Protein AF-0000000078981600 (afdb_homodimer)

Solvent-accessible surface area (backbone atoms only — not comparable to full-atom values): 56409 Å² total; per-residue (Å²): 130,82,88,75,75,75,80,79,74,79,78,73,70,77,76,76,76,72,74,74,72,72,73,72,74,64,73,69,68,42,72,64,60,67,51,36,31,58,75,69,72,46,65,90,82,56,55,57,37,60,53,43,51,53,49,44,53,47,61,67,27,55,93,67,54,26,80,62,43,88,40,45,89,59,52,78,84,55,82,70,42,22,78,57,39,33,94,78,54,51,72,50,59,97,46,90,44,78,42,42,52,68,49,53,55,65,52,31,49,72,77,44,36,68,54,46,50,31,26,55,74,15,62,51,49,38,45,62,63,48,65,66,48,47,86,85,41,63,59,30,68,51,42,57,52,52,51,52,25,40,51,27,27,33,60,61,66,61,32,57,83,88,52,75,79,75,69,54,54,70,38,30,58,28,62,31,72,72,52,57,59,47,38,48,30,81,44,38,52,73,64,34,36,61,60,55,19,57,48,40,42,65,58,41,49,17,28,50,26,24,50,50,54,31,62,50,92,82,63,80,41,62,74,14,40,92,36,55,54,46,24,38,35,58,46,41,54,31,42,47,60,29,30,49,82,60,53,78,64,46,44,59,62,46,70,60,21,28,48,39,47,27,63,46,71,44,31,44,78,50,36,50,43,64,42,57,39,59,36,57,70,36,52,36,82,55,33,34,63,62,66,28,36,47,43,62,20,28,52,35,8,71,44,27,25,48,39,73,63,47,48,88,75,35,45,53,62,37,56,74,88,38,26,50,87,73,15,59,44,86,52,66,47,59,49,64,54,43,20,42,58,89,87,23,43,50,55,36,60,41,70,54,61,69,58,74,84,60,80,45,70,76,49,65,78,40,51,81,40,65,74,38,42,53,22,52,52,44,49,40,56,61,43,24,46,55,38,56,63,67,59,38,50,32,46,54,48,34,34,53,52,32,40,49,55,51,47,52,56,46,52,55,45,47,55,52,46,49,49,36,54,76,68,55,55,44,68,44,49,87,78,36,44,59,78,52,54,56,78,41,70,78,55,82,29,36,77,50,44,82,78,46,77,45,81,33,29,48,36,76,63,26,44,44,48,27,41,34,69,59,23,23,47,28,28,22,41,39,10,46,73,36,52,10,38,54,35,20,34,52,57,42,3,43,19,47,40,32,46,40,43,20,38,49,43,35,48,54,53,52,48,52,50,50,52,50,50,51,52,51,52,50,51,54,59,68,74,96,134,86,75,82,74,78,77,75,79,76,78,77,70,81,79,77,76,73,75,74,72,74,71,73,73,63,73,70,67,42,72,64,59,65,53,36,30,60,74,70,72,44,67,90,82,57,55,58,38,59,53,44,51,54,50,46,53,48,61,67,28,56,92,67,55,28,80,61,45,91,40,46,89,59,51,77,85,55,77,52,41,22,77,56,39,34,96,79,53,51,72,52,58,96,45,91,44,80,41,41,53,69,48,52,57,66,52,30,49,71,65,27,36,44,41,46,52,29,24,55,74,13,61,53,50,37,45,62,64,47,67,66,48,49,85,86,41,63,59,31,68,51,41,58,51,51,52,50,26,40,51,28,27,33,59,61,68,62,33,59,83,89,53,75,79,76,71,54,56,72,38,30,56,28,62,31,71,72,50,58,61,48,38,48,30,81,44,39,50,74,63,33,35,63,60,55,19,57,49,39,43,67,55,42,48,16,28,51,28,26,51,50,56,31,61,50,93,81,62,79,42,61,73,13,41,92,34,55,54,47,23,38,35,58,47,40,55,32,43,46,60,27,29,49,84,60,53,50,42,46,42,22,61,46,69,61,24,28,47,40,48,26,63,45,72,44,32,43,79,51,37,50,43,64,42,46,40,61,36,57,50,40,50,32,57,55,33,33,58,49,69,27,38,48,44,63,20,28,50,65,10,72,42,26,43,46,39,75,73,48,45,86,77,36,46,53,60,38,56,74,92,39,26,50,85,72,15,59,42,89,49,66,46,60,49,65,54,42,21,41,59,88,88,23,45,50,57,36,62,41,71,56,64,69,59,72,86,59,80,44,70,76,49,64,78,41,52,80,39,65,74,39,42,53,23,50,52,45,48,38,58,63,44,42,75,81,39,56,62,68,59,37,50,52,49,53,47,49,35,52,53,53,38,48,55,50,46,52,56,46,52,55,45,48,55,52,47,51,49,36,54,74,68,55,54,44,67,43,48,86,77,37,44,58,75,53,52,58,78,41,71,78,53,80,30,36,79,50,36,41,76,42,70,44,69,26,28,30,28,47,64,25,44,45,48,26,42,35,69,58,24,24,50,32,29,21,39,40,10,47,73,35,51,11,68,61,35,20,49,55,77,42,3,47,46,48,41,51,50,40,45,52,54,48,54,50,49,52,53,52,46,52,51,49,51,52,52,52,52,52,51,51,51,54,58,68,75,97

InterPro domains:
  IPR012138 Hydroxylamine oxidase [PIRSF000242] (30-526)
  IPR036280 Multiheme cytochrome superfamily [SSF48695] (65-511)

Structure (mmCIF, N/CA/C/O backbone):
data_AF-0000000078981600-model_v1
#
loop_
_entity.id
_entity.type
_entity.pdbx_description
1 polymer 'Hydroxylamine oxidoreductase'
#
loop_
_atom_site.group_PDB
_atom_site.id
_atom_site.type_symbol
_atom_site.label_atom_id
_atom_site.label_alt_id
_atom_site.label_comp_id
_atom_site.label_asym_id
_atom_site.label_entity_id
_atom_site.label_seq_id
_atom_site.pdbx_PDB_ins_code
_atom_site.Cartn_x
_atom_site.Cartn_y
_atom_site.Cartn_z
_atom_site.occupancy
_atom_site.B_iso_or_equiv
_atom_site.auth_seq_id
_atom_site.auth_comp_id
_atom_site.auth_asym_id
_atom_site.auth_atom_id
_atom_site.pdbx_PDB_model_num
ATOM 1 N N . MET A 1 1 ? 87.688 -8.914 36.344 1 20.06 1 MET A N 1
ATOM 2 C CA . MET A 1 1 ? 87.688 -9 34.906 1 20.06 1 MET A CA 1
ATOM 3 C C . MET A 1 1 ? 86.625 -9.938 34.375 1 20.06 1 MET A C 1
ATOM 5 O O . MET A 1 1 ? 86.375 -9.953 33.156 1 20.06 1 MET A O 1
ATOM 9 N N . MET A 1 2 ? 86.312 -10.961 35.188 1 18.89 2 MET A N 1
ATOM 10 C CA . MET A 1 2 ? 85.812 -12.039 34.344 1 18.89 2 MET A CA 1
ATOM 11 C C . MET A 1 2 ? 84.562 -11.602 33.625 1 18.89 2 MET A C 1
ATOM 13 O O . MET A 1 2 ? 83.875 -10.633 34.031 1 18.89 2 MET A O 1
ATOM 17 N N . ALA A 1 3 ? 83.938 -12.648 32.875 1 19.55 3 ALA A N 1
ATOM 18 C CA . ALA A 1 3 ? 83.375 -13.047 31.594 1 19.55 3 ALA A CA 1
ATOM 19 C C . ALA A 1 3 ? 81.875 -12.797 31.562 1 19.55 3 ALA A C 1
ATOM 21 O O . ALA A 1 3 ? 81.062 -13.523 32.219 1 19.55 3 ALA A O 1
ATOM 22 N N . ALA A 1 4 ? 81.375 -11.523 31.75 1 19.48 4 ALA A N 1
ATOM 23 C CA . ALA A 1 4 ? 80.062 -10.953 31.734 1 19.48 4 ALA A CA 1
ATOM 24 C C . ALA A 1 4 ? 79.312 -11.352 30.484 1 19.48 4 ALA A C 1
ATOM 26 O O . ALA A 1 4 ? 78.25 -10.797 30.172 1 19.48 4 ALA A O 1
ATOM 27 N N . LYS A 1 5 ? 80.062 -12.203 29.641 1 20.03 5 LYS A N 1
ATOM 28 C CA . LYS A 1 5 ? 79.625 -12.016 28.266 1 20.03 5 LYS A CA 1
ATOM 29 C C . LYS A 1 5 ? 78.25 -12.633 28.047 1 20.03 5 LYS A C 1
ATOM 31 O O . LYS A 1 5 ? 78.125 -13.828 27.766 1 20.03 5 LYS A O 1
ATOM 36 N N . LEU A 1 6 ? 77.312 -12.562 29.094 1 22.59 6 LEU A N 1
ATOM 37 C CA . LEU A 1 6 ? 76.125 -13.43 28.922 1 22.59 6 LEU A CA 1
ATOM 38 C C . LEU A 1 6 ? 75.438 -13.172 27.578 1 22.59 6 LEU A C 1
ATOM 40 O O . LEU A 1 6 ? 75.375 -12.023 27.141 1 22.59 6 LEU A O 1
ATOM 44 N N . ASN A 1 7 ? 75.312 -14.273 26.797 1 19.5 7 ASN A N 1
ATOM 45 C CA . ASN A 1 7 ? 74.812 -14.758 25.516 1 19.5 7 ASN A CA 1
ATOM 46 C C . ASN A 1 7 ? 73.312 -14.32 25.297 1 19.5 7 ASN A C 1
ATOM 48 O O . ASN A 1 7 ? 72.438 -14.672 26.078 1 19.5 7 ASN A O 1
ATOM 52 N N . PHE A 1 8 ? 73.062 -13.047 24.844 1 22.33 8 PHE A N 1
ATOM 53 C CA . PHE A 1 8 ? 71.812 -12.414 24.469 1 22.33 8 PHE A CA 1
ATOM 54 C C . PHE A 1 8 ? 71.125 -13.227 23.391 1 22.33 8 PHE A C 1
ATOM 56 O O . PHE A 1 8 ? 71.438 -13.141 22.203 1 22.33 8 PHE A O 1
ATOM 63 N N . LEU A 1 9 ? 71.062 -14.672 23.547 1 24.88 9 LEU A N 1
ATOM 64 C CA . LEU A 1 9 ? 70.438 -15.414 22.469 1 24.88 9 LEU A CA 1
ATOM 65 C C . LEU A 1 9 ? 69.125 -14.805 22.125 1 24.88 9 LEU A C 1
ATOM 67 O O . LEU A 1 9 ? 68.375 -14.328 23 1 24.88 9 LEU A O 1
ATOM 71 N N . ASN A 1 10 ? 69 -14.453 20.797 1 21.14 10 ASN A N 1
ATOM 72 C CA . ASN A 1 10 ? 68.062 -13.828 19.859 1 21.14 10 ASN A CA 1
ATOM 73 C C . ASN A 1 10 ? 66.688 -14.555 19.828 1 21.14 10 ASN A C 1
ATOM 75 O O . ASN A 1 10 ? 66.625 -15.734 19.469 1 21.14 10 ASN A O 1
ATOM 79 N N . LYS A 1 11 ? 65.938 -14.516 20.953 1 24.42 11 LYS A N 1
ATOM 80 C CA . LYS A 1 11 ? 64.625 -15.141 21.047 1 24.42 11 LYS A CA 1
ATOM 81 C C . LYS A 1 11 ? 63.75 -14.828 19.812 1 24.42 11 LYS A C 1
ATOM 83 O O . LYS A 1 11 ? 63.281 -13.703 19.656 1 24.42 11 LYS A O 1
ATOM 88 N N . ILE A 1 12 ? 64.125 -15.414 18.609 1 26.03 12 ILE A N 1
ATOM 89 C CA . ILE A 1 12 ? 63.344 -15.281 17.391 1 26.03 12 ILE A CA 1
ATOM 90 C C . ILE A 1 12 ? 61.906 -15.781 17.656 1 26.03 12 ILE A C 1
ATOM 92 O O . ILE A 1 12 ? 61.719 -16.953 17.984 1 26.03 12 ILE A O 1
ATOM 96 N N . ARG A 1 13 ? 61.125 -15.039 18.312 1 26.61 13 ARG A N 1
ATOM 97 C CA . ARG A 1 13 ? 59.719 -15.414 18.484 1 26.61 13 ARG A CA 1
ATOM 98 C C . ARG A 1 13 ? 59.094 -15.797 17.156 1 26.61 13 ARG A C 1
ATOM 100 O O . ARG A 1 13 ? 59.156 -15.031 16.188 1 26.61 13 ARG A O 1
ATOM 107 N N . PRO A 1 14 ? 59 -17.125 16.859 1 25.8 14 PRO A N 1
ATOM 108 C CA . PRO A 1 14 ? 58.375 -17.484 15.602 1 25.8 14 PRO A CA 1
ATOM 109 C C . PRO A 1 14 ? 57.031 -16.766 15.398 1 25.8 14 PRO A C 1
ATOM 111 O O . PRO A 1 14 ? 56.312 -16.5 16.359 1 25.8 14 PRO A O 1
ATOM 114 N N . ALA A 1 15 ? 57.031 -15.852 14.422 1 27.58 15 ALA A N 1
ATOM 115 C CA . ALA A 1 15 ? 55.812 -15.195 13.906 1 27.58 15 ALA A CA 1
ATOM 116 C C . ALA A 1 15 ? 54.719 -16.203 13.602 1 27.58 15 ALA A C 1
ATOM 118 O O . ALA A 1 15 ? 54.906 -17.109 12.773 1 27.58 15 ALA A O 1
ATOM 119 N N . LEU A 1 16 ? 54 -16.578 14.664 1 29 16 LEU A N 1
ATOM 120 C CA . LEU A 1 16 ? 52.812 -17.406 14.414 1 29 16 LEU A CA 1
ATOM 121 C C . LEU A 1 16 ? 52 -16.859 13.25 1 29 16 LEU A C 1
ATOM 123 O O . LEU A 1 16 ? 51.531 -15.734 13.297 1 29 16 LEU A O 1
ATOM 127 N N . CYS A 1 17 ? 52.312 -17.344 12 1 29.56 17 CYS A N 1
ATOM 128 C CA . CYS A 1 17 ? 51.469 -17.141 10.828 1 29.56 17 CYS A CA 1
ATOM 129 C C . CYS A 1 17 ? 50 -17.5 11.133 1 29.56 17 CYS A C 1
ATOM 131 O O . CYS A 1 17 ? 49.688 -18.672 11.352 1 29.56 17 CYS A O 1
ATOM 133 N N . VAL A 1 18 ? 49.375 -16.594 11.867 1 32.34 18 VAL A N 1
ATOM 134 C CA . VAL A 1 18 ? 47.906 -16.781 11.914 1 32.34 18 VAL A CA 1
ATOM 135 C C . VAL A 1 18 ? 47.375 -16.922 10.5 1 32.34 18 VAL A C 1
ATOM 137 O O . VAL A 1 18 ? 47.438 -16 9.695 1 32.34 18 VAL A O 1
ATOM 140 N N . LEU A 1 19 ? 47.469 -18.125 9.969 1 30.77 19 LEU A N 1
ATOM 141 C CA . LEU A 1 19 ? 46.719 -18.453 8.766 1 30.77 19 LEU A CA 1
ATOM 142 C C . LEU A 1 19 ? 45.281 -17.953 8.867 1 30.77 19 LEU A C 1
ATOM 144 O O . LEU A 1 19 ? 44.531 -18.391 9.734 1 30.77 19 LEU A O 1
ATOM 148 N N . PHE A 1 20 ? 45.094 -16.688 8.445 1 32.38 20 PHE A N 1
ATOM 149 C CA . PHE A 1 20 ? 43.75 -16.219 8.164 1 32.38 20 PHE A CA 1
ATOM 150 C C . PHE A 1 20 ? 43 -17.172 7.223 1 32.38 20 PHE A C 1
ATOM 152 O O . PHE A 1 20 ? 43.312 -17.25 6.031 1 32.38 20 PHE A O 1
ATOM 159 N N . SER A 1 21 ? 42.625 -18.297 7.734 1 27.69 21 SER A N 1
ATOM 160 C CA . SER A 1 21 ? 41.656 -19.016 6.895 1 27.69 21 SER A CA 1
ATOM 161 C C . SER A 1 21 ? 40.562 -18.078 6.426 1 27.69 21 SER A C 1
ATOM 163 O O . SER A 1 21 ? 39.812 -17.516 7.242 1 27.69 21 SER A O 1
ATOM 165 N N . ALA A 1 22 ? 40.719 -17.547 5.316 1 32.84 22 ALA A N 1
ATOM 166 C CA . ALA A 1 22 ? 39.594 -16.938 4.609 1 32.84 22 ALA A CA 1
ATOM 167 C C . ALA A 1 22 ? 38.375 -17.812 4.688 1 32.84 22 ALA A C 1
ATOM 169 O O . ALA A 1 22 ? 38.281 -18.859 4.035 1 32.84 22 ALA A O 1
ATOM 170 N N . LEU A 1 23 ? 37.656 -17.75 5.785 1 32.12 23 LEU A N 1
ATOM 171 C CA . LEU A 1 23 ? 36.344 -18.344 5.73 1 32.12 23 LEU A CA 1
ATOM 172 C C . LEU A 1 23 ? 35.625 -17.953 4.438 1 32.12 23 LEU A C 1
ATOM 174 O O . LEU A 1 23 ? 35.281 -16.797 4.234 1 32.12 23 LEU A O 1
ATOM 178 N N . LEU A 1 24 ? 35.938 -18.625 3.428 1 33.44 24 LEU A N 1
ATOM 179 C CA . LEU A 1 24 ? 35.031 -18.531 2.273 1 33.44 24 LEU A CA 1
ATOM 180 C C . LEU A 1 24 ? 33.594 -18.578 2.709 1 33.44 24 LEU A C 1
ATOM 182 O O . LEU A 1 24 ? 33.094 -19.594 3.221 1 33.44 24 LEU A O 1
ATOM 186 N N . ILE A 1 25 ? 33.094 -17.438 3.215 1 34.84 25 ILE A N 1
ATOM 187 C CA . ILE A 1 25 ? 31.656 -17.312 3.395 1 34.84 25 ILE A CA 1
ATOM 188 C C . ILE A 1 25 ? 30.938 -17.844 2.158 1 34.84 25 ILE A C 1
ATOM 190 O O . ILE A 1 25 ? 30.953 -17.219 1.1 1 34.84 25 ILE A O 1
ATOM 194 N N . THR A 1 26 ? 30.938 -19.141 1.988 1 36.09 26 THR A N 1
ATOM 195 C CA . THR A 1 26 ? 30.016 -19.672 0.987 1 36.09 26 THR A CA 1
ATOM 196 C C . THR A 1 26 ? 28.656 -19 1.103 1 36.09 26 THR A C 1
ATOM 198 O O . THR A 1 26 ? 28.109 -18.891 2.201 1 36.09 26 THR A O 1
ATOM 201 N N . PRO A 1 27 ? 28.359 -18.234 0.174 1 44 27 PRO A N 1
ATOM 202 C CA . PRO A 1 27 ? 27.016 -17.656 0.266 1 44 27 PRO A CA 1
ATOM 203 C C . PRO A 1 27 ? 25.953 -18.672 0.698 1 44 27 PRO A C 1
ATOM 205 O O . PRO A 1 27 ? 26.047 -19.859 0.345 1 44 27 PRO A O 1
ATOM 208 N N . ALA A 1 28 ? 25.25 -18.328 1.666 1 40.97 28 ALA A N 1
ATOM 209 C CA . ALA A 1 28 ? 24.172 -19.125 2.217 1 40.97 28 ALA A CA 1
ATOM 210 C C . ALA A 1 28 ? 23.219 -19.609 1.114 1 40.97 28 ALA A C 1
ATOM 212 O O . ALA A 1 28 ? 22.547 -18.812 0.479 1 40.97 28 ALA A O 1
ATOM 213 N N . ARG A 1 29 ? 23.562 -20.625 0.311 1 50.16 29 ARG A N 1
ATOM 214 C CA . ARG A 1 29 ? 22.656 -21.281 -0.622 1 50.16 29 ARG A CA 1
ATOM 215 C C . ARG A 1 29 ? 21.484 -21.922 0.114 1 50.16 29 ARG A C 1
ATOM 217 O O . ARG A 1 29 ? 21.672 -22.594 1.126 1 50.16 29 ARG A O 1
ATOM 224 N N . ALA A 1 30 ? 20.297 -21.391 -0.206 1 59.97 30 ALA A N 1
ATOM 225 C CA . ALA A 1 30 ? 19.109 -21.938 0.434 1 59.97 30 ALA A CA 1
ATOM 226 C C . ALA A 1 30 ? 19.047 -23.453 0.275 1 59.97 30 ALA A C 1
ATOM 228 O O . ALA A 1 30 ? 19.438 -23.984 -0.762 1 59.97 30 ALA A O 1
ATOM 229 N N . GLU A 1 31 ? 18.859 -24.141 1.432 1 78.75 31 GLU A N 1
ATOM 230 C CA . GLU A 1 31 ? 18.672 -25.594 1.455 1 78.75 31 GLU A CA 1
ATOM 231 C C . GLU A 1 31 ? 17.234 -25.969 1.079 1 78.75 31 GLU A C 1
ATOM 233 O O . GLU A 1 31 ? 16.297 -25.234 1.387 1 78.75 31 GLU A O 1
ATOM 238 N N . ILE A 1 32 ? 17.094 -26.828 0.092 1 94.94 32 ILE A N 1
ATOM 239 C CA . ILE A 1 32 ? 15.812 -27.484 -0.141 1 94.94 32 ILE A CA 1
ATOM 240 C C . ILE A 1 32 ? 15.234 -27.969 1.187 1 94.94 32 ILE A C 1
ATOM 242 O O . ILE A 1 32 ? 15.906 -28.656 1.954 1 94.94 32 ILE A O 1
ATOM 246 N N . PRO A 1 33 ? 14.039 -27.5 1.503 1 96.81 33 PRO A N 1
ATOM 247 C CA . PRO A 1 33 ? 13.453 -27.891 2.787 1 96.81 33 PRO A CA 1
ATOM 248 C C . PRO A 1 33 ? 13.422 -29.406 2.99 1 96.81 33 PRO A C 1
ATOM 250 O O . PRO A 1 33 ? 13.141 -30.156 2.051 1 96.81 33 PRO A O 1
ATOM 253 N N . ASP A 1 34 ? 13.617 -29.859 4.238 1 95.88 34 ASP A N 1
ATOM 254 C CA . ASP A 1 34 ? 13.648 -31.281 4.59 1 95.88 34 ASP A CA 1
ATOM 255 C C . ASP A 1 34 ? 12.297 -31.938 4.32 1 95.88 34 ASP A C 1
ATOM 257 O O . ASP A 1 34 ? 12.234 -33.125 3.977 1 95.88 34 ASP A O 1
ATOM 261 N N . ALA A 1 35 ? 11.305 -31.188 4.484 1 96.88 35 ALA A N 1
ATOM 262 C CA . ALA A 1 35 ? 9.945 -31.703 4.316 1 96.88 35 ALA A CA 1
ATOM 263 C C . ALA A 1 35 ? 9.758 -32.312 2.93 1 96.88 35 ALA A C 1
ATOM 265 O O . ALA A 1 35 ? 9.023 -33.281 2.768 1 96.88 35 ALA A O 1
ATOM 266 N N . LEU A 1 36 ? 10.359 -31.734 1.916 1 98.12 36 LEU A N 1
ATOM 267 C CA . LEU A 1 36 ? 10.258 -32.281 0.564 1 98.12 36 LEU A CA 1
ATOM 268 C C . LEU A 1 36 ? 10.883 -33.656 0.481 1 98.12 36 LEU A C 1
ATOM 270 O O . LEU A 1 36 ? 10.289 -34.594 -0.089 1 98.12 36 LEU A O 1
ATOM 274 N N . TYR A 1 37 ? 12.094 -33.844 1.014 1 97.94 37 TYR A N 1
ATOM 275 C CA . TYR A 1 37 ? 12.781 -35.125 0.989 1 97.94 37 TYR A CA 1
ATOM 276 C C . TYR A 1 37 ? 11.977 -36.188 1.719 1 97.94 37 TYR A C 1
ATOM 278 O O . TYR A 1 37 ? 11.852 -37.312 1.242 1 97.94 37 TYR A O 1
ATOM 286 N N . THR A 1 38 ? 11.438 -35.812 2.822 1 97.88 38 THR A N 1
ATOM 287 C CA . THR A 1 38 ? 10.586 -36.719 3.57 1 97.88 38 THR A CA 1
ATOM 288 C C . THR A 1 38 ? 9.383 -37.156 2.734 1 97.88 38 THR A C 1
ATOM 290 O O . THR A 1 38 ? 9.062 -38.344 2.662 1 97.88 38 THR A O 1
ATOM 293 N N . ALA A 1 39 ? 8.75 -36.188 2.115 1 97.75 39 ALA A N 1
ATOM 294 C CA . ALA A 1 39 ? 7.559 -36.469 1.316 1 97.75 39 ALA A CA 1
ATOM 295 C C . ALA A 1 39 ? 7.887 -37.375 0.137 1 97.75 39 ALA A C 1
ATOM 297 O O . ALA A 1 39 ? 7.07 -38.219 -0.262 1 97.75 39 ALA A O 1
ATOM 298 N N . LEU A 1 40 ? 9.094 -37.25 -0.4 1 98.12 40 LEU A N 1
ATOM 299 C CA . LEU A 1 40 ? 9.492 -38.031 -1.572 1 98.12 40 LEU A CA 1
ATOM 300 C C . LEU A 1 40 ? 10.125 -39.375 -1.16 1 98.12 40 LEU A C 1
ATOM 302 O O . LEU A 1 40 ? 10.414 -40.219 -2.012 1 98.12 40 LEU A O 1
ATOM 306 N N . GLY A 1 41 ? 10.352 -39.531 0.119 1 97.94 41 GLY A N 1
ATOM 307 C CA . GLY A 1 41 ? 11.023 -40.75 0.605 1 97.94 41 GLY A CA 1
ATOM 308 C C . GLY A 1 41 ? 12.484 -40.812 0.21 1 97.94 41 GLY A C 1
ATOM 309 O O . GLY A 1 41 ? 12.992 -41.875 -0.127 1 97.94 41 GLY A O 1
ATOM 310 N N . LEU A 1 42 ? 13.094 -39.656 0.139 1 98.12 42 LEU A N 1
ATOM 311 C CA . LEU A 1 42 ? 14.484 -39.594 -0.289 1 98.12 42 LEU A CA 1
ATOM 312 C C . LEU A 1 42 ? 15.375 -39.062 0.831 1 98.12 42 LEU A C 1
ATOM 314 O O . LEU A 1 42 ? 14.906 -38.312 1.691 1 98.12 42 LEU A O 1
ATOM 318 N N . ASP A 1 43 ? 16.625 -39.469 0.758 1 96.19 43 ASP A N 1
ATOM 319 C CA . ASP A 1 43 ? 17.625 -38.844 1.609 1 96.19 43 ASP A CA 1
ATOM 320 C C . ASP A 1 43 ? 18.125 -37.531 1.01 1 96.19 43 ASP A C 1
ATOM 322 O O . ASP A 1 43 ? 18.078 -37.344 -0.208 1 96.19 43 ASP A O 1
ATOM 326 N N . LYS A 1 44 ? 18.625 -36.656 1.821 1 93.5 44 LYS A N 1
ATOM 327 C CA . LYS A 1 44 ? 19.047 -35.344 1.39 1 93.5 44 LYS A CA 1
ATOM 328 C C . LYS A 1 44 ? 20.281 -35.438 0.496 1 93.5 44 LYS A C 1
ATOM 330 O O . LYS A 1 44 ? 20.547 -34.531 -0.301 1 93.5 44 LYS A O 1
ATOM 335 N N . ASP A 1 45 ? 21.047 -36.5 0.557 1 93.25 45 ASP A N 1
ATOM 336 C CA . ASP A 1 45 ? 22.312 -36.562 -0.177 1 93.25 45 ASP A CA 1
ATOM 337 C C . ASP A 1 45 ? 22.156 -37.406 -1.455 1 93.25 45 ASP A C 1
ATOM 339 O O . ASP A 1 45 ? 23.141 -37.844 -2.039 1 93.25 45 ASP A O 1
ATOM 343 N N . VAL A 1 46 ? 21.031 -37.531 -1.851 1 95.69 46 VAL A N 1
ATOM 344 C CA . VAL A 1 46 ? 20.797 -38.312 -3.076 1 95.69 46 VAL A CA 1
ATOM 345 C C . VAL A 1 46 ? 21.391 -37.562 -4.27 1 95.69 46 VAL A C 1
ATOM 347 O O . VAL A 1 46 ? 21.562 -36.344 -4.219 1 95.69 46 VAL A O 1
ATOM 350 N N . ALA A 1 47 ? 21.672 -38.375 -5.285 1 96.56 47 ALA A N 1
ATOM 351 C CA . ALA A 1 47 ? 22.203 -37.781 -6.512 1 96.56 47 ALA A CA 1
ATOM 352 C C . ALA A 1 47 ? 21.141 -36.906 -7.199 1 96.56 47 ALA A C 1
ATOM 354 O O . ALA A 1 47 ? 19.938 -37.156 -7.074 1 96.56 47 ALA A O 1
ATOM 355 N N . PRO A 1 48 ? 21.594 -35.906 -7.98 1 96.94 48 PRO A N 1
ATOM 356 C CA . PRO A 1 48 ? 20.672 -34.969 -8.609 1 96.94 48 PRO A CA 1
ATOM 357 C C . PRO A 1 48 ? 19.672 -35.656 -9.531 1 96.94 48 PRO A C 1
ATOM 359 O O . PRO A 1 48 ? 18.516 -35.25 -9.609 1 96.94 48 PRO A O 1
ATOM 362 N N . ASN A 1 49 ? 20.109 -36.719 -10.258 1 97.88 49 ASN A N 1
ATOM 363 C CA . ASN A 1 49 ? 19.188 -37.375 -11.172 1 97.88 49 ASN A CA 1
ATOM 364 C C . ASN A 1 49 ? 18.047 -38.062 -10.422 1 97.88 49 ASN A C 1
ATOM 366 O O . ASN A 1 49 ? 16.906 -38.094 -10.898 1 97.88 49 ASN A O 1
ATOM 370 N N . VAL A 1 50 ? 18.344 -38.594 -9.297 1 98.44 50 VAL A N 1
ATOM 371 C CA . VAL A 1 50 ? 17.328 -39.281 -8.492 1 98.44 50 VAL A CA 1
ATOM 372 C C . VAL A 1 50 ? 16.312 -38.25 -7.98 1 98.44 50 VAL A C 1
ATOM 374 O O . VAL A 1 50 ? 15.102 -38.5 -8.062 1 98.44 50 VAL A O 1
ATOM 377 N N . LEU A 1 51 ? 16.781 -37.156 -7.449 1 98.19 51 LEU A N 1
ATOM 378 C CA . LEU A 1 51 ? 15.898 -36.094 -6.977 1 98.19 51 LEU A CA 1
ATOM 379 C C . LEU A 1 51 ? 15.039 -35.562 -8.117 1 98.19 51 LEU A C 1
ATOM 381 O O . LEU A 1 51 ? 13.82 -35.438 -7.973 1 98.19 51 LEU A O 1
ATOM 385 N N . TYR A 1 52 ? 15.68 -35.281 -9.234 1 98.5 52 TYR A N 1
ATOM 386 C CA . TYR A 1 52 ? 14.961 -34.75 -10.391 1 98.5 52 TYR A CA 1
ATOM 387 C C . TYR A 1 52 ? 13.852 -35.719 -10.828 1 98.5 52 TYR A C 1
ATOM 389 O O . TYR A 1 52 ? 12.719 -35.281 -11.055 1 98.5 52 TYR A O 1
ATOM 397 N N . ASP A 1 53 ? 14.172 -37 -10.93 1 98.56 53 ASP A N 1
ATOM 398 C CA . ASP A 1 53 ? 13.195 -37.969 -11.375 1 98.56 53 ASP A CA 1
ATOM 399 C C . ASP A 1 53 ? 12.008 -38.062 -10.422 1 98.56 53 ASP A C 1
ATOM 401 O O . ASP A 1 53 ? 10.859 -38.156 -10.867 1 98.56 53 ASP A O 1
ATOM 405 N N . ALA A 1 54 ? 12.312 -38 -9.188 1 98.69 54 ALA A N 1
ATOM 406 C CA . ALA A 1 54 ? 11.242 -38.062 -8.188 1 98.69 54 ALA A CA 1
ATOM 407 C C . ALA A 1 54 ? 10.352 -36.812 -8.281 1 98.69 54 ALA A C 1
ATOM 409 O O . ALA A 1 54 ? 9.125 -36.938 -8.18 1 98.69 54 ALA A O 1
ATOM 410 N N . LEU A 1 55 ? 10.953 -35.656 -8.445 1 98.56 55 LEU A N 1
ATOM 411 C CA . LEU A 1 55 ? 10.211 -34.406 -8.586 1 98.56 55 LEU A CA 1
ATOM 412 C C . LEU A 1 55 ? 9.297 -34.438 -9.812 1 98.56 55 LEU A C 1
ATOM 414 O O . LEU A 1 55 ? 8.125 -34.062 -9.734 1 98.56 55 LEU A O 1
ATOM 418 N N . VAL A 1 56 ? 9.828 -34.875 -10.906 1 98.38 56 VAL A N 1
ATOM 419 C CA . VAL A 1 56 ? 9.078 -34.906 -12.164 1 98.38 56 VAL A CA 1
ATOM 420 C C . VAL A 1 56 ? 7.91 -35.906 -12.047 1 98.38 56 VAL A C 1
ATOM 422 O O . VAL A 1 56 ? 6.805 -35.594 -12.508 1 98.38 56 VAL A O 1
ATOM 425 N N . LYS A 1 57 ? 8.203 -37.031 -11.461 1 98.38 57 LYS A N 1
ATOM 426 C CA . LYS A 1 57 ? 7.133 -38.031 -11.258 1 98.38 57 LYS A CA 1
ATOM 427 C C . LYS A 1 57 ? 5.965 -37.406 -10.492 1 98.38 57 LYS A C 1
ATOM 429 O O . LYS A 1 57 ? 4.809 -37.562 -10.891 1 98.38 57 LYS A O 1
ATOM 434 N N . ARG A 1 58 ? 6.211 -36.719 -9.461 1 98.25 58 ARG A N 1
ATOM 435 C CA . ARG A 1 58 ? 5.168 -36.062 -8.672 1 98.25 58 ARG A CA 1
ATOM 436 C C . ARG A 1 58 ? 4.512 -34.938 -9.461 1 98.25 58 ARG A C 1
ATOM 438 O O . ARG A 1 58 ? 3.287 -34.781 -9.438 1 98.25 58 ARG A O 1
ATOM 445 N N . TYR A 1 59 ? 5.352 -34.125 -10.125 1 97.88 59 TYR A N 1
ATOM 446 C CA . TYR A 1 59 ? 4.918 -32.969 -10.898 1 97.88 59 TYR A CA 1
ATOM 447 C C . TYR A 1 59 ? 3.941 -33.406 -12 1 97.88 59 TYR A C 1
ATOM 449 O O . TYR A 1 59 ? 2.994 -32.656 -12.305 1 97.88 59 TYR A O 1
ATOM 457 N N . ARG A 1 60 ? 4.074 -34.625 -12.539 1 97.38 60 ARG A N 1
ATOM 458 C CA . ARG A 1 60 ? 3.268 -35.094 -13.664 1 97.38 60 ARG A CA 1
ATOM 459 C C . ARG A 1 60 ? 2.121 -35.969 -13.18 1 97.38 60 ARG A C 1
ATOM 461 O O . ARG A 1 60 ? 1.35 -36.5 -13.984 1 97.38 60 ARG A O 1
ATOM 468 N N . ASP A 1 61 ? 1.972 -36.156 -11.906 1 97.25 61 ASP A N 1
ATOM 469 C CA . ASP A 1 61 ? 0.977 -37.062 -11.328 1 97.25 61 ASP A CA 1
ATOM 470 C C . ASP A 1 61 ? -0.367 -36.375 -11.156 1 97.25 61 ASP A C 1
ATOM 472 O O . ASP A 1 61 ? -0.502 -35.469 -10.312 1 97.25 61 ASP A O 1
ATOM 476 N N . PRO A 1 62 ? -1.367 -36.781 -11.836 1 95.06 62 PRO A N 1
ATOM 477 C CA . PRO A 1 62 ? -2.684 -36.156 -11.68 1 95.06 62 PRO A CA 1
ATOM 478 C C . PRO A 1 62 ? -3.217 -36.25 -10.25 1 95.06 62 PRO A C 1
ATOM 480 O O . PRO A 1 62 ? -3.951 -35.375 -9.797 1 95.06 62 PRO A O 1
ATOM 483 N N . GLU A 1 63 ? -2.848 -37.25 -9.523 1 95.5 63 GLU A N 1
ATOM 484 C CA . GLU A 1 63 ? -3.291 -37.406 -8.141 1 95.5 63 GLU A CA 1
ATOM 485 C C . GLU A 1 63 ? -2.607 -36.406 -7.227 1 95.5 63 GLU A C 1
ATOM 487 O O . GLU A 1 63 ? -3.025 -36.219 -6.082 1 95.5 63 GLU A O 1
ATOM 492 N N . GLN A 1 64 ? -1.586 -35.812 -7.781 1 95.5 64 GLN A N 1
ATOM 493 C CA . GLN A 1 64 ? -0.831 -34.844 -6.984 1 95.5 64 GLN A CA 1
ATOM 494 C C . GLN A 1 64 ? -0.978 -33.438 -7.543 1 95.5 64 GLN A C 1
ATOM 496 O O . GLN A 1 64 ? -0.159 -32.562 -7.254 1 95.5 64 GLN A O 1
ATOM 501 N N . GLY A 1 65 ? -1.944 -33.25 -8.398 1 94.88 65 GLY A N 1
ATOM 502 C CA . GLY A 1 65 ? -2.285 -31.875 -8.766 1 94.88 65 GLY A CA 1
ATOM 503 C C . GLY A 1 65 ? -2.086 -31.578 -10.242 1 94.88 65 GLY A C 1
ATOM 504 O O . GLY A 1 65 ? -2.43 -30.5 -10.719 1 94.88 65 GLY A O 1
ATOM 505 N N . ALA A 1 66 ? -1.518 -32.5 -11.023 1 96 66 ALA A N 1
ATOM 506 C CA . ALA A 1 66 ? -1.351 -32.312 -12.461 1 96 66 ALA A CA 1
ATOM 507 C C . ALA A 1 66 ? -2.664 -32.531 -13.203 1 96 66 ALA A C 1
ATOM 509 O O . ALA A 1 66 ? -3.566 -33.188 -12.695 1 96 66 ALA A O 1
ATOM 510 N N . GLY A 1 67 ? -2.814 -31.906 -14.336 1 94.88 67 GLY A N 1
ATOM 511 C CA . GLY A 1 67 ? -3.938 -32.219 -15.203 1 94.88 67 GLY A CA 1
ATOM 512 C C . GLY A 1 67 ? -5.023 -31.156 -15.172 1 94.88 67 GLY A C 1
ATOM 513 O O . GLY A 1 67 ? -4.738 -29.969 -14.945 1 94.88 67 GLY A O 1
ATOM 514 N N . GLU A 1 68 ? -6.262 -31.562 -15.508 1 95.62 68 GLU A N 1
ATOM 515 C CA . GLU A 1 68 ? -7.34 -30.625 -15.789 1 95.62 68 GLU A CA 1
ATOM 516 C C . GLU A 1 68 ? -8.25 -30.453 -14.578 1 95.62 68 GLU A C 1
ATOM 518 O O . GLU A 1 68 ? -9.188 -29.641 -14.609 1 95.62 68 GLU A O 1
ATOM 523 N N . GLY A 1 69 ? -7.965 -31.141 -13.5 1 94.56 69 GLY A N 1
ATOM 524 C CA . GLY A 1 69 ? -8.68 -30.922 -12.258 1 94.56 69 GLY A CA 1
ATOM 525 C C . GLY A 1 69 ? -9.961 -31.734 -12.164 1 94.56 69 GLY A C 1
ATOM 526 O O . GLY A 1 69 ? -10.32 -32.469 -13.094 1 94.56 69 GLY A O 1
ATOM 527 N N . ALA A 1 70 ? -10.664 -31.531 -11.062 1 95.69 70 ALA A N 1
ATOM 528 C CA . ALA A 1 70 ? -11.82 -32.344 -10.695 1 95.69 70 ALA A CA 1
ATOM 529 C C . ALA A 1 70 ? -13.031 -32 -11.562 1 95.69 70 ALA A C 1
ATOM 531 O O . ALA A 1 70 ? -13.961 -32.812 -11.68 1 95.69 70 ALA A O 1
ATOM 532 N N . PHE A 1 71 ? -13.008 -30.844 -12.211 1 97.31 71 PHE A N 1
ATOM 533 C CA . PHE A 1 71 ? -14.18 -30.406 -12.961 1 97.31 71 PHE A CA 1
ATOM 534 C C . PHE A 1 71 ? -13.914 -30.453 -14.461 1 97.31 71 PHE A C 1
ATOM 536 O O . PHE A 1 71 ? -14.492 -29.688 -15.227 1 97.31 71 PHE A O 1
ATOM 543 N N . ALA A 1 72 ? -13.055 -31.344 -14.883 1 96 72 ALA A N 1
ATOM 544 C CA . ALA A 1 72 ? -12.586 -31.406 -16.266 1 96 72 ALA A CA 1
ATOM 545 C C . ALA A 1 72 ? -13.742 -31.641 -17.234 1 96 72 ALA A C 1
ATOM 547 O O . ALA A 1 72 ? -13.695 -31.219 -18.391 1 96 72 ALA A O 1
ATOM 548 N N . ASP A 1 73 ? -14.805 -32.219 -16.781 1 96.38 73 ASP A N 1
ATOM 549 C CA . ASP A 1 73 ? -15.93 -32.594 -17.656 1 96.38 73 ASP A CA 1
ATOM 550 C C . ASP A 1 73 ? -16.844 -31.391 -17.891 1 96.38 73 ASP A C 1
ATOM 552 O O . ASP A 1 73 ? -17.734 -31.438 -18.734 1 96.38 73 ASP A O 1
ATOM 556 N N . LEU A 1 74 ? -16.609 -30.312 -17.219 1 96.75 74 LEU A N 1
ATOM 557 C CA . LEU A 1 74 ? -17.547 -29.203 -17.25 1 96.75 74 LEU A CA 1
ATOM 558 C C . LEU A 1 74 ? -17.031 -28.078 -18.141 1 96.75 74 LEU A C 1
ATOM 560 O O . LEU A 1 74 ? -17.719 -27.078 -18.344 1 96.75 74 LEU A O 1
ATOM 564 N N . TRP A 1 75 ? -15.859 -28.188 -18.656 1 96.19 75 TRP A N 1
ATOM 565 C CA . TRP A 1 75 ? -15.312 -27.125 -19.484 1 96.19 75 TRP A CA 1
ATOM 566 C C . TRP A 1 75 ? -14.445 -27.688 -20.609 1 96.19 75 TRP A C 1
ATOM 568 O O . TRP A 1 75 ? -14.047 -28.859 -20.547 1 96.19 75 TRP A O 1
ATOM 578 N N . GLU A 1 76 ? -14.211 -26.875 -21.656 1 95.88 76 GLU A N 1
ATOM 579 C CA . GLU A 1 76 ? -13.32 -27.188 -22.766 1 95.88 76 GLU A CA 1
ATOM 580 C C . GLU A 1 76 ? -12.25 -26.125 -22.953 1 95.88 76 GLU A C 1
ATOM 582 O O . GLU A 1 76 ? -12.523 -24.922 -22.781 1 95.88 76 GLU A O 1
ATOM 587 N N . PRO A 1 77 ? -11.047 -26.562 -23.266 1 95.88 77 PRO A N 1
ATOM 588 C CA . PRO A 1 77 ? -10 -25.562 -23.5 1 95.88 77 PRO A CA 1
ATOM 589 C C . PRO A 1 77 ? -10.234 -24.734 -24.766 1 95.88 77 PRO A C 1
ATOM 591 O O . PRO A 1 77 ? -10.844 -25.219 -25.719 1 95.88 77 PRO A O 1
ATOM 594 N N . ILE A 1 78 ? -9.844 -23.484 -24.734 1 96.19 78 ILE A N 1
ATOM 595 C CA . ILE A 1 78 ? -9.758 -22.672 -25.938 1 96.19 78 ILE A CA 1
ATOM 596 C C . ILE A 1 78 ? -8.352 -22.75 -26.516 1 96.19 78 ILE A C 1
ATOM 598 O O . ILE A 1 78 ? -7.43 -23.234 -25.859 1 96.19 78 ILE A O 1
ATOM 602 N N . PRO A 1 79 ? -8.133 -22.328 -27.719 1 95.38 79 PRO A N 1
ATOM 603 C CA . PRO A 1 79 ? -6.812 -22.469 -28.328 1 95.38 79 PRO A CA 1
ATOM 604 C C . PRO A 1 79 ? -5.703 -21.844 -27.484 1 95.38 79 PRO A C 1
ATOM 606 O O . PRO A 1 79 ? -4.609 -22.406 -27.391 1 95.38 79 PRO A O 1
ATOM 609 N N . PHE A 1 80 ? -5.953 -20.797 -26.828 1 96.69 80 PHE A N 1
ATOM 610 C CA . PHE A 1 80 ? -4.941 -20.094 -26.047 1 96.69 80 PHE A CA 1
ATOM 611 C C . PHE A 1 80 ? -4.551 -20.906 -24.828 1 96.69 80 PHE A C 1
ATOM 613 O O . PHE A 1 80 ? -3.48 -20.703 -24.25 1 96.69 80 PHE A O 1
ATOM 620 N N . SER A 1 81 ? -5.391 -21.859 -24.391 1 96 81 SER A N 1
ATOM 621 C CA . SER A 1 81 ? -5.094 -22.734 -23.25 1 96 81 SER A CA 1
ATOM 622 C C . SER A 1 81 ? -3.801 -23.516 -23.484 1 96 81 SER A C 1
ATOM 624 O O . SER A 1 81 ? -3.117 -23.875 -22.516 1 96 81 SER A O 1
ATOM 626 N N . ALA A 1 82 ? -3.434 -23.672 -24.734 1 94.69 82 ALA A N 1
ATOM 627 C CA . ALA A 1 82 ? -2.227 -24.406 -25.094 1 94.69 82 ALA A CA 1
ATOM 628 C C . ALA A 1 82 ? -0.978 -23.734 -24.531 1 94.69 82 ALA A C 1
ATOM 630 O O . ALA A 1 82 ? 0.04 -24.391 -24.312 1 94.69 82 ALA A O 1
ATOM 631 N N . TYR A 1 83 ? -1.075 -22.484 -24.25 1 94 83 TYR A N 1
ATOM 632 C CA . TYR A 1 83 ? 0.097 -21.719 -23.812 1 94 83 TYR A CA 1
ATOM 633 C C . TYR A 1 83 ? 0.087 -21.5 -22.312 1 94 83 TYR A C 1
ATOM 635 O O . TYR A 1 83 ? 1.097 -21.109 -21.734 1 94 83 TYR A O 1
ATOM 643 N N . MET A 1 84 ? -1.034 -21.812 -21.656 1 95 84 MET A N 1
ATOM 644 C CA . MET A 1 84 ? -1.14 -21.672 -20.219 1 95 84 MET A CA 1
ATOM 645 C C . MET A 1 84 ? -0.924 -23 -19.516 1 95 84 MET A C 1
ATOM 647 O O . MET A 1 84 ? -0.475 -23.047 -18.375 1 95 84 MET A O 1
ATOM 651 N N . ALA A 1 85 ? -1.249 -24.047 -20.219 1 95.06 85 ALA A N 1
ATOM 652 C CA . ALA A 1 85 ? -1.033 -25.422 -19.797 1 95.06 85 ALA A CA 1
ATOM 653 C C . ALA A 1 85 ? -0.545 -26.281 -20.953 1 95.06 85 ALA A C 1
ATOM 655 O O . ALA A 1 85 ? -1.242 -27.203 -21.375 1 95.06 85 ALA A O 1
ATOM 656 N N . PRO A 1 86 ? 0.635 -26.078 -21.297 1 93.31 86 PRO A N 1
ATOM 657 C CA . PRO A 1 86 ? 1.108 -26.75 -22.516 1 93.31 86 PRO A CA 1
ATOM 658 C C . PRO A 1 86 ? 1.172 -28.266 -22.359 1 93.31 86 PRO A C 1
ATOM 660 O O . PRO A 1 86 ? 0.972 -28.984 -23.344 1 93.31 86 PRO A O 1
ATOM 663 N N . GLN A 1 87 ? 1.416 -28.734 -21.234 1 90.5 87 GLN A N 1
ATOM 664 C CA . GLN A 1 87 ? 1.498 -30.188 -21.031 1 90.5 87 GLN A CA 1
ATOM 665 C C . GLN A 1 87 ? 0.174 -30.859 -21.375 1 90.5 87 GLN A C 1
ATOM 667 O O . GLN A 1 87 ? 0.147 -32.031 -21.703 1 90.5 87 GLN A O 1
ATOM 672 N N . ASN A 1 88 ? -0.867 -30.078 -21.297 1 92.75 88 ASN A N 1
ATOM 673 C CA . ASN A 1 88 ? -2.197 -30.625 -21.516 1 92.75 88 ASN A CA 1
ATOM 674 C C . ASN A 1 88 ? -2.689 -30.375 -22.938 1 92.75 88 ASN A C 1
ATOM 676 O O . ASN A 1 88 ? -3.42 -31.203 -23.5 1 92.75 88 ASN A O 1
ATOM 680 N N . PHE A 1 89 ? -2.25 -29.219 -23.469 1 94.06 89 PHE A N 1
ATOM 681 C CA . PHE A 1 89 ? -3.076 -28.797 -24.594 1 94.06 89 PHE A CA 1
ATOM 682 C C . PHE A 1 89 ? -2.209 -28.375 -25.766 1 94.06 89 PHE A C 1
ATOM 684 O O . PHE A 1 89 ? -2.721 -28.109 -26.859 1 94.06 89 PHE A O 1
ATOM 691 N N . TYR A 1 90 ? -0.925 -28.312 -25.625 1 93 90 TYR A N 1
ATOM 692 C CA . TYR A 1 90 ? -0.093 -27.734 -26.672 1 93 90 TYR A CA 1
ATOM 693 C C . TYR A 1 90 ? 0.102 -28.734 -27.812 1 93 90 TYR A C 1
ATOM 695 O O . TYR A 1 90 ? 0.319 -29.922 -27.578 1 93 90 TYR A O 1
ATOM 703 N N . GLN A 1 91 ? -0.076 -28.125 -29.016 1 87.69 91 GLN A N 1
ATOM 704 C CA . GLN A 1 91 ? 0.285 -28.812 -30.234 1 87.69 91 GLN A CA 1
ATOM 705 C C . GLN A 1 91 ? 1.239 -27.984 -31.078 1 87.69 91 GLN A C 1
ATOM 707 O O . GLN A 1 91 ? 0.97 -26.812 -31.359 1 87.69 91 GLN A O 1
ATOM 712 N N . GLY A 1 92 ? 2.314 -28.562 -31.469 1 84.94 92 GLY A N 1
ATOM 713 C CA . GLY A 1 92 ? 3.289 -27.859 -32.281 1 84.94 92 GLY A CA 1
ATOM 714 C C . GLY A 1 92 ? 2.746 -27.438 -33.625 1 84.94 92 GLY A C 1
ATOM 715 O O . GLY A 1 92 ? 1.717 -27.953 -34.062 1 84.94 92 GLY A O 1
ATOM 716 N N . PRO A 1 93 ? 3.396 -26.469 -34.25 1 88.06 93 PRO A N 1
ATOM 717 C CA . PRO A 1 93 ? 2.965 -26.047 -35.562 1 88.06 93 PRO A CA 1
ATOM 718 C C . PRO A 1 93 ? 3.043 -27.172 -36.594 1 88.06 93 PRO A C 1
ATOM 720 O O . PRO A 1 93 ? 3.859 -28.078 -36.469 1 88.06 93 PRO A O 1
ATOM 723 N N . ASP A 1 94 ? 2.201 -27.047 -37.656 1 91.62 94 ASP A N 1
ATOM 724 C CA . ASP A 1 94 ? 2.164 -28.047 -38.719 1 91.62 94 ASP A CA 1
ATOM 725 C C . ASP A 1 94 ? 3.234 -27.766 -39.75 1 91.62 94 ASP A C 1
ATOM 727 O O . ASP A 1 94 ? 2.914 -27.484 -40.906 1 91.62 94 ASP A O 1
ATOM 731 N N . LEU A 1 95 ? 4.449 -27.859 -39.406 1 92.94 95 LEU A N 1
ATOM 732 C CA . LEU A 1 95 ? 5.609 -27.703 -40.281 1 92.94 95 LEU A CA 1
ATOM 733 C C . LEU A 1 95 ? 6.516 -28.922 -40.188 1 92.94 95 LEU A C 1
ATOM 735 O O . LEU A 1 95 ? 7.375 -29 -39.312 1 92.94 95 LEU A O 1
ATOM 739 N N . ASP A 1 96 ? 6.461 -29.812 -41.156 1 94.88 96 ASP A N 1
ATOM 740 C CA . ASP A 1 96 ? 7.152 -31.094 -41.156 1 94.88 96 ASP A CA 1
ATOM 741 C C . ASP A 1 96 ? 8.539 -30.969 -41.781 1 94.88 96 ASP A C 1
ATOM 743 O O . ASP A 1 96 ? 8.734 -31.312 -42.938 1 94.88 96 ASP A O 1
ATOM 747 N N . ILE A 1 97 ? 9.492 -30.516 -41.031 1 96.06 97 ILE A N 1
ATOM 748 C CA . ILE A 1 97 ? 10.867 -30.359 -41.5 1 96.06 97 ILE A CA 1
ATOM 749 C C . ILE A 1 97 ? 11.836 -30.828 -40.406 1 96.06 97 ILE A C 1
ATOM 751 O O . ILE A 1 97 ? 11.578 -30.656 -39.219 1 96.06 97 ILE A O 1
ATOM 755 N N . GLU A 1 98 ? 12.922 -31.422 -40.844 1 96.75 98 GLU A N 1
ATOM 756 C CA . GLU A 1 98 ? 14.016 -31.766 -39.938 1 96.75 98 GLU A CA 1
ATOM 757 C C . GLU A 1 98 ? 14.945 -30.578 -39.719 1 96.75 98 GLU A C 1
ATOM 759 O O . GLU A 1 98 ? 15.312 -29.875 -40.688 1 96.75 98 GLU A O 1
ATOM 764 N N . VAL A 1 99 ? 15.211 -30.359 -38.469 1 95.69 99 VAL A N 1
ATOM 765 C CA . VAL A 1 99 ? 16.062 -29.203 -38.156 1 95.69 99 VAL A CA 1
ATOM 766 C C . VAL A 1 99 ? 17.188 -29.625 -37.219 1 95.69 99 VAL A C 1
ATOM 768 O O . VAL A 1 99 ? 17 -30.531 -36.375 1 95.69 99 VAL A O 1
ATOM 771 N N . SER A 1 100 ? 18.312 -28.969 -37.406 1 95.5 100 SER A N 1
ATOM 772 C CA . SER A 1 100 ? 19.438 -29.156 -36.5 1 95.5 100 SER A CA 1
ATOM 773 C C . SER A 1 100 ? 19.531 -28.031 -35.469 1 95.5 100 SER A C 1
ATOM 775 O O . SER A 1 100 ? 18.859 -27 -35.625 1 95.5 100 SER A O 1
ATOM 777 N N . ARG A 1 101 ? 20.359 -28.25 -34.5 1 93.5 101 ARG A N 1
ATOM 778 C CA . ARG A 1 101 ? 20.594 -27.312 -33.406 1 93.5 101 ARG A CA 1
ATOM 779 C C . ARG A 1 101 ? 20.938 -25.922 -33.969 1 93.5 101 ARG A C 1
ATOM 781 O O . ARG A 1 101 ? 20.375 -24.922 -33.5 1 93.5 101 ARG A O 1
ATOM 788 N N . THR A 1 102 ? 21.766 -25.781 -34.969 1 93.19 102 THR A N 1
ATOM 789 C CA . THR A 1 102 ? 22.219 -24.5 -35.5 1 93.19 102 THR A CA 1
ATOM 790 C C . THR A 1 102 ? 21.156 -23.859 -36.375 1 93.19 102 THR A C 1
ATOM 792 O O . THR A 1 102 ? 21.047 -22.641 -36.438 1 93.19 102 THR A O 1
ATOM 795 N N . GLU A 1 103 ? 20.328 -24.703 -36.938 1 95.38 103 GLU A N 1
ATOM 796 C CA . GLU A 1 103 ? 19.344 -24.203 -37.906 1 95.38 103 GLU A CA 1
ATOM 797 C C . GLU A 1 103 ? 18.203 -23.484 -37.188 1 95.38 103 GLU A C 1
ATOM 799 O O . GLU A 1 103 ? 17.5 -22.672 -37.781 1 95.38 103 GLU A O 1
ATOM 804 N N . CYS A 1 104 ? 17.969 -23.797 -35.938 1 94.88 104 CYS A N 1
ATOM 805 C CA . CYS A 1 104 ? 16.953 -23.062 -35.156 1 94.88 104 CYS A CA 1
ATOM 806 C C . CYS A 1 104 ? 17.25 -21.562 -35.188 1 94.88 104 CYS A C 1
ATOM 808 O O . CYS A 1 104 ? 16.391 -20.766 -35.594 1 94.88 104 CYS A O 1
ATOM 810 N N . VAL A 1 105 ? 18.422 -21.141 -34.875 1 94.44 105 VAL A N 1
ATOM 811 C CA . VAL A 1 105 ? 18.828 -19.734 -34.812 1 94.44 105 VAL A CA 1
ATOM 812 C C . VAL A 1 105 ? 18.875 -19.141 -36.219 1 94.44 105 VAL A C 1
ATOM 814 O O . VAL A 1 105 ? 18.422 -18.016 -36.406 1 94.44 105 VAL A O 1
ATOM 817 N N . GLU A 1 106 ? 19.391 -19.906 -37.094 1 94.81 106 GLU A N 1
ATOM 818 C CA . GLU A 1 106 ? 19.547 -19.406 -38.469 1 94.81 106 GLU A CA 1
ATOM 819 C C . GLU A 1 106 ? 18.203 -18.953 -39.031 1 94.81 106 GLU A C 1
ATOM 821 O O . GLU A 1 106 ? 18.094 -17.875 -39.625 1 94.81 106 GLU A O 1
ATOM 826 N N . CYS A 1 107 ? 17.25 -19.734 -38.875 1 95.06 107 CYS A N 1
ATOM 827 C CA . CYS A 1 107 ? 15.945 -19.422 -39.438 1 95.06 107 CYS A CA 1
ATOM 828 C C . CYS A 1 107 ? 15.203 -18.406 -38.594 1 95.06 107 CYS A C 1
ATOM 830 O O . CYS A 1 107 ? 14.672 -17.422 -39.094 1 95.06 107 CYS A O 1
ATOM 832 N N . HIS A 1 108 ? 15.188 -18.578 -37.281 1 95.44 108 HIS A N 1
ATOM 833 C CA . HIS A 1 108 ? 14.359 -17.75 -36.406 1 95.44 108 HIS A CA 1
ATOM 834 C C . HIS A 1 108 ? 14.961 -16.359 -36.25 1 95.44 108 HIS A C 1
ATOM 836 O O . HIS A 1 108 ? 14.266 -15.422 -35.844 1 95.44 108 HIS A O 1
ATOM 842 N N . GLU A 1 109 ? 16.141 -16.188 -36.5 1 95.25 109 GLU A N 1
ATOM 843 C CA . GLU A 1 109 ? 16.703 -14.836 -36.531 1 95.25 109 GLU A CA 1
ATOM 844 C C . GLU A 1 109 ? 15.93 -13.938 -37.5 1 95.25 109 GLU A C 1
ATOM 846 O O . GLU A 1 109 ? 15.852 -12.727 -37.281 1 95.25 109 GLU A O 1
ATOM 851 N N . SER A 1 110 ? 15.367 -14.562 -38.531 1 94.12 110 SER A N 1
ATOM 852 C CA . SER A 1 110 ? 14.586 -13.812 -39.5 1 94.12 110 SER A CA 1
ATOM 853 C C . SER A 1 110 ? 13.094 -13.906 -39.188 1 94.12 110 SER A C 1
ATOM 855 O O . SER A 1 110 ? 12.367 -12.914 -39.312 1 94.12 110 SER A O 1
ATOM 857 N N . VAL A 1 111 ? 12.633 -15.031 -38.781 1 93.31 111 VAL A N 1
ATOM 858 C CA . VAL A 1 111 ? 11.203 -15.281 -38.625 1 93.31 111 VAL A CA 1
ATOM 859 C C . VAL A 1 111 ? 10.719 -14.68 -37.312 1 93.31 111 VAL A C 1
ATOM 861 O O . VAL A 1 111 ? 9.602 -14.156 -37.219 1 93.31 111 VAL A O 1
ATOM 864 N N . THR A 1 112 ? 11.469 -14.82 -36.219 1 93.5 112 THR A N 1
ATOM 865 C CA . THR A 1 112 ? 11.125 -14.289 -34.906 1 93.5 112 THR A CA 1
ATOM 866 C C . THR A 1 112 ? 12.352 -13.656 -34.25 1 93.5 112 THR A C 1
ATOM 868 O O . THR A 1 112 ? 12.82 -14.133 -33.188 1 93.5 112 THR A O 1
ATOM 871 N N . PRO A 1 113 ? 12.812 -12.562 -34.781 1 95.38 113 PRO A N 1
ATOM 872 C CA . PRO A 1 113 ? 14.086 -11.969 -34.375 1 95.38 113 PRO A CA 1
ATOM 873 C C . PRO A 1 113 ? 14.078 -11.516 -32.906 1 95.38 113 PRO A C 1
ATOM 875 O O . PRO A 1 113 ? 15.117 -11.547 -32.25 1 95.38 113 PRO A O 1
ATOM 878 N N . GLY A 1 114 ? 12.922 -11.141 -32.375 1 94.12 114 GLY A N 1
ATOM 879 C CA . GLY A 1 114 ? 12.836 -10.656 -31.016 1 94.12 114 GLY A CA 1
ATOM 880 C C . GLY A 1 114 ? 13.289 -11.68 -29.984 1 94.12 114 GLY A C 1
ATOM 881 O O . GLY A 1 114 ? 14.078 -11.367 -29.094 1 94.12 114 GLY A O 1
ATOM 882 N N . TRP A 1 115 ? 12.75 -12.906 -30.047 1 91.56 115 TRP A N 1
ATOM 883 C CA . TRP A 1 115 ? 13.117 -13.875 -29.016 1 91.56 115 TRP A CA 1
ATOM 884 C C . TRP A 1 115 ? 14.555 -14.352 -29.203 1 91.56 115 TRP A C 1
ATOM 886 O O . TRP A 1 115 ? 15.25 -14.656 -28.234 1 91.56 115 TRP A O 1
ATOM 896 N N . VAL A 1 116 ? 15.047 -14.383 -30.547 1 94.5 116 VAL A N 1
ATOM 897 C CA . VAL A 1 116 ? 16.438 -14.766 -30.781 1 94.5 116 VAL A CA 1
ATOM 898 C C . VAL A 1 116 ? 17.359 -13.75 -30.125 1 94.5 116 VAL A C 1
ATOM 900 O O . VAL A 1 116 ? 18.328 -14.117 -29.453 1 94.5 116 VAL A O 1
ATOM 903 N N . HIS A 1 117 ? 17.031 -12.523 -30.328 1 94.69 117 HIS A N 1
ATOM 904 C CA . HIS A 1 117 ? 17.844 -11.461 -29.734 1 94.69 117 HIS A CA 1
ATOM 905 C C . HIS A 1 117 ? 17.859 -11.562 -28.219 1 94.69 117 HIS A C 1
ATOM 907 O O . HIS A 1 117 ? 18.906 -11.422 -27.594 1 94.69 117 HIS A O 1
ATOM 913 N N . SER A 1 118 ? 16.734 -11.766 -27.594 1 95.62 118 SER A N 1
ATOM 914 C CA . SER A 1 118 ? 16.641 -11.914 -26.141 1 95.62 118 SER A CA 1
ATOM 915 C C . SER A 1 118 ? 17.469 -13.086 -25.641 1 95.62 118 SER A C 1
ATOM 917 O O . SER A 1 118 ? 18.188 -12.969 -24.656 1 95.62 118 SER A O 1
ATOM 919 N N . TRP A 1 119 ? 17.391 -14.18 -26.344 1 96.19 119 TRP A N 1
ATOM 920 C CA . TRP A 1 119 ? 18.156 -15.359 -25.984 1 96.19 119 TRP A CA 1
ATOM 921 C C . TRP A 1 119 ? 19.656 -15.094 -26.125 1 96.19 119 TRP A C 1
ATOM 923 O O . TRP A 1 119 ? 20.438 -15.445 -25.25 1 96.19 119 TRP A O 1
ATOM 933 N N . GLU A 1 120 ? 20.031 -14.406 -27.188 1 94.31 120 GLU A N 1
ATOM 934 C CA . GLU A 1 120 ? 21.438 -14.117 -27.453 1 94.31 120 GLU A CA 1
ATOM 935 C C . GLU A 1 120 ? 22.031 -13.25 -26.344 1 94.31 120 GLU A C 1
ATOM 937 O O . GLU A 1 120 ? 23.219 -13.359 -26.016 1 94.31 120 GLU A O 1
ATOM 942 N N . ASN A 1 121 ? 21.203 -12.461 -25.781 1 92.81 121 ASN A N 1
ATOM 943 C CA . ASN A 1 121 ? 21.656 -11.539 -24.734 1 92.81 121 ASN A CA 1
ATOM 944 C C . ASN A 1 121 ? 21.562 -12.164 -23.359 1 92.81 121 ASN A C 1
ATOM 946 O O . ASN A 1 121 ? 21.938 -11.539 -22.359 1 92.81 121 ASN A O 1
ATOM 950 N N . SER A 1 122 ? 21.172 -13.406 -23.281 1 95.69 122 SER A N 1
ATOM 951 C CA . SER A 1 122 ? 20.984 -14.102 -22.016 1 95.69 122 SER A CA 1
ATOM 952 C C . SER A 1 122 ? 22.219 -14.898 -21.641 1 95.69 122 SER A C 1
ATOM 954 O O . SER A 1 122 ? 23.125 -15.07 -22.453 1 95.69 122 SER A O 1
ATOM 956 N N . VAL A 1 123 ? 22.281 -15.32 -20.391 1 94.81 123 VAL A N 1
ATOM 957 C CA . VAL A 1 123 ? 23.328 -16.219 -19.938 1 94.81 123 VAL A CA 1
ATOM 958 C C . VAL A 1 123 ? 23.297 -17.5 -20.75 1 94.81 123 VAL A C 1
ATOM 960 O O . VAL A 1 123 ? 24.344 -18.047 -21.094 1 94.81 123 VAL A O 1
ATOM 963 N N . HIS A 1 124 ? 22.156 -18.016 -21.078 1 95.5 124 HIS A N 1
ATOM 964 C CA . HIS A 1 124 ? 22 -19.234 -21.844 1 95.5 124 HIS A CA 1
ATOM 965 C C . HIS A 1 124 ? 22.641 -19.094 -23.219 1 95.5 124 HIS A C 1
ATOM 967 O O . HIS A 1 124 ? 23.219 -20.062 -23.734 1 95.5 124 HIS A O 1
ATOM 973 N N . GLY A 1 125 ? 22.578 -17.891 -23.734 1 94.06 125 GLY A N 1
ATOM 974 C CA . GLY A 1 125 ? 23.094 -17.656 -25.078 1 94.06 125 GLY A CA 1
ATOM 975 C C . GLY A 1 125 ? 24.594 -17.516 -25.125 1 94.06 125 GLY A C 1
ATOM 976 O O . GLY A 1 125 ? 25.203 -17.594 -26.203 1 94.06 125 GLY A O 1
ATOM 977 N N . ASN A 1 126 ? 25.188 -17.25 -24 1 94.25 126 ASN A N 1
ATOM 978 C CA . ASN A 1 126 ? 26.641 -17.031 -23.969 1 94.25 126 ASN A CA 1
ATOM 979 C C . ASN A 1 126 ? 27.234 -17.438 -22.625 1 94.25 126 ASN A C 1
ATOM 981 O O . ASN A 1 126 ? 27.625 -16.578 -21.828 1 94.25 126 ASN A O 1
ATOM 985 N N . LEU A 1 127 ? 27.5 -18.688 -22.453 1 96.88 127 LEU A N 1
ATOM 986 C CA . LEU A 1 127 ? 28.047 -19.203 -21.203 1 96.88 127 LEU A CA 1
ATOM 987 C C . LEU A 1 127 ? 29.5 -18.781 -21.031 1 96.88 127 LEU A C 1
ATOM 989 O O . LEU A 1 127 ? 29.984 -18.609 -19.906 1 96.88 127 LEU A O 1
ATOM 993 N N . ASP A 1 128 ? 30.188 -18.547 -22.078 1 95.62 128 ASP A N 1
ATOM 994 C CA . ASP A 1 128 ? 31.609 -18.219 -22.047 1 95.62 128 ASP A CA 1
ATOM 995 C C . ASP A 1 128 ? 31.828 -16.828 -21.469 1 95.62 128 ASP A C 1
ATOM 997 O O . ASP A 1 128 ? 32.844 -16.578 -20.781 1 95.62 128 ASP A O 1
ATOM 1001 N N . GLU A 1 129 ? 30.953 -16 -21.812 1 95.44 129 GLU A N 1
ATOM 1002 C CA . GLU A 1 129 ? 31.062 -14.68 -21.188 1 95.44 129 GLU A CA 1
ATOM 1003 C C . GLU A 1 129 ? 31.062 -14.781 -19.672 1 95.44 129 GLU A C 1
ATOM 1005 O O . GLU A 1 129 ? 31.859 -14.125 -19 1 95.44 129 GLU A O 1
ATOM 1010 N N . ILE A 1 130 ? 30.25 -15.594 -19.125 1 96.56 130 ILE A N 1
ATOM 1011 C CA . ILE A 1 130 ? 30.141 -15.773 -17.672 1 96.56 130 ILE A CA 1
ATOM 1012 C C . ILE A 1 130 ? 31.391 -16.453 -17.141 1 96.56 130 ILE A C 1
ATOM 1014 O O . ILE A 1 130 ? 31.938 -16.047 -16.109 1 96.56 130 ILE A O 1
ATOM 1018 N N . ARG A 1 131 ? 31.812 -17.453 -17.828 1 96.75 131 ARG A N 1
ATOM 1019 C CA . ARG A 1 131 ? 33 -18.203 -17.406 1 96.75 131 ARG A CA 1
ATOM 1020 C C . ARG A 1 131 ? 34.219 -17.297 -17.344 1 96.75 131 ARG A C 1
ATOM 1022 O O . ARG A 1 131 ? 35.156 -17.578 -16.609 1 96.75 131 ARG A O 1
ATOM 1029 N N . GLY A 1 132 ? 34.188 -16.234 -18.062 1 96.88 132 GLY A N 1
ATOM 1030 C CA . GLY A 1 132 ? 35.344 -15.359 -18.156 1 96.88 132 GLY A CA 1
ATOM 1031 C C . GLY A 1 132 ? 35.281 -14.172 -17.219 1 96.88 132 GLY A C 1
ATOM 1032 O O . GLY A 1 132 ? 36.188 -13.328 -17.203 1 96.88 132 GLY A O 1
ATOM 1033 N N . LEU A 1 133 ? 34.281 -14.141 -16.438 1 96.94 133 LEU A N 1
ATOM 1034 C CA . LEU A 1 133 ? 34.094 -13 -15.547 1 96.94 133 LEU A CA 1
ATOM 1035 C C . LEU A 1 133 ? 35.125 -13.039 -14.414 1 96.94 133 LEU A C 1
ATOM 1037 O O . LEU A 1 133 ? 35.438 -14.109 -13.898 1 96.94 133 LEU A O 1
ATOM 1041 N N . ASP A 1 134 ? 35.5 -11.852 -14.008 1 96.12 134 ASP A N 1
ATOM 1042 C CA . ASP A 1 134 ? 36.344 -11.711 -12.836 1 96.12 134 ASP A CA 1
ATOM 1043 C C . ASP A 1 134 ? 35.531 -11.625 -11.555 1 96.12 134 ASP A C 1
ATOM 1045 O O . ASP A 1 134 ? 34.312 -11.344 -11.602 1 96.12 134 ASP A O 1
ATOM 1049 N N . ALA A 1 135 ? 36.219 -11.836 -10.516 1 93.75 135 ALA A N 1
ATOM 1050 C CA . ALA A 1 135 ? 35.531 -11.883 -9.219 1 93.75 135 ALA A CA 1
ATOM 1051 C C . ALA A 1 135 ? 34.906 -10.531 -8.875 1 93.75 135 ALA A C 1
ATOM 1053 O O . ALA A 1 135 ? 34.031 -10.445 -8.016 1 93.75 135 ALA A O 1
ATOM 1054 N N . SER A 1 136 ? 35.375 -9.5 -9.531 1 94.62 136 SER A N 1
ATOM 1055 C CA . SER A 1 136 ? 34.844 -8.164 -9.227 1 94.62 136 SER A CA 1
ATOM 1056 C C . SER A 1 136 ? 33.5 -7.934 -9.898 1 94.62 136 SER A C 1
ATOM 1058 O O . SER A 1 136 ? 32.781 -6.996 -9.547 1 94.62 136 SER A O 1
ATOM 1060 N N . ASP A 1 137 ? 33.156 -8.789 -10.891 1 96.81 137 ASP A N 1
ATOM 1061 C CA . ASP A 1 137 ? 31.859 -8.711 -11.523 1 96.81 137 ASP A CA 1
ATOM 1062 C C . ASP A 1 137 ? 30.781 -9.367 -10.656 1 96.81 137 ASP A C 1
ATOM 1064 O O . ASP A 1 137 ? 30.922 -10.516 -10.25 1 96.81 137 ASP A O 1
ATOM 1068 N N . SER A 1 138 ? 29.734 -8.562 -10.383 1 96.75 138 SER A N 1
ATOM 1069 C CA . SER A 1 138 ? 28.688 -9.031 -9.484 1 96.75 138 SER A CA 1
ATOM 1070 C C . SER A 1 138 ? 28.016 -10.297 -10.016 1 96.75 138 SER A C 1
ATOM 1072 O O . SER A 1 138 ? 27.359 -11.016 -9.266 1 96.75 138 SER A O 1
ATOM 1074 N N . ARG A 1 139 ? 28.234 -10.68 -11.289 1 96.19 139 ARG A N 1
ATOM 1075 C CA . ARG A 1 139 ? 27.672 -11.875 -11.914 1 96.19 139 ARG A CA 1
ATOM 1076 C C . ARG A 1 139 ? 28.594 -13.07 -11.742 1 96.19 139 ARG A C 1
ATOM 1078 O O . ARG A 1 139 ? 28.25 -14.188 -12.133 1 96.19 139 ARG A O 1
ATOM 1085 N N . HIS A 1 140 ? 29.641 -12.969 -11.094 1 97.19 140 HIS A N 1
ATOM 1086 C CA . HIS A 1 140 ? 30.672 -13.992 -11.039 1 97.19 140 HIS A CA 1
ATOM 1087 C C . HIS A 1 140 ? 30.141 -15.273 -10.414 1 97.19 140 HIS A C 1
ATOM 1089 O O . HIS A 1 140 ? 30.547 -16.375 -10.805 1 97.19 140 HIS A O 1
ATOM 1095 N N . TYR A 1 141 ? 29.234 -15.195 -9.445 1 96.31 141 TYR A N 1
ATOM 1096 C CA . TYR A 1 141 ? 28.672 -16.359 -8.766 1 96.31 141 TYR A CA 1
ATOM 1097 C C . TYR A 1 141 ? 28.016 -17.312 -9.766 1 96.31 141 TYR A C 1
ATOM 1099 O O . TYR A 1 141 ? 27.844 -18.5 -9.484 1 96.31 141 TYR A O 1
ATOM 1107 N N . LYS A 1 142 ? 27.703 -16.875 -10.898 1 97.38 142 LYS A N 1
ATOM 1108 C CA . LYS A 1 142 ? 27 -17.672 -11.906 1 97.38 142 LYS A CA 1
ATOM 1109 C C . LYS A 1 142 ? 27.922 -18.734 -12.492 1 97.38 142 LYS A C 1
ATOM 1111 O O . LYS A 1 142 ? 27.469 -19.688 -13.109 1 97.38 142 LYS A O 1
ATOM 1116 N N . GLN A 1 143 ? 29.234 -18.547 -12.336 1 97.19 143 GLN A N 1
ATOM 1117 C CA . GLN A 1 143 ? 30.156 -19.594 -12.734 1 97.19 143 GLN A CA 1
ATOM 1118 C C . GLN A 1 143 ? 29.906 -20.875 -11.953 1 97.19 143 GLN A C 1
ATOM 1120 O O . GLN A 1 143 ? 29.891 -21.969 -12.523 1 97.19 143 GLN A O 1
ATOM 1125 N N . GLU A 1 144 ? 29.703 -20.594 -10.688 1 96.12 144 GLU A N 1
ATOM 1126 C CA . GLU A 1 144 ? 29.391 -21.75 -9.852 1 96.12 144 GLU A CA 1
ATOM 1127 C C . GLU A 1 144 ? 28.062 -22.391 -10.25 1 96.12 144 GLU A C 1
ATOM 1129 O O . GLU A 1 144 ? 27.922 -23.609 -10.203 1 96.12 144 GLU A O 1
ATOM 1134 N N . LEU A 1 145 ? 27.125 -21.625 -10.641 1 96.31 145 LEU A N 1
ATOM 1135 C CA . LEU A 1 145 ? 25.828 -22.125 -11.086 1 96.31 145 LEU A CA 1
ATOM 1136 C C . LEU A 1 145 ? 25.969 -22.969 -12.344 1 96.31 145 LEU A C 1
ATOM 1138 O O . LEU A 1 145 ? 25.297 -24 -12.492 1 96.31 145 LEU A O 1
ATOM 1142 N N . ILE A 1 146 ? 26.828 -22.562 -13.234 1 97.12 146 ILE A N 1
ATOM 1143 C CA . ILE A 1 146 ? 27.109 -23.359 -14.43 1 97.12 146 ILE A CA 1
ATOM 1144 C C . ILE A 1 146 ? 27.672 -24.719 -14.016 1 97.12 146 ILE A C 1
ATOM 1146 O O . ILE A 1 146 ? 27.266 -25.75 -14.555 1 97.12 146 ILE A O 1
ATOM 1150 N N . GLY A 1 147 ? 28.562 -24.688 -13.086 1 96.62 147 GLY A N 1
ATOM 1151 C CA . GLY A 1 147 ? 29.094 -25.938 -12.57 1 96.62 147 GLY A CA 1
ATOM 1152 C C . GLY A 1 147 ? 28.031 -26.844 -11.992 1 96.62 147 GLY A C 1
ATOM 1153 O O . GLY A 1 147 ? 28.062 -28.062 -12.211 1 96.62 147 GLY A O 1
ATOM 1154 N N . GLN A 1 148 ? 27.141 -26.297 -11.266 1 96.25 148 GLN A N 1
ATOM 1155 C CA . GLN A 1 148 ? 26.047 -27.078 -10.695 1 96.25 148 GLN A CA 1
ATOM 1156 C C . GLN A 1 148 ? 25.172 -27.688 -11.797 1 96.25 148 GLN A C 1
ATOM 1158 O O . GLN A 1 148 ? 24.766 -28.844 -11.695 1 96.25 148 GLN A O 1
ATOM 1163 N N . VAL A 1 149 ? 24.891 -26.953 -12.797 1 97.75 149 VAL A N 1
ATOM 1164 C CA . VAL A 1 149 ? 24.109 -27.438 -13.922 1 97.75 149 VAL A CA 1
ATOM 1165 C C . VAL A 1 149 ? 24.828 -28.594 -14.602 1 97.75 149 VAL A C 1
ATOM 1167 O O . VAL A 1 149 ? 24.219 -29.625 -14.914 1 97.75 149 VAL A O 1
ATOM 1170 N N . GLU A 1 150 ? 26.125 -28.438 -14.836 1 97.75 150 GLU A N 1
ATOM 1171 C CA . GLU A 1 150 ? 26.922 -29.516 -15.445 1 97.75 150 GLU A CA 1
ATOM 1172 C C . GLU A 1 150 ? 26.891 -30.781 -14.586 1 97.75 150 GLU A C 1
ATOM 1174 O O . GLU A 1 150 ? 26.719 -31.875 -15.109 1 97.75 150 GLU A O 1
ATOM 1179 N N . THR A 1 151 ? 26.984 -30.609 -13.297 1 97.12 151 THR A N 1
ATOM 1180 C CA . THR A 1 151 ? 26.906 -31.734 -12.383 1 97.12 151 THR A CA 1
ATOM 1181 C C . THR A 1 151 ? 25.562 -32.438 -12.516 1 97.12 151 THR A C 1
ATOM 1183 O O . THR A 1 151 ? 25.5 -33.688 -12.555 1 97.12 151 THR A O 1
ATOM 1186 N N . ASN A 1 152 ? 24.5 -31.703 -12.57 1 97.69 152 ASN A N 1
ATOM 1187 C CA . ASN A 1 152 ? 23.172 -32.25 -12.75 1 97.69 152 ASN A CA 1
ATOM 1188 C C . ASN A 1 152 ? 23.078 -33.062 -14.047 1 97.69 152 ASN A C 1
ATOM 1190 O O . ASN A 1 152 ? 22.594 -34.188 -14.047 1 97.69 152 ASN A O 1
ATOM 1194 N N . LEU A 1 153 ? 23.578 -32.531 -15.109 1 97.81 153 LEU A N 1
ATOM 1195 C CA . LEU A 1 153 ? 23.484 -33.156 -16.422 1 97.81 153 LEU A CA 1
ATOM 1196 C C . LEU A 1 153 ? 24.375 -34.406 -16.5 1 97.81 153 LEU A C 1
ATOM 1198 O O . LEU A 1 153 ? 24.031 -35.375 -17.141 1 97.81 153 LEU A O 1
ATOM 1202 N N . HIS A 1 154 ? 25.547 -34.375 -15.844 1 97.62 154 HIS A N 1
ATOM 1203 C CA . HIS A 1 154 ? 26.375 -35.594 -15.734 1 97.62 154 HIS A CA 1
ATOM 1204 C C . HIS A 1 154 ? 25.625 -36.719 -15.031 1 97.62 154 HIS A C 1
ATOM 1206 O O . HIS A 1 154 ? 25.609 -37.844 -15.508 1 97.62 154 HIS A O 1
ATOM 1212 N N . SER A 1 155 ? 25.031 -36.281 -13.969 1 97.25 155 SER A N 1
ATOM 1213 C CA . SER A 1 155 ? 24.312 -37.281 -13.164 1 97.25 155 SER A CA 1
ATOM 1214 C C . SER A 1 155 ? 23.188 -37.906 -13.969 1 97.25 155 SER A C 1
ATOM 1216 O O . SER A 1 155 ? 22.844 -39.094 -13.758 1 97.25 155 SER A O 1
ATOM 1218 N N . MET A 1 156 ? 22.641 -37.25 -14.969 1 96.56 156 MET A N 1
ATOM 1219 C CA . MET A 1 156 ? 21.5 -37.688 -15.742 1 96.56 156 MET A CA 1
ATOM 1220 C C . MET A 1 156 ? 21.953 -38.375 -17.031 1 96.56 156 MET A C 1
ATOM 1222 O O . MET A 1 156 ? 21.141 -38.875 -17.797 1 96.56 156 MET A O 1
ATOM 1226 N N . GLY A 1 157 ? 23.219 -38.344 -17.25 1 95.69 157 GLY A N 1
ATOM 1227 C CA . GLY A 1 157 ? 23.797 -38.969 -18.453 1 95.69 157 GLY A CA 1
ATOM 1228 C C . GLY A 1 157 ? 23.562 -38.156 -19.703 1 95.69 157 GLY A C 1
ATOM 1229 O O . GLY A 1 157 ? 23.625 -38.688 -20.812 1 95.69 157 GLY A O 1
ATOM 1230 N N . LEU A 1 158 ? 23.266 -36.875 -19.547 1 95.56 158 LEU A N 1
ATOM 1231 C CA . LEU A 1 158 ? 22.969 -36.031 -20.688 1 95.56 158 LEU A CA 1
ATOM 1232 C C . LEU A 1 158 ? 24.219 -35.25 -21.141 1 95.56 158 LEU A C 1
ATOM 1234 O O . LEU A 1 158 ? 24.234 -34.688 -22.234 1 95.56 158 LEU A O 1
ATOM 1238 N N . LEU A 1 159 ? 25.141 -35.219 -20.281 1 94.81 159 LEU A N 1
ATOM 1239 C CA . LEU A 1 159 ? 26.469 -34.688 -20.531 1 94.81 159 LEU A CA 1
ATOM 1240 C C . LEU A 1 159 ? 27.547 -35.688 -20.109 1 94.81 159 LEU A C 1
ATOM 1242 O O . LEU A 1 159 ? 27.438 -36.312 -19.047 1 94.81 159 LEU A O 1
ATOM 1246 N N . GLU A 1 160 ? 28.5 -35.906 -20.953 1 93.75 160 GLU A N 1
ATOM 1247 C CA . GLU A 1 160 ? 29.547 -36.875 -20.594 1 93.75 160 GLU A CA 1
ATOM 1248 C C . GLU A 1 160 ? 30.312 -36.406 -19.344 1 93.75 160 GLU A C 1
ATOM 1250 O O . GLU A 1 160 ? 30.453 -35.219 -19.109 1 93.75 160 GLU A O 1
ATOM 1255 N N . GLU A 1 161 ? 30.719 -37.406 -18.656 1 92.31 161 GLU A N 1
ATOM 1256 C CA . GLU A 1 161 ? 31.484 -37.094 -17.453 1 92.31 161 GLU A CA 1
ATOM 1257 C C . GLU A 1 161 ? 32.688 -36.188 -17.781 1 92.31 161 GLU A C 1
ATOM 1259 O O . GLU A 1 161 ? 33.438 -36.469 -18.734 1 92.31 161 GLU A O 1
ATOM 1264 N N . GLY A 1 162 ? 32.781 -35.156 -17.094 1 90.56 162 GLY A N 1
ATOM 1265 C CA . GLY A 1 162 ? 33.906 -34.25 -17.281 1 90.56 162 GLY A CA 1
ATOM 1266 C C . GLY A 1 162 ? 33.719 -33.25 -18.406 1 90.56 162 GLY A C 1
ATOM 1267 O O . GLY A 1 162 ? 34.438 -32.281 -18.516 1 90.56 162 GLY A O 1
ATOM 1268 N N . GLN A 1 163 ? 32.75 -33.5 -19.172 1 94.12 163 GLN A N 1
ATOM 1269 C CA . GLN A 1 163 ? 32.469 -32.594 -20.281 1 94.12 163 GLN A CA 1
ATOM 1270 C C . GLN A 1 163 ? 31.812 -31.297 -19.781 1 94.12 163 GLN A C 1
ATOM 1272 O O . GLN A 1 163 ? 30.938 -31.344 -18.906 1 94.12 163 GLN A O 1
ATOM 1277 N N . ARG A 1 164 ? 32.25 -30.172 -20.359 1 94.56 164 ARG A N 1
ATOM 1278 C CA . ARG A 1 164 ? 31.641 -28.891 -20.047 1 94.56 164 ARG A CA 1
ATOM 1279 C C . ARG A 1 164 ? 30.422 -28.625 -20.938 1 94.56 164 ARG A C 1
ATOM 1281 O O . ARG A 1 164 ? 30.422 -29.031 -22.109 1 94.56 164 ARG A O 1
ATOM 1288 N N . LEU A 1 165 ? 29.453 -27.984 -20.375 1 95.12 165 LEU A N 1
ATOM 1289 C CA . LEU A 1 165 ? 28.312 -27.531 -21.156 1 95.12 165 LEU A CA 1
ATOM 1290 C C . LEU A 1 165 ? 28.703 -26.406 -22.094 1 95.12 165 LEU A C 1
ATOM 1292 O O . LEU A 1 165 ? 29.141 -25.344 -21.656 1 95.12 165 LEU A O 1
ATOM 1296 N N . ASN A 1 166 ? 28.594 -26.609 -23.328 1 88.69 166 ASN A N 1
ATOM 1297 C CA . ASN A 1 166 ? 29.047 -25.625 -24.312 1 88.69 166 ASN A CA 1
ATOM 1298 C C . ASN A 1 166 ? 28.047 -24.484 -24.469 1 88.69 166 ASN A C 1
ATOM 1300 O O . ASN A 1 166 ? 28.438 -23.312 -24.5 1 88.69 166 ASN A O 1
ATOM 1304 N N . ASP A 1 167 ? 26.812 -24.844 -24.672 1 88.06 167 ASP A N 1
ATOM 1305 C CA . ASP A 1 167 ? 25.766 -23.844 -24.859 1 88.06 167 ASP A CA 1
ATOM 1306 C C . ASP A 1 167 ? 24.406 -24.391 -24.469 1 88.06 167 ASP A C 1
ATOM 1308 O O . ASP A 1 167 ? 24.25 -25.609 -24.297 1 88.06 167 ASP A O 1
ATOM 1312 N N . VAL A 1 168 ? 23.531 -23.531 -24.188 1 95.88 168 VAL A N 1
ATOM 1313 C CA . VAL A 1 168 ? 22.109 -23.859 -24.047 1 95.88 168 VAL A CA 1
ATOM 1314 C C . VAL A 1 168 ? 21.328 -23.266 -25.219 1 95.88 168 VAL A C 1
ATOM 1316 O O . VAL A 1 168 ? 21.109 -22.047 -25.266 1 95.88 168 VAL A O 1
ATOM 1319 N N . GLY A 1 169 ? 20.984 -24.062 -26.125 1 95 169 GLY A N 1
ATOM 1320 C CA . GLY A 1 169 ? 20.328 -23.578 -27.328 1 95 169 GLY A CA 1
ATOM 1321 C C . GLY A 1 169 ? 18.812 -23.766 -27.297 1 95 169 GLY A C 1
ATOM 1322 O O . GLY A 1 169 ? 18.281 -24.281 -26.328 1 95 169 GLY A O 1
ATOM 1323 N N . CYS A 1 170 ? 18.203 -23.328 -28.453 1 96.12 170 CYS A N 1
ATOM 1324 C CA . CYS A 1 170 ? 16.766 -23.422 -28.594 1 96.12 170 CYS A CA 1
ATOM 1325 C C . CYS A 1 170 ? 16.281 -24.859 -28.453 1 96.12 170 CYS A C 1
ATOM 1327 O O . CYS A 1 170 ? 15.305 -25.141 -27.766 1 96.12 170 CYS A O 1
ATOM 1329 N N . ILE A 1 171 ? 17 -25.766 -29.031 1 95.88 171 ILE A N 1
ATOM 1330 C CA . ILE A 1 171 ? 16.641 -27.172 -29.156 1 95.88 171 ILE A CA 1
ATOM 1331 C C . ILE A 1 171 ? 16.672 -27.828 -27.766 1 95.88 171 ILE A C 1
ATOM 1333 O O . ILE A 1 171 ? 15.914 -28.766 -27.5 1 95.88 171 ILE A O 1
ATOM 1337 N N . ASP A 1 172 ? 17.5 -27.359 -26.891 1 96.81 172 ASP A N 1
ATOM 1338 C CA . ASP A 1 172 ? 17.625 -27.922 -25.547 1 96.81 172 ASP A CA 1
ATOM 1339 C C . ASP A 1 172 ? 16.328 -27.766 -24.766 1 96.81 172 ASP A C 1
ATOM 1341 O O . ASP A 1 172 ? 15.953 -28.656 -24 1 96.81 172 ASP A O 1
ATOM 1345 N N . CYS A 1 173 ? 15.617 -26.656 -24.906 1 96.06 173 CYS A N 1
ATOM 1346 C CA . CYS A 1 173 ? 14.383 -26.391 -24.188 1 96.06 173 CYS A CA 1
ATOM 1347 C C . CYS A 1 173 ? 13.172 -26.922 -24.953 1 96.06 173 CYS A C 1
ATOM 1349 O O . CYS A 1 173 ? 12.234 -27.453 -24.359 1 96.06 173 CYS A O 1
ATOM 1351 N N . HIS A 1 174 ? 13.273 -26.859 -26.281 1 95.75 174 HIS A N 1
ATOM 1352 C CA . HIS A 1 174 ? 12.047 -27.062 -27.047 1 95.75 174 HIS A CA 1
ATOM 1353 C C . HIS A 1 174 ? 11.977 -28.469 -27.625 1 95.75 174 HIS A C 1
ATOM 1355 O O . HIS A 1 174 ? 10.953 -28.844 -28.203 1 95.75 174 HIS A O 1
ATOM 1361 N N . MET A 1 175 ? 13.094 -29.25 -27.547 1 95.62 175 MET A N 1
ATOM 1362 C CA . MET A 1 175 ? 13.07 -30.641 -28.031 1 95.62 175 MET A CA 1
ATOM 1363 C C . MET A 1 175 ? 13.727 -31.578 -27.016 1 95.62 175 MET A C 1
ATOM 1365 O O . MET A 1 175 ? 13.57 -32.781 -27.094 1 95.62 175 MET A O 1
ATOM 1369 N N . GLY A 1 176 ? 14.547 -31.031 -26.172 1 94.75 176 GLY A N 1
ATOM 1370 C CA . GLY A 1 176 ? 15.195 -31.828 -25.141 1 94.75 176 GLY A CA 1
ATOM 1371 C C . GLY A 1 176 ? 16.656 -31.469 -24.953 1 94.75 176 GLY A C 1
ATOM 1372 O O . GLY A 1 176 ? 17.359 -31.188 -25.922 1 94.75 176 GLY A O 1
ATOM 1373 N N . VAL A 1 177 ? 17.094 -31.578 -23.766 1 94.56 177 VAL A N 1
ATOM 1374 C CA . VAL A 1 177 ? 18.469 -31.219 -23.438 1 94.56 177 VAL A CA 1
ATOM 1375 C C . VAL A 1 177 ? 19.438 -32.156 -24.141 1 94.56 177 VAL A C 1
ATOM 1377 O O . VAL A 1 177 ? 19.312 -33.375 -24.031 1 94.56 177 VAL A O 1
ATOM 1380 N N . GLY A 1 178 ? 20.359 -31.594 -24.891 1 91.62 178 GLY A N 1
ATOM 1381 C CA . GLY A 1 178 ? 21.422 -32.375 -25.516 1 91.62 178 GLY A CA 1
ATOM 1382 C C . GLY A 1 178 ? 21.062 -32.875 -26.906 1 91.62 178 GLY A C 1
ATOM 1383 O O . GLY A 1 178 ? 21.906 -33.438 -27.609 1 91.62 178 GLY A O 1
ATOM 1384 N N . VAL A 1 179 ? 19.875 -32.688 -27.266 1 93.44 179 VAL A N 1
ATOM 1385 C CA . VAL A 1 179 ? 19.422 -33.125 -28.578 1 93.44 179 VAL A CA 1
ATOM 1386 C C . VAL A 1 179 ? 20.094 -32.281 -29.672 1 93.44 179 VAL A C 1
ATOM 1388 O O . VAL A 1 179 ? 20.281 -31.078 -29.516 1 93.44 179 VAL A O 1
ATOM 1391 N N . GLU A 1 180 ? 20.469 -33 -30.766 1 93.88 180 GLU A N 1
ATOM 1392 C CA . GLU A 1 180 ? 21.219 -32.312 -31.797 1 93.88 180 GLU A CA 1
ATOM 1393 C C . GLU A 1 180 ? 20.344 -31.969 -33 1 93.88 180 GLU A C 1
ATOM 1395 O O . GLU A 1 180 ? 20.672 -31.094 -33.812 1 93.88 180 GLU A O 1
ATOM 1400 N N . SER A 1 181 ? 19.375 -32.781 -33.156 1 96.25 181 SER A N 1
ATOM 1401 C CA . SER A 1 181 ? 18.438 -32.562 -34.25 1 96.25 181 SER A CA 1
ATOM 1402 C C . SER A 1 181 ? 17.078 -33.188 -33.969 1 96.25 181 SER A C 1
ATOM 1404 O O . SER A 1 181 ? 16.953 -34 -33.062 1 96.25 181 SER A O 1
ATOM 1406 N N . GLY A 1 182 ? 16.016 -32.719 -34.656 1 95.94 182 GLY A N 1
ATOM 1407 C CA . GLY A 1 182 ? 14.664 -33.25 -34.5 1 95.94 182 GLY A CA 1
ATOM 1408 C C . GLY A 1 182 ? 13.695 -32.688 -35.531 1 95.94 182 GLY A C 1
ATOM 1409 O O . GLY A 1 182 ? 14.055 -31.828 -36.344 1 95.94 182 GLY A O 1
ATOM 1410 N N . ASN A 1 183 ? 12.539 -33.281 -35.5 1 95.94 183 ASN A N 1
ATOM 1411 C CA . ASN A 1 183 ? 11.5 -32.844 -36.406 1 95.94 183 ASN A CA 1
ATOM 1412 C C . ASN A 1 183 ? 10.688 -31.703 -35.812 1 95.94 183 ASN A C 1
ATOM 1414 O O . ASN A 1 183 ? 10.203 -31.797 -34.688 1 95.94 183 ASN A O 1
ATOM 1418 N N . HIS A 1 184 ? 10.531 -30.625 -36.594 1 94.12 184 HIS A N 1
ATOM 1419 C CA . HIS A 1 184 ? 9.891 -29.391 -36.156 1 94.12 184 HIS A CA 1
ATOM 1420 C C . HIS A 1 184 ? 8.422 -29.641 -35.812 1 94.12 184 HIS A C 1
ATOM 1422 O O . HIS A 1 184 ? 7.883 -28.984 -34.906 1 94.12 184 HIS A O 1
ATOM 1428 N N . LYS A 1 185 ? 7.797 -30.516 -36.406 1 93.19 185 LYS A N 1
ATOM 1429 C CA . LYS A 1 185 ? 6.379 -30.797 -36.188 1 93.19 185 LYS A CA 1
ATOM 1430 C C . LYS A 1 185 ? 6.172 -31.766 -35.031 1 93.19 185 LYS A C 1
ATOM 1432 O O . LYS A 1 185 ? 5.324 -31.531 -34.156 1 93.19 185 LYS A O 1
ATOM 1437 N N . THR A 1 186 ? 6.969 -32.781 -34.906 1 93.56 186 THR A N 1
ATOM 1438 C CA . THR A 1 186 ? 6.668 -33.906 -34 1 93.56 186 THR A CA 1
ATOM 1439 C C . THR A 1 186 ? 7.449 -33.75 -32.719 1 93.56 186 THR A C 1
ATOM 1441 O O . THR A 1 186 ? 7.016 -34.25 -31.656 1 93.56 186 THR A O 1
ATOM 1444 N N . ASP A 1 187 ? 8.555 -33.062 -32.781 1 94.75 187 ASP A N 1
ATOM 1445 C CA . ASP A 1 187 ? 9.438 -33.094 -31.625 1 94.75 187 ASP A CA 1
ATOM 1446 C C . ASP A 1 187 ? 9.367 -31.781 -30.859 1 94.75 187 ASP A C 1
ATOM 1448 O O . ASP A 1 187 ? 9.859 -31.703 -29.719 1 94.75 187 ASP A O 1
ATOM 1452 N N . LEU A 1 188 ? 8.75 -30.75 -31.422 1 93.19 188 LEU A N 1
ATOM 1453 C CA . LEU A 1 188 ? 8.656 -29.453 -30.766 1 93.19 188 LEU A CA 1
ATOM 1454 C C . LEU A 1 188 ? 7.629 -29.484 -29.641 1 93.19 188 LEU A C 1
ATOM 1456 O O . LEU A 1 188 ? 6.535 -30.031 -29.812 1 93.19 188 LEU A O 1
ATOM 1460 N N . TYR A 1 189 ? 7.992 -29 -28.484 1 92.62 189 TYR A N 1
ATOM 1461 C CA . TYR A 1 189 ? 7.051 -28.781 -27.391 1 92.62 189 TYR A CA 1
ATOM 1462 C C . TYR A 1 189 ? 7.371 -27.484 -26.656 1 92.62 189 TYR A C 1
ATOM 1464 O O . TYR A 1 189 ? 8.43 -26.891 -26.859 1 92.62 189 TYR A O 1
ATOM 1472 N N . MET A 1 190 ? 6.398 -27.016 -25.891 1 93.88 190 MET A N 1
ATOM 1473 C CA . MET A 1 190 ? 6.605 -25.859 -25.016 1 93.88 190 MET A CA 1
ATOM 1474 C C . MET A 1 190 ? 7.219 -26.281 -23.688 1 93.88 190 MET A C 1
ATOM 1476 O O . MET A 1 190 ? 6.66 -27.125 -22.984 1 93.88 190 MET A O 1
ATOM 1480 N N . PRO A 1 191 ? 8.367 -25.703 -23.406 1 94.81 191 PRO A N 1
ATOM 1481 C CA . PRO A 1 191 ? 9.008 -26.125 -22.141 1 94.81 191 PRO A CA 1
ATOM 1482 C C . PRO A 1 191 ? 8.164 -25.781 -20.922 1 94.81 191 PRO A C 1
ATOM 1484 O O . PRO A 1 191 ? 7.504 -24.75 -20.875 1 94.81 191 PRO A O 1
ATOM 1487 N N . ASP A 1 192 ? 8.164 -26.656 -19.953 1 95.38 192 ASP A N 1
ATOM 1488 C CA . ASP A 1 192 ? 7.473 -26.453 -18.688 1 95.38 192 ASP A CA 1
ATOM 1489 C C . ASP A 1 192 ? 8.461 -26.453 -17.516 1 95.38 192 ASP A C 1
ATOM 1491 O O . ASP A 1 192 ? 9.672 -26.391 -17.719 1 95.38 192 ASP A O 1
ATOM 1495 N N . ALA A 1 193 ? 8 -26.484 -16.281 1 96.75 193 ALA A N 1
ATOM 1496 C CA . ALA A 1 193 ? 8.852 -26.391 -15.102 1 96.75 193 ALA A CA 1
ATOM 1497 C C . ALA A 1 193 ? 9.828 -27.547 -15.031 1 96.75 193 ALA A C 1
ATOM 1499 O O . ALA A 1 193 ? 10.977 -27.391 -14.609 1 96.75 193 ALA A O 1
ATOM 1500 N N . ALA A 1 194 ? 9.375 -28.719 -15.414 1 96.81 194 ALA A N 1
ATOM 1501 C CA . ALA A 1 194 ? 10.25 -29.875 -15.406 1 96.81 194 ALA A CA 1
ATOM 1502 C C . ALA A 1 194 ? 11.383 -29.719 -16.422 1 96.81 194 ALA A C 1
ATOM 1504 O O . ALA A 1 194 ? 12.508 -30.156 -16.172 1 96.81 194 ALA A O 1
ATOM 1505 N N . SER A 1 195 ? 11.062 -29.125 -17.562 1 96.19 195 SER A N 1
ATOM 1506 C CA . SER A 1 195 ? 12.094 -28.859 -18.547 1 96.19 195 SER A CA 1
ATOM 1507 C C . SER A 1 195 ? 13.18 -27.953 -17.984 1 96.19 195 SER A C 1
ATOM 1509 O O . SER A 1 195 ? 14.375 -28.234 -18.141 1 96.19 195 SER A O 1
ATOM 1511 N N . CYS A 1 196 ? 12.797 -26.906 -17.328 1 96.69 196 CYS A N 1
ATOM 1512 C CA . CYS A 1 196 ? 13.75 -26.016 -16.688 1 96.69 196 CYS A CA 1
ATOM 1513 C C . CYS A 1 196 ? 14.508 -26.734 -15.57 1 96.69 196 CYS A C 1
ATOM 1515 O O . CYS A 1 196 ? 15.719 -26.562 -15.43 1 96.69 196 CYS A O 1
ATOM 1517 N N . GLY A 1 197 ? 13.797 -27.562 -14.828 1 97.5 197 GLY A N 1
ATOM 1518 C CA . GLY A 1 197 ? 14.32 -28.219 -13.648 1 97.5 197 GLY A CA 1
ATOM 1519 C C . GLY A 1 197 ? 15.383 -29.266 -13.969 1 97.5 197 GLY A C 1
ATOM 1520 O O . GLY A 1 197 ? 16.109 -29.703 -13.078 1 97.5 197 GLY A O 1
ATOM 1521 N N . GLN A 1 198 ? 15.445 -29.672 -15.195 1 96.88 198 GLN A N 1
ATOM 1522 C CA . GLN A 1 198 ? 16.469 -30.641 -15.555 1 96.88 198 GLN A CA 1
ATOM 1523 C C . GLN A 1 198 ? 17.859 -30.094 -15.32 1 96.88 198 GLN A C 1
ATOM 1525 O O . GLN A 1 198 ? 18.75 -30.812 -14.859 1 96.88 198 GLN A O 1
ATOM 1530 N N . CYS A 1 199 ? 18.094 -28.891 -15.648 1 97.69 199 CYS A N 1
ATOM 1531 C CA . CYS A 1 199 ? 19.359 -28.219 -15.398 1 97.69 199 CYS A CA 1
ATOM 1532 C C . CYS A 1 199 ? 19.344 -27.5 -14.055 1 97.69 199 CYS A C 1
ATOM 1534 O O . CYS A 1 199 ? 20.359 -27.453 -13.367 1 97.69 199 CYS A O 1
ATOM 1536 N N . HIS A 1 200 ? 18.203 -26.938 -13.656 1 97.44 200 HIS A N 1
ATOM 1537 C CA . HIS A 1 200 ? 18.062 -26.172 -12.422 1 97.44 200 HIS A CA 1
ATOM 1538 C C . HIS A 1 200 ? 17.328 -26.984 -11.359 1 97.44 200 HIS A C 1
ATOM 1540 O O . HIS A 1 200 ? 16.281 -26.547 -10.867 1 97.44 200 HIS A O 1
ATOM 1546 N N . VAL A 1 201 ? 17.922 -28.062 -10.953 1 98.12 201 VAL A N 1
ATOM 1547 C CA . VAL A 1 201 ? 17.281 -29.031 -10.078 1 98.12 201 VAL A CA 1
ATOM 1548 C C . VAL A 1 201 ? 17 -28.406 -8.711 1 98.12 201 VAL A C 1
ATOM 1550 O O . VAL A 1 201 ? 15.93 -28.609 -8.141 1 98.12 201 VAL A O 1
ATOM 1553 N N . GLN A 1 202 ? 17.891 -27.625 -8.18 1 97 202 GLN A N 1
ATOM 1554 C CA . GLN A 1 202 ? 17.719 -27.016 -6.867 1 97 202 GLN A CA 1
ATOM 1555 C C . GLN A 1 202 ? 16.516 -26.078 -6.84 1 97 202 GLN A C 1
ATOM 1557 O O . GLN A 1 202 ? 15.672 -26.172 -5.941 1 97 202 GLN A O 1
ATOM 1562 N N . GLU A 1 203 ? 16.453 -25.141 -7.797 1 97.44 203 GLU A N 1
ATOM 1563 C CA . GLU A 1 203 ? 15.359 -24.188 -7.855 1 97.44 203 GLU A CA 1
ATOM 1564 C C . GLU A 1 203 ? 14.016 -24.891 -8.031 1 97.44 203 GLU A C 1
ATOM 1566 O O . GLU A 1 203 ? 13.023 -24.5 -7.418 1 97.44 203 GLU A O 1
ATOM 1571 N N . PHE A 1 204 ? 14.016 -25.938 -8.898 1 98.38 204 PHE A N 1
ATOM 1572 C CA . PHE A 1 204 ? 12.812 -26.734 -9.109 1 98.38 204 PHE A CA 1
ATOM 1573 C C . PHE A 1 204 ? 12.367 -27.391 -7.816 1 98.38 204 PHE A C 1
ATOM 1575 O O . PHE A 1 204 ? 11.188 -27.328 -7.453 1 98.38 204 PHE A O 1
ATOM 1582 N N . ALA A 1 205 ? 13.305 -27.953 -7.145 1 98.56 205 ALA A N 1
ATOM 1583 C CA . ALA A 1 205 ? 13.016 -28.625 -5.887 1 98.56 205 ALA A CA 1
ATOM 1584 C C . ALA A 1 205 ? 12.5 -27.656 -4.836 1 98.56 205 ALA A C 1
ATOM 1586 O O . ALA A 1 205 ? 11.539 -27.953 -4.121 1 98.56 205 ALA A O 1
ATOM 1587 N N . GLU A 1 206 ? 13.125 -26.516 -4.723 1 98.12 206 GLU A N 1
ATOM 1588 C CA . GLU A 1 206 ? 12.703 -25.5 -3.77 1 98.12 206 GLU A CA 1
ATOM 1589 C C . GLU A 1 206 ? 11.266 -25.047 -4.039 1 98.12 206 GLU A C 1
ATOM 1591 O O . GLU A 1 206 ? 10.453 -24.984 -3.119 1 98.12 206 GLU A O 1
ATOM 1596 N N . ARG A 1 207 ? 10.969 -24.75 -5.262 1 98.12 207 ARG A N 1
ATOM 1597 C CA . ARG A 1 207 ? 9.617 -24.328 -5.613 1 98.12 207 ARG A CA 1
ATOM 1598 C C . ARG A 1 207 ? 8.609 -25.438 -5.34 1 98.12 207 ARG A C 1
ATOM 1600 O O . ARG A 1 207 ? 7.547 -25.203 -4.77 1 98.12 207 ARG A O 1
ATOM 1607 N N . GLU A 1 208 ? 8.945 -26.703 -5.684 1 98.38 208 GLU A N 1
ATOM 1608 C CA . GLU A 1 208 ? 8.055 -27.844 -5.48 1 98.38 208 GLU A CA 1
ATOM 1609 C C . GLU A 1 208 ? 7.852 -28.125 -3.996 1 98.38 208 GLU A C 1
ATOM 1611 O O . GLU A 1 208 ? 6.812 -28.656 -3.598 1 98.38 208 GLU A O 1
ATOM 1616 N N . SER A 1 209 ? 8.766 -27.781 -3.197 1 98.44 209 SER A N 1
ATOM 1617 C CA . SER A 1 209 ? 8.672 -28.031 -1.764 1 98.44 209 SER A CA 1
ATOM 1618 C C . SER A 1 209 ? 7.535 -27.234 -1.135 1 98.44 209 SER A C 1
ATOM 1620 O O . SER A 1 209 ? 7.137 -27.484 0.002 1 98.44 209 SER A O 1
ATOM 1622 N N . GLU A 1 210 ? 7.008 -26.219 -1.823 1 98.19 210 GLU A N 1
ATOM 1623 C CA . GLU A 1 210 ? 5.84 -25.5 -1.32 1 98.19 210 GLU A CA 1
ATOM 1624 C C . GLU A 1 210 ? 4.699 -26.469 -0.999 1 98.19 210 GLU A C 1
ATOM 1626 O O . GLU A 1 210 ? 3.926 -26.234 -0.07 1 98.19 210 GLU A O 1
ATOM 1631 N N . ARG A 1 211 ? 4.625 -27.594 -1.724 1 97.69 211 ARG A N 1
ATOM 1632 C CA . ARG A 1 211 ? 3.629 -28.641 -1.518 1 97.69 211 ARG A CA 1
ATOM 1633 C C . ARG A 1 211 ? 3.736 -29.234 -0.115 1 97.69 211 ARG A C 1
ATOM 1635 O O . ARG A 1 211 ? 2.75 -29.734 0.433 1 97.69 211 ARG A O 1
ATOM 1642 N N . ASP A 1 212 ? 4.902 -29.109 0.457 1 97.94 212 ASP A N 1
ATOM 1643 C CA . ASP A 1 212 ? 5.227 -29.875 1.649 1 97.94 212 ASP A CA 1
ATOM 1644 C C . ASP A 1 212 ? 5.391 -28.969 2.867 1 97.94 212 ASP A C 1
ATOM 1646 O O . ASP A 1 212 ? 5.414 -29.453 4.004 1 97.94 212 ASP A O 1
ATOM 1650 N N . THR A 1 213 ? 5.496 -27.719 2.619 1 97.62 213 THR A N 1
ATOM 1651 C CA . THR A 1 213 ? 5.812 -26.828 3.73 1 97.62 213 THR A CA 1
ATOM 1652 C C . THR A 1 213 ? 4.594 -26 4.125 1 97.62 213 THR A C 1
ATOM 1654 O O . THR A 1 213 ? 4.637 -25.25 5.102 1 97.62 213 THR A O 1
ATOM 1657 N N . LEU A 1 214 ? 3.535 -26.109 3.414 1 96.88 214 LEU A N 1
ATOM 1658 C CA . LEU A 1 214 ? 2.316 -25.391 3.736 1 96.88 214 LEU A CA 1
ATOM 1659 C C . LEU A 1 214 ? 1.168 -26.344 4.031 1 96.88 214 LEU A C 1
ATOM 1661 O O . LEU A 1 214 ? 0.162 -26.359 3.32 1 96.88 214 LEU A O 1
ATOM 1665 N N . ASP A 1 215 ? 1.315 -27.188 4.984 1 95 215 ASP A N 1
ATOM 1666 C CA . ASP A 1 215 ? 0.272 -28.078 5.496 1 95 215 ASP A CA 1
ATOM 1667 C C . ASP A 1 215 ? -0.382 -27.484 6.742 1 95 215 ASP A C 1
ATOM 1669 O O . ASP A 1 215 ? 0.237 -27.422 7.809 1 95 215 ASP A O 1
ATOM 1673 N N . TRP A 1 216 ? -1.592 -27.094 6.641 1 95.81 216 TRP A N 1
ATOM 1674 C CA . TRP A 1 216 ? -2.314 -26.391 7.699 1 95.81 216 TRP A CA 1
ATOM 1675 C C . TRP A 1 216 ? -2.727 -27.359 8.805 1 95.81 216 TRP A C 1
ATOM 1677 O O . TRP A 1 216 ? -3.312 -28.406 8.539 1 95.81 216 TRP A O 1
ATOM 1687 N N . PRO A 1 217 ? -2.529 -27.078 10.016 1 95.81 217 PRO A N 1
ATOM 1688 C CA . PRO A 1 217 ? -2.734 -28.031 11.117 1 95.81 217 PRO A CA 1
ATOM 1689 C C . PRO A 1 217 ? -4.211 -28.312 11.391 1 95.81 217 PRO A C 1
ATOM 1691 O O . PRO A 1 217 ? -4.555 -29.359 11.93 1 95.81 217 PRO A O 1
ATOM 1694 N N . GLN A 1 218 ? -5.164 -27.375 11.094 1 96 218 GLN A N 1
ATOM 1695 C CA . GLN A 1 218 ? -6.59 -27.578 11.336 1 96 218 GLN A CA 1
ATOM 1696 C C . GLN A 1 218 ? -7.367 -27.656 10.023 1 96 218 GLN A C 1
ATOM 1698 O O . GLN A 1 218 ? -8.555 -27.312 9.984 1 96 218 GLN A O 1
ATOM 1703 N N . ASP A 1 219 ? -6.691 -27.953 8.969 1 95.25 219 ASP A N 1
ATOM 1704 C CA . ASP A 1 219 ? -7.285 -28.156 7.648 1 95.25 219 ASP A CA 1
ATOM 1705 C C . ASP A 1 219 ? -8 -26.891 7.176 1 95.25 219 ASP A C 1
ATOM 1707 O O . ASP A 1 219 ? -9.133 -26.953 6.68 1 95.25 219 ASP A O 1
ATOM 1711 N N . GLN A 1 220 ? -7.391 -25.75 7.434 1 94.25 220 GLN A N 1
ATOM 1712 C CA . GLN A 1 220 ? -7.953 -24.484 6.988 1 94.25 220 GLN A CA 1
ATOM 1713 C C . GLN A 1 220 ? -7.941 -24.375 5.469 1 94.25 220 GLN A C 1
ATOM 1715 O O . GLN A 1 220 ? -8.797 -23.703 4.883 1 94.25 220 GLN A O 1
ATOM 1720 N N . TRP A 1 221 ? -6.898 -24.922 4.801 1 94.12 221 TRP A N 1
ATOM 1721 C CA . TRP A 1 221 ? -6.73 -25.047 3.357 1 94.12 221 TRP A CA 1
ATOM 1722 C C . TRP A 1 221 ? -6.297 -26.469 2.986 1 94.12 221 TRP A C 1
ATOM 1724 O O . TRP A 1 221 ? -5.793 -27.203 3.832 1 94.12 221 TRP A O 1
ATOM 1734 N N . PRO A 1 222 ? -6.555 -26.812 1.725 1 93.12 222 PRO A N 1
ATOM 1735 C CA . PRO A 1 222 ? -5.961 -28.078 1.292 1 93.12 222 PRO A CA 1
ATOM 1736 C C . PRO A 1 222 ? -4.441 -28.109 1.438 1 93.12 222 PRO A C 1
ATOM 1738 O O . PRO A 1 222 ? -3.793 -27.062 1.326 1 93.12 222 PRO A O 1
ATOM 1741 N N . ASP A 1 223 ? -3.91 -29.266 1.661 1 93.75 223 ASP A N 1
ATOM 1742 C CA . ASP A 1 223 ? -2.471 -29.422 1.85 1 93.75 223 ASP A CA 1
ATOM 1743 C C . ASP A 1 223 ? -1.695 -28.797 0.688 1 93.75 223 ASP A C 1
ATOM 1745 O O . ASP A 1 223 ? -2.051 -29 -0.476 1 93.75 223 ASP A O 1
ATOM 1749 N N . GLY A 1 224 ? -0.662 -28.062 1.049 1 95.94 224 GLY A N 1
ATOM 1750 C CA . GLY A 1 224 ? 0.222 -27.453 0.066 1 95.94 224 GLY A CA 1
ATOM 1751 C C . GLY A 1 224 ? -0.377 -26.234 -0.604 1 95.94 224 GLY A C 1
ATOM 1752 O O . GLY A 1 224 ? 0.239 -25.641 -1.492 1 95.94 224 GLY A O 1
ATOM 1753 N N . ARG A 1 225 ? -1.624 -25.812 -0.215 1 94.81 225 ARG A N 1
ATOM 1754 C CA . ARG A 1 225 ? -2.287 -24.688 -0.855 1 94.81 225 ARG A CA 1
ATOM 1755 C C . ARG A 1 225 ? -2.68 -23.625 0.172 1 94.81 225 ARG A C 1
ATOM 1757 O O . ARG A 1 225 ? -2.939 -23.953 1.333 1 94.81 225 ARG A O 1
ATOM 1764 N N . PRO A 1 226 ? -2.754 -22.406 -0.248 1 95.25 226 PRO A N 1
ATOM 1765 C CA . PRO A 1 226 ? -2.391 -21.844 -1.553 1 95.25 226 PRO A CA 1
ATOM 1766 C C . PRO A 1 226 ? -0.88 -21.75 -1.756 1 95.25 226 PRO A C 1
ATOM 1768 O O . PRO A 1 226 ? -0.15 -21.391 -0.829 1 95.25 226 PRO A O 1
ATOM 1771 N N . SER A 1 227 ? -0.383 -22.109 -2.986 1 96.94 227 SER A N 1
ATOM 1772 C CA . SER A 1 227 ? 1.034 -22.047 -3.328 1 96.94 227 SER A CA 1
ATOM 1773 C C . SER A 1 227 ? 1.234 -21.875 -4.832 1 96.94 227 SER A C 1
ATOM 1775 O O . SER A 1 227 ? 0.288 -22.016 -5.609 1 96.94 227 SER A O 1
ATOM 1777 N N . HIS A 1 228 ? 2.428 -21.5 -5.238 1 97.38 228 HIS A N 1
ATOM 1778 C CA . HIS A 1 228 ? 2.768 -21.406 -6.652 1 97.38 228 HIS A CA 1
ATOM 1779 C C . HIS A 1 228 ? 2.895 -22.797 -7.281 1 97.38 228 HIS A C 1
ATOM 1781 O O . HIS A 1 228 ? 2.553 -22.984 -8.453 1 97.38 228 HIS A O 1
ATOM 1787 N N . ALA A 1 229 ? 3.277 -23.75 -6.5 1 97.94 229 ALA A N 1
ATOM 1788 C CA . ALA A 1 229 ? 3.508 -25.109 -6.992 1 97.94 229 ALA A CA 1
ATOM 1789 C C . ALA A 1 229 ? 2.191 -25.797 -7.344 1 97.94 229 ALA A C 1
ATOM 1791 O O . ALA A 1 229 ? 2.176 -26.781 -8.094 1 97.94 229 ALA A O 1
ATOM 1792 N N . LEU A 1 230 ? 1.092 -25.312 -6.797 1 97.75 230 LEU A N 1
ATOM 1793 C CA . LEU A 1 230 ? -0.22 -25.891 -7.047 1 97.75 230 LEU A CA 1
ATOM 1794 C C . LEU A 1 230 ? -1.222 -24.828 -7.473 1 97.75 230 LEU A C 1
ATOM 1796 O O . LEU A 1 230 ? -2.396 -24.891 -7.105 1 97.75 230 LEU A O 1
ATOM 1800 N N . SER A 1 231 ? -0.725 -23.812 -8.164 1 97.25 231 SER A N 1
ATOM 1801 C CA . SER A 1 231 ? -1.558 -22.672 -8.516 1 97.25 231 SER A CA 1
ATOM 1802 C C . SER A 1 231 ? -2.553 -23.031 -9.609 1 97.25 231 SER A C 1
ATOM 1804 O O . SER A 1 231 ? -3.693 -22.562 -9.602 1 97.25 231 SER A O 1
ATOM 1806 N N . TYR A 1 232 ? -2.166 -23.812 -10.625 1 97.62 232 TYR A N 1
ATOM 1807 C CA . TYR A 1 232 ? -3.035 -24.141 -11.75 1 97.62 232 TYR A CA 1
ATOM 1808 C C . TYR A 1 232 ? -4.215 -24.984 -11.297 1 97.62 232 TYR A C 1
ATOM 1810 O O . TYR A 1 232 ? -5.355 -24.734 -11.68 1 97.62 232 TYR A O 1
ATOM 1818 N N . ILE A 1 233 ? -3.936 -25.969 -10.453 1 96.69 233 ILE A N 1
ATOM 1819 C CA . ILE A 1 233 ? -5.004 -26.844 -9.977 1 96.69 233 ILE A CA 1
ATOM 1820 C C . ILE A 1 233 ? -5.996 -26.047 -9.141 1 96.69 233 ILE A C 1
ATOM 1822 O O . ILE A 1 233 ? -7.195 -26.328 -9.156 1 96.69 233 ILE A O 1
ATOM 1826 N N . ALA A 1 234 ? -5.5 -25.078 -8.367 1 95.62 234 ALA A N 1
ATOM 1827 C CA . ALA A 1 234 ? -6.379 -24.203 -7.59 1 95.62 234 ALA A CA 1
ATOM 1828 C C . ALA A 1 234 ? -7.344 -23.453 -8.492 1 95.62 234 ALA A C 1
ATOM 1830 O O . ALA A 1 234 ? -8.477 -23.172 -8.109 1 95.62 234 ALA A O 1
ATOM 1831 N N . ASN A 1 235 ? -6.867 -23.094 -9.672 1 96.38 235 ASN A N 1
ATOM 1832 C CA . ASN A 1 235 ? -7.699 -22.391 -10.648 1 96.38 235 ASN A CA 1
ATOM 1833 C C . ASN A 1 235 ? -8.758 -23.312 -11.25 1 96.38 235 ASN A C 1
ATOM 1835 O O . ASN A 1 235 ? -9.953 -23.016 -11.18 1 96.38 235 ASN A O 1
ATOM 1839 N N . VAL A 1 236 ? -8.352 -24.484 -11.75 1 96.56 236 VAL A N 1
ATOM 1840 C CA . VAL A 1 236 ? -9.258 -25.312 -12.555 1 96.56 236 VAL A CA 1
ATOM 1841 C C . VAL A 1 236 ? -10.234 -26.047 -11.641 1 96.56 236 VAL A C 1
ATOM 1843 O O . VAL A 1 236 ? -11.234 -26.594 -12.102 1 96.56 236 VAL A O 1
ATOM 1846 N N . GLU A 1 237 ? -10 -25.969 -10.344 1 96.12 237 GLU A N 1
ATOM 1847 C CA . GLU A 1 237 ? -10.922 -26.594 -9.398 1 96.12 237 GLU A CA 1
ATOM 1848 C C . GLU A 1 237 ? -11.836 -25.547 -8.75 1 96.12 237 GLU A C 1
ATOM 1850 O O . GLU A 1 237 ? -12.547 -25.859 -7.793 1 96.12 237 GLU A O 1
ATOM 1855 N N . THR A 1 238 ? -11.797 -24.344 -9.141 1 96.44 238 THR A N 1
ATOM 1856 C CA . THR A 1 238 ? -12.789 -23.359 -8.734 1 96.44 238 THR A CA 1
ATOM 1857 C C . THR A 1 238 ? -14.109 -23.578 -9.469 1 96.44 238 THR A C 1
ATOM 1859 O O . THR A 1 238 ? -14.156 -23.562 -10.695 1 96.44 238 THR A O 1
ATOM 1862 N N . ALA A 1 239 ? -15.148 -23.703 -8.734 1 97 239 ALA A N 1
ATOM 1863 C CA . ALA A 1 239 ? -16.438 -24.109 -9.281 1 97 239 ALA A CA 1
ATOM 1864 C C . ALA A 1 239 ? -16.906 -23.156 -10.375 1 97 239 ALA A C 1
ATOM 1866 O O . ALA A 1 239 ? -17.172 -23.578 -11.508 1 97 239 ALA A O 1
ATOM 1867 N N . ILE A 1 240 ? -16.875 -21.891 -10.094 1 96.81 240 ILE A N 1
ATOM 1868 C CA . ILE A 1 240 ? -17.453 -20.938 -11.047 1 96.81 240 ILE A CA 1
ATOM 1869 C C . ILE A 1 240 ? -16.531 -20.812 -12.258 1 96.81 240 ILE A C 1
ATOM 1871 O O . ILE A 1 240 ? -16.984 -20.562 -13.375 1 96.81 240 ILE A O 1
ATOM 1875 N N . TRP A 1 241 ? -15.234 -20.984 -12.055 1 97.31 241 TRP A N 1
ATOM 1876 C CA . TRP A 1 241 ? -14.336 -21 -13.211 1 97.31 241 TRP A CA 1
ATOM 1877 C C . TRP A 1 241 ? -14.719 -22.109 -14.188 1 97.31 241 TRP A C 1
ATOM 1879 O O . TRP A 1 241 ? -14.789 -21.875 -15.398 1 97.31 241 TRP A O 1
ATOM 1889 N N . ALA A 1 242 ? -14.984 -23.266 -13.68 1 96.88 242 ALA A N 1
ATOM 1890 C CA . ALA A 1 242 ? -15.352 -24.422 -14.508 1 96.88 242 ALA A CA 1
ATOM 1891 C C . ALA A 1 242 ? -16.75 -24.234 -15.109 1 96.88 242 ALA A C 1
ATOM 1893 O O . ALA A 1 242 ? -17 -24.672 -16.234 1 96.88 242 ALA A O 1
ATOM 1894 N N . GLY A 1 243 ? -17.609 -23.562 -14.375 1 95.69 243 GLY A N 1
ATOM 1895 C CA . GLY A 1 243 ? -19 -23.5 -14.766 1 95.69 243 GLY A CA 1
ATOM 1896 C C . GLY A 1 243 ? -19.312 -22.375 -15.727 1 95.69 243 GLY A C 1
ATOM 1897 O O . GLY A 1 243 ? -20.359 -22.375 -16.375 1 95.69 243 GLY A O 1
ATOM 1898 N N . MET A 1 244 ? -18.531 -21.406 -15.766 1 94.12 244 MET A N 1
ATOM 1899 C CA . MET A 1 244 ? -18.844 -20.25 -16.594 1 94.12 244 MET A CA 1
ATOM 1900 C C . MET A 1 244 ? -18.641 -20.562 -18.078 1 94.12 244 MET A C 1
ATOM 1902 O O . MET A 1 244 ? -17.672 -21.234 -18.453 1 94.12 244 MET A O 1
ATOM 1906 N N . GLU A 1 245 ? -19.5 -20.031 -19 1 93.44 245 GLU A N 1
ATOM 1907 C CA . GLU A 1 245 ? -19.453 -20.297 -20.438 1 93.44 245 GLU A CA 1
ATOM 1908 C C . GLU A 1 245 ? -18.5 -19.344 -21.156 1 93.44 245 GLU A C 1
ATOM 1910 O O . GLU A 1 245 ? -17.984 -19.656 -22.219 1 93.44 245 GLU A O 1
ATOM 1915 N N . GLN A 1 246 ? -18.359 -18.188 -20.547 1 96.38 246 GLN A N 1
ATOM 1916 C CA . GLN A 1 246 ? -17.5 -17.172 -21.125 1 96.38 246 GLN A CA 1
ATOM 1917 C C . GLN A 1 246 ? -16.031 -17.531 -20.922 1 96.38 246 GLN A C 1
ATOM 1919 O O . GLN A 1 246 ? -15.32 -16.859 -20.156 1 96.38 246 GLN A O 1
ATOM 1924 N N . ARG A 1 247 ? -15.531 -18.438 -21.672 1 96.44 247 ARG A N 1
ATOM 1925 C CA . ARG A 1 247 ? -14.227 -19.047 -21.469 1 96.44 247 ARG A CA 1
ATOM 1926 C C . ARG A 1 247 ? -13.102 -18.031 -21.641 1 96.44 247 ARG A C 1
ATOM 1928 O O . ARG A 1 247 ? -12.078 -18.109 -20.953 1 96.44 247 ARG A O 1
ATOM 1935 N N . GLU A 1 248 ? -13.273 -17.047 -22.531 1 97.06 248 GLU A N 1
ATOM 1936 C CA . GLU A 1 248 ? -12.25 -16.031 -22.75 1 97.06 248 GLU A CA 1
ATOM 1937 C C . GLU A 1 248 ? -12.102 -15.125 -21.547 1 97.06 248 GLU A C 1
ATOM 1939 O O . GLU A 1 248 ? -11 -14.648 -21.25 1 97.06 248 GLU A O 1
ATOM 1944 N N . VAL A 1 249 ? -13.164 -14.914 -20.812 1 96.44 249 VAL A N 1
ATOM 1945 C CA . VAL A 1 249 ? -13.109 -14.141 -19.578 1 96.44 249 VAL A CA 1
ATOM 1946 C C . VAL A 1 249 ? -12.484 -14.984 -18.469 1 96.44 249 VAL A C 1
ATOM 1948 O O . VAL A 1 249 ? -11.602 -14.508 -17.75 1 96.44 249 VAL A O 1
ATOM 1951 N N . ALA A 1 250 ? -12.875 -16.266 -18.406 1 96.06 250 ALA A N 1
ATOM 1952 C CA . ALA A 1 250 ? -12.336 -17.172 -17.406 1 96.06 250 ALA A CA 1
ATOM 1953 C C . ALA A 1 250 ? -10.836 -17.359 -17.578 1 96.06 250 ALA A C 1
ATOM 1955 O O . ALA A 1 250 ? -10.117 -17.594 -16.609 1 96.06 250 ALA A O 1
ATOM 1956 N N . ALA A 1 251 ? -10.375 -17.203 -18.812 1 96 251 ALA A N 1
ATOM 1957 C CA . ALA A 1 251 ? -8.953 -17.344 -19.109 1 96 251 ALA A CA 1
ATOM 1958 C C . ALA A 1 251 ? -8.133 -16.328 -18.312 1 96 251 ALA A C 1
ATOM 1960 O O . ALA A 1 251 ? -6.961 -16.578 -18 1 96 251 ALA A O 1
ATOM 1961 N N . GLY A 1 252 ? -8.75 -15.18 -17.953 1 95.94 252 GLY A N 1
ATOM 1962 C CA . GLY A 1 252 ? -8.07 -14.203 -17.109 1 95.94 252 GLY A CA 1
ATOM 1963 C C . GLY A 1 252 ? -7.629 -14.781 -15.781 1 95.94 252 GLY A C 1
ATOM 1964 O O . GLY A 1 252 ? -6.539 -14.469 -15.297 1 95.94 252 GLY A O 1
ATOM 1965 N N . CYS A 1 253 ? -8.461 -15.648 -15.195 1 96.12 253 CYS A N 1
ATOM 1966 C CA . CYS A 1 253 ? -8.078 -16.344 -13.969 1 96.12 253 CYS A CA 1
ATOM 1967 C C . CYS A 1 253 ? -6.852 -17.203 -14.195 1 96.12 253 CYS A C 1
ATOM 1969 O O . CYS A 1 253 ? -5.906 -17.172 -13.406 1 96.12 253 CYS A O 1
ATOM 1971 N N . THR A 1 254 ? -6.844 -17.906 -15.227 1 96.88 254 THR A N 1
ATOM 1972 C CA . THR A 1 254 ? -5.805 -18.891 -15.523 1 96.88 254 THR A CA 1
ATOM 1973 C C . THR A 1 254 ? -4.477 -18.203 -15.82 1 96.88 254 THR A C 1
ATOM 1975 O O . THR A 1 254 ? -3.412 -18.703 -15.453 1 96.88 254 THR A O 1
ATOM 1978 N N . MET A 1 255 ? -4.508 -17.094 -16.469 1 96.06 255 MET A N 1
ATOM 1979 C CA . MET A 1 255 ? -3.295 -16.375 -16.859 1 96.06 255 MET A CA 1
ATOM 1980 C C . MET A 1 255 ? -2.449 -16.031 -15.633 1 96.06 255 MET A C 1
ATOM 1982 O O . MET A 1 255 ? -1.222 -15.977 -15.719 1 96.06 255 MET A O 1
ATOM 1986 N N . CYS A 1 256 ? -3.092 -15.867 -14.453 1 96 256 CYS A N 1
ATOM 1987 C CA . CYS A 1 256 ? -2.354 -15.586 -13.227 1 96 256 CYS A CA 1
ATOM 1988 C C . CYS A 1 256 ? -1.95 -16.875 -12.523 1 96 256 CYS A C 1
ATOM 1990 O O . CYS A 1 256 ? -1.093 -16.859 -11.641 1 96 256 CYS A O 1
ATOM 1992 N N . HIS A 1 257 ? -2.521 -18.031 -12.898 1 96.5 257 HIS A N 1
ATOM 1993 C CA . HIS A 1 257 ? -2.316 -19.281 -12.188 1 96.5 257 HIS A CA 1
ATOM 1994 C C . HIS A 1 257 ? -1.444 -20.234 -12.992 1 96.5 257 HIS A C 1
ATOM 1996 O O . HIS A 1 257 ? -1.659 -21.453 -12.969 1 96.5 257 HIS A O 1
ATOM 2002 N N . THR A 1 258 ? -0.459 -19.703 -13.727 1 95.88 258 THR A N 1
ATOM 2003 C CA . THR A 1 258 ? 0.385 -20.516 -14.594 1 95.88 258 THR A CA 1
ATOM 2004 C C . THR A 1 258 ? 1.673 -20.922 -13.875 1 95.88 258 THR A C 1
ATOM 2006 O O . THR A 1 258 ? 2.471 -21.688 -14.414 1 95.88 258 THR A O 1
ATOM 2009 N N . THR A 1 259 ? 1.959 -20.453 -12.68 1 96.38 259 THR A N 1
ATOM 2010 C CA . THR A 1 259 ? 3.246 -20.641 -12.016 1 96.38 259 THR A CA 1
ATOM 2011 C C . THR A 1 259 ? 3.504 -22.109 -11.727 1 96.38 259 THR A C 1
ATOM 2013 O O . THR A 1 259 ? 4.656 -22.547 -11.609 1 96.38 259 THR A O 1
ATOM 2016 N N . GLN A 1 260 ? 2.453 -22.859 -11.609 1 97.5 260 GLN A N 1
ATOM 2017 C CA . GLN A 1 260 ? 2.609 -24.297 -11.43 1 97.5 260 GLN A CA 1
ATOM 2018 C C . GLN A 1 260 ? 3.252 -24.938 -12.664 1 97.5 260 GLN A C 1
ATOM 2020 O O . GLN A 1 260 ? 4.035 -25.875 -12.539 1 97.5 260 GLN A O 1
ATOM 2025 N N . ASN A 1 261 ? 3.004 -24.391 -13.82 1 96.94 261 ASN A N 1
ATOM 2026 C CA . ASN A 1 261 ? 3.342 -25.047 -15.078 1 96.94 261 ASN A CA 1
ATOM 2027 C C . ASN A 1 261 ? 4.668 -24.547 -15.633 1 96.94 261 ASN A C 1
ATOM 2029 O O . ASN A 1 261 ? 5.266 -25.188 -16.5 1 96.94 261 ASN A O 1
ATOM 2033 N N . THR A 1 262 ? 5.047 -23.469 -15.156 1 95.5 262 THR A N 1
ATOM 2034 C CA . THR A 1 262 ? 6.242 -22.875 -15.766 1 95.5 262 THR A CA 1
ATOM 2035 C C . THR A 1 262 ? 6.984 -22 -14.758 1 95.5 262 THR A C 1
ATOM 2037 O O . THR A 1 262 ? 6.391 -21.516 -13.789 1 95.5 262 THR A O 1
ATOM 2040 N N . CYS A 1 263 ? 8.266 -21.797 -14.992 1 96.56 263 CYS A N 1
ATOM 2041 C CA . CYS A 1 263 ? 9.086 -20.906 -14.172 1 96.56 263 CYS A CA 1
ATOM 2042 C C . CYS A 1 263 ? 9.156 -19.516 -14.773 1 96.56 263 CYS A C 1
ATOM 2044 O O . CYS A 1 263 ? 9.594 -18.562 -14.117 1 96.56 263 CYS A O 1
ATOM 2046 N N . ASN A 1 264 ? 8.641 -19.312 -16.016 1 94.19 264 ASN A N 1
ATOM 2047 C CA . ASN A 1 264 ? 8.898 -18.078 -16.734 1 94.19 264 ASN A CA 1
ATOM 2048 C C . ASN A 1 264 ? 7.863 -17.016 -16.406 1 94.19 264 ASN A C 1
ATOM 2050 O O . ASN A 1 264 ? 7.895 -15.906 -16.953 1 94.19 264 ASN A O 1
ATOM 2054 N N . SER A 1 265 ? 6.938 -17.359 -15.453 1 93.69 265 SER A N 1
ATOM 2055 C CA . SER A 1 265 ? 6.062 -16.297 -14.945 1 93.69 265 SER A CA 1
ATOM 2056 C C . SER A 1 265 ? 6.855 -15.227 -14.203 1 93.69 265 SER A C 1
ATOM 2058 O O . SER A 1 265 ? 6.527 -14.039 -14.281 1 93.69 265 SER A O 1
ATOM 2060 N N . CYS A 1 266 ? 7.898 -15.641 -13.531 1 95.12 266 CYS A N 1
ATOM 2061 C CA . CYS A 1 266 ? 8.781 -14.734 -12.812 1 95.12 266 CYS A CA 1
ATOM 2062 C C . CYS A 1 266 ? 10.047 -14.461 -13.617 1 95.12 266 CYS A C 1
ATOM 2064 O O . CYS A 1 266 ? 10.523 -13.32 -13.672 1 95.12 266 CYS A O 1
ATOM 2066 N N . HIS A 1 267 ? 10.57 -15.547 -14.242 1 95.81 267 HIS A N 1
ATOM 2067 C CA . HIS A 1 267 ? 11.727 -15.414 -15.125 1 95.81 267 HIS A CA 1
ATOM 2068 C C . HIS A 1 267 ? 11.281 -15.266 -16.578 1 95.81 267 HIS A C 1
ATOM 2070 O O . HIS A 1 267 ? 11.211 -16.25 -17.312 1 95.81 267 HIS A O 1
ATOM 2076 N N . THR A 1 268 ? 11.211 -14.102 -17.062 1 93.38 268 THR A N 1
ATOM 2077 C CA . THR A 1 268 ? 10.586 -13.844 -18.359 1 93.38 268 THR A CA 1
ATOM 2078 C C . THR A 1 268 ? 11.477 -14.305 -19.5 1 93.38 268 THR A C 1
ATOM 2080 O O . THR A 1 268 ? 12.672 -14 -19.516 1 93.38 268 THR A O 1
ATOM 2083 N N . ARG A 1 269 ? 10.906 -15.031 -20.422 1 92.06 269 ARG A N 1
ATOM 2084 C CA . ARG A 1 269 ? 11.594 -15.508 -21.625 1 92.06 269 ARG A CA 1
ATOM 2085 C C . ARG A 1 269 ? 11.828 -14.367 -22.609 1 92.06 269 ARG A C 1
ATOM 2087 O O . ARG A 1 269 ? 11.078 -13.391 -22.625 1 92.06 269 ARG A O 1
ATOM 2094 N N . HIS A 1 270 ? 12.906 -14.438 -23.344 1 94.56 270 HIS A N 1
ATOM 2095 C CA . HIS A 1 270 ? 13.914 -15.484 -23.375 1 94.56 270 HIS A CA 1
ATOM 2096 C C . HIS A 1 270 ? 15.234 -15.008 -22.781 1 94.56 270 HIS A C 1
ATOM 2098 O O . HIS A 1 270 ? 16.297 -15.594 -23.031 1 94.56 270 HIS A O 1
ATOM 2104 N N . GLU A 1 271 ? 15.109 -13.938 -22.016 1 94 271 GLU A N 1
ATOM 2105 C CA . GLU A 1 271 ? 16.312 -13.438 -21.359 1 94 271 GLU A CA 1
ATOM 2106 C C . GLU A 1 271 ? 16.531 -14.148 -20.016 1 94 271 GLU A C 1
ATOM 2108 O O . GLU A 1 271 ? 17.672 -14.398 -19.625 1 94 271 GLU A O 1
ATOM 2113 N N . PHE A 1 272 ? 15.438 -14.523 -19.328 1 96.31 272 PHE A N 1
ATOM 2114 C CA . PHE A 1 272 ? 15.477 -15.227 -18.047 1 96.31 272 PHE A CA 1
ATOM 2115 C C . PHE A 1 272 ? 16.391 -14.516 -17.062 1 96.31 272 PHE A C 1
ATOM 2117 O O . PHE A 1 272 ? 17.203 -15.156 -16.391 1 96.31 272 PHE A O 1
ATOM 2124 N N . SER A 1 273 ? 16.281 -13.188 -17.062 1 96.19 273 SER A N 1
ATOM 2125 C CA . SER A 1 273 ? 17.141 -12.359 -16.234 1 96.19 273 SER A CA 1
ATOM 2126 C C . SER A 1 273 ? 16.797 -12.523 -14.75 1 96.19 273 SER A C 1
ATOM 2128 O O . SER A 1 273 ? 15.703 -12.172 -14.32 1 96.19 273 SER A O 1
ATOM 2130 N N . ALA A 1 274 ? 17.766 -13.016 -13.992 1 96.56 274 ALA A N 1
ATOM 2131 C CA . ALA A 1 274 ? 17.562 -13.094 -12.547 1 96.56 274 ALA A CA 1
ATOM 2132 C C . ALA A 1 274 ? 17.422 -11.695 -11.945 1 96.56 274 ALA A C 1
ATOM 2134 O O . ALA A 1 274 ? 16.656 -11.508 -11 1 96.56 274 ALA A O 1
ATOM 2135 N N . ALA A 1 275 ? 18.156 -10.703 -12.477 1 97.31 275 ALA A N 1
ATOM 2136 C CA . ALA A 1 275 ? 18.047 -9.328 -12.008 1 97.31 275 ALA A CA 1
ATOM 2137 C C . ALA A 1 275 ? 16.625 -8.797 -12.148 1 97.31 275 ALA A C 1
ATOM 2139 O O . ALA A 1 275 ? 16.109 -8.148 -11.242 1 97.31 275 ALA A O 1
ATOM 2140 N N . GLU A 1 276 ? 16.016 -9.133 -13.266 1 96.81 276 GLU A N 1
ATOM 2141 C CA . GLU A 1 276 ? 14.625 -8.734 -13.484 1 96.81 276 GLU A CA 1
ATOM 2142 C C . GLU A 1 276 ? 13.695 -9.414 -12.484 1 96.81 276 GLU A C 1
ATOM 2144 O O . GLU A 1 276 ? 12.836 -8.766 -11.891 1 96.81 276 GLU A O 1
ATOM 2149 N N . ALA A 1 277 ? 13.906 -10.688 -12.242 1 97.56 277 ALA A N 1
ATOM 2150 C CA . ALA A 1 277 ? 13.055 -11.484 -11.367 1 97.56 277 ALA A CA 1
ATOM 2151 C C . ALA A 1 277 ? 13.195 -11.055 -9.914 1 97.56 277 ALA A C 1
ATOM 2153 O O . ALA A 1 277 ? 12.328 -11.344 -9.086 1 97.56 277 ALA A O 1
ATOM 2154 N N . ARG A 1 278 ? 14.273 -10.383 -9.578 1 97.88 278 ARG A N 1
ATOM 2155 C CA . ARG A 1 278 ? 14.547 -9.977 -8.211 1 97.88 278 ARG A CA 1
ATOM 2156 C C . ARG A 1 278 ? 13.852 -8.656 -7.883 1 97.88 278 ARG A C 1
ATOM 2158 O O . ARG A 1 278 ? 13.867 -8.203 -6.738 1 97.88 278 ARG A O 1
ATOM 2165 N N . LYS A 1 279 ? 13.234 -8.062 -8.875 1 97.88 279 LYS A N 1
ATOM 2166 C CA . LYS A 1 279 ? 12.531 -6.797 -8.672 1 97.88 279 LYS A CA 1
ATOM 2167 C C . LYS A 1 279 ? 11.047 -7.027 -8.383 1 97.88 279 LYS A C 1
ATOM 2169 O O . LYS A 1 279 ? 10.453 -7.977 -8.906 1 97.88 279 LYS A O 1
ATOM 2174 N N . PRO A 1 280 ? 10.383 -6.129 -7.594 1 97.94 280 PRO A N 1
ATOM 2175 C CA . PRO A 1 280 ? 8.977 -6.285 -7.203 1 97.94 280 PRO A CA 1
ATOM 2176 C C . PRO A 1 280 ? 8.047 -6.434 -8.406 1 97.94 280 PRO A C 1
ATOM 2178 O O . PRO A 1 280 ? 7.02 -7.109 -8.312 1 97.94 280 PRO A O 1
ATOM 2181 N N . GLU A 1 281 ? 8.422 -5.887 -9.547 1 97.38 281 GLU A N 1
ATOM 2182 C CA . GLU A 1 281 ? 7.57 -5.895 -10.727 1 97.38 281 GLU A CA 1
ATOM 2183 C C . GLU A 1 281 ? 7.34 -7.316 -11.234 1 97.38 281 GLU A C 1
ATOM 2185 O O . GLU A 1 281 ? 6.305 -7.609 -11.836 1 97.38 281 GLU A O 1
ATOM 2190 N N . ALA A 1 282 ? 8.25 -8.195 -10.93 1 97.38 282 ALA A N 1
ATOM 2191 C CA . ALA A 1 282 ? 8.109 -9.578 -11.359 1 97.38 282 ALA A CA 1
ATOM 2192 C C . ALA A 1 282 ? 6.875 -10.227 -10.734 1 97.38 282 ALA A C 1
ATOM 2194 O O . ALA A 1 282 ? 6.258 -11.109 -11.336 1 97.38 282 ALA A O 1
ATOM 2195 N N . CYS A 1 283 ? 6.473 -9.773 -9.602 1 97.38 283 CYS A N 1
ATOM 2196 C CA . CYS A 1 283 ? 5.348 -10.344 -8.875 1 97.38 283 CYS A CA 1
ATOM 2197 C C . CYS A 1 283 ? 4.055 -9.594 -9.195 1 97.38 283 CYS A C 1
ATOM 2199 O O . CYS A 1 283 ? 2.961 -10.109 -8.945 1 97.38 283 CYS A O 1
ATOM 2201 N N . SER A 1 284 ? 4.141 -8.414 -9.773 1 97.06 284 SER A N 1
ATOM 2202 C CA . SER A 1 284 ? 3.053 -7.441 -9.805 1 97.06 284 SER A CA 1
ATOM 2203 C C . SER A 1 284 ? 1.984 -7.836 -10.82 1 97.06 284 SER A C 1
ATOM 2205 O O . SER A 1 284 ? 0.834 -7.402 -10.719 1 97.06 284 SER A O 1
ATOM 2207 N N . THR A 1 285 ? 2.312 -8.68 -11.758 1 94.81 285 THR A N 1
ATOM 2208 C CA . THR A 1 285 ? 1.318 -9.055 -12.758 1 94.81 285 THR A CA 1
ATOM 2209 C C . THR A 1 285 ? 0.154 -9.797 -12.102 1 94.81 285 THR A C 1
ATOM 2211 O O . THR A 1 285 ? -1.004 -9.594 -12.469 1 94.81 285 THR A O 1
ATOM 2214 N N . CYS A 1 286 ? 0.446 -10.57 -11.148 1 96.25 286 CYS A N 1
ATOM 2215 C CA . CYS A 1 286 ? -0.567 -11.391 -10.492 1 96.25 286 CYS A CA 1
ATOM 2216 C C . CYS A 1 286 ? -0.939 -10.812 -9.133 1 96.25 286 CYS A C 1
ATOM 2218 O O . CYS A 1 286 ? -2.113 -10.805 -8.758 1 96.25 286 CYS A O 1
ATOM 2220 N N . HIS A 1 287 ? -0.016 -10.336 -8.391 1 97.06 287 HIS A N 1
ATOM 2221 C CA . HIS A 1 287 ? -0.233 -9.781 -7.055 1 97.06 287 HIS A CA 1
ATOM 2222 C C . HIS A 1 287 ? -0.6 -8.305 -7.125 1 97.06 287 HIS A C 1
ATOM 2224 O O . HIS A 1 287 ? 0.168 -7.449 -6.676 1 97.06 287 HIS A O 1
ATOM 2230 N N . ASN A 1 288 ? -1.832 -8.047 -7.605 1 96.38 288 ASN A N 1
ATOM 2231 C CA . ASN A 1 288 ? -2.404 -6.715 -7.777 1 96.38 288 ASN A CA 1
ATOM 2232 C C . ASN A 1 288 ? -3.93 -6.754 -7.746 1 96.38 288 ASN A C 1
ATOM 2234 O O . ASN A 1 288 ? -4.527 -7.828 -7.719 1 96.38 288 ASN A O 1
ATOM 2238 N N . GLY A 1 289 ? -4.535 -5.594 -7.598 1 93.56 289 GLY A N 1
ATOM 2239 C CA . GLY A 1 289 ? -5.969 -5.48 -7.812 1 93.56 289 GLY A CA 1
ATOM 2240 C C . GLY A 1 289 ? -6.781 -5.781 -6.566 1 93.56 289 GLY A C 1
ATOM 2241 O O . GLY A 1 289 ? -6.305 -5.586 -5.449 1 93.56 289 GLY A O 1
ATOM 2242 N N . VAL A 1 290 ? -7.977 -6.266 -6.711 1 90.19 290 VAL A N 1
ATOM 2243 C CA . VAL A 1 290 ? -8.969 -6.25 -5.641 1 90.19 290 VAL A CA 1
ATOM 2244 C C . VAL A 1 290 ? -8.711 -7.41 -4.68 1 90.19 290 VAL A C 1
ATOM 2246 O O . VAL A 1 290 ? -8.883 -7.27 -3.465 1 90.19 290 VAL A O 1
ATOM 2249 N N . ASP A 1 291 ? -8.234 -8.469 -5.191 1 87.06 291 ASP A N 1
ATOM 2250 C CA . ASP A 1 291 ? -8.086 -9.586 -4.262 1 87.06 291 ASP A CA 1
ATOM 2251 C C . ASP A 1 291 ? -6.617 -9.867 -3.975 1 87.06 291 ASP A C 1
ATOM 2253 O O . ASP A 1 291 ? -6.293 -10.68 -3.105 1 87.06 291 ASP A O 1
ATOM 2257 N N . HIS A 1 292 ? -5.723 -9.195 -4.688 1 93.25 292 HIS A N 1
ATOM 2258 C CA . HIS A 1 292 ? -4.293 -9.391 -4.48 1 93.25 292 HIS A CA 1
ATOM 2259 C C . HIS A 1 292 ? -3.541 -8.062 -4.555 1 93.25 292 HIS A C 1
ATOM 2261 O O . HIS A 1 292 ? -2.535 -7.957 -5.258 1 93.25 292 HIS A O 1
ATOM 2267 N N . ASN A 1 293 ? -3.941 -7.09 -3.766 1 96 293 ASN A N 1
ATOM 2268 C CA . ASN A 1 293 ? -3.373 -5.758 -3.963 1 96 293 ASN A CA 1
ATOM 2269 C C . ASN A 1 293 ? -2.066 -5.586 -3.191 1 96 293 ASN A C 1
ATOM 2271 O O . ASN A 1 293 ? -1.823 -4.531 -2.602 1 96 293 ASN A O 1
ATOM 2275 N N . GLU A 1 294 ? -1.243 -6.641 -3.148 1 97.44 294 GLU A N 1
ATOM 2276 C CA . GLU A 1 294 ? 0.039 -6.594 -2.453 1 97.44 294 GLU A CA 1
ATOM 2277 C C . GLU A 1 294 ? 0.974 -5.566 -3.088 1 97.44 294 GLU A C 1
ATOM 2279 O O . GLU A 1 294 ? 1.662 -4.824 -2.383 1 97.44 294 GLU A O 1
ATOM 2284 N N . PHE A 1 295 ? 0.984 -5.469 -4.441 1 98 295 PHE A N 1
ATOM 2285 C CA . PHE A 1 295 ? 1.892 -4.57 -5.148 1 98 295 PHE A CA 1
ATOM 2286 C C . PHE A 1 295 ? 1.552 -3.115 -4.855 1 98 295 PHE A C 1
ATOM 2288 O O . PHE A 1 295 ? 2.438 -2.316 -4.543 1 98 295 PHE A O 1
ATOM 2295 N N . GLU A 1 296 ? 0.293 -2.793 -4.938 1 96.69 296 GLU A N 1
ATOM 2296 C CA . GLU A 1 296 ? -0.149 -1.429 -4.664 1 96.69 296 GLU A CA 1
ATOM 2297 C C . GLU A 1 296 ? 0.189 -1.013 -3.236 1 96.69 296 GLU A C 1
ATOM 2299 O O . GLU A 1 296 ? 0.699 0.086 -3.008 1 96.69 296 GLU A O 1
ATOM 2304 N N . ASN A 1 297 ? -0.098 -1.925 -2.291 1 97.56 297 ASN A N 1
ATOM 2305 C CA . ASN A 1 297 ? 0.189 -1.629 -0.891 1 97.56 297 ASN A CA 1
ATOM 2306 C C . ASN A 1 297 ? 1.688 -1.47 -0.647 1 97.56 297 ASN A C 1
ATOM 2308 O O . ASN A 1 297 ? 2.113 -0.534 0.031 1 97.56 297 ASN A O 1
ATOM 2312 N N . PHE A 1 298 ? 2.508 -2.332 -1.244 1 98.12 298 PHE A N 1
ATOM 2313 C CA . PHE A 1 298 ? 3.955 -2.252 -1.102 1 98.12 298 PHE A CA 1
ATOM 2314 C C . PHE A 1 298 ? 4.484 -0.936 -1.659 1 98.12 298 PHE A C 1
ATOM 2316 O O . PHE A 1 298 ? 5.281 -0.257 -1.011 1 98.12 298 PHE A O 1
ATOM 2323 N N . MET A 1 299 ? 4.055 -0.551 -2.811 1 97.12 299 MET A N 1
ATOM 2324 C CA . MET A 1 299 ? 4.586 0.615 -3.512 1 97.12 299 MET A CA 1
ATOM 2325 C C . MET A 1 299 ? 4.273 1.897 -2.746 1 97.12 299 MET A C 1
ATOM 2327 O O . MET A 1 299 ? 4.973 2.9 -2.9 1 97.12 299 MET A O 1
ATOM 2331 N N . LEU A 1 300 ? 3.232 1.842 -1.853 1 95.62 300 LEU A N 1
ATOM 2332 C CA . LEU A 1 300 ? 2.855 3.027 -1.09 1 95.62 300 LEU A CA 1
ATOM 2333 C C . LEU A 1 300 ? 3.312 2.908 0.36 1 95.62 300 LEU A C 1
ATOM 2335 O O . LEU A 1 300 ? 3.076 3.811 1.166 1 95.62 300 LEU A O 1
ATOM 2339 N N . SER A 1 301 ? 3.949 1.771 0.721 1 96.81 301 SER A N 1
ATOM 2340 C CA . SER A 1 301 ? 4.625 1.644 2.006 1 96.81 301 SER A CA 1
ATOM 2341 C C . SER A 1 301 ? 5.969 2.369 1.999 1 96.81 301 SER A C 1
ATOM 2343 O O . SER A 1 301 ? 6.473 2.74 0.937 1 96.81 301 SER A O 1
ATOM 2345 N N . LYS A 1 302 ? 6.52 2.611 3.178 1 95.88 302 LYS A N 1
ATOM 2346 C CA . LYS A 1 302 ? 7.848 3.215 3.242 1 95.88 302 LYS A CA 1
ATOM 2347 C C . LYS A 1 302 ? 8.875 2.354 2.518 1 95.88 302 LYS A C 1
ATOM 2349 O O . LYS A 1 302 ? 9.797 2.877 1.881 1 95.88 302 LYS A O 1
ATOM 2354 N N . HIS A 1 303 ? 8.773 1.009 2.617 1 96.62 303 HIS A N 1
ATOM 2355 C CA . HIS A 1 303 ? 9.688 0.108 1.921 1 96.62 303 HIS A CA 1
ATOM 2356 C C . HIS A 1 303 ? 9.617 0.314 0.411 1 96.62 303 HIS A C 1
ATOM 2358 O O . HIS A 1 303 ? 10.648 0.471 -0.246 1 96.62 303 HIS A O 1
ATOM 2364 N N . GLY A 1 304 ? 8.406 0.374 -0.104 1 97 304 GLY A N 1
ATOM 2365 C CA . GLY A 1 304 ? 8.219 0.577 -1.532 1 97 304 GLY A CA 1
ATOM 2366 C C . GLY A 1 304 ? 8.672 1.947 -2.002 1 97 304 GLY A C 1
ATOM 2367 O O . GLY A 1 304 ? 9.219 2.084 -3.098 1 97 304 GLY A O 1
ATOM 2368 N N . VAL A 1 305 ? 8.5 2.922 -1.204 1 95.44 305 VAL A N 1
ATOM 2369 C CA . VAL A 1 305 ? 8.875 4.293 -1.532 1 95.44 305 VAL A CA 1
ATOM 2370 C C . VAL A 1 305 ? 10.391 4.395 -1.661 1 95.44 305 VAL A C 1
ATOM 2372 O O . VAL A 1 305 ? 10.898 5.02 -2.594 1 95.44 305 VAL A O 1
ATOM 2375 N N . ILE A 1 306 ? 11.125 3.799 -0.715 1 95.44 306 ILE A N 1
ATOM 2376 C CA . ILE A 1 306 ? 12.578 3.791 -0.797 1 95.44 306 ILE A CA 1
ATOM 2377 C C . ILE A 1 306 ? 13.023 3.076 -2.072 1 95.44 306 ILE A C 1
ATOM 2379 O O . ILE A 1 306 ? 13.906 3.555 -2.787 1 95.44 306 ILE A O 1
ATOM 2383 N N . TYR A 1 307 ? 12.375 1.939 -2.42 1 96.88 307 TYR A N 1
ATOM 2384 C CA . TYR A 1 307 ? 12.664 1.212 -3.648 1 96.88 307 TYR A CA 1
ATOM 2385 C C . TYR A 1 307 ? 12.469 2.102 -4.871 1 96.88 307 TYR A C 1
ATOM 2387 O O . TYR A 1 307 ? 13.328 2.156 -5.754 1 96.88 307 TYR A O 1
ATOM 2395 N N . ASN A 1 308 ? 11.352 2.758 -4.895 1 94.5 308 ASN A N 1
ATOM 2396 C CA . ASN A 1 308 ? 11.047 3.609 -6.035 1 94.5 308 ASN A CA 1
ATOM 2397 C C . ASN A 1 308 ? 12.031 4.77 -6.152 1 94.5 308 ASN A C 1
ATOM 2399 O O . ASN A 1 308 ? 12.391 5.172 -7.258 1 94.5 308 ASN A O 1
ATOM 2403 N N . ALA A 1 309 ? 12.445 5.258 -5.059 1 92.31 309 ALA A N 1
ATOM 2404 C CA . ALA A 1 309 ? 13.273 6.461 -5.047 1 92.31 309 ALA A CA 1
ATOM 2405 C C . ALA A 1 309 ? 14.734 6.121 -5.316 1 92.31 309 ALA A C 1
ATOM 2407 O O . ALA A 1 309 ? 15.461 6.918 -5.918 1 92.31 309 ALA A O 1
ATOM 2408 N N . SER A 1 310 ? 15.18 4.91 -4.879 1 91.94 310 SER A N 1
ATOM 2409 C CA . SER A 1 310 ? 16.625 4.684 -4.852 1 91.94 310 SER A CA 1
ATOM 2410 C C . SER A 1 310 ? 16.984 3.338 -5.473 1 91.94 310 SER A C 1
ATOM 2412 O O . SER A 1 310 ? 18.156 3.016 -5.625 1 91.94 310 SER A O 1
ATOM 2414 N N . GLY A 1 311 ? 16.031 2.502 -5.828 1 93 311 GLY A N 1
ATOM 2415 C CA . GLY A 1 311 ? 16.281 1.141 -6.273 1 93 311 GLY A CA 1
ATOM 2416 C C . GLY A 1 311 ? 17.141 1.068 -7.523 1 93 311 GLY A C 1
ATOM 2417 O O . GLY A 1 311 ? 17.812 0.061 -7.773 1 93 311 GLY A O 1
ATOM 2418 N N . ASP A 1 312 ? 17.141 2.146 -8.312 1 92.06 312 ASP A N 1
ATOM 2419 C CA . ASP A 1 312 ? 17.922 2.156 -9.547 1 92.06 312 ASP A CA 1
ATOM 2420 C C . ASP A 1 312 ? 19.422 2.172 -9.25 1 92.0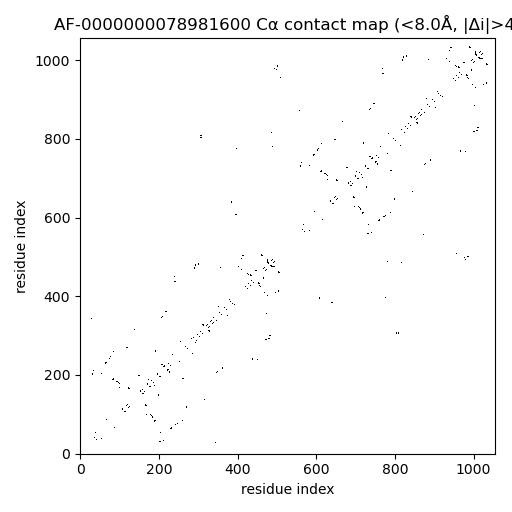6 312 ASP A C 1
ATOM 2422 O O . ASP A 1 312 ? 20.234 1.873 -10.133 1 92.06 312 ASP A O 1
ATOM 2426 N N . GLU A 1 313 ? 19.797 2.512 -8.07 1 91.56 313 GLU A N 1
ATOM 2427 C CA . GLU A 1 313 ? 21.203 2.598 -7.688 1 91.56 313 GLU A CA 1
ATOM 2428 C C . GLU A 1 313 ? 21.703 1.275 -7.109 1 91.56 313 GLU A C 1
ATOM 2430 O O . GLU A 1 313 ? 22.891 1.102 -6.883 1 91.56 313 GLU A O 1
ATOM 2435 N N . TRP A 1 314 ? 20.812 0.312 -6.828 1 95.12 314 TRP A N 1
ATOM 2436 C CA . TRP A 1 314 ? 21.188 -0.953 -6.199 1 95.12 314 TRP A CA 1
ATOM 2437 C C . TRP A 1 314 ? 21.734 -1.936 -7.227 1 95.12 314 TRP A C 1
ATOM 2439 O O . TRP A 1 314 ? 21.469 -1.799 -8.43 1 95.12 314 TRP A O 1
ATOM 2449 N N . ASP A 1 315 ? 22.609 -2.854 -6.816 1 97.62 315 ASP A N 1
ATOM 2450 C CA . ASP A 1 315 ? 23.125 -3.9 -7.691 1 97.62 315 ASP A CA 1
ATOM 2451 C C . ASP A 1 315 ? 22.188 -5.102 -7.727 1 97.62 315 ASP A C 1
ATOM 2453 O O . ASP A 1 315 ? 22.188 -5.934 -6.812 1 97.62 315 ASP A O 1
ATOM 2457 N N . TRP A 1 316 ? 21.5 -5.273 -8.766 1 97.62 316 TRP A N 1
ATOM 2458 C CA . TRP A 1 316 ? 20.469 -6.297 -8.891 1 97.62 316 TRP A CA 1
ATOM 2459 C C . TRP A 1 316 ? 21.047 -7.602 -9.422 1 97.62 316 TRP A C 1
ATOM 2461 O O . TRP A 1 316 ? 20.359 -8.625 -9.469 1 97.62 316 TRP A O 1
ATOM 2471 N N . GLU A 1 317 ? 22.328 -7.547 -9.805 1 97.69 317 GLU A N 1
ATOM 2472 C CA . GLU A 1 317 ? 22.953 -8.773 -10.305 1 97.69 317 GLU A CA 1
ATOM 2473 C C . GLU A 1 317 ? 23.391 -9.68 -9.164 1 97.69 317 GLU A C 1
ATOM 2475 O O . GLU A 1 317 ? 23.562 -10.883 -9.352 1 97.69 317 GLU A O 1
ATOM 2480 N N . LEU A 1 318 ? 23.531 -9.094 -7.98 1 97.12 318 LEU A N 1
ATOM 2481 C CA . LEU A 1 318 ? 23.969 -9.891 -6.84 1 97.12 318 LEU A CA 1
ATOM 2482 C C . LEU A 1 318 ? 22.828 -10.781 -6.336 1 97.12 318 LEU A C 1
ATOM 2484 O O . LEU A 1 318 ? 21.656 -10.414 -6.41 1 97.12 318 LEU A O 1
ATOM 2488 N N . PRO A 1 319 ? 23.203 -11.961 -5.758 1 96.19 319 PRO A N 1
ATOM 2489 C CA . PRO A 1 319 ? 22.172 -12.805 -5.133 1 96.19 319 PRO A CA 1
ATOM 2490 C C . PRO A 1 319 ? 21.453 -12.102 -3.984 1 96.19 319 PRO A C 1
ATOM 2492 O O . PRO A 1 319 ? 22.016 -11.18 -3.377 1 96.19 319 PRO A O 1
ATOM 2495 N N . LEU A 1 320 ? 20.266 -12.555 -3.65 1 96.12 320 LEU A N 1
ATOM 2496 C CA . LEU A 1 320 ? 19.438 -11.945 -2.613 1 96.12 320 LEU A CA 1
ATOM 2497 C C . LEU A 1 320 ? 20.156 -11.961 -1.269 1 96.12 320 LEU A C 1
ATOM 2499 O O . LEU A 1 320 ? 20.016 -11.031 -0.469 1 96.12 320 LEU A O 1
ATOM 2503 N N . ALA A 1 321 ? 20.953 -12.977 -1.045 1 93.62 321 ALA A N 1
ATOM 2504 C CA . ALA A 1 321 ? 21.672 -13.109 0.225 1 93.62 321 ALA A CA 1
ATOM 2505 C C . ALA A 1 321 ? 22.656 -11.961 0.422 1 93.62 321 ALA A C 1
ATOM 2507 O O . ALA A 1 321 ? 23.062 -11.672 1.549 1 93.62 321 ALA A O 1
ATOM 2508 N N . GLN A 1 322 ? 23.062 -11.305 -0.658 1 93.81 322 GLN A N 1
ATOM 2509 C CA . GLN A 1 322 ? 24.062 -10.234 -0.601 1 93.81 322 GLN A CA 1
ATOM 2510 C C . GLN A 1 322 ? 23.422 -8.883 -0.917 1 93.81 322 GLN A C 1
ATOM 2512 O O . GLN A 1 322 ? 24.125 -7.887 -1.092 1 93.81 322 GLN A O 1
ATOM 2517 N N . ALA A 1 323 ? 22.078 -8.867 -1.029 1 93.25 323 ALA A N 1
ATOM 2518 C CA . ALA A 1 323 ? 21.375 -7.695 -1.522 1 93.25 323 ALA A CA 1
ATOM 2519 C C . ALA A 1 323 ? 21.609 -6.484 -0.623 1 93.25 323 ALA A C 1
ATOM 2521 O O . ALA A 1 323 ? 21.797 -5.367 -1.109 1 93.25 323 ALA A O 1
ATOM 2522 N N . PHE A 1 324 ? 21.656 -6.68 0.688 1 90.19 324 PHE A N 1
ATOM 2523 C CA . PHE A 1 324 ? 21.734 -5.566 1.624 1 90.19 324 PHE A CA 1
ATOM 2524 C C . PHE A 1 324 ? 23.188 -5.141 1.834 1 90.19 324 PHE A C 1
ATOM 2526 O O . PHE A 1 324 ? 23.547 -4.008 1.527 1 90.19 324 PHE A O 1
ATOM 2533 N N . GLU A 1 325 ? 24.094 -6.023 2.154 1 86.12 325 GLU A N 1
ATOM 2534 C CA . GLU A 1 325 ? 25.453 -5.703 2.543 1 86.12 325 GLU A CA 1
ATOM 2535 C C . GLU A 1 325 ? 26.297 -5.297 1.332 1 86.12 325 GLU A C 1
ATOM 2537 O O . GLU A 1 325 ? 27.078 -4.348 1.402 1 86.12 325 GLU A O 1
ATOM 2542 N N . GLN A 1 326 ? 26.078 -5.996 0.271 1 90.38 326 GLN A N 1
ATOM 2543 C CA . GLN A 1 326 ? 26.938 -5.758 -0.891 1 90.38 326 GLN A CA 1
ATOM 2544 C C . GLN A 1 326 ? 26.156 -5.07 -2.01 1 90.38 326 GLN A C 1
ATOM 2546 O O . GLN A 1 326 ? 26.719 -4.27 -2.762 1 90.38 326 GLN A O 1
ATOM 2551 N N . GLY A 1 327 ? 24.922 -5.379 -2.062 1 93.38 327 GLY A N 1
ATOM 2552 C CA . GLY A 1 327 ? 24.125 -4.875 -3.172 1 93.38 327 GLY A CA 1
ATOM 2553 C C . GLY A 1 327 ? 23.625 -3.459 -2.959 1 93.38 327 GLY A C 1
ATOM 2554 O O . GLY A 1 327 ? 23.094 -2.834 -3.881 1 93.38 327 GLY A O 1
ATOM 2555 N N . GLY A 1 328 ? 23.719 -2.977 -1.726 1 91.94 328 GLY A N 1
ATOM 2556 C CA . GLY A 1 328 ? 23.406 -1.583 -1.456 1 91.94 328 GLY A CA 1
ATOM 2557 C C . GLY A 1 328 ? 21.938 -1.353 -1.164 1 91.94 328 GLY A C 1
ATOM 2558 O O . GLY A 1 328 ? 21.5 -0.209 -1.018 1 91.94 328 GLY A O 1
ATOM 2559 N N . GLN A 1 329 ? 21.141 -2.398 -1.099 1 92.81 329 GLN A N 1
ATOM 2560 C CA . GLN A 1 329 ? 19.719 -2.223 -0.795 1 92.81 329 GLN A CA 1
ATOM 2561 C C . GLN A 1 329 ? 19.531 -1.668 0.613 1 92.81 329 GLN A C 1
ATOM 2563 O O . GLN A 1 329 ? 20.094 -2.188 1.574 1 92.81 329 GLN A O 1
ATOM 2568 N N . THR A 1 330 ? 18.688 -0.612 0.716 1 91.94 330 THR A N 1
ATOM 2569 C CA . THR A 1 330 ? 18.406 0.005 2.01 1 91.94 330 THR A CA 1
ATOM 2570 C C . THR A 1 330 ? 16.969 -0.22 2.424 1 91.94 330 THR A C 1
ATOM 2572 O O . THR A 1 330 ? 16.5 0.344 3.418 1 91.94 330 THR A O 1
ATOM 2575 N N . ALA A 1 331 ? 16.234 -0.933 1.686 1 94.12 331 ALA A N 1
ATOM 2576 C CA . ALA A 1 331 ? 14.883 -1.4 1.954 1 94.12 331 ALA A CA 1
ATOM 2577 C C . ALA A 1 331 ? 14.641 -2.773 1.332 1 94.12 331 ALA A C 1
ATOM 2579 O O . ALA A 1 331 ? 15.305 -3.146 0.362 1 94.12 331 ALA A O 1
ATOM 2580 N N . PRO A 1 332 ? 13.719 -3.496 1.908 1 96 332 PRO A N 1
ATOM 2581 C CA . PRO A 1 332 ? 13.43 -4.805 1.315 1 96 332 PRO A CA 1
ATOM 2582 C C . PRO A 1 332 ? 12.57 -4.707 0.059 1 96 332 PRO A C 1
ATOM 2584 O O . PRO A 1 332 ? 12.031 -3.639 -0.245 1 96 332 PRO A O 1
ATOM 2587 N N . THR A 1 333 ? 12.539 -5.777 -0.7 1 97.38 333 THR A N 1
ATOM 2588 C CA . THR A 1 333 ? 11.586 -6.023 -1.778 1 97.38 333 THR A CA 1
ATOM 2589 C C . THR A 1 333 ? 10.734 -7.254 -1.479 1 97.38 333 THR A C 1
ATOM 2591 O O . THR A 1 333 ? 10.875 -7.871 -0.42 1 97.38 333 THR A O 1
ATOM 2594 N N . CYS A 1 334 ? 9.781 -7.543 -2.414 1 98.25 334 CYS A N 1
ATOM 2595 C CA . CYS A 1 334 ? 8.984 -8.75 -2.25 1 98.25 334 CYS A CA 1
ATOM 2596 C C . CYS A 1 334 ? 9.875 -9.969 -2.043 1 98.25 334 CYS A C 1
ATOM 2598 O O . CYS A 1 334 ? 9.648 -10.758 -1.123 1 98.25 334 CYS A O 1
ATOM 2600 N N . GLN A 1 335 ? 10.945 -10.062 -2.797 1 97.94 335 GLN A N 1
ATOM 2601 C CA . GLN A 1 335 ? 11.828 -11.227 -2.846 1 97.94 335 GLN A CA 1
ATOM 2602 C C . GLN A 1 335 ? 12.648 -11.344 -1.565 1 97.94 335 GLN A C 1
ATOM 2604 O O . GLN A 1 335 ? 12.797 -12.438 -1.02 1 97.94 335 GLN A O 1
ATOM 2609 N N . THR A 1 336 ? 13.117 -10.234 -1.087 1 96.5 336 THR A N 1
ATOM 2610 C CA . THR A 1 336 ? 13.984 -10.305 0.079 1 96.5 336 THR A CA 1
ATOM 2611 C C . THR A 1 336 ? 13.195 -10.688 1.326 1 96.5 336 THR A C 1
ATOM 2613 O O . THR A 1 336 ? 13.766 -11.188 2.299 1 96.5 336 THR A O 1
ATOM 2616 N N . CYS A 1 337 ? 11.875 -10.477 1.273 1 97.31 337 CYS A N 1
ATOM 2617 C CA . CYS A 1 337 ? 11.055 -10.883 2.408 1 97.31 337 CYS A CA 1
ATOM 2618 C C . CYS A 1 337 ? 10.453 -12.266 2.184 1 97.31 337 CYS A C 1
ATOM 2620 O O . CYS A 1 337 ? 10.602 -13.156 3.021 1 97.31 337 CYS A O 1
ATOM 2622 N N . HIS A 1 338 ? 9.922 -12.531 1.034 1 97.31 338 HIS A N 1
ATOM 2623 C CA . HIS A 1 338 ? 9.094 -13.719 0.84 1 97.31 338 HIS A CA 1
ATOM 2624 C C . HIS A 1 338 ? 9.938 -14.914 0.416 1 97.31 338 HIS A C 1
ATOM 2626 O O . HIS A 1 338 ? 9.523 -16.062 0.577 1 97.31 338 HIS A O 1
ATOM 2632 N N . MET A 1 339 ? 11.109 -14.68 -0.119 1 97.5 339 MET A N 1
ATOM 2633 C CA . MET A 1 339 ? 11.961 -15.789 -0.518 1 97.5 339 MET A CA 1
ATOM 2634 C C . MET A 1 339 ? 12.977 -16.109 0.573 1 97.5 339 MET A C 1
ATOM 2636 O O . MET A 1 339 ? 13.82 -17 0.4 1 97.5 339 MET A O 1
ATOM 2640 N N . GLU A 1 340 ? 12.922 -15.383 1.63 1 97 340 GLU A N 1
ATOM 2641 C CA . GLU A 1 340 ? 13.812 -15.578 2.771 1 97 340 GLU A CA 1
ATOM 2642 C C . GLU A 1 340 ? 13.172 -16.484 3.82 1 97 340 GLU A C 1
ATOM 2644 O O . GLU A 1 340 ? 11.977 -16.375 4.098 1 97 340 GLU A O 1
ATOM 2649 N N . TYR A 1 341 ? 13.93 -17.391 4.375 1 96.81 341 TYR A N 1
ATOM 2650 C CA . TYR A 1 341 ? 13.539 -18.219 5.52 1 96.81 341 TYR A CA 1
ATOM 2651 C C . TYR A 1 341 ? 14.734 -18.516 6.41 1 96.81 341 TYR A C 1
ATOM 2653 O O . TYR A 1 341 ? 15.641 -19.25 6.008 1 96.81 341 TYR A O 1
ATOM 2661 N N . GLU A 1 342 ? 14.773 -17.938 7.633 1 93.38 342 GLU A N 1
ATOM 2662 C CA . GLU A 1 342 ? 15.797 -18.172 8.656 1 93.38 342 GLU A CA 1
ATOM 2663 C C . GLU A 1 342 ? 17.188 -17.891 8.109 1 93.38 342 GLU A C 1
ATOM 2665 O O . GLU A 1 342 ? 18.109 -18.703 8.273 1 93.38 342 GLU A O 1
ATOM 2670 N N . GLY A 1 343 ? 17.297 -16.891 7.344 1 89.38 343 GLY A N 1
ATOM 2671 C CA . GLY A 1 343 ? 18.594 -16.406 6.891 1 89.38 343 GLY A CA 1
ATOM 2672 C C . GLY A 1 343 ? 18.984 -16.953 5.531 1 89.38 343 GLY A C 1
ATOM 2673 O O . GLY A 1 343 ? 20.016 -16.562 4.973 1 89.38 343 GLY A O 1
ATOM 2674 N N . GLU A 1 344 ? 18.188 -17.797 5.051 1 93.75 344 GLU A N 1
ATOM 2675 C CA . GLU A 1 344 ? 18.469 -18.391 3.742 1 93.75 344 GLU A CA 1
ATOM 2676 C C . GLU A 1 344 ? 17.438 -17.938 2.707 1 93.75 344 GLU A C 1
ATOM 2678 O O . GLU A 1 344 ? 16.359 -17.438 3.064 1 93.75 344 GLU A O 1
ATOM 2683 N N . TYR A 1 345 ? 17.844 -18.016 1.448 1 96.06 345 TYR A N 1
ATOM 2684 C CA . TYR A 1 345 ? 16.984 -17.594 0.352 1 96.06 345 TYR A CA 1
ATOM 2685 C C . TYR A 1 345 ? 16.734 -18.75 -0.609 1 96.06 345 TYR A C 1
ATOM 2687 O O . TYR A 1 345 ? 17.641 -19.531 -0.911 1 96.06 345 TYR A O 1
ATOM 2695 N N . GLY A 1 346 ? 15.5 -18.938 -1.031 1 96.44 346 GLY A N 1
ATOM 2696 C CA . GLY A 1 346 ? 15.133 -19.984 -1.977 1 96.44 346 GLY A CA 1
ATOM 2697 C C . GLY A 1 346 ? 13.805 -19.719 -2.666 1 96.44 346 GLY A C 1
ATOM 2698 O O . GLY A 1 346 ? 13.188 -18.672 -2.463 1 96.44 346 GLY A O 1
ATOM 2699 N N . HIS A 1 347 ? 13.352 -20.688 -3.451 1 97.62 347 HIS A N 1
ATOM 2700 C CA . HIS A 1 347 ? 12.172 -20.5 -4.293 1 97.62 347 HIS A CA 1
ATOM 2701 C C . HIS A 1 347 ? 10.914 -21 -3.596 1 97.62 347 HIS A C 1
ATOM 2703 O O . HIS A 1 347 ? 9.867 -21.156 -4.227 1 97.62 347 HIS A O 1
ATOM 2709 N N . ASN A 1 348 ? 11.055 -21.391 -2.33 1 97.94 348 ASN A N 1
ATOM 2710 C CA . ASN A 1 348 ? 9.875 -21.672 -1.52 1 97.94 348 ASN A CA 1
ATOM 2711 C C . ASN A 1 348 ? 9.352 -20.406 -0.841 1 97.94 348 ASN A C 1
ATOM 2713 O O . ASN A 1 348 ? 9.984 -19.875 0.073 1 97.94 348 ASN A O 1
ATOM 2717 N N . LEU A 1 349 ? 8.195 -19.938 -1.212 1 96.69 349 LEU A N 1
ATOM 2718 C CA . LEU A 1 349 ? 7.695 -18.641 -0.752 1 96.69 349 LEU A CA 1
ATOM 2719 C C . LEU A 1 349 ? 6.656 -18.828 0.35 1 96.69 349 LEU A C 1
ATOM 2721 O O . LEU A 1 349 ? 6.078 -17.844 0.831 1 96.69 349 LEU A O 1
ATOM 2725 N N . VAL A 1 350 ? 6.367 -20.047 0.797 1 97.44 350 VAL A N 1
ATOM 2726 C CA . VAL A 1 350 ? 5.191 -20.219 1.646 1 97.44 350 VAL A CA 1
ATOM 2727 C C . VAL A 1 350 ? 5.617 -20.719 3.023 1 97.44 350 VAL A C 1
ATOM 2729 O O . VAL A 1 350 ? 4.77 -21.031 3.867 1 97.44 350 VAL A O 1
ATOM 2732 N N . GLN A 1 351 ? 6.918 -20.781 3.293 1 96.81 351 GLN A N 1
ATOM 2733 C CA . GLN A 1 351 ? 7.414 -21.328 4.551 1 96.81 351 GLN A CA 1
ATOM 2734 C C . GLN A 1 351 ? 7.004 -20.453 5.73 1 96.81 351 GLN A C 1
ATOM 2736 O O . GLN A 1 351 ? 6.914 -20.938 6.863 1 96.81 351 GLN A O 1
ATOM 2741 N N . LYS A 1 352 ? 6.703 -19.172 5.496 1 97.5 352 LYS A N 1
ATOM 2742 C CA . LYS A 1 352 ? 6.375 -18.266 6.594 1 97.5 352 LYS A CA 1
ATOM 2743 C C . LYS A 1 352 ? 4.906 -17.859 6.547 1 97.5 352 LYS A C 1
ATOM 2745 O O . LYS A 1 352 ? 4.457 -17.047 7.359 1 97.5 352 LYS A O 1
ATOM 2750 N N . VAL A 1 353 ? 4.125 -18.359 5.598 1 97.06 353 VAL A N 1
ATOM 2751 C CA . VAL A 1 353 ? 2.717 -18 5.453 1 97.06 353 VAL A CA 1
ATOM 2752 C C . VAL A 1 353 ? 1.942 -18.438 6.691 1 97.06 353 VAL A C 1
ATOM 2754 O O . VAL A 1 353 ? 2.029 -19.609 7.105 1 97.06 353 VAL A O 1
ATOM 2757 N N . ARG A 1 354 ? 1.183 -17.562 7.262 1 95.56 354 ARG A N 1
ATOM 2758 C CA . ARG A 1 354 ? 0.433 -17.875 8.477 1 95.56 354 ARG A CA 1
ATOM 2759 C C . ARG A 1 354 ? -1.032 -17.484 8.328 1 95.56 354 ARG A C 1
ATOM 2761 O O . ARG A 1 354 ? -1.895 -18 9.039 1 95.56 354 ARG A O 1
ATOM 2768 N N . TRP A 1 355 ? -1.395 -16.516 7.426 1 95.69 355 TRP A N 1
ATOM 2769 C CA . TRP A 1 355 ? -2.768 -16.062 7.227 1 95.69 355 TRP A CA 1
ATOM 2770 C C . TRP A 1 355 ? -3.307 -16.531 5.879 1 95.69 355 TRP A C 1
ATOM 2772 O O . TRP A 1 355 ? -4.512 -16.469 5.629 1 95.69 355 TRP A O 1
ATOM 2782 N N . GLY A 1 356 ? -2.406 -17.047 5.02 1 88.62 356 GLY A N 1
ATOM 2783 C CA . GLY A 1 356 ? -2.824 -17.484 3.697 1 88.62 356 GLY A CA 1
ATOM 2784 C C . GLY A 1 356 ? -3.301 -16.344 2.814 1 88.62 356 GLY A C 1
ATOM 2785 O O . GLY A 1 356 ? -2.803 -15.227 2.916 1 88.62 356 GLY A O 1
ATOM 2786 N N . PHE A 1 357 ? -4.141 -16.703 1.853 1 84.62 357 PHE A N 1
ATOM 2787 C CA . PHE A 1 357 ? -4.668 -15.758 0.868 1 84.62 357 PHE A CA 1
ATOM 2788 C C . PHE A 1 357 ? -5.812 -14.938 1.454 1 84.62 357 PHE A C 1
ATOM 2790 O O . PHE A 1 357 ? -5.805 -13.711 1.388 1 84.62 357 PHE A O 1
ATOM 2797 N N . ASN A 1 358 ? -6.688 -15.531 2.074 1 88.94 358 ASN A N 1
ATOM 2798 C CA . ASN A 1 358 ? -7.883 -14.961 2.686 1 88.94 358 ASN A CA 1
ATOM 2799 C C . ASN A 1 358 ? -7.895 -15.172 4.195 1 88.94 358 ASN A C 1
ATOM 2801 O O . ASN A 1 358 ? -7.848 -16.312 4.668 1 88.94 358 ASN A O 1
ATOM 2805 N N . PRO A 1 359 ? -7.969 -14.023 4.965 1 93.56 359 PRO A N 1
ATOM 2806 C CA . PRO A 1 359 ? -8.078 -14.227 6.414 1 93.56 359 PRO A CA 1
ATOM 2807 C C . PRO A 1 359 ? -9.43 -14.789 6.828 1 93.56 359 PRO A C 1
ATOM 2809 O O . PRO A 1 359 ? -10.477 -14.219 6.504 1 93.56 359 PRO A O 1
ATOM 2812 N N . MET A 1 360 ? -9.406 -15.938 7.453 1 94.56 360 MET A N 1
ATOM 2813 C CA . MET A 1 360 ? -10.617 -16.656 7.852 1 94.56 360 MET A CA 1
ATOM 2814 C C . MET A 1 360 ? -10.68 -16.812 9.367 1 94.56 360 MET A C 1
ATOM 2816 O O . MET A 1 360 ? -9.648 -16.828 10.039 1 94.56 360 MET A O 1
ATOM 2820 N N . PRO A 1 361 ? -11.922 -16.922 9.914 1 96.44 361 PRO A N 1
ATOM 2821 C CA . PRO A 1 361 ? -12.07 -17.141 11.352 1 96.44 361 PRO A CA 1
ATOM 2822 C C . PRO A 1 361 ? -11.312 -18.359 11.844 1 96.44 361 PRO A C 1
ATOM 2824 O O . PRO A 1 361 ? -10.758 -18.359 12.953 1 96.44 361 PRO A O 1
ATOM 2827 N N . GLU A 1 362 ? -11.211 -19.406 11.023 1 96 362 GLU A N 1
ATOM 2828 C CA . GLU A 1 362 ? -10.555 -20.641 11.406 1 96 362 GLU A CA 1
ATOM 2829 C C . GLU A 1 362 ? -9.055 -20.438 11.617 1 96 362 GLU A C 1
ATOM 2831 O O . GLU A 1 362 ? -8.43 -21.156 12.398 1 96 362 GLU A O 1
ATOM 2836 N N . ILE A 1 363 ? -8.516 -19.469 10.938 1 97.19 363 ILE A N 1
ATOM 2837 C CA . ILE A 1 363 ? -7.113 -19.141 11.141 1 97.19 363 ILE A CA 1
ATOM 2838 C C . ILE A 1 363 ? -6.965 -18.25 12.367 1 97.19 363 ILE A C 1
ATOM 2840 O O . ILE A 1 363 ? -6.141 -18.516 13.242 1 97.19 363 ILE A O 1
ATOM 2844 N N . ALA A 1 364 ? -7.805 -17.234 12.484 1 97.62 364 ALA A N 1
ATOM 2845 C CA . ALA A 1 364 ? -7.766 -16.281 13.602 1 97.62 364 ALA A CA 1
ATOM 2846 C C . ALA A 1 364 ? -7.859 -17 14.938 1 97.62 364 ALA A C 1
ATOM 2848 O O . ALA A 1 364 ? -7.176 -16.641 15.898 1 97.62 364 ALA A O 1
ATOM 2849 N N . ASP A 1 365 ? -8.648 -18.062 14.984 1 97.12 365 ASP A N 1
ATOM 2850 C CA . ASP A 1 365 ? -8.953 -18.766 16.234 1 97.12 365 ASP A CA 1
ATOM 2851 C C . ASP A 1 365 ? -7.801 -19.672 16.625 1 97.12 365 ASP A C 1
ATOM 2853 O O . ASP A 1 365 ? -7.801 -20.234 17.734 1 97.12 365 ASP A O 1
ATOM 2857 N N . ASN A 1 366 ? -6.781 -19.781 15.758 1 97.06 366 ASN A N 1
ATOM 2858 C CA . ASN A 1 366 ? -5.738 -20.766 16.031 1 97.06 366 ASN A CA 1
ATOM 2859 C C . ASN A 1 366 ? -4.348 -20.141 15.961 1 97.06 366 ASN A C 1
ATOM 2861 O O . ASN A 1 366 ? -3.346 -20.859 15.891 1 97.06 366 ASN A O 1
ATOM 2865 N N . LEU A 1 367 ? -4.238 -18.844 16.031 1 97.06 367 LEU A N 1
ATOM 2866 C CA . LEU A 1 367 ? -2.967 -18.141 15.859 1 97.06 367 LEU A CA 1
ATOM 2867 C C . LEU A 1 367 ? -1.993 -18.516 16.984 1 97.06 367 LEU A C 1
ATOM 2869 O O . LEU A 1 367 ? -0.783 -18.328 16.844 1 97.06 367 LEU A O 1
ATOM 2873 N N . ASP A 1 368 ? -2.516 -19.062 18.078 1 96.5 368 ASP A N 1
ATOM 2874 C CA . ASP A 1 368 ? -1.66 -19.406 19.219 1 96.5 368 ASP A CA 1
ATOM 2875 C C . ASP A 1 368 ? -1.099 -20.812 19.062 1 96.5 368 ASP A C 1
ATOM 2877 O O . ASP A 1 368 ? -0.241 -21.234 19.844 1 96.5 368 ASP A O 1
ATOM 2881 N N . HIS A 1 369 ? -1.611 -21.594 18.047 1 97.56 369 HIS A N 1
ATOM 2882 C CA . HIS A 1 369 ? -1.019 -22.891 17.766 1 97.56 369 HIS A CA 1
ATOM 2883 C C . HIS A 1 369 ? 0.462 -22.75 17.422 1 97.56 369 HIS A C 1
ATOM 2885 O O . HIS A 1 369 ? 0.861 -21.812 16.734 1 97.56 369 HIS A O 1
ATOM 2891 N N . PRO A 1 370 ? 1.291 -23.719 17.875 1 97.94 370 PRO A N 1
ATOM 2892 C CA . PRO A 1 370 ? 2.738 -23.641 17.656 1 97.94 370 PRO A CA 1
ATOM 2893 C C . PRO A 1 370 ? 3.105 -23.469 16.188 1 97.94 370 PRO A C 1
ATOM 2895 O O . PRO A 1 370 ? 4.059 -22.75 15.867 1 97.94 370 PRO A O 1
ATOM 2898 N N . TRP A 1 371 ? 2.361 -24.031 15.297 1 97.56 371 TRP A N 1
ATOM 2899 C CA . TRP A 1 371 ? 2.627 -23.922 13.867 1 97.56 371 TRP A CA 1
ATOM 2900 C C . TRP A 1 371 ? 2.564 -22.453 13.414 1 97.56 371 TRP A C 1
ATOM 2902 O O . TRP A 1 371 ? 3.447 -21.984 12.695 1 97.56 371 TRP A O 1
ATOM 2912 N N . PHE A 1 372 ? 1.567 -21.75 13.891 1 97.94 372 PHE A N 1
ATOM 2913 C CA . PHE A 1 372 ? 1.401 -20.344 13.555 1 97.94 372 PHE A CA 1
ATOM 2914 C C . PHE A 1 372 ? 2.439 -19.484 14.266 1 97.94 372 PHE A C 1
ATOM 2916 O O . PHE A 1 372 ? 2.982 -18.547 13.688 1 97.94 372 PHE A O 1
ATOM 2923 N N . GLU A 1 373 ? 2.727 -19.812 15.516 1 98.06 373 GLU A N 1
ATOM 2924 C CA . GLU A 1 373 ? 3.695 -19.062 16.297 1 98.06 373 GLU A CA 1
ATOM 2925 C C . GLU A 1 373 ? 5.102 -19.188 15.719 1 98.06 373 GLU A C 1
ATOM 2927 O O . GLU A 1 373 ? 5.852 -18.203 15.688 1 98.06 373 GLU A O 1
ATOM 2932 N N . GLU A 1 374 ? 5.441 -20.406 15.32 1 97.88 374 GLU A N 1
ATOM 2933 C CA . GLU A 1 374 ? 6.758 -20.625 14.727 1 97.88 374 GLU A CA 1
ATOM 2934 C C . GLU A 1 374 ? 6.941 -19.766 13.477 1 97.88 374 GLU A C 1
ATOM 2936 O O . GLU A 1 374 ? 8.016 -19.219 13.25 1 97.88 374 GLU A O 1
ATOM 2941 N N . ARG A 1 375 ? 5.957 -19.688 12.703 1 98 375 ARG A N 1
ATOM 2942 C CA . ARG A 1 375 ? 6.02 -18.875 11.492 1 98 375 ARG A CA 1
ATOM 2943 C C . ARG A 1 375 ? 6.094 -17.391 11.82 1 98 375 ARG A C 1
ATOM 2945 O O . ARG A 1 375 ? 6.766 -16.625 11.125 1 98 375 ARG A O 1
ATOM 2952 N N . LYS A 1 376 ? 5.383 -16.938 12.844 1 98.31 376 LYS A N 1
ATOM 2953 C CA . LYS A 1 376 ? 5.531 -15.57 13.32 1 98.31 376 LYS A CA 1
ATOM 2954 C C . LYS A 1 376 ? 6.973 -15.281 13.719 1 98.31 376 LYS A C 1
ATOM 2956 O O . LYS A 1 376 ? 7.516 -14.219 13.391 1 98.31 376 LYS A O 1
ATOM 2961 N N . GLU A 1 377 ? 7.621 -16.281 14.438 1 98.19 377 GLU A N 1
ATOM 2962 C CA . GLU A 1 377 ? 9.023 -16.125 14.82 1 98.19 377 GLU A CA 1
ATOM 2963 C C . GLU A 1 377 ? 9.922 -15.992 13.602 1 98.19 377 GLU A C 1
ATOM 2965 O O . GLU A 1 377 ? 10.891 -15.227 13.609 1 98.19 377 GLU A O 1
ATOM 2970 N N . SER A 1 378 ? 9.625 -16.703 12.555 1 98.06 378 SER A N 1
ATOM 2971 C CA . SER A 1 378 ? 10.406 -16.609 11.328 1 98.06 378 SER A CA 1
ATOM 2972 C C . SER A 1 378 ? 10.258 -15.227 10.688 1 98.06 378 SER A C 1
ATOM 2974 O O . SER A 1 378 ? 11.203 -14.695 10.109 1 98.06 378 SER A O 1
ATOM 2976 N N . TRP A 1 379 ? 9.047 -14.625 10.766 1 98.31 379 TRP A N 1
ATOM 2977 C CA . TRP A 1 379 ? 8.859 -13.258 10.273 1 98.31 379 TRP A CA 1
ATOM 2978 C C . TRP A 1 379 ? 9.641 -12.266 11.125 1 98.31 379 TRP A C 1
ATOM 2980 O O . TRP A 1 379 ? 10.227 -11.312 10.594 1 98.31 379 TRP A O 1
ATOM 2990 N N . VAL A 1 380 ? 9.609 -12.477 12.438 1 97.62 380 VAL A N 1
ATOM 2991 C CA . VAL A 1 380 ? 10.406 -11.617 13.312 1 97.62 380 VAL A CA 1
ATOM 2992 C C . VAL A 1 380 ? 11.875 -11.656 12.883 1 97.62 380 VAL A C 1
ATOM 2994 O O . VAL A 1 380 ? 12.531 -10.617 12.789 1 97.62 380 VAL A O 1
ATOM 2997 N N . ALA A 1 381 ? 12.375 -12.836 12.547 1 95.56 381 ALA A N 1
ATOM 2998 C CA . ALA A 1 381 ? 13.75 -12.992 12.086 1 95.56 381 ALA A CA 1
ATOM 2999 C C . ALA A 1 381 ? 13.992 -12.211 10.797 1 95.56 381 ALA A C 1
ATOM 3001 O O . ALA A 1 381 ? 15.031 -11.57 10.641 1 95.56 381 ALA A O 1
ATOM 3002 N N . THR A 1 382 ? 13.047 -12.211 9.898 1 95.81 382 THR A N 1
ATOM 3003 C CA . THR A 1 382 ? 13.148 -11.461 8.656 1 95.81 382 THR A CA 1
ATOM 3004 C C . THR A 1 382 ? 13.203 -9.961 8.922 1 95.81 382 THR A C 1
ATOM 3006 O O . THR A 1 382 ? 14.055 -9.258 8.375 1 95.81 382 THR A O 1
ATOM 3009 N N . CYS A 1 383 ? 12.367 -9.445 9.805 1 95.94 383 CYS A N 1
ATOM 3010 C CA . CYS A 1 383 ? 12.25 -8.023 10.102 1 95.94 383 CYS A CA 1
ATOM 3011 C C . CYS A 1 383 ? 13.5 -7.512 10.812 1 95.94 383 CYS A C 1
ATOM 3013 O O . CYS A 1 383 ? 13.922 -6.375 10.586 1 95.94 383 CYS A O 1
ATOM 3015 N N . THR A 1 384 ? 14.133 -8.352 11.625 1 93.06 384 THR A N 1
ATOM 3016 C CA . THR A 1 384 ? 15.211 -7.918 12.508 1 93.06 384 THR A CA 1
ATOM 3017 C C . THR A 1 384 ? 16.531 -7.801 11.734 1 93.06 384 THR A C 1
ATOM 3019 O O . THR A 1 384 ? 17.547 -7.43 12.305 1 93.06 384 THR A O 1
ATOM 3022 N N . GLN A 1 385 ? 16.453 -8.117 10.453 1 89.5 385 GLN A N 1
ATOM 3023 C CA . GLN A 1 385 ? 17.625 -7.793 9.641 1 89.5 385 GLN A CA 1
ATOM 3024 C C . GLN A 1 385 ? 17.859 -6.289 9.602 1 89.5 385 GLN A C 1
ATOM 3026 O O . GLN A 1 385 ? 18.984 -5.84 9.359 1 89.5 385 GLN A O 1
ATOM 3031 N N . CYS A 1 386 ? 16.781 -5.504 9.852 1 90.31 386 CYS A N 1
ATOM 3032 C CA . CYS A 1 386 ? 16.906 -4.051 9.781 1 90.31 386 CYS A CA 1
ATOM 3033 C C . CYS A 1 386 ? 16.203 -3.387 10.969 1 90.31 386 CYS A C 1
ATOM 3035 O O . CYS A 1 386 ? 16.531 -2.252 11.32 1 90.31 386 CYS A O 1
ATOM 3037 N N . HIS A 1 387 ? 15.266 -4.07 11.617 1 92.69 387 HIS A N 1
ATOM 3038 C CA . HIS A 1 387 ? 14.484 -3.475 12.695 1 92.69 387 HIS A CA 1
ATOM 3039 C C . HIS A 1 387 ? 14.805 -4.121 14.039 1 92.69 387 HIS A C 1
ATOM 3041 O O . HIS A 1 387 ? 15.25 -5.27 14.086 1 92.69 387 HIS A O 1
ATOM 3047 N N . SER A 1 388 ? 14.547 -3.322 15.125 1 90.75 388 SER A N 1
ATOM 3048 C CA . SER A 1 388 ? 14.625 -3.963 16.438 1 90.75 388 SER A CA 1
ATOM 3049 C C . SER A 1 388 ? 13.562 -5.047 16.578 1 90.75 388 SER A C 1
ATOM 3051 O O . SER A 1 388 ? 12.516 -4.988 15.938 1 90.75 388 SER A O 1
ATOM 3053 N N . GLU A 1 389 ? 13.844 -6.031 17.406 1 93.19 389 GLU A N 1
ATOM 3054 C CA . GLU A 1 389 ? 12.883 -7.102 17.656 1 93.19 389 GLU A CA 1
ATOM 3055 C C . GLU A 1 389 ? 11.578 -6.547 18.203 1 93.19 389 GLU A C 1
ATOM 3057 O O . GLU A 1 389 ? 10.492 -7 17.828 1 93.19 389 GLU A O 1
ATOM 3062 N N . SER A 1 390 ? 11.664 -5.574 19.156 1 93.62 390 SER A N 1
ATOM 3063 C CA . SER A 1 390 ? 10.469 -5.008 19.766 1 93.62 390 SER A CA 1
ATOM 3064 C C . SER A 1 390 ? 9.594 -4.316 18.719 1 93.62 390 SER A C 1
ATOM 3066 O O . SER A 1 390 ? 8.367 -4.43 18.75 1 93.62 390 SER A O 1
ATOM 3068 N N . PHE A 1 391 ? 10.188 -3.582 17.812 1 94.62 391 PHE A N 1
ATOM 3069 C CA . PHE A 1 391 ? 9.438 -2.963 16.719 1 94.62 391 PHE A CA 1
ATOM 3070 C C . PHE A 1 391 ? 8.75 -4.02 15.875 1 94.62 391 PHE A C 1
ATOM 3072 O O . PHE A 1 391 ? 7.547 -3.922 15.602 1 94.62 391 PHE A O 1
ATOM 3079 N N . ALA A 1 392 ? 9.508 -5.043 15.438 1 96.69 392 ALA A N 1
ATOM 3080 C CA . ALA A 1 392 ? 8.984 -6.098 14.578 1 96.69 392 ALA A CA 1
ATOM 3081 C C . ALA A 1 392 ? 7.797 -6.801 15.227 1 96.69 392 ALA A C 1
ATOM 3083 O O . ALA A 1 392 ? 6.742 -6.949 14.602 1 96.69 392 ALA A O 1
ATOM 3084 N N . ARG A 1 393 ? 7.918 -7.164 16.469 1 97.19 393 ARG A N 1
ATOM 3085 C CA . ARG A 1 393 ? 6.867 -7.887 17.188 1 97.19 393 ARG A CA 1
ATOM 3086 C C . ARG A 1 393 ? 5.633 -7.012 17.375 1 97.19 393 ARG A C 1
ATOM 3088 O O . ARG A 1 393 ? 4.504 -7.477 17.219 1 97.19 393 ARG A O 1
ATOM 3095 N N . SER A 1 394 ? 5.871 -5.793 17.766 1 97.19 394 SER A N 1
ATOM 3096 C CA . SER A 1 394 ? 4.734 -4.91 18 1 97.19 394 SER A CA 1
ATOM 3097 C C . SER A 1 394 ? 3.928 -4.703 16.719 1 97.19 394 SER A C 1
ATOM 3099 O O . SER A 1 394 ? 2.697 -4.668 16.75 1 97.19 394 SER A O 1
ATOM 3101 N N . TYR A 1 395 ? 4.578 -4.562 15.586 1 98.06 395 TYR A N 1
ATOM 3102 C CA . TYR A 1 395 ? 3.824 -4.367 14.359 1 98.06 395 TYR A CA 1
ATOM 3103 C C . TYR A 1 395 ? 3.113 -5.652 13.945 1 98.06 395 TYR A C 1
ATOM 3105 O O . TYR A 1 395 ? 1.995 -5.609 13.422 1 98.06 395 TYR A O 1
ATOM 3113 N N . LEU A 1 396 ? 3.779 -6.762 14.031 1 98.44 396 LEU A N 1
ATOM 3114 C CA . LEU A 1 396 ? 3.123 -8.023 13.703 1 98.44 396 LEU A CA 1
ATOM 3115 C C . LEU A 1 396 ? 1.883 -8.234 14.562 1 98.44 396 LEU A C 1
ATOM 3117 O O . LEU A 1 396 ? 0.896 -8.812 14.109 1 98.44 396 LEU A O 1
ATOM 3121 N N . ASP A 1 397 ? 1.922 -7.754 15.797 1 97.94 397 ASP A N 1
ATOM 3122 C CA . ASP A 1 397 ? 0.734 -7.781 16.641 1 97.94 397 ASP A CA 1
ATOM 3123 C C . ASP A 1 397 ? -0.358 -6.871 16.094 1 97.94 397 ASP A C 1
ATOM 3125 O O . ASP A 1 397 ? -1.54 -7.219 16.109 1 97.94 397 ASP A O 1
ATOM 3129 N N . VAL A 1 398 ? 0.035 -5.695 15.625 1 98.31 398 VAL A N 1
ATOM 3130 C CA . VAL A 1 398 ? -0.913 -4.793 14.977 1 98.31 398 VAL A CA 1
ATOM 3131 C C . VAL A 1 398 ? -1.568 -5.496 13.797 1 98.31 398 VAL A C 1
ATOM 3133 O O . VAL A 1 398 ? -2.791 -5.453 13.633 1 98.31 398 VAL A O 1
ATOM 3136 N N . MET A 1 399 ? -0.745 -6.133 12.977 1 98.12 399 MET A N 1
ATOM 3137 C CA . MET A 1 399 ? -1.241 -6.84 11.805 1 98.12 399 MET A CA 1
ATOM 3138 C C . MET A 1 399 ? -2.25 -7.914 12.195 1 98.12 399 MET A C 1
ATOM 3140 O O . MET A 1 399 ? -3.338 -7.992 11.617 1 98.12 399 MET A O 1
ATOM 3144 N N . ASP A 1 400 ? -1.931 -8.75 13.18 1 98.5 400 ASP A N 1
ATOM 3145 C CA . ASP A 1 400 ? -2.807 -9.836 13.602 1 98.5 400 ASP A CA 1
ATOM 3146 C C . ASP A 1 400 ? -4.117 -9.297 14.172 1 98.5 400 ASP A C 1
ATOM 3148 O O . ASP A 1 400 ? -5.199 -9.688 13.727 1 98.5 400 ASP A O 1
ATOM 3152 N N . GLN A 1 401 ? -3.979 -8.375 15.117 1 98.31 401 GLN A N 1
ATOM 3153 C CA . GLN A 1 401 ? -5.18 -7.883 15.781 1 98.31 401 GLN A CA 1
ATOM 3154 C C . GLN A 1 401 ? -6.047 -7.07 14.82 1 98.31 401 GLN A C 1
ATOM 3156 O O . GLN A 1 401 ? -7.273 -7.156 14.867 1 98.31 401 GLN A O 1
ATOM 3161 N N . GLY A 1 402 ? -5.418 -6.234 14.023 1 98.44 402 GLY A N 1
ATOM 3162 C CA . GLY A 1 402 ? -6.18 -5.52 13.016 1 98.44 402 GLY A CA 1
ATOM 3163 C C . GLY A 1 402 ? -6.938 -6.445 12.078 1 98.44 402 GLY A C 1
ATOM 3164 O O . GLY A 1 402 ? -8.086 -6.168 11.719 1 98.44 402 GLY A O 1
ATOM 3165 N N . THR A 1 403 ? -6.293 -7.508 11.641 1 98.5 403 THR A N 1
ATOM 3166 C CA . THR A 1 403 ? -6.93 -8.492 10.773 1 98.5 403 THR A CA 1
ATOM 3167 C C . THR A 1 403 ? -8.109 -9.148 11.477 1 98.5 403 THR A C 1
ATOM 3169 O O . THR A 1 403 ? -9.188 -9.289 10.898 1 98.5 403 THR A O 1
ATOM 3172 N N . ILE A 1 404 ? -7.957 -9.531 12.727 1 98.62 404 ILE A N 1
ATOM 3173 C CA . ILE A 1 404 ? -9.016 -10.156 13.523 1 98.62 404 ILE A CA 1
ATOM 3174 C C . ILE A 1 404 ? -10.203 -9.203 13.625 1 98.62 404 ILE A C 1
ATOM 3176 O O . ILE A 1 404 ? -11.352 -9.625 13.477 1 98.62 404 ILE A O 1
ATOM 3180 N N . ASP A 1 405 ? -9.93 -7.934 13.836 1 98.38 405 ASP A N 1
ATOM 3181 C CA . ASP A 1 405 ? -10.992 -6.938 13.906 1 98.38 405 ASP A CA 1
ATOM 3182 C C . ASP A 1 405 ? -11.805 -6.906 12.617 1 98.38 405 ASP A C 1
ATOM 3184 O O . ASP A 1 405 ? -13.031 -6.809 12.656 1 98.38 405 ASP A O 1
ATOM 3188 N N . GLY A 1 406 ? -11.117 -6.918 11.5 1 98.31 406 GLY A N 1
ATOM 3189 C CA . GLY A 1 406 ? -11.82 -6.945 10.227 1 98.31 406 GLY A CA 1
ATOM 3190 C C . GLY A 1 406 ? -12.688 -8.172 10.055 1 98.31 406 GLY A C 1
ATOM 3191 O O . GLY A 1 406 ? -13.812 -8.078 9.555 1 98.31 406 GLY A O 1
ATOM 3192 N N . ILE A 1 407 ? -12.164 -9.336 10.438 1 98.5 407 ILE A N 1
ATOM 3193 C CA . ILE A 1 407 ? -12.891 -10.594 10.336 1 98.5 407 ILE A CA 1
ATOM 3194 C C . ILE A 1 407 ? -14.195 -10.492 11.125 1 98.5 407 ILE A C 1
ATOM 3196 O O . ILE A 1 407 ? -15.234 -11 10.695 1 98.5 407 ILE A O 1
ATOM 3200 N N . GLU A 1 408 ? -14.203 -9.859 12.266 1 98.31 408 GLU A N 1
ATOM 3201 C CA . GLU A 1 408 ? -15.398 -9.734 13.102 1 98.31 408 GLU A CA 1
ATOM 3202 C C . GLU A 1 408 ? -16.5 -8.969 12.375 1 98.31 408 GLU A C 1
ATOM 3204 O O . GLU A 1 408 ? -17.688 -9.289 12.523 1 98.31 408 GLU A O 1
ATOM 3209 N N . LEU A 1 409 ? -16.141 -7.938 11.609 1 98.44 409 LEU A N 1
ATOM 3210 C CA . LEU A 1 409 ? -17.141 -7.215 10.836 1 98.44 409 LEU A CA 1
ATOM 3211 C C . LEU A 1 409 ? -17.781 -8.125 9.797 1 98.44 409 LEU A C 1
ATOM 3213 O O . LEU A 1 409 ? -19 -8.086 9.594 1 98.44 409 LEU A O 1
ATOM 3217 N N . VAL A 1 410 ? -16.969 -8.938 9.156 1 98.5 410 VAL A N 1
ATOM 3218 C CA . VAL A 1 410 ? -17.469 -9.836 8.117 1 98.5 410 VAL A CA 1
ATOM 3219 C C . VAL A 1 410 ? -18.375 -10.883 8.75 1 98.5 410 VAL A C 1
ATOM 3221 O O . VAL A 1 410 ? -19.406 -11.242 8.172 1 98.5 410 VAL A O 1
ATOM 3224 N N . LYS A 1 411 ? -18.016 -11.383 9.914 1 98.31 411 LYS A N 1
ATOM 3225 C CA . LYS A 1 411 ? -18.859 -12.344 10.625 1 98.31 411 LYS A CA 1
ATOM 3226 C C . LYS A 1 411 ? -20.234 -11.758 10.914 1 98.31 411 LYS A C 1
ATOM 3228 O O . LYS A 1 411 ? -21.25 -12.453 10.789 1 98.31 411 LYS A O 1
ATOM 3233 N N . GLU A 1 412 ? -20.219 -10.539 11.336 1 98.44 412 GLU A N 1
ATOM 3234 C CA . GLU A 1 412 ? -21.5 -9.883 11.594 1 98.44 412 GLU A CA 1
ATOM 3235 C C . GLU A 1 412 ? -22.359 -9.836 10.344 1 98.44 412 GLU A C 1
ATOM 3237 O O . GLU A 1 412 ? -23.562 -10.133 10.391 1 98.44 412 GLU A O 1
ATOM 3242 N N . ALA A 1 413 ? -21.766 -9.445 9.25 1 98.69 413 ALA A N 1
ATOM 3243 C CA . ALA A 1 413 ? -22.484 -9.391 7.98 1 98.69 413 ALA A CA 1
ATOM 3244 C C . ALA A 1 413 ? -23 -10.773 7.578 1 98.69 413 ALA A C 1
ATOM 3246 O O . ALA A 1 413 ? -24.094 -10.906 7.047 1 98.69 413 ALA A O 1
ATOM 3247 N N . LYS A 1 414 ? -22.188 -11.797 7.809 1 98.56 414 LYS A N 1
ATOM 3248 C CA . LYS A 1 414 ? -22.562 -13.164 7.465 1 98.56 414 LYS A CA 1
ATOM 3249 C C . LYS A 1 414 ? -23.844 -13.57 8.172 1 98.56 414 LYS A C 1
ATOM 3251 O O . LYS A 1 414 ? -24.719 -14.188 7.566 1 98.56 414 LYS A O 1
ATOM 3256 N N . VAL A 1 415 ? -23.984 -13.281 9.43 1 98.62 415 VAL A N 1
ATOM 3257 C CA . VAL A 1 415 ? -25.156 -13.633 10.219 1 98.62 415 VAL A CA 1
ATOM 3258 C C . VAL A 1 415 ? -26.391 -12.984 9.625 1 98.62 415 VAL A C 1
ATOM 3260 O O . VAL A 1 415 ? -27.438 -13.633 9.484 1 98.62 415 VAL A O 1
ATOM 3263 N N . ILE A 1 416 ? -26.234 -11.75 9.227 1 98.75 416 ILE A N 1
ATOM 3264 C CA . ILE A 1 416 ? -27.359 -11.008 8.672 1 98.75 416 ILE A CA 1
ATOM 3265 C C . ILE A 1 416 ? -27.766 -11.602 7.328 1 98.75 416 ILE A C 1
ATOM 3267 O O . ILE A 1 416 ? -28.938 -11.875 7.094 1 98.75 416 ILE A O 1
ATOM 3271 N N . MET A 1 417 ? -26.812 -11.82 6.453 1 98.81 417 MET A N 1
ATOM 3272 C CA . MET A 1 417 ? -27.094 -12.32 5.109 1 98.81 417 MET A CA 1
ATOM 3273 C C . MET A 1 417 ? -27.688 -13.727 5.152 1 98.81 417 MET A C 1
ATOM 3275 O O . MET A 1 417 ? -28.625 -14.031 4.418 1 98.81 417 MET A O 1
ATOM 3279 N N . GLN A 1 418 ? -27.141 -14.594 6.023 1 98.69 418 GLN A N 1
ATOM 3280 C CA . GLN A 1 418 ? -27.688 -15.93 6.188 1 98.69 418 GLN A CA 1
ATOM 3281 C C . GLN A 1 418 ? -29.125 -15.875 6.727 1 98.69 418 GLN A C 1
ATOM 3283 O O . GLN A 1 418 ? -29.969 -16.672 6.32 1 98.69 418 GLN A O 1
ATOM 3288 N N . GLY A 1 419 ? -29.359 -15.031 7.688 1 98.75 419 GLY A N 1
ATOM 3289 C CA . GLY A 1 419 ? -30.703 -14.859 8.211 1 98.75 419 GLY A CA 1
ATOM 3290 C C . GLY A 1 419 ? -31.719 -14.461 7.152 1 98.75 419 GLY A C 1
ATOM 3291 O O . GLY A 1 419 ? -32.812 -15.031 7.078 1 98.75 419 GLY A O 1
ATOM 3292 N N . LEU A 1 420 ? -31.359 -13.438 6.324 1 98.69 420 LEU A N 1
ATOM 3293 C CA . LEU A 1 420 ? -32.25 -13.016 5.23 1 98.69 420 LEU A CA 1
ATOM 3294 C C . LEU A 1 420 ? -32.5 -14.172 4.277 1 98.69 420 LEU A C 1
ATOM 3296 O O . LEU A 1 420 ? -33.656 -14.375 3.846 1 98.69 420 LEU A O 1
ATOM 3300 N N . TYR A 1 421 ? -31.484 -14.945 3.924 1 98.56 421 TYR A N 1
ATOM 3301 C CA . TYR A 1 421 ? -31.594 -16.078 3.016 1 98.56 421 TYR A CA 1
ATOM 3302 C C . TYR A 1 421 ? -32.5 -17.156 3.604 1 98.56 421 TYR A C 1
ATOM 3304 O O . TYR A 1 421 ? -33.406 -17.672 2.922 1 98.56 421 TYR A O 1
ATOM 3312 N N . ASP A 1 422 ? -32.312 -17.531 4.875 1 98.5 422 ASP A N 1
ATOM 3313 C CA . ASP A 1 422 ? -33.094 -18.562 5.539 1 98.5 422 ASP A CA 1
ATOM 3314 C C . ASP A 1 422 ? -34.562 -18.172 5.629 1 98.5 422 ASP A C 1
ATOM 3316 O O . ASP A 1 422 ? -35.469 -19.016 5.527 1 98.5 422 ASP A O 1
ATOM 3320 N N . ASP A 1 423 ? -34.781 -16.875 5.777 1 97.88 423 ASP A N 1
ATOM 3321 C CA . ASP A 1 423 ? -36.156 -16.375 5.941 1 97.88 423 ASP A CA 1
ATOM 3322 C C . ASP A 1 423 ? -36.844 -16.172 4.586 1 97.88 423 ASP A C 1
ATOM 3324 O O . ASP A 1 423 ? -38 -15.805 4.523 1 97.88 423 ASP A O 1
ATOM 3328 N N . GLY A 1 424 ? -36.062 -16.422 3.496 1 97.44 424 GLY A N 1
ATOM 3329 C CA . GLY A 1 424 ? -36.625 -16.219 2.164 1 97.44 424 GLY A CA 1
ATOM 3330 C C . GLY A 1 424 ? -36.875 -14.766 1.834 1 97.44 424 GLY A C 1
ATOM 3331 O O . GLY A 1 424 ? -37.844 -14.453 1.146 1 97.44 424 GLY A O 1
ATOM 3332 N N . MET A 1 425 ? -36.062 -13.836 2.34 1 97.19 425 MET A N 1
ATOM 3333 C CA . MET A 1 425 ? -36.406 -12.422 2.297 1 97.19 425 MET A CA 1
ATOM 3334 C C . MET A 1 425 ? -35.5 -11.672 1.302 1 97.19 425 MET A C 1
ATOM 3336 O O . MET A 1 425 ? -35.719 -10.484 1.059 1 97.19 425 MET A O 1
ATOM 3340 N N . LEU A 1 426 ? -34.562 -12.383 0.664 1 98 426 LEU A N 1
ATOM 3341 C CA . LEU A 1 426 ? -33.812 -11.711 -0.385 1 98 426 LEU A CA 1
ATOM 3342 C C . LEU A 1 426 ? -34.719 -11.352 -1.562 1 98 426 LEU A C 1
ATOM 3344 O O . LEU A 1 426 ? -35.688 -12.055 -1.84 1 98 426 LEU A O 1
ATOM 3348 N N . THR A 1 427 ? -34.375 -10.258 -2.223 1 97.19 427 THR A N 1
ATOM 3349 C CA . THR A 1 427 ? -35.188 -9.805 -3.35 1 97.19 427 THR A CA 1
ATOM 3350 C C . THR A 1 427 ? -35.344 -10.922 -4.379 1 97.19 427 THR A C 1
ATOM 3352 O O . THR A 1 427 ? -34.375 -11.422 -4.918 1 97.19 427 THR A O 1
ATOM 3355 N N . GLY A 1 428 ? -36.562 -11.359 -4.605 1 97.12 428 GLY A N 1
ATOM 3356 C CA . GLY A 1 428 ? -36.875 -12.344 -5.629 1 97.12 428 GLY A CA 1
ATOM 3357 C C . GLY A 1 428 ? -36.438 -13.758 -5.246 1 97.12 428 GLY A C 1
ATOM 3358 O O . GLY A 1 428 ? -36.406 -14.648 -6.094 1 97.12 428 GLY A O 1
ATOM 3359 N N . GLN A 1 429 ? -36.125 -14.039 -3.965 1 96.62 429 GLN A N 1
ATOM 3360 C CA . GLN A 1 429 ? -35.562 -15.328 -3.566 1 96.62 429 GLN A CA 1
ATOM 3361 C C . GLN A 1 429 ? -36.5 -16.469 -3.91 1 96.62 429 GLN A C 1
ATOM 3363 O O . GLN A 1 429 ? -36.062 -17.531 -4.379 1 96.62 429 GLN A O 1
ATOM 3368 N N . THR A 1 430 ? -37.812 -16.234 -3.68 1 95.69 430 THR A N 1
ATOM 3369 C CA . THR A 1 430 ? -38.781 -17.312 -3.842 1 95.69 430 THR A CA 1
ATOM 3370 C C . THR A 1 430 ? -39.438 -17.25 -5.219 1 95.69 430 THR A C 1
ATOM 3372 O O . THR A 1 430 ? -40.188 -18.156 -5.59 1 95.69 430 THR A O 1
ATOM 3375 N N . THR A 1 431 ? -39.125 -16.25 -6.016 1 97.31 431 THR A N 1
ATOM 3376 C CA . THR A 1 431 ? -39.875 -16.062 -7.25 1 97.31 431 THR A CA 1
ATOM 3377 C C . THR A 1 431 ? -38.938 -16.062 -8.461 1 97.31 431 THR A C 1
ATOM 3379 O O . THR A 1 431 ? -39.375 -16.359 -9.578 1 97.31 431 THR A O 1
ATOM 3382 N N . ASN A 1 432 ? -37.719 -15.688 -8.305 1 98 432 ASN A N 1
ATOM 3383 C CA . ASN A 1 432 ? -36.875 -15.453 -9.469 1 98 432 ASN A CA 1
ATOM 3384 C C . ASN A 1 432 ? -35.375 -15.594 -9.125 1 98 432 ASN A C 1
ATOM 3386 O O . ASN A 1 432 ? -34.594 -14.703 -9.406 1 98 432 ASN A O 1
ATOM 3390 N N . ARG A 1 433 ? -34.969 -16.656 -8.438 1 97.75 433 ARG A N 1
ATOM 3391 C CA . ARG A 1 433 ? -33.594 -16.906 -8.062 1 97.75 433 ARG A CA 1
ATOM 3392 C C . ARG A 1 433 ? -33.125 -18.266 -8.562 1 97.75 433 ARG A C 1
ATOM 3394 O O . ARG A 1 433 ? -33 -19.203 -7.781 1 97.75 433 ARG A O 1
ATOM 3401 N N . PRO A 1 434 ? -32.812 -18.344 -9.836 1 97.19 434 PRO A N 1
ATOM 3402 C CA . PRO A 1 434 ? -32.344 -19.609 -10.383 1 97.19 434 PRO A CA 1
ATOM 3403 C C . PRO A 1 434 ? -31.016 -20.047 -9.797 1 97.19 434 PRO A C 1
ATOM 3405 O O . PRO A 1 434 ? -30.281 -19.219 -9.242 1 97.19 434 PRO A O 1
ATOM 3408 N N . ALA A 1 435 ? -30.703 -21.297 -9.93 1 96.56 435 ALA A N 1
ATOM 3409 C CA . ALA A 1 435 ? -29.453 -21.859 -9.453 1 96.56 435 ALA A CA 1
ATOM 3410 C C . ALA A 1 435 ? -28.266 -21.281 -10.234 1 96.56 435 ALA A C 1
ATOM 3412 O O . ALA A 1 435 ? -28.391 -20.938 -11.414 1 96.56 435 ALA A O 1
ATOM 3413 N N . PRO A 1 436 ? -27.078 -21.125 -9.57 1 96.81 436 PRO A N 1
ATOM 3414 C CA . PRO A 1 436 ? -25.875 -20.75 -10.312 1 96.81 436 PRO A CA 1
ATOM 3415 C C . PRO A 1 436 ? -25.375 -21.875 -11.227 1 96.81 436 PRO A C 1
ATOM 3417 O O . PRO A 1 436 ? -25.828 -23.016 -11.133 1 96.81 436 PRO A O 1
ATOM 3420 N N . PRO A 1 437 ? -24.484 -21.5 -12.102 1 95.5 437 PRO A N 1
ATOM 3421 C CA . PRO A 1 437 ? -23.938 -22.547 -12.977 1 95.5 437 PRO A CA 1
ATOM 3422 C C . PRO A 1 437 ? -23.281 -23.688 -12.195 1 95.5 437 PRO A C 1
ATOM 3424 O O . PRO A 1 437 ? -22.547 -23.422 -11.242 1 95.5 437 PRO A O 1
ATOM 3427 N N . ALA A 1 438 ? -23.594 -24.859 -12.648 1 95.88 438 ALA A N 1
ATOM 3428 C CA . ALA A 1 438 ? -22.938 -26.016 -12.039 1 95.88 438 ALA A CA 1
ATOM 3429 C C . ALA A 1 438 ? -21.422 -25.922 -12.195 1 95.88 438 ALA A C 1
ATOM 3431 O O . ALA A 1 438 ? -20.922 -25.453 -13.227 1 95.88 438 ALA A O 1
ATOM 3432 N N . PRO A 1 439 ? -20.594 -26.328 -11.234 1 96.69 439 PRO A N 1
ATOM 3433 C CA . PRO A 1 439 ? -21.016 -27.141 -10.094 1 96.69 439 PRO A CA 1
ATOM 3434 C C . PRO A 1 439 ? -21.312 -26.312 -8.852 1 96.69 439 PRO A C 1
ATOM 3436 O O . PRO A 1 439 ? -21.406 -26.844 -7.75 1 96.69 439 PRO A O 1
ATOM 3439 N N . ASP A 1 440 ? -21.438 -24.938 -8.953 1 96.44 440 ASP A N 1
ATOM 3440 C CA . ASP A 1 440 ? -21.703 -24.094 -7.797 1 96.44 440 ASP A CA 1
ATOM 3441 C C . ASP A 1 440 ? -23.078 -24.406 -7.199 1 96.44 440 ASP A C 1
ATOM 3443 O O . ASP A 1 440 ? -24.016 -24.766 -7.922 1 96.44 440 ASP A O 1
ATOM 3447 N N . GLU A 1 441 ? -23.094 -24.25 -5.922 1 96.06 441 GLU A N 1
ATOM 3448 C CA . GLU A 1 441 ? -24.375 -24.281 -5.211 1 96.06 441 GLU A CA 1
ATOM 3449 C C . GLU A 1 441 ? -24.781 -22.891 -4.762 1 96.06 441 GLU A C 1
ATOM 3451 O O . GLU A 1 441 ? -23.938 -22.047 -4.453 1 96.06 441 GLU A O 1
ATOM 3456 N N . ASP A 1 442 ? -26.047 -22.719 -4.711 1 96.88 442 ASP A N 1
ATOM 3457 C CA . ASP A 1 442 ? -26.562 -21.422 -4.316 1 96.88 442 ASP A CA 1
ATOM 3458 C C . ASP A 1 442 ? -26.234 -21.109 -2.857 1 96.88 442 ASP A C 1
ATOM 3460 O O . ASP A 1 442 ? -26.266 -22 -2.01 1 96.88 442 ASP A O 1
ATOM 3464 N N . ALA A 1 443 ? -25.859 -19.906 -2.6 1 97.12 443 ALA A N 1
ATOM 3465 C CA . ALA A 1 443 ? -25.578 -19.375 -1.266 1 97.12 443 ALA A CA 1
ATOM 3466 C C . ALA A 1 443 ? -25.672 -17.859 -1.244 1 97.12 443 ALA A C 1
ATOM 3468 O O . ALA A 1 443 ? -25.391 -17.203 -2.254 1 97.12 443 ALA A O 1
ATOM 3469 N N . PRO A 1 444 ? -26.109 -17.266 -0.117 1 98.25 444 PRO A N 1
ATOM 3470 C CA . PRO A 1 444 ? -26.047 -15.797 -0.056 1 98.25 444 PRO A CA 1
ATOM 3471 C C . PRO A 1 444 ? -24.625 -15.258 -0.195 1 98.25 444 PRO A C 1
ATOM 3473 O O . PRO A 1 444 ? -23.734 -15.625 0.583 1 98.25 444 PRO A O 1
ATOM 3476 N N . GLY A 1 445 ? -24.484 -14.43 -1.167 1 98.12 445 GLY A N 1
ATOM 3477 C CA . GLY A 1 445 ? -23.188 -13.82 -1.385 1 98.12 445 GLY A CA 1
ATOM 3478 C C . GLY A 1 445 ? -22.156 -14.797 -1.907 1 98.12 445 GLY A C 1
ATOM 3479 O O . GLY A 1 445 ? -20.953 -14.641 -1.643 1 98.12 445 GLY A O 1
ATOM 3480 N N . GLY A 1 446 ? -22.547 -15.773 -2.635 1 97.56 446 GLY A N 1
ATOM 3481 C CA . GLY A 1 446 ? -21.609 -16.75 -3.158 1 97.56 446 GLY A CA 1
ATOM 3482 C C . GLY A 1 446 ? -20.594 -16.141 -4.117 1 97.56 446 GLY A C 1
ATOM 3483 O O . GLY A 1 446 ? -20.891 -15.172 -4.805 1 97.56 446 GLY A O 1
ATOM 3484 N N . PHE A 1 447 ? -19.422 -16.797 -4.223 1 96.62 447 PHE A N 1
ATOM 3485 C CA . PHE A 1 447 ? -18.328 -16.344 -5.078 1 96.62 447 PHE A CA 1
ATOM 3486 C C . PHE A 1 447 ? -18.766 -16.281 -6.535 1 96.62 447 PHE A C 1
ATOM 3488 O O . PHE A 1 447 ? -18.344 -15.391 -7.277 1 96.62 447 PHE A O 1
ATOM 3495 N N . PHE A 1 448 ? -19.672 -17.156 -7 1 97.31 448 PHE A N 1
ATOM 3496 C CA . PHE A 1 448 ? -20.172 -17.219 -8.367 1 97.31 448 PHE A CA 1
ATOM 3497 C C . PHE A 1 448 ? -20.859 -15.914 -8.758 1 97.31 448 PHE A C 1
ATOM 3499 O O . PHE A 1 448 ? -20.953 -15.594 -9.945 1 97.31 448 PHE A O 1
ATOM 3506 N N . GLY A 1 449 ? -21.234 -15.094 -7.75 1 96.62 449 GLY A N 1
ATOM 3507 C CA . GLY A 1 449 ? -21.984 -13.875 -7.992 1 96.62 449 GLY A CA 1
ATOM 3508 C C . GLY A 1 449 ? -21.141 -12.789 -8.648 1 96.62 449 GLY A C 1
ATOM 3509 O O . GLY A 1 449 ? -21.688 -11.805 -9.156 1 96.62 449 GLY A O 1
ATOM 3510 N N . PHE A 1 450 ? -19.828 -12.977 -8.703 1 95.81 450 PHE A N 1
ATOM 3511 C CA . PHE A 1 450 ? -18.969 -12.031 -9.406 1 95.81 450 PHE A CA 1
ATOM 3512 C C . PHE A 1 450 ? -18.984 -12.297 -10.906 1 95.81 450 PHE A C 1
ATOM 3514 O O . PHE A 1 450 ? -18.625 -11.43 -11.703 1 95.81 450 PHE A O 1
ATOM 3521 N N . PHE A 1 451 ? -19.5 -13.516 -11.312 1 96.56 451 PHE A N 1
ATOM 3522 C CA . PHE A 1 451 ? -19.172 -13.953 -12.664 1 96.56 451 PHE A CA 1
ATOM 3523 C C . PHE A 1 451 ? -20.406 -14.438 -13.398 1 96.56 451 PHE A C 1
ATOM 3525 O O . PHE A 1 451 ? -20.375 -14.664 -14.609 1 96.56 451 PHE A O 1
ATOM 3532 N N . ALA A 1 452 ? -21.5 -14.594 -12.648 1 96.44 452 ALA A N 1
ATOM 3533 C CA . ALA A 1 452 ? -22.75 -15.039 -13.258 1 96.44 452 ALA A CA 1
ATOM 3534 C C . ALA A 1 452 ? -23.938 -14.312 -12.641 1 96.44 452 ALA A C 1
ATOM 3536 O O . ALA A 1 452 ? -23.953 -14.023 -11.445 1 96.44 452 ALA A O 1
ATOM 3537 N N . SER A 1 453 ? -24.922 -14.008 -13.547 1 96.94 453 SER A N 1
ATOM 3538 C CA . SER A 1 453 ? -26.141 -13.359 -13.094 1 96.94 453 SER A CA 1
ATOM 3539 C C . SER A 1 453 ? -27.344 -13.836 -13.891 1 96.94 453 SER A C 1
ATOM 3541 O O . SER A 1 453 ? -27.359 -13.758 -15.125 1 96.94 453 SER A O 1
ATOM 3543 N N . GLN A 1 454 ? -28.266 -14.414 -13.266 1 96.62 454 GLN A N 1
ATOM 3544 C CA . GLN A 1 454 ? -29.562 -14.828 -13.82 1 96.62 454 GLN A CA 1
ATOM 3545 C C . GLN A 1 454 ? -30.703 -14.516 -12.859 1 96.62 454 GLN A C 1
ATOM 3547 O O . GLN A 1 454 ? -30.625 -14.859 -11.68 1 96.62 454 GLN A O 1
ATOM 3552 N N . GLY A 1 455 ? -31.734 -13.875 -13.375 1 97.69 455 GLY A N 1
ATOM 3553 C CA . GLY A 1 455 ? -32.75 -13.406 -12.453 1 97.69 455 GLY A CA 1
ATOM 3554 C C . GLY A 1 455 ? -32.188 -12.555 -11.328 1 97.69 455 GLY A C 1
ATOM 3555 O O . GLY A 1 455 ? -31.438 -11.609 -11.57 1 97.69 455 GLY A O 1
ATOM 3556 N N . ASN A 1 456 ? -32.656 -12.844 -10.039 1 98.19 456 ASN A N 1
ATOM 3557 C CA . ASN A 1 456 ? -32.156 -12.109 -8.875 1 98.19 456 ASN A CA 1
ATOM 3558 C C . ASN A 1 456 ? -31.047 -12.867 -8.156 1 98.19 456 ASN A C 1
ATOM 3560 O O . ASN A 1 456 ? -30.953 -12.836 -6.93 1 98.19 456 ASN A O 1
ATOM 3564 N N . ASN A 1 457 ? -30.281 -13.656 -8.898 1 97.56 457 ASN A N 1
ATOM 3565 C CA . ASN A 1 457 ? -29.125 -14.352 -8.375 1 97.56 457 ASN A CA 1
ATOM 3566 C C . ASN A 1 457 ? -27.844 -13.938 -9.102 1 97.56 457 ASN A C 1
ATOM 3568 O O . ASN A 1 457 ? -27.547 -14.438 -10.188 1 97.56 457 ASN A O 1
ATOM 3572 N N . PRO A 1 458 ? -27.109 -13.133 -8.508 1 97.88 458 PRO A N 1
ATOM 3573 C CA . PRO A 1 458 ? -27.172 -12.602 -7.148 1 97.88 458 PRO A CA 1
ATOM 3574 C C . PRO A 1 458 ? -28.062 -11.359 -7.047 1 97.88 458 PRO A C 1
ATOM 3576 O O . PRO A 1 458 ? -28.375 -10.734 -8.062 1 97.88 458 PRO A O 1
ATOM 3579 N N . THR A 1 459 ? -28.547 -11.062 -5.918 1 98.31 459 THR A N 1
ATOM 3580 C CA . THR A 1 459 ? -29.141 -9.758 -5.625 1 98.31 459 THR A CA 1
ATOM 3581 C C . THR A 1 459 ? -28.047 -8.711 -5.398 1 98.31 459 THR A C 1
ATOM 3583 O O . THR A 1 459 ? -26.859 -9.047 -5.32 1 98.31 459 THR A O 1
ATOM 3586 N N . ALA A 1 460 ? -28.484 -7.387 -5.277 1 97.56 460 ALA A N 1
ATOM 3587 C CA . ALA A 1 460 ? -27.547 -6.301 -5.016 1 97.56 460 ALA A CA 1
ATOM 3588 C C . ALA A 1 460 ? -26.797 -6.523 -3.705 1 97.56 460 ALA A C 1
ATOM 3590 O O . ALA A 1 460 ? -25.594 -6.297 -3.629 1 97.56 460 ALA A O 1
ATOM 3591 N N . ILE A 1 461 ? -27.484 -6.961 -2.684 1 98 461 ILE A N 1
ATOM 3592 C CA . ILE A 1 461 ? -26.828 -7.102 -1.385 1 98 461 ILE A CA 1
ATOM 3593 C C . ILE A 1 461 ? -26.031 -8.398 -1.348 1 98 461 ILE A C 1
ATOM 3595 O O . ILE A 1 461 ? -25.094 -8.531 -0.56 1 98 461 ILE A O 1
ATOM 3599 N N . ASP A 1 462 ? -26.438 -9.438 -2.227 1 98.56 462 ASP A N 1
ATOM 3600 C CA . ASP A 1 462 ? -25.547 -10.57 -2.422 1 98.56 462 ASP A CA 1
ATOM 3601 C C . ASP A 1 462 ? -24.172 -10.117 -2.889 1 98.56 462 ASP A C 1
ATOM 3603 O O . ASP A 1 462 ? -23.141 -10.539 -2.346 1 98.56 462 ASP A O 1
ATOM 3607 N N . VAL A 1 463 ? -24.156 -9.258 -3.871 1 98.38 463 VAL A N 1
ATOM 3608 C CA . VAL A 1 463 ? -22.906 -8.781 -4.457 1 98.38 463 VAL A CA 1
ATOM 3609 C C . VAL A 1 463 ? -22.125 -7.953 -3.432 1 98.38 463 VAL A C 1
ATOM 3611 O O . VAL A 1 463 ? -20.906 -8.094 -3.305 1 98.38 463 VAL A O 1
ATOM 3614 N N . GLU A 1 464 ? -22.828 -7.117 -2.695 1 98.44 464 GLU A N 1
ATOM 3615 C CA . GLU A 1 464 ? -22.188 -6.309 -1.658 1 98.44 464 GLU A CA 1
ATOM 3616 C C . GLU A 1 464 ? -21.484 -7.188 -0.628 1 98.44 464 GLU A C 1
ATOM 3618 O O . GLU A 1 464 ? -20.344 -6.91 -0.247 1 98.44 464 GLU A O 1
ATOM 3623 N N . TYR A 1 465 ? -22.188 -8.203 -0.19 1 98.69 465 TYR A N 1
ATOM 3624 C CA . TYR A 1 465 ? -21.609 -9.102 0.801 1 98.69 465 TYR A CA 1
ATOM 3625 C C . TYR A 1 465 ? -20.438 -9.875 0.218 1 98.69 465 TYR A C 1
ATOM 3627 O O . TYR A 1 465 ? -19.406 -10.055 0.885 1 98.69 465 TYR A O 1
ATOM 3635 N N . ALA A 1 466 ? -20.578 -10.297 -1.02 1 98.31 466 ALA A N 1
ATOM 3636 C CA . ALA A 1 466 ? -19.469 -10.984 -1.675 1 98.31 466 ALA A CA 1
ATOM 3637 C C . ALA A 1 466 ? -18.234 -10.078 -1.761 1 98.31 466 ALA A C 1
ATOM 3639 O O . ALA A 1 466 ? -17.109 -10.523 -1.524 1 98.31 466 ALA A O 1
ATOM 3640 N N . GLU A 1 467 ? -18.406 -8.82 -2.105 1 97.94 467 GLU A N 1
ATOM 3641 C CA . GLU A 1 467 ? -17.297 -7.867 -2.129 1 97.94 467 GLU A CA 1
ATOM 3642 C C . GLU A 1 467 ? -16.672 -7.711 -0.746 1 97.94 467 GLU A C 1
ATOM 3644 O O . GLU A 1 467 ? -15.445 -7.598 -0.619 1 97.94 467 GLU A O 1
ATOM 3649 N N . MET A 1 468 ? -17.5 -7.703 0.262 1 98.06 468 MET A N 1
ATOM 3650 C CA . MET A 1 468 ? -17.047 -7.52 1.634 1 98.06 468 MET A CA 1
ATOM 3651 C C . MET A 1 468 ? -16.125 -8.664 2.057 1 98.06 468 MET A C 1
ATOM 3653 O O . MET A 1 468 ? -14.992 -8.43 2.48 1 98.06 468 MET A O 1
ATOM 3657 N N . TRP A 1 469 ? -16.562 -9.961 1.853 1 97.19 469 TRP A N 1
ATOM 3658 C CA . TRP A 1 469 ? -15.836 -11.086 2.432 1 97.19 469 TRP A CA 1
ATOM 3659 C C . TRP A 1 469 ? -14.742 -11.57 1.485 1 97.19 469 TRP A C 1
ATOM 3661 O O . TRP A 1 469 ? -13.805 -12.258 1.908 1 97.19 469 TRP A O 1
ATOM 3671 N N . GLU A 1 470 ? -14.82 -11.203 0.17 1 96.31 470 GLU A N 1
ATOM 3672 C CA . GLU A 1 470 ? -13.836 -11.727 -0.771 1 96.31 470 GLU A CA 1
ATOM 3673 C C . GLU A 1 470 ? -12.859 -10.648 -1.212 1 96.31 470 GLU A C 1
ATOM 3675 O O . GLU A 1 470 ? -11.766 -10.945 -1.69 1 96.31 470 GLU A O 1
ATOM 3680 N N . GLN A 1 471 ? -13.227 -9.375 -1.123 1 96.69 471 GLN A N 1
ATOM 3681 C CA . GLN A 1 471 ? -12.367 -8.312 -1.646 1 96.69 471 GLN A CA 1
ATOM 3682 C C . GLN A 1 471 ? -11.945 -7.348 -0.542 1 96.69 471 GLN A C 1
ATOM 3684 O O . GLN A 1 471 ? -10.758 -7.195 -0.263 1 96.69 471 GLN A O 1
ATOM 3689 N N . HIS A 1 472 ? -12.883 -6.75 0.193 1 97.5 472 HIS A N 1
ATOM 3690 C CA . HIS A 1 472 ? -12.562 -5.703 1.156 1 97.5 472 HIS A CA 1
ATOM 3691 C C . HIS A 1 472 ? -11.758 -6.258 2.326 1 97.5 472 HIS A C 1
ATOM 3693 O O . HIS A 1 472 ? -10.805 -5.625 2.787 1 97.5 472 HIS A O 1
ATOM 3699 N N . ILE A 1 473 ? -12.148 -7.434 2.844 1 97.88 473 ILE A N 1
ATOM 3700 C CA . ILE A 1 473 ? -11.422 -8.008 3.969 1 97.88 473 ILE A CA 1
ATOM 3701 C C . ILE A 1 473 ? -10 -8.367 3.535 1 97.88 473 ILE A C 1
ATOM 3703 O O . ILE A 1 473 ? -9.055 -8.234 4.312 1 97.88 473 ILE A O 1
ATOM 3707 N N . MET A 1 474 ? -9.805 -8.789 2.312 1 97.31 474 MET A N 1
ATOM 3708 C CA . MET A 1 474 ? -8.484 -9.109 1.789 1 97.31 474 MET A CA 1
ATOM 3709 C C . MET A 1 474 ? -7.629 -7.848 1.652 1 97.31 474 MET A C 1
ATOM 3711 O O . MET A 1 474 ? -6.457 -7.844 2.025 1 97.31 474 MET A O 1
ATOM 3715 N N . LYS A 1 475 ? -8.242 -6.816 1.129 1 97.44 475 LYS A N 1
ATOM 3716 C CA . LYS A 1 475 ? -7.512 -5.562 0.979 1 97.44 475 LYS A CA 1
ATOM 3717 C C . LYS A 1 475 ? -7.109 -4.996 2.338 1 97.44 475 LYS A C 1
ATOM 3719 O O . LYS A 1 475 ? -6.016 -4.445 2.486 1 97.44 475 LYS A O 1
ATOM 3724 N N . HIS A 1 476 ? -8.031 -5.121 3.33 1 98 476 HIS A N 1
ATOM 3725 C CA . HIS A 1 476 ? -7.727 -4.703 4.695 1 98 476 HIS A CA 1
ATOM 3726 C C . HIS A 1 476 ? -6.523 -5.461 5.246 1 98 476 HIS A C 1
ATOM 3728 O O . HIS A 1 476 ? -5.566 -4.848 5.723 1 98 476 HIS A O 1
ATOM 3734 N N . PHE A 1 477 ? -6.504 -6.758 5.113 1 97.94 477 PHE A N 1
ATOM 3735 C CA . PHE A 1 477 ? -5.422 -7.609 5.59 1 97.94 477 PHE A CA 1
ATOM 3736 C C . PHE A 1 477 ? -4.125 -7.309 4.848 1 97.94 477 PHE A C 1
ATOM 3738 O O . PHE A 1 477 ? -3.074 -7.141 5.469 1 97.94 477 PHE A O 1
ATOM 3745 N N . LYS A 1 478 ? -4.188 -7.223 3.553 1 97.81 478 LYS A N 1
ATOM 3746 C CA . LYS A 1 478 ? -2.979 -7.02 2.758 1 97.81 478 LYS A CA 1
ATOM 3747 C C . LYS A 1 478 ? -2.391 -5.633 2.998 1 97.81 478 LYS A C 1
ATOM 3749 O O . LYS A 1 478 ? -1.172 -5.453 2.957 1 97.81 478 LYS A O 1
ATOM 3754 N N . GLY A 1 479 ? -3.301 -4.633 3.209 1 97.25 479 GLY A N 1
ATOM 3755 C CA . GLY A 1 479 ? -2.795 -3.328 3.609 1 97.25 479 GLY A CA 1
ATOM 3756 C C . GLY A 1 479 ? -2.012 -3.365 4.91 1 97.25 479 GLY A C 1
ATOM 3757 O O . GLY A 1 479 ? -0.972 -2.717 5.031 1 97.25 479 GLY A O 1
ATOM 3758 N N . LEU A 1 480 ? -2.525 -4.137 5.926 1 98.19 480 LEU A N 1
ATOM 3759 C CA . LEU A 1 480 ? -1.829 -4.324 7.191 1 98.19 480 LEU A CA 1
ATOM 3760 C C . LEU A 1 480 ? -0.508 -5.059 6.984 1 98.19 480 LEU A C 1
ATOM 3762 O O . LEU A 1 480 ? 0.53 -4.637 7.496 1 98.19 480 LEU A O 1
ATOM 3766 N N . ALA A 1 481 ? -0.527 -6.047 6.148 1 97.69 481 ALA A N 1
ATOM 3767 C CA . ALA A 1 481 ? 0.618 -6.938 5.984 1 97.69 481 ALA A CA 1
ATOM 3768 C C . ALA A 1 481 ? 1.743 -6.254 5.215 1 97.69 481 ALA A C 1
ATOM 3770 O O . ALA A 1 481 ? 2.918 -6.578 5.398 1 97.69 481 ALA A O 1
ATOM 3771 N N . HIS A 1 482 ? 1.387 -5.289 4.328 1 97.62 482 HIS A N 1
ATOM 3772 C CA . HIS A 1 482 ? 2.398 -4.613 3.521 1 97.62 482 HIS A CA 1
ATOM 3773 C C . HIS A 1 482 ? 2.512 -3.141 3.9 1 97.62 482 HIS A C 1
ATOM 3775 O O . HIS A 1 482 ? 2.975 -2.324 3.102 1 97.62 482 HIS A O 1
ATOM 3781 N N . VAL A 1 483 ? 1.998 -2.787 4.984 1 96.5 483 VAL A N 1
ATOM 3782 C CA . VAL A 1 483 ? 2.229 -1.554 5.727 1 96.5 483 VAL A CA 1
ATOM 3783 C C . VAL A 1 483 ? 1.834 -0.353 4.871 1 96.5 483 VAL A C 1
ATOM 3785 O O . VAL A 1 483 ? 2.637 0.562 4.664 1 96.5 483 VAL A O 1
ATOM 3788 N N . ASN A 1 484 ? 0.7 -0.296 4.344 1 96.62 484 ASN A N 1
ATOM 3789 C CA . ASN A 1 484 ? 0.063 0.864 3.73 1 96.62 484 ASN A CA 1
ATOM 3790 C C . ASN A 1 484 ? -1.058 1.418 4.605 1 96.62 484 ASN A C 1
ATOM 3792 O O . ASN A 1 484 ? -2.219 1.034 4.449 1 96.62 484 ASN A O 1
ATOM 3796 N N . PRO A 1 485 ? -0.729 2.309 5.496 1 94.88 485 PRO A N 1
ATOM 3797 C CA . PRO A 1 485 ? -1.691 2.701 6.527 1 94.88 485 PRO A CA 1
ATOM 3798 C C . PRO A 1 485 ? -2.965 3.311 5.941 1 94.88 485 PRO A C 1
ATOM 3800 O O . PRO A 1 485 ? -4.07 2.984 6.387 1 94.88 485 PRO A O 1
ATOM 3803 N N . GLY A 1 486 ? -2.84 4.18 4.969 1 93.06 486 GLY A N 1
ATOM 3804 C CA . GLY A 1 486 ? -4.031 4.715 4.332 1 93.06 486 GLY A CA 1
ATOM 3805 C C . GLY A 1 486 ? -4.871 3.652 3.648 1 93.06 486 GLY A C 1
ATOM 3806 O O . GLY A 1 486 ? -6.094 3.775 3.57 1 93.06 486 GLY A O 1
ATOM 3807 N N . GLY A 1 487 ? -4.199 2.613 3.16 1 94.31 487 GLY A N 1
ATOM 3808 C CA . GLY A 1 487 ? -4.871 1.525 2.471 1 94.31 487 GLY A CA 1
ATOM 3809 C C . GLY A 1 487 ? -5.766 0.706 3.379 1 94.31 487 GLY A C 1
ATOM 3810 O O . GLY A 1 487 ? -6.953 0.526 3.092 1 94.31 487 GLY A O 1
ATOM 3811 N N . PHE A 1 488 ? -5.258 0.32 4.547 1 96.94 488 PHE A N 1
ATOM 3812 C CA . PHE A 1 488 ? -6.027 -0.627 5.344 1 96.94 488 PHE A CA 1
ATOM 3813 C C . PHE A 1 488 ? -7.035 0.101 6.23 1 96.94 488 PHE A C 1
ATOM 3815 O O . PHE A 1 488 ? -8.023 -0.489 6.672 1 96.94 488 PHE A O 1
ATOM 3822 N N . THR A 1 489 ? -6.859 1.393 6.484 1 96 489 THR A N 1
ATOM 3823 C CA . THR A 1 489 ? -7.758 2.1 7.395 1 96 489 THR A CA 1
ATOM 3824 C C . THR A 1 489 ? -8.875 2.795 6.617 1 96 489 THR A C 1
ATOM 3826 O O . THR A 1 489 ? -10.039 2.732 7.008 1 96 489 THR A O 1
ATOM 3829 N N . TYR A 1 490 ? -8.438 3.42 5.492 1 92.44 490 TYR A N 1
ATOM 3830 C CA . TYR A 1 490 ? -9.359 4.398 4.926 1 92.44 490 TYR A CA 1
ATOM 3831 C C . TYR A 1 490 ? -9.703 4.055 3.48 1 92.44 490 TYR A C 1
ATOM 3833 O O . TYR A 1 490 ? -10.844 3.727 3.168 1 92.44 490 TYR A O 1
ATOM 3841 N N . SER A 1 491 ? -8.766 3.883 2.623 1 92.19 491 SER A N 1
ATOM 3842 C CA . SER A 1 491 ? -8.969 3.895 1.178 1 92.19 491 SER A CA 1
ATOM 3843 C C . SER A 1 491 ? -9.508 2.559 0.684 1 92.19 491 SER A C 1
ATOM 3845 O O . SER A 1 491 ? -10.289 2.512 -0.271 1 92.19 491 SER A O 1
ATOM 3847 N N . ASN A 1 492 ? -9.07 1.46 1.261 1 92 492 ASN A N 1
ATOM 3848 C CA . ASN A 1 492 ? -9.406 0.176 0.652 1 92 492 ASN A CA 1
ATOM 3849 C C . ASN A 1 492 ? -9.703 -0.885 1.708 1 92 492 ASN A C 1
ATOM 3851 O O . ASN A 1 492 ? -10.031 -2.023 1.373 1 92 492 ASN A O 1
ATOM 3855 N N . GLY A 1 493 ? -9.602 -0.57 2.914 1 94.38 493 GLY A N 1
ATOM 3856 C CA . GLY A 1 493 ? -9.719 -1.576 3.959 1 94.38 493 GLY A CA 1
ATOM 3857 C C . GLY A 1 493 ? -10.914 -1.363 4.867 1 94.38 493 GLY A C 1
ATOM 3858 O O . GLY A 1 493 ? -12.047 -1.651 4.484 1 94.38 493 GLY A O 1
ATOM 3859 N N . TRP A 1 494 ? -10.672 -0.873 6.035 1 97.94 494 TRP A N 1
ATOM 3860 C CA . TRP A 1 494 ? -11.617 -0.805 7.145 1 97.94 494 TRP A CA 1
ATOM 3861 C C . TRP A 1 494 ? -12.852 -0.004 6.754 1 97.94 494 TRP A C 1
ATOM 3863 O O . TRP A 1 494 ? -13.984 -0.468 6.934 1 97.94 494 TRP A O 1
ATOM 3873 N N . ALA A 1 495 ? -12.656 1.174 6.191 1 97.88 495 ALA A N 1
ATOM 3874 C CA . ALA A 1 495 ? -13.789 2.027 5.84 1 97.88 495 ALA A CA 1
ATOM 3875 C C . ALA A 1 495 ? -14.703 1.339 4.832 1 97.88 495 ALA A C 1
ATOM 3877 O O . ALA A 1 495 ? -15.922 1.516 4.867 1 97.88 495 ALA A O 1
ATOM 3878 N N . LYS A 1 496 ? -14.102 0.592 3.932 1 97.69 496 LYS A N 1
ATOM 3879 C CA . LYS A 1 496 ? -14.906 -0.134 2.955 1 97.69 496 LYS A CA 1
ATOM 3880 C C . LYS A 1 496 ? -15.688 -1.266 3.619 1 97.69 496 LYS A C 1
ATOM 3882 O O . LYS A 1 496 ? -16.812 -1.572 3.215 1 97.69 496 LYS A O 1
ATOM 3887 N N . LEU A 1 497 ? -15.109 -1.909 4.574 1 98.5 497 LEU A N 1
ATOM 3888 C CA . LEU A 1 497 ? -15.812 -2.93 5.344 1 98.5 497 LEU A CA 1
ATOM 3889 C C . LEU A 1 497 ? -17 -2.332 6.082 1 98.5 497 LEU A C 1
ATOM 3891 O O . LEU A 1 497 ? -18.094 -2.893 6.055 1 98.5 497 LEU A O 1
ATOM 3895 N N . ILE A 1 498 ? -16.797 -1.199 6.688 1 98.44 498 ILE A N 1
ATOM 3896 C CA . ILE A 1 498 ? -17.859 -0.52 7.422 1 98.44 498 ILE A CA 1
ATOM 3897 C C . ILE A 1 498 ? -18.969 -0.117 6.461 1 98.44 498 ILE A C 1
ATOM 3899 O O . ILE A 1 498 ? -20.156 -0.274 6.773 1 98.44 498 ILE A O 1
ATOM 3903 N N . ARG A 1 499 ? -18.594 0.392 5.309 1 97.88 499 ARG A N 1
ATOM 3904 C CA . ARG A 1 499 ? -19.562 0.784 4.301 1 97.88 499 ARG A CA 1
ATOM 3905 C C . ARG A 1 499 ? -20.438 -0.397 3.902 1 97.88 499 ARG A C 1
ATOM 3907 O O . ARG A 1 499 ? -21.672 -0.277 3.854 1 97.88 499 ARG A O 1
ATOM 3914 N N . SER A 1 500 ? -19.797 -1.521 3.555 1 98.62 500 SER A N 1
ATOM 3915 C CA . SER A 1 500 ? -20.547 -2.705 3.164 1 98.62 500 SER A CA 1
ATOM 3916 C C . SER A 1 500 ? -21.469 -3.174 4.293 1 98.62 500 SER A C 1
ATOM 3918 O O . SER A 1 500 ? -22.609 -3.551 4.055 1 98.62 500 SER A O 1
ATOM 3920 N N . LEU A 1 501 ? -20.953 -3.172 5.512 1 98.62 501 LEU A N 1
ATOM 3921 C CA . LEU A 1 501 ? -21.75 -3.586 6.656 1 98.62 501 LEU A CA 1
ATOM 3922 C C . LEU A 1 501 ? -22.969 -2.689 6.816 1 98.62 501 LEU A C 1
ATOM 3924 O O . LEU A 1 501 ? -24.078 -3.178 7.059 1 98.62 501 LEU A O 1
ATOM 3928 N N . ALA A 1 502 ? -22.781 -1.388 6.699 1 98.25 502 ALA A N 1
ATOM 3929 C CA . ALA A 1 502 ? -23.891 -0.434 6.797 1 98.25 502 ALA A CA 1
ATOM 3930 C C . ALA A 1 502 ? -24.953 -0.719 5.742 1 98.25 502 ALA A C 1
ATOM 3932 O O . ALA A 1 502 ? -26.141 -0.694 6.039 1 98.25 502 ALA A O 1
ATOM 3933 N N . ARG A 1 503 ? -24.547 -0.977 4.516 1 98.19 503 ARG A N 1
ATOM 3934 C CA . ARG A 1 503 ? -25.484 -1.252 3.424 1 98.19 503 ARG A CA 1
ATOM 3935 C C . ARG A 1 503 ? -26.25 -2.551 3.668 1 98.19 503 ARG A C 1
ATOM 3937 O O . ARG A 1 503 ? -27.438 -2.639 3.385 1 98.19 503 ARG A O 1
ATOM 3944 N N . ILE A 1 504 ? -25.547 -3.516 4.176 1 98.75 504 ILE A N 1
ATOM 3945 C CA . ILE A 1 504 ? -26.156 -4.809 4.465 1 98.75 504 ILE A CA 1
ATOM 3946 C C . ILE A 1 504 ? -27.188 -4.656 5.59 1 98.75 504 ILE A C 1
ATOM 3948 O O . ILE A 1 504 ? -28.297 -5.16 5.496 1 98.75 504 ILE A O 1
ATOM 3952 N N . LYS A 1 505 ? -26.875 -3.955 6.66 1 98.5 505 LYS A N 1
ATOM 3953 C CA . LYS A 1 505 ? -27.781 -3.713 7.773 1 98.5 505 LYS A CA 1
ATOM 3954 C C . LYS A 1 505 ? -29 -2.904 7.324 1 98.5 505 LYS A C 1
ATOM 3956 O O . LYS A 1 505 ? -30.125 -3.176 7.75 1 98.5 505 LYS A O 1
ATOM 3961 N N . ASP A 1 506 ? -28.734 -1.942 6.508 1 97.81 506 ASP A N 1
ATOM 3962 C CA . ASP A 1 506 ? -29.812 -1.138 5.953 1 97.81 506 ASP A CA 1
ATOM 3963 C C . ASP A 1 506 ? -30.781 -2.002 5.148 1 97.81 506 ASP A C 1
ATOM 3965 O O . ASP A 1 506 ? -32 -1.864 5.285 1 97.81 506 ASP A O 1
ATOM 3969 N N . ALA A 1 507 ? -30.25 -2.836 4.301 1 97.69 507 ALA A N 1
ATOM 3970 C CA . ALA A 1 507 ? -31.062 -3.742 3.502 1 97.69 507 ALA A CA 1
ATOM 3971 C C . ALA A 1 507 ? -31.859 -4.688 4.395 1 97.69 507 ALA A C 1
ATOM 3973 O O . ALA A 1 507 ? -33.031 -4.969 4.121 1 97.69 507 ALA A O 1
ATOM 3974 N N . ASP A 1 508 ? -31.203 -5.223 5.414 1 98.31 508 ASP A N 1
ATOM 3975 C CA . ASP A 1 508 ? -31.922 -6.086 6.355 1 98.31 508 ASP A CA 1
ATOM 3976 C C . ASP A 1 508 ? -33.156 -5.383 6.922 1 98.31 508 ASP A C 1
ATOM 3978 O O . ASP A 1 508 ? -34.25 -5.934 6.891 1 98.31 508 ASP A O 1
ATOM 3982 N N . THR A 1 509 ? -33.031 -4.168 7.391 1 97.62 509 THR A N 1
ATOM 3983 C CA . THR A 1 509 ? -34.094 -3.389 7.977 1 97.62 509 THR A CA 1
ATOM 3984 C C . THR A 1 509 ? -35.188 -3.133 6.949 1 97.62 509 THR A C 1
ATOM 3986 O O . THR A 1 509 ? -36.375 -3.346 7.227 1 97.62 509 THR A O 1
ATOM 3989 N N . THR A 1 510 ? -34.844 -2.756 5.754 1 96.38 510 THR A N 1
ATOM 3990 C CA . THR A 1 510 ? -35.812 -2.363 4.727 1 96.38 510 THR A CA 1
ATOM 3991 C C . THR A 1 510 ? -36.594 -3.572 4.23 1 96.38 510 THR A C 1
ATOM 3993 O O . THR A 1 510 ? -37.812 -3.482 3.992 1 96.38 510 THR A O 1
ATOM 3996 N N . LEU A 1 511 ? -35.938 -4.684 4.035 1 97.19 511 LEU A N 1
ATOM 3997 C CA . LEU A 1 511 ? -36.594 -5.895 3.566 1 97.19 511 LEU A CA 1
ATOM 3998 C C . LEU A 1 511 ? -37.562 -6.422 4.613 1 97.19 511 LEU A C 1
ATOM 4000 O O . LEU A 1 511 ? -38.688 -6.867 4.277 1 97.19 511 LEU A O 1
ATOM 4004 N N . ARG A 1 512 ? -37.25 -6.363 5.844 1 96.69 512 ARG A N 1
ATOM 4005 C CA . ARG A 1 512 ? -38.125 -6.836 6.906 1 96.69 512 ARG A CA 1
ATOM 4006 C C . ARG A 1 512 ? -39.312 -5.891 7.09 1 96.69 512 ARG A C 1
ATOM 4008 O O . ARG A 1 512 ? -40.438 -6.34 7.348 1 96.69 512 ARG A O 1
ATOM 4015 N N . GLU A 1 513 ? -39.062 -4.602 6.969 1 94.81 513 GLU A N 1
ATOM 4016 C CA . GLU A 1 513 ? -40.188 -3.637 7.008 1 94.81 513 GLU A CA 1
ATOM 4017 C C . GLU A 1 513 ? -41.156 -3.869 5.863 1 94.81 513 GLU A C 1
ATOM 4019 O O . GLU A 1 513 ? -42.375 -3.75 6.047 1 94.81 513 GLU A O 1
ATOM 4024 N N . LYS A 1 514 ? -40.562 -4.102 4.75 1 94.19 514 LYS A N 1
ATOM 4025 C CA . LYS A 1 514 ? -41.438 -4.391 3.605 1 94.19 514 LYS A CA 1
ATOM 4026 C C . LYS A 1 514 ? -42.281 -5.625 3.861 1 94.19 514 LYS A C 1
ATOM 4028 O O . LYS A 1 514 ? -43.5 -5.629 3.559 1 94.19 514 LYS A O 1
ATOM 4033 N N . ALA A 1 515 ? -41.719 -6.641 4.395 1 94.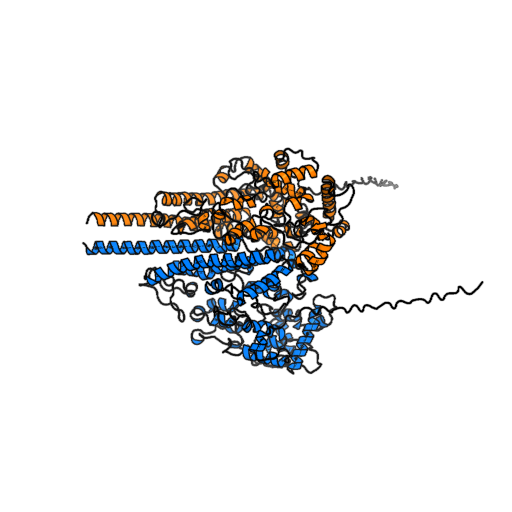88 515 ALA A N 1
ATOM 4034 C CA . ALA A 1 515 ? -42.469 -7.859 4.723 1 94.88 515 ALA A CA 1
ATOM 4035 C C . ALA A 1 515 ? -43.562 -7.57 5.727 1 94.88 515 ALA A C 1
ATOM 4037 O O . ALA A 1 515 ? -44.688 -8.094 5.602 1 94.88 515 ALA A O 1
ATOM 4038 N N . ASP A 1 516 ? -43.281 -6.816 6.68 1 94.38 516 ASP A N 1
ATOM 4039 C CA . ASP A 1 516 ? -44.281 -6.426 7.68 1 94.38 516 ASP A CA 1
ATOM 4040 C C . ASP A 1 516 ? -45.438 -5.648 7.039 1 94.38 516 ASP A C 1
ATOM 4042 O O . ASP A 1 516 ? -46.594 -5.867 7.375 1 94.38 516 ASP A O 1
ATOM 4046 N N . MET A 1 517 ? -45.062 -4.762 6.191 1 94 517 MET A N 1
ATOM 4047 C CA . MET A 1 517 ? -46.062 -3.971 5.488 1 94 517 MET A CA 1
ATOM 4048 C C . MET A 1 517 ? -46.969 -4.867 4.672 1 94 517 MET A C 1
ATOM 4050 O O . MET A 1 517 ? -48.188 -4.691 4.688 1 94 517 MET A O 1
ATOM 4054 N N . LEU A 1 518 ? -46.438 -5.758 4 1 93.94 518 LEU A N 1
ATOM 4055 C CA . LEU A 1 518 ? -47.219 -6.672 3.174 1 93.94 518 LEU A CA 1
ATOM 4056 C C . LEU A 1 518 ? -48.156 -7.535 4.035 1 93.94 518 LEU A C 1
ATOM 4058 O O . LEU A 1 518 ? -49.281 -7.82 3.646 1 93.94 518 LEU A O 1
ATOM 4062 N N . ALA A 1 519 ? -47.688 -7.914 5.145 1 94.5 519 ALA A N 1
ATOM 4063 C CA . ALA A 1 519 ? -48.531 -8.688 6.066 1 94.5 519 ALA A CA 1
ATOM 4064 C C . ALA A 1 519 ? -49.719 -7.867 6.551 1 94.5 519 ALA A C 1
ATOM 4066 O O . ALA A 1 519 ? -50.844 -8.391 6.688 1 94.5 519 ALA A O 1
ATOM 4067 N N . ARG A 1 520 ? -49.5 -6.676 6.84 1 93.75 520 ARG A N 1
ATOM 4068 C CA . ARG A 1 520 ? -50.562 -5.781 7.285 1 93.75 520 ARG A CA 1
ATOM 4069 C C . ARG A 1 520 ? -51.594 -5.562 6.184 1 93.75 520 ARG A C 1
ATOM 4071 O O . ARG A 1 520 ? -52.781 -5.551 6.441 1 93.75 520 ARG A O 1
ATOM 4078 N N . ILE A 1 521 ? -51.031 -5.363 5.023 1 94.44 521 ILE A N 1
ATOM 4079 C CA . ILE A 1 521 ? -51.938 -5.18 3.887 1 94.44 521 ILE A CA 1
ATOM 4080 C C . ILE A 1 521 ? -52.812 -6.43 3.695 1 94.44 521 ILE A C 1
ATOM 4082 O O . ILE A 1 521 ? -54 -6.332 3.469 1 94.44 521 ILE A O 1
ATOM 4086 N N . LYS A 1 522 ? -52.219 -7.555 3.787 1 94.69 522 LYS A N 1
ATOM 4087 C CA . LYS A 1 522 ? -52.938 -8.805 3.66 1 94.69 522 LYS A CA 1
ATOM 4088 C C . LYS A 1 522 ? -54.031 -8.906 4.711 1 94.69 522 LYS A C 1
ATOM 4090 O O . LYS A 1 522 ? -55.156 -9.352 4.414 1 94.69 522 LYS A O 1
ATOM 4095 N N . LYS A 1 523 ? -53.75 -8.578 5.871 1 94.12 523 LYS A N 1
ATOM 4096 C CA . LYS A 1 523 ? -54.75 -8.602 6.945 1 94.12 523 LYS A CA 1
ATOM 4097 C C . LYS A 1 523 ? -55.906 -7.668 6.633 1 94.12 523 LYS A C 1
ATOM 4099 O O . LYS A 1 523 ? -57.062 -7.996 6.918 1 94.12 523 LYS A O 1
ATOM 4104 N N . LEU A 1 524 ? -55.594 -6.535 6.156 1 93.19 524 LEU A N 1
ATOM 4105 C CA . LEU A 1 524 ? -56.625 -5.578 5.777 1 93.19 524 LEU A CA 1
ATOM 4106 C C . LEU A 1 524 ? -57.5 -6.125 4.652 1 93.19 524 LEU A C 1
ATOM 4108 O O . LEU A 1 524 ? -58.719 -5.906 4.633 1 93.19 524 LEU A O 1
ATOM 4112 N N . GLU A 1 525 ? -56.906 -6.777 3.762 1 92.75 525 GLU A N 1
ATOM 4113 C CA . GLU A 1 525 ? -57.656 -7.352 2.637 1 92.75 525 GLU A CA 1
ATOM 4114 C C . GLU A 1 525 ? -58.531 -8.5 3.092 1 92.75 525 GLU A C 1
ATOM 4116 O O . GLU A 1 525 ? -59.625 -8.711 2.531 1 92.75 525 GLU A O 1
ATOM 4121 N N . GLU A 1 526 ? -58.156 -9.289 4.078 1 91.31 526 GLU A N 1
ATOM 4122 C CA . GLU A 1 526 ? -58.938 -10.398 4.594 1 91.31 526 GLU A CA 1
ATOM 4123 C C . GLU A 1 526 ? -60.062 -9.906 5.496 1 91.31 526 GLU A C 1
ATOM 4125 O O . GLU A 1 526 ? -61.094 -10.586 5.656 1 91.31 526 GLU A O 1
ATOM 4130 N N . GLY A 1 527 ? -59.875 -8.938 6.273 1 80 527 GLY A N 1
ATOM 4131 C CA . GLY A 1 527 ? -60.938 -8.391 7.129 1 80 527 GLY A CA 1
ATOM 4132 C C . GLY A 1 527 ? -61.969 -7.609 6.363 1 80 527 GLY A C 1
ATOM 4133 O O . GLY A 1 527 ? -63.031 -7.293 6.902 1 80 527 GLY A O 1
ATOM 4134 N N . ASN A 1 528 ? -61.781 -7.152 5.168 1 58.5 528 ASN A N 1
ATOM 4135 C CA . ASN A 1 528 ? -62.812 -6.566 4.34 1 58.5 528 ASN A CA 1
ATOM 4136 C C . ASN A 1 528 ? -63.562 -7.629 3.547 1 58.5 528 ASN A C 1
ATOM 4138 O O . ASN A 1 528 ? -62.938 -8.531 2.973 1 58.5 528 ASN A O 1
ATOM 4142 N N . MET B 1 1 ? 51.375 59.156 -59.844 1 20.41 1 MET B N 1
ATOM 4143 C CA . MET B 1 1 ? 51.938 60 -58.781 1 20.41 1 MET B CA 1
ATOM 4144 C C . MET B 1 1 ? 51.844 59.312 -57.438 1 20.41 1 MET B C 1
ATOM 4146 O O . MET B 1 1 ? 51.094 58.375 -57.25 1 20.41 1 MET B O 1
ATOM 4150 N N . MET B 1 2 ? 51.906 60.125 -56.375 1 20.05 2 MET B N 1
ATOM 4151 C CA . MET B 1 2 ? 52.469 59.969 -55.031 1 20.05 2 MET B CA 1
ATOM 4152 C C . MET B 1 2 ? 51.656 58.969 -54.219 1 20.05 2 MET B C 1
ATOM 4154 O O . MET B 1 2 ? 50.469 58.688 -54.531 1 20.05 2 MET B O 1
ATOM 4158 N N . ALA B 1 3 ? 52.219 58.75 -53.062 1 22.67 3 ALA B N 1
ATOM 4159 C CA . ALA B 1 3 ? 52.562 58 -51.844 1 22.67 3 ALA B CA 1
ATOM 4160 C C . ALA B 1 3 ? 51.406 58.062 -50.812 1 22.67 3 ALA B C 1
ATOM 4162 O O . ALA B 1 3 ? 51.562 58.656 -49.75 1 22.67 3 ALA B O 1
ATOM 4163 N N . ALA B 1 4 ? 50.188 58.531 -51.344 1 27.03 4 ALA B N 1
ATOM 4164 C CA . ALA B 1 4 ? 49.312 58.844 -50.219 1 27.03 4 ALA B CA 1
ATOM 4165 C C . ALA B 1 4 ? 49.25 57.656 -49.25 1 27.03 4 ALA B C 1
ATOM 4167 O O . ALA B 1 4 ? 48.844 56.562 -49.625 1 27.03 4 ALA B O 1
ATOM 4168 N N . LYS B 1 5 ? 50.219 57.781 -48.281 1 23.45 5 LYS B N 1
ATOM 4169 C CA . LYS B 1 5 ? 50.562 57.062 -47.062 1 23.45 5 LYS B CA 1
ATOM 4170 C C . LYS B 1 5 ? 49.312 56.812 -46.188 1 23.45 5 LYS B C 1
ATOM 4172 O O . LYS B 1 5 ? 48.688 57.75 -45.719 1 23.45 5 LYS B O 1
ATOM 4177 N N . LEU B 1 6 ? 48.469 55.812 -46.531 1 23.14 6 LEU B N 1
ATOM 4178 C CA . LEU B 1 6 ? 47.25 55.344 -45.875 1 23.14 6 LEU B CA 1
ATOM 4179 C C . LEU B 1 6 ? 47.531 55 -44.406 1 23.14 6 LEU B C 1
ATOM 4181 O O . LEU B 1 6 ? 48.312 54.094 -44.125 1 23.14 6 LEU B O 1
ATOM 4185 N N . ASN B 1 7 ? 47.719 56.094 -43.562 1 21.17 7 ASN B N 1
ATOM 4186 C CA . ASN B 1 7 ? 47.969 56.062 -42.125 1 21.17 7 ASN B CA 1
ATOM 4187 C C . ASN B 1 7 ? 46.938 55.188 -41.406 1 21.17 7 ASN B C 1
ATOM 4189 O O . ASN B 1 7 ? 45.75 55.531 -41.344 1 21.17 7 ASN B O 1
ATOM 4193 N N . PHE B 1 8 ? 46.875 53.844 -41.562 1 23.39 8 PHE B N 1
ATOM 4194 C CA . PHE B 1 8 ? 45.938 52.938 -40.938 1 23.39 8 PHE B CA 1
ATOM 4195 C C . PHE B 1 8 ? 46.125 52.906 -39.406 1 23.39 8 PHE B C 1
ATOM 4197 O O . PHE B 1 8 ? 47.125 52.375 -38.906 1 23.39 8 PHE B O 1
ATOM 4204 N N . LEU B 1 9 ? 46.094 54.125 -38.75 1 24.59 9 LEU B N 1
ATOM 4205 C CA . LEU B 1 9 ? 46.281 54.125 -37.312 1 24.59 9 LEU B CA 1
ATOM 4206 C C . LEU B 1 9 ? 45.312 53.188 -36.594 1 24.59 9 LEU B C 1
ATOM 4208 O O . LEU B 1 9 ? 44.094 53.281 -36.781 1 24.59 9 LEU B O 1
ATOM 4212 N N . ASN B 1 10 ? 45.75 51.938 -36.344 1 22.73 10 ASN B N 1
ATOM 4213 C CA . ASN B 1 10 ? 45.094 50.812 -35.688 1 22.73 10 ASN B CA 1
ATOM 4214 C C . ASN B 1 10 ? 44.75 51.125 -34.25 1 22.73 10 ASN B C 1
ATOM 4216 O O . ASN B 1 10 ? 45.625 51.406 -33.438 1 22.73 10 ASN B O 1
ATOM 4220 N N . LYS B 1 11 ? 43.75 52 -34 1 27.5 11 LYS B N 1
ATOM 4221 C CA . LYS B 1 11 ? 43.281 52.344 -32.656 1 27.5 11 LYS B CA 1
ATOM 4222 C C . LYS B 1 11 ? 43.062 51.062 -31.812 1 27.5 11 LYS B C 1
ATOM 4224 O O . LYS B 1 11 ? 42.188 50.281 -32.156 1 27.5 11 LYS B O 1
ATOM 4229 N N . ILE B 1 12 ? 44.062 50.531 -31.141 1 27.62 12 ILE B N 1
ATOM 4230 C CA . ILE B 1 12 ? 43.969 49.406 -30.188 1 27.62 12 ILE B CA 1
ATOM 4231 C C . ILE B 1 12 ? 43.062 49.812 -29.031 1 27.62 12 ILE B C 1
ATOM 4233 O O . ILE B 1 12 ? 43.312 50.781 -28.312 1 27.62 12 ILE B O 1
ATOM 4237 N N . ARG B 1 13 ? 41.75 49.75 -29.156 1 30.3 13 ARG B N 1
ATOM 4238 C CA . ARG B 1 13 ? 40.844 50 -28.047 1 30.3 13 ARG B CA 1
ATOM 4239 C C . ARG B 1 13 ? 41.219 49.156 -26.828 1 30.3 13 ARG B C 1
ATOM 4241 O O . ARG B 1 13 ? 41.5 47.969 -26.969 1 30.3 13 ARG B O 1
ATOM 4248 N N . PRO B 1 14 ? 41.656 49.812 -25.734 1 31.11 14 PRO B N 1
ATOM 4249 C CA . PRO B 1 14 ? 41.969 49.031 -24.531 1 31.11 14 PRO B CA 1
ATOM 4250 C C . PRO B 1 14 ? 40.812 48.094 -24.109 1 31.11 14 PRO B C 1
ATOM 4252 O O . PRO B 1 14 ? 39.656 48.406 -24.375 1 31.11 14 PRO B O 1
ATOM 4255 N N . ALA B 1 15 ? 41.094 46.781 -24.078 1 29.81 15 ALA B N 1
ATOM 4256 C CA . ALA B 1 15 ? 40.219 45.688 -23.594 1 29.81 15 ALA B CA 1
ATOM 4257 C C . ALA B 1 15 ? 39.781 45.969 -22.156 1 29.81 15 ALA B C 1
ATOM 4259 O O . ALA B 1 15 ? 40.625 46.062 -21.25 1 29.81 15 ALA B O 1
ATOM 4260 N N . LEU B 1 16 ? 38.719 46.719 -21.969 1 31.3 16 LEU B N 1
ATOM 4261 C CA . LEU B 1 16 ? 38.125 46.812 -20.641 1 31.3 16 LEU B CA 1
ATOM 4262 C C . LEU B 1 16 ? 37.938 45.406 -20.047 1 31.3 16 LEU B C 1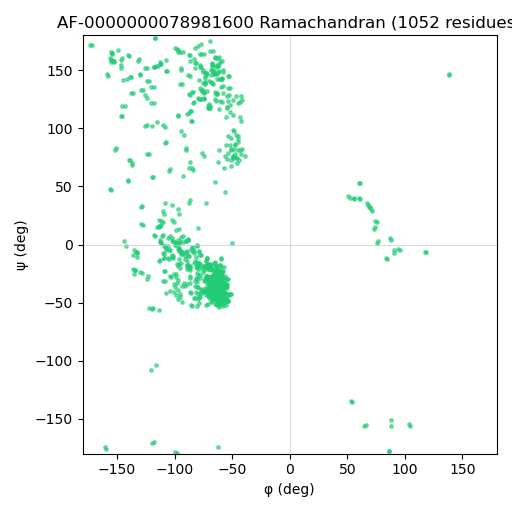
ATOM 4264 O O . LEU B 1 16 ? 37.25 44.562 -20.625 1 31.3 16 LEU B O 1
ATOM 4268 N N . CYS B 1 17 ? 38.875 44.969 -19.203 1 31.34 17 CYS B N 1
ATOM 4269 C CA . CYS B 1 17 ? 38.719 43.781 -18.359 1 31.34 17 CYS B CA 1
ATOM 4270 C C . CYS B 1 17 ? 37.438 43.875 -17.547 1 31.34 17 CYS B C 1
ATOM 4272 O O . CYS B 1 17 ? 37.312 44.688 -16.625 1 31.34 17 CYS B O 1
ATOM 4274 N N . VAL B 1 18 ? 36.312 43.594 -18.156 1 32.22 18 VAL B N 1
ATOM 4275 C CA . VAL B 1 18 ? 35.125 43.406 -17.344 1 32.22 18 VAL B CA 1
ATOM 4276 C C . VAL B 1 18 ? 35.406 42.406 -16.25 1 32.22 18 VAL B C 1
ATOM 4278 O O . VAL B 1 18 ? 35.719 41.219 -16.531 1 32.22 18 VAL B O 1
ATOM 4281 N N . LEU B 1 19 ? 35.938 42.875 -15.141 1 31.62 19 LEU B N 1
ATOM 4282 C CA . LEU B 1 19 ? 35.969 42.031 -13.945 1 31.62 19 LEU B CA 1
ATOM 4283 C C . LEU B 1 19 ? 34.594 41.375 -13.703 1 31.62 19 LEU B C 1
ATOM 4285 O O . LEU B 1 19 ? 33.625 42.094 -13.453 1 31.62 19 LEU B O 1
ATOM 4289 N N . PHE B 1 20 ? 34.375 40.281 -14.328 1 33.47 20 PHE B N 1
ATOM 4290 C CA . PHE B 1 20 ? 33.25 39.438 -13.93 1 33.47 20 PHE B CA 1
ATOM 4291 C C . PHE B 1 20 ? 33.25 39.219 -12.422 1 33.47 20 PHE B C 1
ATOM 4293 O O . PHE B 1 20 ? 34.094 38.469 -11.906 1 33.47 20 PHE B O 1
ATOM 4300 N N . SER B 1 21 ? 32.875 40.219 -11.664 1 31.16 21 SER B N 1
ATOM 4301 C CA . SER B 1 21 ? 32.562 39.875 -10.289 1 31.16 21 SER B CA 1
ATOM 4302 C C . SER B 1 21 ? 31.688 38.594 -10.234 1 31.16 21 SER B C 1
ATOM 4304 O O . SER B 1 21 ? 30.578 38.594 -10.789 1 31.16 21 SER B O 1
ATOM 4306 N N . ALA B 1 22 ? 32.281 37.5 -10.094 1 33.72 22 ALA B N 1
ATOM 4307 C CA . ALA B 1 22 ? 31.531 36.312 -9.711 1 33.72 22 ALA B CA 1
ATOM 4308 C C . ALA B 1 22 ? 30.578 36.625 -8.555 1 33.72 22 ALA B C 1
ATOM 4310 O O . ALA B 1 22 ? 31.016 36.75 -7.406 1 33.7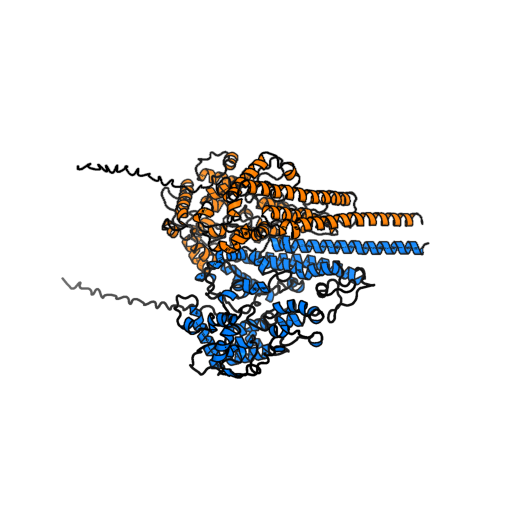2 22 ALA B O 1
ATOM 4311 N N . LEU B 1 23 ? 29.516 37.312 -8.875 1 32.84 23 LEU B N 1
ATOM 4312 C CA . LEU B 1 23 ? 28.484 37.25 -7.852 1 32.84 23 LEU B CA 1
ATOM 4313 C C . LEU B 1 23 ? 28.344 35.844 -7.297 1 32.84 23 LEU B C 1
ATOM 4315 O O . LEU B 1 23 ? 27.969 34.906 -8.023 1 32.84 23 LEU B O 1
ATOM 4319 N N . LEU B 1 24 ? 29.188 35.531 -6.387 1 33.66 24 LEU B N 1
ATOM 4320 C CA . LEU B 1 24 ? 28.859 34.344 -5.609 1 33.66 24 LEU B CA 1
ATOM 4321 C C . LEU B 1 24 ? 27.359 34.281 -5.312 1 33.66 24 LEU B C 1
ATOM 4323 O O . LEU B 1 24 ? 26.844 35.062 -4.535 1 33.66 24 LEU B O 1
ATOM 4327 N N . ILE B 1 25 ? 26.594 33.906 -6.332 1 33.81 25 ILE B N 1
ATOM 4328 C CA . ILE B 1 25 ? 25.203 33.594 -6.043 1 33.81 25 ILE B CA 1
ATOM 4329 C C . ILE B 1 25 ? 25.141 32.656 -4.828 1 33.81 25 ILE B C 1
ATOM 4331 O O . ILE B 1 25 ? 25.5 31.484 -4.91 1 33.81 25 ILE B O 1
ATOM 4335 N N . THR B 1 26 ? 25.359 33.188 -3.645 1 36 26 THR B N 1
ATOM 4336 C CA . THR B 1 26 ? 24.969 32.406 -2.477 1 36 26 THR B CA 1
ATOM 4337 C C . THR B 1 26 ? 23.609 31.75 -2.676 1 36 26 THR B C 1
ATOM 4339 O O . THR B 1 26 ? 22.656 32.406 -3.117 1 36 26 THR B O 1
ATOM 4342 N N . PRO B 1 27 ? 23.625 30.531 -2.871 1 42.31 27 PRO B N 1
ATOM 4343 C CA . PRO B 1 27 ? 22.281 29.938 -3.002 1 42.31 27 PRO B CA 1
ATOM 4344 C C . PRO B 1 27 ? 21.297 30.516 -1.998 1 42.31 27 PRO B C 1
ATOM 4346 O O . PRO B 1 27 ? 21.672 30.859 -0.875 1 42.31 27 PRO B O 1
ATOM 4349 N N . ALA B 1 28 ? 20.219 31.031 -2.477 1 40.03 28 ALA B N 1
ATOM 4350 C CA . ALA B 1 28 ? 19.109 31.578 -1.706 1 40.03 28 ALA B CA 1
ATOM 4351 C C . ALA B 1 28 ? 18.703 30.641 -0.577 1 40.03 28 ALA B C 1
ATOM 4353 O O . ALA B 1 28 ? 18.266 29.516 -0.828 1 40.03 28 ALA B O 1
ATOM 4354 N N . ARG B 1 29 ? 19.453 30.562 0.44 1 50.03 29 ARG B N 1
ATOM 4355 C CA . ARG B 1 29 ? 19 29.875 1.649 1 50.03 29 ARG B CA 1
ATOM 4356 C C . ARG B 1 29 ? 17.672 30.453 2.143 1 50.03 29 ARG B C 1
ATOM 4358 O O . ARG B 1 29 ? 17.531 31.672 2.271 1 50.03 29 ARG B O 1
ATOM 4365 N N . ALA B 1 30 ? 16.672 29.609 1.961 1 58.12 30 ALA B N 1
ATOM 4366 C CA . ALA B 1 30 ? 15.367 30.078 2.438 1 58.12 30 ALA B CA 1
ATOM 4367 C C . ALA B 1 30 ? 15.477 30.672 3.844 1 58.12 30 ALA B C 1
ATOM 4369 O O . ALA B 1 30 ? 16.25 30.172 4.664 1 58.12 30 ALA B O 1
ATOM 4370 N N . GLU B 1 31 ? 14.953 31.891 3.969 1 78.81 31 GLU B N 1
ATOM 4371 C CA . GLU B 1 31 ? 14.883 32.562 5.262 1 78.81 31 GLU B CA 1
ATOM 4372 C C . GLU B 1 31 ? 13.734 32 6.109 1 78.81 31 GLU B C 1
ATOM 4374 O O . GLU B 1 31 ? 12.695 31.609 5.578 1 78.81 31 GLU B O 1
ATOM 4379 N N . ILE B 1 32 ? 14.016 31.562 7.293 1 94.62 32 ILE B N 1
ATOM 4380 C CA . ILE B 1 32 ? 12.984 31.312 8.297 1 94.62 32 ILE B CA 1
ATOM 4381 C C . ILE B 1 32 ? 11.969 32.469 8.289 1 94.62 32 ILE B C 1
ATOM 4383 O O . ILE B 1 32 ? 12.344 33.625 8.367 1 94.62 32 ILE B O 1
ATOM 4387 N N . PRO B 1 33 ? 10.734 32.125 8.07 1 96.69 33 PRO B N 1
ATOM 4388 C CA . PRO B 1 33 ? 9.727 33.188 8 1 96.69 33 PRO B CA 1
ATOM 4389 C C . PRO B 1 33 ? 9.75 34.094 9.219 1 96.69 33 PRO B C 1
ATOM 4391 O O . PRO B 1 33 ? 9.906 33.625 10.352 1 96.69 33 PRO B O 1
ATOM 4394 N N . ASP B 1 34 ? 9.469 35.406 9.008 1 95.56 34 ASP B N 1
ATOM 4395 C CA . ASP B 1 34 ? 9.469 36.406 10.07 1 95.56 34 ASP B CA 1
ATOM 4396 C C . ASP B 1 34 ? 8.391 36.125 11.109 1 95.56 34 ASP B C 1
ATOM 4398 O O . ASP B 1 34 ? 8.57 36.406 12.289 1 95.56 34 ASP B O 1
ATOM 4402 N N . ALA B 1 35 ? 7.336 35.562 10.641 1 96.75 35 ALA B N 1
ATOM 4403 C CA . ALA B 1 35 ? 6.203 35.25 11.516 1 96.75 35 ALA B CA 1
ATOM 4404 C C . ALA B 1 35 ? 6.629 34.375 12.688 1 96.75 35 ALA B C 1
ATOM 4406 O O . ALA B 1 35 ? 6.094 34.531 13.797 1 96.75 35 ALA B O 1
ATOM 4407 N N . LEU B 1 36 ? 7.543 33.438 12.5 1 98.06 36 LEU B N 1
ATOM 4408 C CA . LEU B 1 36 ? 8.023 32.594 13.578 1 98.06 36 LEU B CA 1
ATOM 4409 C C . LEU B 1 36 ? 8.742 33.406 14.641 1 98.06 36 LEU B C 1
ATOM 4411 O O . LEU B 1 36 ? 8.5 33.219 15.836 1 98.06 36 LEU B O 1
ATOM 4415 N N . TYR B 1 37 ? 9.664 34.312 14.219 1 97.75 37 TYR B N 1
ATOM 4416 C CA . TYR B 1 37 ? 10.406 35.125 15.156 1 97.75 37 TYR B CA 1
ATOM 4417 C C . TYR B 1 37 ? 9.469 36 15.977 1 97.75 37 TYR B C 1
ATOM 4419 O O . TYR B 1 37 ? 9.641 36.156 17.188 1 97.75 37 TYR B O 1
ATOM 4427 N N . THR B 1 38 ? 8.5 36.562 15.312 1 97.75 38 THR B N 1
ATOM 4428 C CA . THR B 1 38 ? 7.5 37.375 16 1 97.75 38 THR B CA 1
ATOM 4429 C C . THR B 1 38 ? 6.762 36.531 17.047 1 97.75 38 THR B C 1
ATOM 4431 O O . THR B 1 38 ? 6.59 36.969 18.188 1 97.75 38 THR B O 1
ATOM 4434 N N . ALA B 1 39 ? 6.348 35.344 16.672 1 97.62 39 ALA B N 1
ATOM 4435 C CA . ALA B 1 39 ? 5.594 34.469 17.562 1 97.62 39 ALA B CA 1
ATOM 4436 C C . ALA B 1 39 ? 6.438 34.062 18.766 1 97.62 39 ALA B C 1
ATOM 4438 O O . ALA B 1 39 ? 5.91 33.906 19.875 1 97.62 39 ALA B O 1
ATOM 4439 N N . LEU B 1 40 ? 7.73 33.969 18.578 1 98 40 LEU B N 1
ATOM 4440 C CA . LEU B 1 40 ? 8.617 33.5 19.656 1 98 40 LEU B CA 1
ATOM 4441 C C . LEU B 1 40 ? 9.148 34.719 20.438 1 98 40 LEU B C 1
ATOM 4443 O O . LEU B 1 40 ? 9.82 34.531 21.469 1 98 40 LEU B O 1
ATOM 4447 N N . GLY B 1 41 ? 8.859 35.938 19.984 1 97.88 41 GLY B N 1
ATOM 4448 C CA . GLY B 1 41 ? 9.375 37.125 20.625 1 97.88 41 GLY B CA 1
ATOM 4449 C C . GLY B 1 41 ? 10.875 37.281 20.469 1 97.88 41 GLY B C 1
ATOM 4450 O O . GLY B 1 41 ? 11.555 37.688 21.406 1 97.88 41 GLY B O 1
ATOM 4451 N N . LEU B 1 42 ? 11.359 36.844 19.328 1 98 42 LEU B N 1
ATOM 4452 C CA . LEU B 1 42 ? 12.797 36.875 19.094 1 98 42 LEU B CA 1
ATOM 4453 C C . LEU B 1 42 ? 13.133 37.781 17.922 1 98 42 LEU B C 1
ATOM 4455 O O . LEU B 1 42 ? 12.312 37.969 17.016 1 98 42 LEU B O 1
ATOM 4459 N N . ASP B 1 43 ? 14.367 38.312 17.984 1 96 43 ASP B N 1
ATOM 4460 C CA . ASP B 1 43 ? 14.914 39 16.812 1 96 43 ASP B CA 1
ATOM 4461 C C . ASP B 1 43 ? 15.492 38 15.805 1 96 43 ASP B C 1
ATOM 4463 O O . ASP B 1 43 ? 15.914 36.906 16.188 1 96 43 ASP B O 1
ATOM 4467 N N . LYS B 1 44 ? 15.562 38.375 14.594 1 93.88 44 LYS B N 1
ATOM 4468 C CA . LYS B 1 44 ? 16.016 37.5 13.523 1 93.88 44 LYS B CA 1
ATOM 4469 C C . LYS B 1 44 ? 17.5 37.188 13.656 1 93.88 44 LYS B C 1
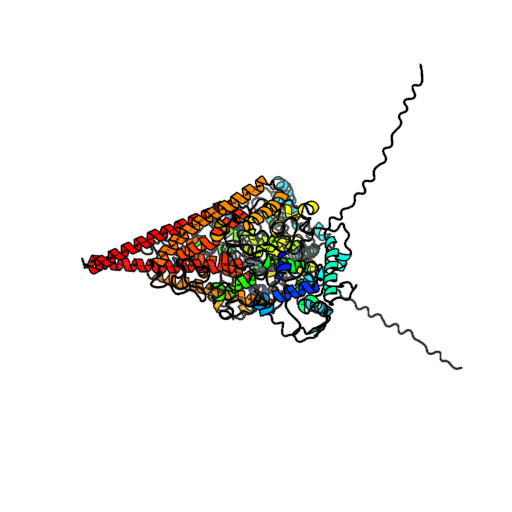ATOM 4471 O O . LYS B 1 44 ? 17.969 36.156 13.148 1 93.88 44 LYS B O 1
ATOM 4476 N N . ASP B 1 45 ? 18.281 38 14.367 1 93.25 45 ASP B N 1
ATOM 4477 C CA . ASP B 1 45 ? 19.719 37.812 14.43 1 93.25 45 ASP B CA 1
ATOM 4478 C C . ASP B 1 45 ? 20.141 37.125 15.727 1 93.25 45 ASP B C 1
ATOM 4480 O O . ASP B 1 45 ? 21.312 37.188 16.109 1 93.25 45 ASP B O 1
ATOM 4484 N N . VAL B 1 46 ? 19.281 36.531 16.312 1 95.69 46 VAL B N 1
ATOM 4485 C CA . VAL B 1 46 ? 19.609 35.844 17.562 1 95.69 46 VAL B CA 1
ATOM 4486 C C . VAL B 1 46 ? 20.562 34.656 17.266 1 95.69 46 VAL B C 1
ATOM 4488 O O . VAL B 1 46 ? 20.594 34.156 16.156 1 95.69 46 VAL B O 1
ATOM 4491 N N . ALA B 1 47 ? 21.281 34.344 18.344 1 96.44 47 ALA B N 1
ATOM 4492 C CA . ALA B 1 47 ? 22.188 33.219 18.234 1 96.44 47 ALA B CA 1
ATOM 4493 C C . ALA B 1 47 ? 21.422 31.891 18.047 1 96.44 47 ALA B C 1
ATOM 4495 O O . ALA B 1 47 ? 20.297 31.766 18.531 1 96.44 47 ALA B O 1
ATOM 4496 N N . PRO B 1 48 ? 22.078 30.906 17.422 1 96.88 48 PRO B N 1
ATOM 4497 C CA . PRO B 1 48 ? 21.406 29.641 17.125 1 96.88 48 PRO B CA 1
ATOM 4498 C C . PRO B 1 48 ? 20.906 28.938 18.375 1 96.88 48 PRO B C 1
ATOM 4500 O O . PRO B 1 48 ? 19.844 28.312 18.359 1 96.88 48 PRO B O 1
ATOM 4503 N N . ASN B 1 49 ? 21.672 28.969 19.484 1 97.81 49 ASN B N 1
ATOM 4504 C CA . ASN B 1 49 ? 21.25 28.281 20.703 1 97.81 49 ASN B CA 1
ATOM 4505 C C . ASN B 1 49 ? 19.969 28.891 21.266 1 97.81 49 ASN B C 1
ATOM 4507 O O . ASN B 1 49 ? 19.109 28.172 21.797 1 97.81 49 ASN B O 1
ATOM 4511 N N . VAL B 1 50 ? 19.844 30.203 21.156 1 98.38 50 VAL B N 1
ATOM 4512 C CA . VAL B 1 50 ? 18.656 30.891 21.656 1 98.38 50 VAL B CA 1
ATOM 4513 C C . VAL B 1 50 ? 17.438 30.484 20.828 1 98.38 50 VAL B C 1
ATOM 4515 O O . VAL B 1 50 ? 16.375 30.188 21.375 1 98.38 50 VAL B O 1
ATOM 4518 N N . LEU B 1 51 ? 17.562 30.5 19.531 1 98.19 51 LEU B N 1
ATOM 4519 C CA . LEU B 1 51 ? 16.469 30.094 18.641 1 98.19 51 LEU B CA 1
ATOM 4520 C C . LEU B 1 51 ? 16.078 28.641 18.891 1 98.19 51 LEU B C 1
ATOM 4522 O O . LEU B 1 51 ? 14.898 28.328 19.047 1 98.19 51 LEU B O 1
ATOM 4526 N N . TYR B 1 52 ? 17.078 27.766 18.984 1 98.38 52 TYR B N 1
ATOM 4527 C CA . TYR B 1 52 ? 16.828 26.344 19.219 1 98.38 52 TYR B CA 1
ATOM 4528 C C . TYR B 1 52 ? 16.062 26.141 20.516 1 98.38 52 TYR B C 1
ATOM 4530 O O . TYR B 1 52 ? 15.07 25.391 20.547 1 98.38 52 TYR B O 1
ATOM 4538 N N . ASP B 1 53 ? 16.516 26.797 21.578 1 98.56 53 ASP B N 1
ATOM 4539 C CA . ASP B 1 53 ? 15.875 26.641 22.891 1 98.56 53 ASP B CA 1
ATOM 4540 C C . ASP B 1 53 ? 14.414 27.078 22.844 1 98.56 53 ASP B C 1
ATOM 4542 O O . ASP B 1 53 ? 13.547 26.422 23.422 1 98.56 53 ASP B O 1
ATOM 4546 N N . ALA B 1 54 ? 14.211 28.156 22.188 1 98.62 54 ALA B N 1
ATOM 4547 C CA . ALA B 1 54 ? 12.844 28.672 22.062 1 98.62 54 ALA B CA 1
ATOM 4548 C C . ALA B 1 54 ? 11.961 27.703 21.281 1 98.62 54 ALA B C 1
ATOM 4550 O O . ALA B 1 54 ? 10.805 27.484 21.641 1 98.62 54 ALA B O 1
ATOM 4551 N N . LEU B 1 55 ? 12.469 27.156 20.188 1 98.56 55 LEU B N 1
ATOM 4552 C CA . LEU B 1 55 ? 11.742 26.188 19.359 1 98.56 55 LEU B CA 1
ATOM 4553 C C . LEU B 1 55 ? 11.391 24.938 20.172 1 98.56 55 LEU B C 1
ATOM 4555 O O . LEU B 1 55 ? 10.258 24.469 20.125 1 98.56 55 LEU B O 1
ATOM 4559 N N . VAL B 1 56 ? 12.328 24.422 20.906 1 98.31 56 VAL B N 1
ATOM 4560 C CA . VAL B 1 56 ? 12.141 23.203 21.656 1 98.31 56 VAL B CA 1
ATOM 4561 C C . VAL B 1 56 ? 11.102 23.422 22.766 1 98.31 56 VAL B C 1
ATOM 4563 O O . VAL B 1 56 ? 10.25 22.562 23 1 98.31 56 VAL B O 1
ATOM 4566 N N . LYS B 1 57 ? 11.242 24.578 23.438 1 98.38 57 LYS B N 1
ATOM 4567 C CA . LYS B 1 57 ? 10.266 24.906 24.469 1 98.38 57 LYS B CA 1
ATOM 4568 C C . LYS B 1 57 ? 8.844 24.859 23.922 1 98.38 57 LYS B C 1
ATOM 4570 O O . LYS B 1 57 ? 7.949 24.281 24.531 1 98.38 57 LYS B O 1
ATOM 4575 N N . ARG B 1 58 ? 8.609 25.438 22.797 1 98.25 58 ARG B N 1
ATOM 4576 C CA . ARG B 1 58 ? 7.289 25.438 22.172 1 98.25 58 ARG B CA 1
ATOM 4577 C C . ARG B 1 58 ? 6.902 24.031 21.703 1 98.25 58 ARG B C 1
ATOM 4579 O O . ARG B 1 58 ? 5.762 23.609 21.906 1 98.25 58 ARG B O 1
ATOM 4586 N N . TYR B 1 59 ? 7.859 23.344 21.094 1 97.81 59 TYR B N 1
ATOM 4587 C CA . TYR B 1 59 ? 7.664 22.016 20.547 1 97.81 59 TYR B CA 1
ATOM 4588 C C . TYR B 1 59 ? 7.238 21.031 21.625 1 97.81 59 TYR B C 1
ATOM 4590 O O . TYR B 1 59 ? 6.426 20.141 21.375 1 97.81 59 TYR B O 1
ATOM 4598 N N . ARG B 1 60 ? 7.676 21.234 22.875 1 97.5 60 ARG B N 1
ATOM 4599 C CA . ARG B 1 60 ? 7.422 20.312 23.984 1 97.5 60 ARG B CA 1
ATOM 4600 C C . ARG B 1 60 ? 6.25 20.797 24.828 1 97.5 60 ARG B C 1
ATOM 4602 O O . ARG B 1 60 ? 5.902 20.156 25.828 1 97.5 60 ARG B O 1
ATOM 4609 N N . ASP B 1 61 ? 5.613 21.875 24.5 1 97.19 61 ASP B N 1
ATOM 4610 C CA . ASP B 1 61 ? 4.551 22.484 25.297 1 97.19 61 ASP B CA 1
ATOM 4611 C C . ASP B 1 61 ? 3.191 21.875 24.953 1 97.19 61 ASP B C 1
ATOM 4613 O O . ASP B 1 61 ? 2.666 22.094 23.859 1 97.19 61 ASP B O 1
ATOM 4617 N N . PRO B 1 62 ? 2.541 21.203 25.828 1 95.19 62 PRO B N 1
ATOM 4618 C CA . PRO B 1 62 ? 1.224 20.625 25.562 1 95.19 62 PRO B CA 1
ATOM 4619 C C . PRO B 1 62 ? 0.184 21.672 25.172 1 95.19 62 PRO B C 1
ATOM 4621 O O . PRO B 1 62 ? -0.733 21.375 24.391 1 95.19 62 PRO B O 1
ATOM 4624 N N . GLU B 1 63 ? 0.328 22.875 25.641 1 95.44 63 GLU B N 1
ATOM 4625 C CA . GLU B 1 63 ? -0.604 23.938 25.297 1 95.44 63 GLU B CA 1
ATOM 4626 C C . GLU B 1 63 ? -0.414 24.391 23.859 1 95.44 63 GLU B C 1
ATOM 4628 O O . GLU B 1 63 ? -1.26 25.094 23.297 1 95.44 63 GLU B O 1
ATOM 4633 N N . GLN B 1 64 ? 0.715 23.969 23.312 1 95.5 64 GLN B N 1
ATOM 4634 C CA . GLN B 1 64 ? 1.017 24.375 21.953 1 95.5 64 GLN B CA 1
ATOM 4635 C C . GLN B 1 64 ? 0.983 23.172 21.016 1 95.5 64 GLN B C 1
ATOM 4637 O O . GLN B 1 64 ? 1.554 23.219 19.922 1 95.5 64 GLN B O 1
ATOM 4642 N N . GLY B 1 65 ? 0.398 22.062 21.453 1 95.25 65 GLY B N 1
ATOM 4643 C CA . GLY B 1 65 ? 0.12 20.984 20.516 1 95.25 65 GLY B CA 1
ATOM 4644 C C . GLY B 1 65 ? 0.861 19.703 20.859 1 95.25 65 GLY B C 1
ATOM 4645 O O . GLY B 1 65 ? 0.645 18.672 20.219 1 95.25 65 GLY B O 1
ATOM 4646 N N . ALA B 1 66 ? 1.781 19.672 21.859 1 96.19 66 ALA B N 1
ATOM 4647 C CA . ALA B 1 66 ? 2.484 18.453 22.25 1 96.19 66 ALA B CA 1
ATOM 4648 C C . ALA B 1 66 ? 1.595 17.562 23.109 1 96.19 66 ALA B C 1
ATOM 4650 O O . ALA B 1 66 ? 0.618 18.031 23.703 1 96.19 66 ALA B O 1
ATOM 4651 N N . GLY B 1 67 ? 1.845 16.266 23.125 1 95.12 67 GLY B N 1
ATOM 4652 C CA . GLY B 1 67 ? 1.186 15.367 24.047 1 95.12 67 GLY B CA 1
ATOM 4653 C C . GLY B 1 67 ? 0.085 14.547 23.406 1 95.12 67 GLY B C 1
ATOM 4654 O O . GLY B 1 67 ? 0.153 14.234 22.203 1 95.12 67 GLY B O 1
ATOM 4655 N N . GLU B 1 68 ? -0.9 14.094 24.203 1 95.88 68 GLU B N 1
ATOM 4656 C CA . GLU B 1 68 ? -1.855 13.07 23.797 1 95.88 68 GLU B CA 1
ATOM 4657 C C . GLU B 1 68 ? -3.176 13.688 23.359 1 95.88 68 GLU B C 1
ATOM 4659 O O . GLU B 1 68 ? -4.086 12.977 22.922 1 95.88 68 GLU B O 1
ATOM 4664 N N . GLY B 1 69 ? -3.303 15.016 23.406 1 95 69 GLY B N 1
ATOM 4665 C CA . GLY B 1 69 ? -4.461 15.711 22.859 1 95 69 GLY B CA 1
ATOM 4666 C C . GLY B 1 69 ? -5.613 15.797 23.844 1 95 69 GLY B C 1
ATOM 4667 O O . GLY B 1 69 ? -5.523 15.281 24.969 1 95 69 GLY B O 1
ATOM 4668 N N . ALA B 1 70 ? -6.695 16.375 23.391 1 95.94 70 ALA B N 1
ATOM 4669 C CA . ALA B 1 70 ? -7.836 16.734 24.234 1 95.94 70 ALA B CA 1
ATOM 4670 C C . ALA B 1 70 ? -8.633 15.484 24.625 1 95.94 70 ALA B C 1
ATOM 4672 O O . ALA B 1 70 ? -9.375 15.5 25.609 1 95.94 70 ALA B O 1
ATOM 4673 N N . PHE B 1 71 ? -8.469 14.367 23.906 1 97.44 71 PHE B N 1
ATOM 4674 C CA . PHE B 1 71 ? -9.273 13.18 24.141 1 97.44 71 PHE B CA 1
ATOM 4675 C C . PHE B 1 71 ? -8.43 12.07 24.781 1 97.44 71 PHE B C 1
ATOM 4677 O O . PHE B 1 71 ? -8.711 10.891 24.594 1 97.44 71 PHE B O 1
ATOM 4684 N N . ALA B 1 72 ? -7.379 12.43 25.5 1 96.5 72 ALA B N 1
ATOM 4685 C CA . ALA B 1 72 ? -6.391 11.492 26.031 1 96.5 72 ALA B CA 1
ATOM 4686 C C . ALA B 1 72 ? -7.047 10.477 26.969 1 96.5 72 ALA B C 1
ATOM 4688 O O . ALA B 1 72 ? -6.574 9.344 27.094 1 96.5 72 ALA B O 1
ATOM 4689 N N . ASP B 1 73 ? -8.18 10.797 27.562 1 96.75 73 ASP B N 1
ATOM 4690 C CA . ASP B 1 73 ? -8.836 9.93 28.547 1 96.75 73 ASP B CA 1
ATOM 4691 C C . ASP B 1 73 ? -9.672 8.859 27.844 1 96.75 73 ASP B C 1
ATOM 4693 O O . ASP B 1 73 ? -10.156 7.922 28.5 1 96.75 73 ASP B O 1
ATOM 4697 N N . LEU B 1 74 ? -9.805 8.891 26.547 1 97.19 74 LEU B N 1
ATOM 4698 C CA . LEU B 1 74 ? -10.742 8.016 25.844 1 97.19 74 LEU B CA 1
ATOM 4699 C C . LEU B 1 74 ? -10 6.879 25.141 1 97.19 74 LEU B C 1
ATOM 4701 O O . LEU B 1 74 ? -10.625 6.004 24.547 1 97.19 74 LEU B O 1
ATOM 4705 N N . TRP B 1 75 ? -8.711 6.883 25.172 1 96.81 75 TRP B N 1
ATOM 4706 C CA . TRP B 1 75 ? -7.965 5.844 24.469 1 96.81 75 TRP B CA 1
ATOM 4707 C C . TRP B 1 75 ? -6.68 5.504 25.219 1 96.81 75 TRP B C 1
ATOM 4709 O O . TRP B 1 75 ? -6.238 6.262 26.078 1 96.81 75 TRP B O 1
ATOM 4719 N N . GLU B 1 76 ? -6.145 4.34 24.969 1 96.62 76 GLU B N 1
ATOM 4720 C CA . GLU B 1 76 ? -4.863 3.875 25.484 1 96.62 76 GLU B CA 1
ATOM 4721 C C . GLU B 1 76 ? -3.91 3.504 24.359 1 96.62 76 GLU B C 1
ATOM 4723 O O . GLU B 1 76 ? -4.336 2.971 23.328 1 96.62 76 GLU B O 1
ATOM 4728 N N . PRO B 1 77 ? -2.639 3.838 24.531 1 96.44 77 PRO B N 1
ATOM 4729 C CA . PRO B 1 77 ? -1.669 3.467 23.5 1 96.44 77 PRO B CA 1
ATOM 4730 C C . PRO B 1 77 ? -1.461 1.957 23.391 1 96.44 77 PRO B C 1
ATOM 4732 O O . PRO B 1 77 ? -1.649 1.238 24.375 1 96.44 77 PRO B O 1
ATOM 4735 N N . ILE B 1 78 ? -1.165 1.468 22.219 1 96.69 78 ILE B N 1
ATOM 4736 C CA . ILE B 1 78 ? -0.7 0.101 22.016 1 96.69 78 ILE B CA 1
ATOM 4737 C C . ILE B 1 78 ? 0.825 0.08 21.938 1 96.69 78 ILE B C 1
ATOM 4739 O O . ILE B 1 78 ? 1.46 1.13 21.812 1 96.69 78 ILE B O 1
ATOM 4743 N N . PRO B 1 79 ? 1.445 -1.098 22.016 1 95.94 79 PRO B N 1
ATOM 4744 C CA . PRO B 1 79 ? 2.91 -1.145 22.016 1 95.94 79 PRO B CA 1
ATOM 4745 C C . PRO B 1 79 ? 3.523 -0.427 20.812 1 95.94 79 PRO B C 1
ATOM 4747 O O . PRO B 1 79 ? 4.547 0.249 20.953 1 95.94 79 PRO B O 1
ATOM 4750 N N . PHE B 1 80 ? 2.957 -0.477 19.672 1 97.12 80 PHE B N 1
ATOM 4751 C CA . PHE B 1 80 ? 3.502 0.128 18.469 1 97.12 80 PHE B CA 1
ATOM 4752 C C . PHE B 1 80 ? 3.469 1.648 18.562 1 97.12 80 PHE B C 1
ATOM 4754 O O . PHE B 1 80 ? 4.203 2.334 17.844 1 97.12 80 PHE B O 1
ATOM 4761 N N . SER B 1 81 ? 2.619 2.248 19.453 1 96.94 81 SER B N 1
ATOM 4762 C CA . SER B 1 81 ? 2.516 3.691 19.641 1 96.94 81 SER B CA 1
ATOM 4763 C C . SER B 1 81 ? 3.852 4.293 20.062 1 96.94 81 SER B C 1
ATOM 4765 O O . SER B 1 81 ? 4.133 5.457 19.781 1 96.94 81 SER B O 1
ATOM 4767 N N . ALA B 1 82 ? 4.695 3.453 20.641 1 95.06 82 ALA B N 1
ATOM 4768 C CA . ALA B 1 82 ? 6 3.896 21.125 1 95.06 82 ALA B CA 1
ATOM 4769 C C . ALA B 1 82 ? 6.863 4.402 19.969 1 95.06 82 ALA B C 1
ATOM 4771 O O . ALA B 1 82 ? 7.746 5.238 20.156 1 95.06 82 ALA B O 1
ATOM 4772 N N . TYR B 1 83 ? 6.578 3.969 18.781 1 94.44 83 TYR B N 1
ATOM 4773 C CA . TYR B 1 83 ? 7.426 4.297 17.641 1 94.44 83 TYR B CA 1
ATOM 4774 C C . TYR B 1 83 ? 6.816 5.426 16.812 1 94.44 83 TYR B C 1
ATOM 4776 O O . TYR B 1 83 ? 7.484 6.004 15.953 1 94.44 83 TYR B O 1
ATOM 4784 N N . MET B 1 84 ? 5.543 5.777 17.062 1 95.44 84 MET B N 1
ATOM 4785 C CA . MET B 1 84 ? 4.867 6.859 16.359 1 95.44 84 MET B CA 1
ATOM 4786 C C . MET B 1 84 ? 4.906 8.148 17.172 1 95.44 84 MET B C 1
ATOM 4788 O O . MET B 1 84 ? 4.859 9.242 16.609 1 95.44 84 MET B O 1
ATOM 4792 N N . ALA B 1 85 ? 4.918 7.996 18.453 1 95.62 85 ALA B N 1
ATOM 4793 C CA . ALA B 1 85 ? 5.043 9.102 19.391 1 95.62 85 ALA B CA 1
ATOM 4794 C C . ALA B 1 85 ? 6.012 8.75 20.516 1 95.62 85 ALA B C 1
ATOM 4796 O O . ALA B 1 85 ? 5.609 8.648 21.688 1 95.62 85 ALA B O 1
ATOM 4797 N N . PRO B 1 86 ? 7.234 8.688 20.141 1 93.06 86 PRO B N 1
ATOM 4798 C CA . PRO B 1 86 ? 8.203 8.18 21.125 1 93.06 86 PRO B CA 1
ATOM 4799 C C . PRO B 1 86 ? 8.32 9.078 22.359 1 93.06 86 PRO B C 1
ATOM 4801 O O . PRO B 1 86 ? 8.578 8.594 23.453 1 93.06 86 PRO B O 1
ATOM 4804 N N . GLN B 1 87 ? 8.141 10.344 22.234 1 90.94 87 GLN B N 1
ATOM 4805 C CA . GLN B 1 87 ? 8.25 11.266 23.359 1 90.94 87 GLN B CA 1
ATOM 4806 C C . GLN B 1 87 ? 7.219 10.938 24.438 1 90.94 87 GLN B C 1
ATOM 4808 O O . GLN B 1 87 ? 7.426 11.234 25.609 1 90.94 87 GLN B O 1
ATOM 4813 N N . ASN B 1 88 ? 6.156 10.242 23.984 1 93.19 88 ASN B N 1
ATOM 4814 C CA . ASN B 1 88 ? 5.062 9.945 24.891 1 93.19 88 ASN B CA 1
ATOM 4815 C C . ASN B 1 88 ? 5.145 8.516 25.422 1 93.19 88 ASN B C 1
ATOM 4817 O O . ASN B 1 88 ? 4.758 8.25 26.562 1 93.19 88 ASN B O 1
ATOM 4821 N N . PHE B 1 89 ? 5.648 7.629 24.547 1 94.25 89 PHE B N 1
ATOM 4822 C CA . PHE B 1 89 ? 5.301 6.254 24.875 1 94.25 89 PHE B CA 1
ATOM 4823 C C . PHE B 1 89 ? 6.523 5.352 24.797 1 94.25 89 PHE B C 1
ATOM 4825 O O . PHE B 1 89 ? 6.461 4.176 25.172 1 94.25 89 PHE B O 1
ATOM 4832 N N . TYR B 1 90 ? 7.652 5.836 24.328 1 92.31 90 TYR B N 1
ATOM 4833 C CA . TYR B 1 90 ? 8.789 4.953 24.078 1 92.31 90 TYR B CA 1
ATOM 4834 C C . TYR B 1 90 ? 9.492 4.594 25.391 1 92.31 90 TYR B C 1
ATOM 4836 O O . TYR B 1 90 ? 9.695 5.449 26.25 1 92.31 90 TYR B O 1
ATOM 4844 N N . GLN B 1 91 ? 9.734 3.254 25.469 1 86.19 91 GLN B N 1
ATOM 4845 C CA . GLN B 1 91 ? 10.609 2.73 26.5 1 86.19 91 GLN B CA 1
ATOM 4846 C C . GLN B 1 91 ? 11.758 1.918 25.906 1 86.19 91 GLN B C 1
ATOM 4848 O O . GLN B 1 91 ? 11.531 1.017 25.109 1 86.19 91 GLN B O 1
ATOM 4853 N N . GLY B 1 92 ? 12.938 2.264 26.266 1 82.88 92 GLY B N 1
ATOM 4854 C CA . GLY B 1 92 ? 14.102 1.552 25.75 1 82.88 92 GLY B CA 1
ATOM 4855 C C . GLY B 1 92 ? 14.117 0.083 26.125 1 82.88 92 GLY B C 1
ATOM 4856 O O . GLY B 1 92 ? 13.375 -0.34 27.031 1 82.88 92 GLY B O 1
ATOM 4857 N N . PRO B 1 93 ? 14.875 -0.714 25.438 1 86.06 93 PRO B N 1
ATOM 4858 C CA . PRO B 1 93 ? 14.977 -2.135 25.781 1 86.06 93 PRO B CA 1
ATOM 4859 C C . PRO B 1 93 ? 15.547 -2.365 27.172 1 86.06 93 PRO B C 1
ATOM 4861 O O . PRO B 1 93 ? 16.297 -1.53 27.688 1 86.06 93 PRO B O 1
ATOM 4864 N N . ASP B 1 94 ? 15.172 -3.516 27.766 1 88.62 94 ASP B N 1
ATOM 4865 C CA . ASP B 1 94 ? 15.648 -3.871 29.094 1 88.62 94 ASP B CA 1
ATOM 4866 C C . ASP B 1 94 ? 17.016 -4.543 29.031 1 88.62 94 ASP B C 1
ATOM 4868 O O . ASP B 1 94 ? 17.156 -5.723 29.375 1 88.62 94 ASP B O 1
ATOM 4872 N N . LEU B 1 95 ? 17.969 -3.824 28.594 1 91.62 95 LEU B N 1
ATOM 4873 C CA . LEU B 1 95 ? 19.359 -4.266 28.531 1 91.62 95 LEU B CA 1
ATOM 4874 C C . LEU B 1 95 ? 20.266 -3.314 29.297 1 91.62 95 LEU B C 1
ATOM 4876 O O . LEU B 1 95 ? 20.703 -2.293 28.766 1 91.62 95 LEU B O 1
ATOM 4880 N N . ASP B 1 96 ? 20.688 -3.703 30.516 1 94.19 96 ASP B N 1
ATOM 4881 C CA . ASP B 1 96 ? 21.453 -2.865 31.422 1 94.19 96 ASP B CA 1
ATOM 4882 C C . ASP B 1 96 ? 22.953 -3.039 31.203 1 94.19 96 ASP B C 1
ATOM 4884 O O . ASP B 1 96 ? 23.609 -3.746 31.969 1 94.19 96 ASP B O 1
ATOM 4888 N N . ILE B 1 97 ? 23.484 -2.322 30.219 1 95.75 97 ILE B N 1
ATOM 4889 C CA . ILE B 1 97 ? 24.906 -2.379 29.906 1 95.75 97 ILE B CA 1
ATOM 4890 C C . ILE B 1 97 ? 25.422 -0.978 29.594 1 95.75 97 ILE B C 1
ATOM 4892 O O . ILE B 1 97 ? 24.703 -0.163 29.016 1 95.75 97 ILE B O 1
ATOM 4896 N N . GLU B 1 98 ? 26.672 -0.747 30.016 1 96.62 98 GLU B N 1
ATOM 4897 C CA . GLU B 1 98 ? 27.344 0.485 29.625 1 96.62 98 GLU B CA 1
ATOM 4898 C C . GLU B 1 98 ? 28 0.346 28.25 1 96.62 98 GLU B C 1
ATOM 4900 O O . GLU B 1 98 ? 28.641 -0.667 27.953 1 96.62 98 GLU B O 1
ATOM 4905 N N . VAL B 1 99 ? 27.734 1.344 27.391 1 95.81 99 VAL B N 1
ATOM 4906 C CA . VAL B 1 99 ? 28.297 1.27 26.047 1 95.81 99 VAL B CA 1
ATOM 4907 C C . VAL B 1 99 ? 28.984 2.584 25.703 1 95.81 99 VAL B C 1
ATOM 4909 O O . VAL B 1 99 ? 28.578 3.65 26.172 1 95.81 99 VAL B O 1
ATOM 4912 N N . SER B 1 100 ? 30.031 2.438 24.953 1 95.62 100 SER B N 1
ATOM 4913 C CA . SER B 1 100 ? 30.734 3.604 24.422 1 95.62 100 SER B CA 1
ATOM 4914 C C . SER B 1 100 ? 30.312 3.898 22.984 1 95.62 100 SER B C 1
ATOM 4916 O O . SER B 1 100 ? 29.656 3.076 22.344 1 95.62 100 SER B O 1
ATOM 4918 N N . ARG B 1 101 ? 30.703 5.066 22.5 1 93.31 101 ARG B N 1
ATOM 4919 C CA . ARG B 1 101 ? 30.406 5.547 21.156 1 93.31 101 ARG B CA 1
ATOM 4920 C C . ARG B 1 101 ? 30.797 4.516 20.109 1 93.31 101 ARG B C 1
ATOM 4922 O O . ARG B 1 101 ? 30.016 4.219 19.203 1 93.31 101 ARG B O 1
ATOM 4929 N N . THR B 1 102 ? 31.938 3.836 20.188 1 92.75 102 THR B N 1
ATOM 4930 C CA . THR B 1 102 ? 32.438 2.898 19.188 1 92.75 102 THR B CA 1
ATOM 4931 C C . THR B 1 102 ? 31.75 1.548 19.312 1 92.75 102 THR B C 1
ATOM 4933 O O . THR B 1 102 ? 31.562 0.843 18.312 1 92.75 102 THR B O 1
ATOM 4936 N N . GLU B 1 103 ? 31.281 1.255 20.5 1 95.06 103 GLU B N 1
ATOM 4937 C CA . GLU B 1 103 ? 30.703 -0.057 20.75 1 95.06 103 GLU B CA 1
ATOM 4938 C C . GLU B 1 103 ? 29.328 -0.179 20.125 1 95.06 103 GLU B C 1
ATOM 4940 O O . GLU B 1 103 ? 28.844 -1.288 19.891 1 95.06 103 GLU B O 1
ATOM 4945 N N . CYS B 1 104 ? 28.688 0.929 19.875 1 94.19 104 CYS B N 1
ATOM 4946 C CA . CYS B 1 104 ? 27.406 0.887 19.203 1 94.19 104 CYS B CA 1
ATOM 4947 C C . CYS B 1 104 ? 27.531 0.196 17.844 1 94.19 104 CYS B C 1
ATOM 4949 O O . CYS B 1 104 ? 26.828 -0.779 17.578 1 94.19 104 CYS B O 1
ATOM 4951 N N . VAL B 1 105 ? 28.391 0.589 17.016 1 93.25 105 VAL B N 1
ATOM 4952 C CA . VAL B 1 105 ? 28.609 0.072 15.672 1 93.25 105 VAL B CA 1
ATOM 4953 C C . VAL B 1 105 ? 29.125 -1.359 15.742 1 93.25 105 VAL B C 1
ATOM 4955 O O . VAL B 1 105 ? 28.688 -2.227 14.984 1 93.25 105 VAL B O 1
ATOM 4958 N N . GLU B 1 106 ? 30.031 -1.587 16.656 1 93.94 106 GLU B N 1
ATOM 4959 C CA . GLU B 1 106 ? 30.656 -2.906 16.781 1 93.94 106 GLU B CA 1
ATOM 4960 C C . GLU B 1 106 ? 29.594 -3.986 17.016 1 93.94 106 GLU B C 1
ATOM 4962 O O . GLU B 1 106 ? 29.625 -5.035 16.359 1 93.94 106 GLU B O 1
ATOM 4967 N N . CYS B 1 107 ? 28.75 -3.732 17.906 1 92.25 107 CYS B N 1
ATOM 4968 C CA . CYS B 1 107 ? 27.75 -4.742 18.25 1 92.25 107 CYS B CA 1
ATOM 4969 C C . CYS B 1 107 ? 26.641 -4.785 17.219 1 92.25 107 CYS B C 1
ATOM 4971 O O . CYS B 1 107 ? 26.234 -5.863 16.766 1 92.25 107 CYS B O 1
ATOM 4973 N N . HIS B 1 108 ? 26.188 -3.617 16.766 1 91.62 108 HIS B N 1
ATOM 4974 C CA . HIS B 1 108 ? 25 -3.564 15.914 1 91.62 108 HIS B CA 1
ATOM 4975 C C . HIS B 1 108 ? 25.344 -3.971 14.484 1 91.62 108 HIS B C 1
ATOM 4977 O O . HIS B 1 108 ? 24.453 -4.305 13.703 1 91.62 108 HIS B O 1
ATOM 4983 N N . GLU B 1 109 ? 26.516 -3.971 14.148 1 89.5 109 GLU B N 1
ATOM 4984 C CA . GLU B 1 109 ? 26.906 -4.516 12.859 1 89.5 109 GLU B CA 1
ATOM 4985 C C . GLU B 1 109 ? 26.469 -5.969 12.711 1 89.5 109 GLU B C 1
ATOM 4987 O O . GLU B 1 109 ? 26.203 -6.438 11.602 1 89.5 109 GLU B O 1
ATOM 4992 N N . SER B 1 110 ? 26.391 -6.613 13.836 1 86.19 110 SER B N 1
ATOM 4993 C CA . SER B 1 110 ? 25.984 -8.016 13.82 1 86.19 110 SER B CA 1
ATOM 4994 C C . SER B 1 110 ? 24.516 -8.156 14.18 1 86.19 110 SER B C 1
ATOM 4996 O O . SER B 1 110 ? 23.797 -8.984 13.602 1 86.19 110 SER B O 1
ATOM 4998 N N . VAL B 1 111 ? 24.047 -7.332 15.086 1 84.88 111 VAL B N 1
ATOM 4999 C CA . VAL B 1 111 ? 22.719 -7.488 15.641 1 84.88 111 VAL B CA 1
ATOM 5000 C C . VAL B 1 111 ? 21.688 -6.883 14.688 1 84.88 111 VAL B C 1
ATOM 5002 O O . VAL B 1 111 ? 20.578 -7.414 14.531 1 84.88 111 VAL B O 1
ATOM 5005 N N . THR B 1 112 ? 21.984 -5.742 14.109 1 85.94 112 THR B N 1
ATOM 5006 C CA . THR B 1 112 ? 21.109 -5.055 13.164 1 85.94 112 THR B CA 1
ATOM 5007 C C . THR B 1 112 ? 21.922 -4.469 12.008 1 85.94 112 THR B C 1
ATOM 5009 O O . THR B 1 112 ? 22.031 -3.246 11.875 1 85.94 112 THR B O 1
ATOM 5012 N N . PRO B 1 113 ? 22.406 -5.316 11.125 1 86.75 113 PRO B N 1
ATOM 5013 C CA . PRO B 1 113 ? 23.344 -4.883 10.094 1 86.75 113 PRO B CA 1
ATOM 5014 C C . PRO B 1 113 ? 22.734 -3.896 9.109 1 86.75 113 PRO B C 1
ATOM 5016 O O . PRO B 1 113 ? 23.438 -3.018 8.594 1 86.75 113 PRO B O 1
ATOM 5019 N N . GLY B 1 114 ? 21.453 -3.957 8.906 1 84.62 114 GLY B N 1
ATOM 5020 C CA . GLY B 1 114 ? 20.812 -3.1 7.926 1 84.62 114 GLY B CA 1
ATOM 5021 C C . GLY B 1 114 ? 20.938 -1.623 8.25 1 84.62 114 GLY B C 1
ATOM 5022 O O . GLY B 1 114 ? 21.297 -0.822 7.379 1 84.62 114 GLY B O 1
ATOM 5023 N N . TRP B 1 115 ? 20.672 -1.275 9.469 1 87.94 115 TRP B N 1
ATOM 5024 C CA . TRP B 1 115 ? 20.719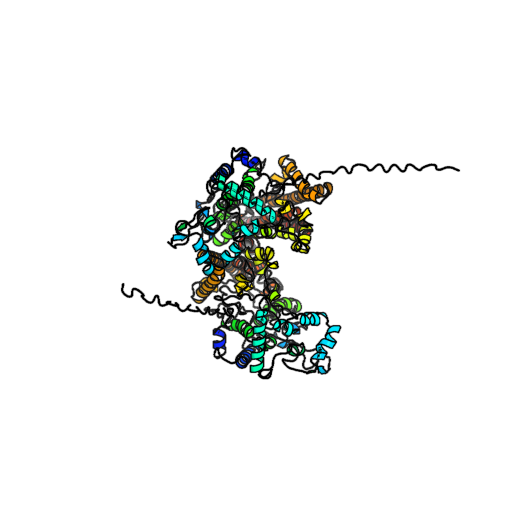 0.151 9.773 1 87.94 115 TRP B CA 1
ATOM 5025 C C . TRP B 1 115 ? 22.172 0.637 9.852 1 87.94 115 TRP B C 1
ATOM 5027 O O . TRP B 1 115 ? 22.453 1.786 9.508 1 87.94 115 TRP B O 1
ATOM 5037 N N . VAL B 1 116 ? 23.078 -0.267 10.289 1 89.62 116 VAL B N 1
ATOM 5038 C CA . VAL B 1 116 ? 24.484 0.138 10.328 1 89.62 116 VAL B CA 1
ATOM 5039 C C . VAL B 1 116 ? 24.984 0.421 8.914 1 89.62 116 VAL B C 1
ATOM 5041 O O . VAL B 1 116 ? 25.641 1.438 8.672 1 89.62 116 VAL B O 1
ATOM 5044 N N . HIS B 1 117 ? 24.609 -0.436 8.055 1 88.88 117 HIS B N 1
ATOM 5045 C CA . HIS B 1 117 ? 25.016 -0.256 6.668 1 88.88 117 HIS B CA 1
ATOM 5046 C C . HIS B 1 117 ? 24.438 1.035 6.086 1 88.88 117 HIS B C 1
ATOM 5048 O O . HIS B 1 117 ? 25.156 1.789 5.422 1 88.88 117 HIS B O 1
ATOM 5054 N N . SER B 1 118 ? 23.203 1.278 6.328 1 90.88 118 SER B N 1
ATOM 5055 C CA . SER B 1 118 ? 22.562 2.5 5.852 1 90.88 118 SER B CA 1
ATOM 5056 C C . SER B 1 118 ? 23.25 3.74 6.418 1 90.88 118 SER B C 1
ATOM 5058 O O . SER B 1 118 ? 23.5 4.699 5.688 1 90.88 118 SER B O 1
ATOM 5060 N N . TRP B 1 119 ? 23.547 3.73 7.676 1 93.81 119 TRP B N 1
ATOM 5061 C CA . TRP B 1 119 ? 24.234 4.848 8.328 1 93.81 119 TRP B CA 1
ATOM 5062 C C . TRP B 1 119 ? 25.625 5.043 7.754 1 93.81 119 TRP B C 1
ATOM 5064 O O . TRP B 1 119 ? 26.031 6.172 7.469 1 93.81 119 TRP B O 1
ATOM 5074 N N . GLU B 1 120 ? 26.328 3.955 7.508 1 91.5 120 GLU B N 1
ATOM 5075 C CA . GLU B 1 120 ? 27.688 4.031 6.977 1 91.5 120 GLU B CA 1
ATOM 5076 C C . GLU B 1 120 ? 27.703 4.68 5.598 1 91.5 120 GLU B C 1
ATOM 5078 O O . GLU B 1 120 ? 28.672 5.355 5.238 1 91.5 120 GLU B O 1
ATOM 5083 N N . ASN B 1 121 ? 26.656 4.48 4.918 1 87.94 121 ASN B N 1
ATOM 5084 C CA . ASN B 1 121 ? 26.562 5.004 3.559 1 87.94 121 ASN B CA 1
ATOM 5085 C C . ASN B 1 121 ? 26 6.426 3.539 1 87.94 121 ASN B C 1
ATOM 5087 O O . ASN B 1 121 ? 25.906 7.043 2.477 1 87.94 121 ASN B O 1
ATOM 5091 N N . SER B 1 122 ? 25.766 7 4.695 1 93.56 122 SER B N 1
ATOM 5092 C CA . SER B 1 122 ? 25.156 8.328 4.801 1 93.56 122 SER B CA 1
ATOM 5093 C C . SER B 1 122 ? 26.219 9.406 4.988 1 93.56 122 SER B C 1
ATOM 5095 O O . SER B 1 122 ? 27.391 9.094 5.25 1 93.56 122 SER B O 1
ATOM 5097 N N . VAL B 1 123 ? 25.812 10.688 4.801 1 94.5 123 VAL B N 1
ATOM 5098 C CA . VAL B 1 123 ? 26.688 11.82 5.102 1 94.5 123 VAL B CA 1
ATOM 5099 C C . VAL B 1 123 ? 27.094 11.789 6.57 1 94.5 123 VAL B C 1
ATOM 5101 O O . VAL B 1 123 ? 28.234 12.094 6.914 1 94.5 123 VAL B O 1
ATOM 5104 N N . HIS B 1 124 ? 26.188 11.398 7.465 1 95.5 124 HIS B N 1
ATOM 5105 C CA . HIS B 1 124 ? 26.469 11.328 8.898 1 95.5 124 HIS B CA 1
ATOM 5106 C C . HIS B 1 124 ? 27.578 10.32 9.195 1 95.5 124 HIS B C 1
ATOM 5108 O O . HIS B 1 124 ? 28.406 10.547 10.086 1 95.5 124 HIS B O 1
ATOM 5114 N N . GLY B 1 125 ? 27.609 9.305 8.391 1 93.75 125 GLY B N 1
ATOM 5115 C CA . GLY B 1 125 ? 28.578 8.242 8.625 1 93.75 125 GLY B CA 1
ATOM 5116 C C . GLY B 1 125 ? 29.969 8.57 8.109 1 93.75 125 GLY B C 1
ATOM 5117 O O . GLY B 1 125 ? 30.938 7.914 8.484 1 93.75 125 GLY B O 1
ATOM 5118 N N . ASN B 1 126 ? 30.047 9.594 7.211 1 94.06 126 ASN B N 1
ATOM 5119 C CA . ASN B 1 126 ? 31.328 9.938 6.629 1 94.06 126 ASN B CA 1
ATOM 5120 C C . ASN B 1 126 ? 31.406 11.414 6.242 1 94.06 126 ASN B C 1
ATOM 5122 O O . ASN B 1 126 ? 31.344 11.75 5.059 1 94.06 126 ASN B O 1
ATOM 5126 N N . LEU B 1 127 ? 31.672 12.25 7.18 1 96.75 127 LEU B N 1
ATOM 5127 C CA . LEU B 1 127 ? 31.75 13.688 6.941 1 96.75 127 LEU B CA 1
ATOM 5128 C C . LEU B 1 127 ? 32.969 14.047 6.113 1 96.75 127 LEU B C 1
ATOM 5130 O O . LEU B 1 127 ? 32.969 15.016 5.352 1 96.75 127 LEU B O 1
ATOM 5134 N N . ASP B 1 128 ? 34 13.266 6.207 1 95.5 128 ASP B N 1
ATOM 5135 C CA . ASP B 1 128 ? 35.25 13.555 5.52 1 95.5 128 ASP B CA 1
ATOM 5136 C C . ASP B 1 128 ? 35.094 13.398 4.008 1 95.5 128 ASP B C 1
ATOM 5138 O O . ASP B 1 128 ? 35.75 14.125 3.24 1 95.5 128 ASP B O 1
ATOM 5142 N N . GLU B 1 129 ? 34.344 12.43 3.689 1 95.19 129 GLU B N 1
ATOM 5143 C CA . GLU B 1 129 ? 34.062 12.305 2.26 1 95.19 129 GLU B CA 1
ATOM 5144 C C . GLU B 1 129 ? 33.5 13.602 1.692 1 95.19 129 GLU B C 1
ATOM 5146 O O . GLU B 1 129 ? 33.906 14.047 0.62 1 95.19 129 GLU B O 1
ATOM 5151 N N . ILE B 1 130 ? 32.625 14.227 2.377 1 96.25 130 ILE B N 1
ATOM 5152 C CA . ILE B 1 130 ? 31.984 15.453 1.946 1 96.25 130 ILE B CA 1
ATOM 5153 C C . ILE B 1 130 ? 32.969 16.609 1.965 1 96.25 130 ILE B C 1
ATOM 5155 O O . ILE B 1 130 ? 33.031 17.406 1.023 1 96.25 130 ILE B O 1
ATOM 5159 N N . ARG B 1 131 ? 33.719 16.672 3.002 1 96.69 131 ARG B N 1
ATOM 5160 C CA . ARG B 1 131 ? 34.719 17.734 3.143 1 96.69 131 ARG B CA 1
ATOM 5161 C C . ARG B 1 131 ? 35.719 17.703 2.014 1 96.69 131 ARG B C 1
ATOM 5163 O O . ARG B 1 131 ? 36.344 18.719 1.672 1 96.69 131 ARG B O 1
ATOM 5170 N N . GLY B 1 132 ? 35.875 16.562 1.44 1 96.69 132 GLY B N 1
ATOM 5171 C CA . GLY B 1 132 ? 36.906 16.391 0.413 1 96.69 132 GLY B CA 1
ATOM 5172 C C . GLY B 1 132 ? 36.375 16.562 -0.995 1 96.69 132 GLY B C 1
ATOM 5173 O O . GLY B 1 132 ? 37.094 16.422 -1.971 1 96.69 132 GLY B O 1
ATOM 5174 N N . LEU B 1 133 ? 35.125 16.891 -1.084 1 96.88 133 LEU B N 1
ATOM 5175 C CA . LEU B 1 133 ? 34.531 17 -2.406 1 96.88 133 LEU B CA 1
ATOM 5176 C C . LEU B 1 133 ? 35.031 18.234 -3.141 1 96.88 133 LEU B C 1
ATOM 5178 O O . LEU B 1 133 ? 35.219 19.297 -2.529 1 96.88 133 LEU B O 1
ATOM 5182 N N . ASP B 1 134 ? 35.125 18.031 -4.445 1 96.06 134 ASP B N 1
ATOM 5183 C CA . ASP B 1 134 ? 35.438 19.156 -5.305 1 96.06 134 ASP B CA 1
ATOM 5184 C C . ASP B 1 134 ? 34.188 19.922 -5.707 1 96.06 134 ASP B C 1
ATOM 5186 O O . ASP B 1 134 ? 33.094 19.391 -5.609 1 96.06 134 ASP B O 1
ATOM 5190 N N . ALA B 1 135 ? 34.438 21.109 -6.18 1 93.56 135 ALA B N 1
ATOM 5191 C CA . ALA B 1 135 ? 33.312 21.984 -6.52 1 93.56 135 ALA B CA 1
ATOM 5192 C C . ALA B 1 135 ? 32.469 21.406 -7.66 1 93.56 135 ALA B C 1
ATOM 5194 O O . ALA B 1 135 ? 31.328 21.797 -7.867 1 93.56 135 ALA B O 1
ATOM 5195 N N . SER B 1 136 ? 33.062 20.469 -8.391 1 94.56 136 SER B N 1
ATOM 5196 C CA . SER B 1 136 ? 32.375 19.891 -9.523 1 94.56 136 SER B CA 1
ATOM 5197 C C . SER B 1 136 ? 31.375 18.828 -9.062 1 94.56 136 SER B C 1
ATOM 5199 O O . SER B 1 136 ? 30.469 18.438 -9.82 1 94.56 136 SER B O 1
ATOM 5201 N N . ASP B 1 137 ? 31.531 18.344 -7.836 1 96.69 137 ASP B N 1
ATOM 5202 C CA . ASP B 1 137 ? 30.562 17.406 -7.262 1 96.69 137 ASP B CA 1
ATOM 5203 C C . ASP B 1 137 ? 29.312 18.125 -6.785 1 96.69 137 ASP B C 1
ATOM 5205 O O . ASP B 1 137 ? 29.391 19.078 -6.008 1 96.69 137 ASP B O 1
ATOM 5209 N N . SER B 1 138 ? 28.172 17.641 -7.305 1 96.69 138 SER B N 1
ATOM 5210 C CA . SER B 1 138 ? 26.906 18.297 -7.008 1 96.69 138 SER B CA 1
ATOM 5211 C C . SER B 1 138 ? 26.625 18.297 -5.512 1 96.69 138 SER B C 1
ATOM 5213 O O . SER B 1 138 ? 25.766 19.047 -5.039 1 96.69 138 SER B O 1
ATOM 5215 N N . ARG B 1 139 ? 27.359 17.562 -4.746 1 96.31 139 ARG B N 1
ATOM 5216 C CA . ARG B 1 139 ? 27.172 17.484 -3.301 1 96.31 139 ARG B CA 1
ATOM 5217 C C . ARG B 1 139 ? 28.062 18.516 -2.586 1 96.31 139 ARG B C 1
ATOM 5219 O O . ARG B 1 139 ? 28 18.641 -1.361 1 96.31 139 ARG B O 1
ATOM 5226 N N . HIS B 1 140 ? 28.75 19.266 -3.217 1 97 140 HIS B N 1
ATOM 5227 C CA . HIS B 1 140 ? 29.781 20.125 -2.645 1 97 140 HIS B CA 1
ATOM 5228 C C . HIS B 1 140 ? 29.156 21.125 -1.669 1 97 140 HIS B C 1
ATOM 5230 O O . HIS B 1 140 ? 29.781 21.484 -0.665 1 97 140 HIS B O 1
ATOM 5236 N N . TYR B 1 141 ? 27.922 21.594 -1.889 1 96 141 TYR B N 1
ATOM 5237 C CA . TYR B 1 141 ? 27.25 22.562 -1.034 1 96 141 TYR B CA 1
ATOM 5238 C C . TYR B 1 141 ? 27.109 22.031 0.391 1 96 141 TYR B C 1
ATOM 5240 O O . TYR B 1 141 ? 26.953 22.812 1.334 1 96 141 TYR B O 1
ATOM 5248 N N . LYS B 1 142 ? 27.219 20.766 0.571 1 97.31 142 LYS B N 1
ATOM 5249 C CA . LYS B 1 142 ? 27.047 20.156 1.886 1 97.31 142 LYS B CA 1
ATOM 5250 C C . LYS B 1 142 ? 28.219 20.484 2.805 1 97.31 142 LYS B C 1
ATOM 5252 O O . LYS B 1 142 ? 28.125 20.344 4.023 1 97.31 142 LYS B O 1
ATOM 5257 N N . GLN B 1 143 ? 29.328 20.938 2.229 1 97.06 143 GLN B N 1
ATOM 5258 C CA . GLN B 1 143 ? 30.438 21.422 3.051 1 97.06 143 GLN B CA 1
ATOM 5259 C C . GLN B 1 143 ? 30.016 22.625 3.887 1 97.06 143 GLN B C 1
ATOM 5261 O O . GLN B 1 143 ? 30.328 22.703 5.074 1 97.06 143 GLN B O 1
ATOM 5266 N N . GLU B 1 144 ? 29.297 23.469 3.199 1 95.88 144 GLU B N 1
ATOM 5267 C CA . GLU B 1 144 ? 28.781 24.625 3.912 1 95.88 144 GLU B CA 1
ATOM 5268 C C . GLU B 1 144 ? 27.781 24.234 4.988 1 95.88 144 GLU B C 1
ATOM 5270 O O . GLU B 1 144 ? 27.734 24.844 6.062 1 95.88 144 GLU B O 1
ATOM 5275 N N . LEU B 1 145 ? 26.984 23.219 4.754 1 96.12 145 LEU B N 1
ATOM 5276 C CA . LEU B 1 145 ? 26.016 22.734 5.73 1 96.12 145 LEU B CA 1
ATOM 5277 C C . LEU B 1 145 ? 26.719 22.188 6.961 1 96.12 145 LEU B C 1
ATOM 5279 O O . LEU B 1 145 ? 26.25 22.359 8.086 1 96.12 145 LEU B O 1
ATOM 5283 N N . ILE B 1 146 ? 27.828 21.5 6.746 1 97.06 146 ILE B N 1
ATOM 5284 C CA . ILE B 1 146 ? 28.609 21.016 7.871 1 97.06 146 ILE B CA 1
ATOM 5285 C C . ILE B 1 146 ? 29.094 22.188 8.719 1 97.06 146 ILE B C 1
ATOM 5287 O O . ILE B 1 146 ? 29.016 22.141 9.945 1 97.06 146 ILE B O 1
ATOM 5291 N N . GLY B 1 147 ? 29.547 23.219 8.039 1 96.38 147 GLY B N 1
ATOM 5292 C CA . GLY B 1 147 ? 29.953 24.422 8.75 1 96.38 147 GLY B CA 1
ATOM 5293 C C . GLY B 1 147 ? 28.828 25.031 9.57 1 96.38 147 GLY B C 1
ATOM 5294 O O . GLY B 1 147 ? 29.047 25.469 10.703 1 96.38 147 GLY B O 1
ATOM 5295 N N . GLN B 1 148 ? 27.656 25.062 9.031 1 96.19 148 GLN B N 1
ATOM 5296 C CA . GLN B 1 148 ? 26.5 25.578 9.742 1 96.19 148 GLN B CA 1
ATOM 5297 C C . GLN B 1 148 ? 26.188 24.75 10.984 1 96.19 148 GLN B C 1
ATOM 5299 O O . GLN B 1 148 ? 25.891 25.297 12.047 1 96.19 148 GLN B O 1
ATOM 5304 N N . VAL B 1 149 ? 26.25 23.469 10.867 1 97.69 149 VAL B N 1
ATOM 5305 C CA . VAL B 1 149 ? 26.016 22.562 11.984 1 97.69 149 VAL B CA 1
ATOM 5306 C C . VAL B 1 149 ? 27.047 22.812 13.086 1 97.69 149 VAL B C 1
ATOM 5308 O O . VAL B 1 149 ? 26.703 22.875 14.266 1 97.69 149 VAL B O 1
ATOM 5311 N N . GLU B 1 150 ? 28.312 22.953 12.672 1 97.62 150 GLU B N 1
ATOM 5312 C CA . GLU B 1 150 ? 29.359 23.234 13.641 1 97.62 150 GLU B CA 1
ATOM 5313 C C . GLU B 1 150 ? 29.109 24.547 14.375 1 97.62 150 GLU B C 1
ATOM 5315 O O . GLU B 1 150 ? 29.25 24.625 15.594 1 97.62 150 GLU B O 1
ATOM 5320 N N . THR B 1 151 ? 28.672 25.547 13.656 1 96.94 151 THR B N 1
ATOM 5321 C CA . THR B 1 151 ? 28.328 26.828 14.266 1 96.94 151 THR B CA 1
ATOM 5322 C C . THR B 1 151 ? 27.219 26.672 15.289 1 96.94 151 THR B C 1
ATOM 5324 O O . THR B 1 151 ? 27.281 27.234 16.375 1 96.94 151 THR B O 1
ATOM 5327 N N . ASN B 1 152 ? 26.188 25.922 14.953 1 97.56 152 ASN B N 1
ATOM 5328 C CA . ASN B 1 152 ? 25.094 25.656 15.875 1 97.56 152 ASN B CA 1
ATOM 5329 C C . ASN B 1 152 ? 25.578 24.969 17.156 1 97.56 152 ASN B C 1
ATOM 5331 O O . ASN B 1 152 ? 25.219 25.391 18.25 1 97.56 152 ASN B O 1
ATOM 5335 N N . LEU B 1 153 ? 26.422 23.984 17 1 97.81 153 LEU B N 1
ATOM 5336 C CA . LEU B 1 153 ? 26.891 23.219 18.141 1 97.81 153 LEU B CA 1
ATOM 5337 C C . LEU B 1 153 ? 27.844 24.031 19 1 97.81 153 LEU B C 1
ATOM 5339 O O . LEU B 1 153 ? 27.859 23.891 20.219 1 97.81 153 LEU B O 1
ATOM 5343 N N . HIS B 1 154 ? 28.656 24.922 18.391 1 97.56 154 HIS B N 1
ATOM 5344 C CA . HIS B 1 154 ? 29.484 25.859 19.156 1 97.56 154 HIS B CA 1
ATOM 5345 C C . HIS B 1 154 ? 28.625 26.766 20.031 1 97.56 154 HIS B C 1
ATOM 5347 O O . HIS B 1 154 ? 28.891 26.953 21.219 1 97.56 154 HIS B O 1
ATOM 5353 N N . SER B 1 155 ? 27.625 27.25 19.391 1 97.12 155 SER B N 1
ATOM 5354 C CA . SER B 1 155 ? 26.719 28.156 20.078 1 97.12 155 SER B CA 1
ATOM 5355 C C . SER B 1 155 ? 26.062 27.484 21.281 1 97.12 155 SER B C 1
ATOM 5357 O O . SER B 1 155 ? 25.766 28.141 22.281 1 97.12 155 SER B O 1
ATOM 5359 N N . MET B 1 156 ? 25.891 26.172 21.281 1 96.44 156 MET B N 1
ATOM 5360 C CA . MET B 1 156 ? 25.188 25.422 22.312 1 96.44 156 MET B CA 1
ATOM 5361 C C . MET B 1 156 ? 26.172 24.859 23.344 1 96.44 156 MET B C 1
ATOM 5363 O O . MET B 1 156 ? 25.766 24.234 24.328 1 96.44 156 MET B O 1
ATOM 5367 N N . GLY B 1 157 ? 27.438 25.062 23.094 1 95.81 157 GLY B N 1
ATOM 5368 C CA . GLY B 1 157 ? 28.484 24.562 23.984 1 95.81 157 GLY B CA 1
ATOM 5369 C C . GLY B 1 157 ? 28.688 23.062 23.891 1 95.81 157 GLY B C 1
ATOM 5370 O O . GLY B 1 157 ? 29.234 22.438 24.797 1 95.81 157 GLY B O 1
ATOM 5371 N N . LEU B 1 158 ? 28.25 22.453 22.781 1 95.56 158 LEU B N 1
ATOM 5372 C CA . LEU B 1 158 ? 28.344 21.016 22.594 1 95.56 158 LEU B CA 1
ATOM 5373 C C . LEU B 1 158 ? 29.594 20.641 21.812 1 95.56 158 LEU B C 1
ATOM 5375 O O . LEU B 1 158 ? 29.984 19.469 21.781 1 95.56 158 LEU B O 1
ATOM 5379 N N . LEU B 1 159 ? 30.062 21.609 21.156 1 95 159 LEU B N 1
ATOM 5380 C CA . LEU B 1 159 ? 31.344 21.547 20.453 1 95 159 LEU B CA 1
ATOM 5381 C C . LEU B 1 159 ? 32.25 22.719 20.844 1 95 159 LEU B C 1
ATOM 5383 O O . LEU B 1 159 ? 31.766 23.859 20.938 1 95 159 LEU B O 1
ATOM 5387 N N . GLU B 1 160 ? 33.5 22.438 21.141 1 93.69 160 GLU B N 1
ATOM 5388 C CA . GLU B 1 160 ? 34.406 23.516 21.531 1 93.69 160 GLU B CA 1
ATOM 5389 C C . GLU B 1 160 ? 34.562 24.531 20.406 1 93.69 160 GLU B C 1
ATOM 5391 O O . GLU B 1 160 ? 34.531 24.172 19.219 1 93.69 160 GLU B O 1
ATOM 5396 N N . GLU B 1 161 ? 34.781 25.719 20.859 1 92.38 161 GLU B N 1
ATOM 5397 C CA . GLU B 1 161 ? 34.969 26.75 19.844 1 92.38 161 GLU B CA 1
ATOM 5398 C C . GLU B 1 161 ? 36.125 26.406 18.906 1 92.38 161 GLU B C 1
ATOM 5400 O O . GLU B 1 161 ? 37.219 26 19.359 1 92.38 161 GLU B O 1
ATOM 5405 N N . GLY B 1 162 ? 35.875 26.484 17.672 1 90.81 162 GLY B N 1
ATOM 5406 C CA . GLY B 1 162 ? 36.906 26.219 16.688 1 90.81 162 GLY B CA 1
ATOM 5407 C C . GLY B 1 162 ? 37.094 24.75 16.359 1 90.81 162 GLY B C 1
ATOM 5408 O O . GLY B 1 162 ? 37.719 24.391 15.375 1 90.81 162 GLY B O 1
ATOM 5409 N N . GLN B 1 163 ? 36.5 23.953 17.141 1 94.12 163 GLN B N 1
ATOM 5410 C CA . GLN B 1 163 ? 36.625 22.516 16.906 1 94.12 163 GLN B CA 1
ATOM 5411 C C . GLN B 1 163 ? 35.688 22.078 15.766 1 94.12 163 GLN B C 1
ATOM 5413 O O . GLN B 1 163 ? 34.562 22.562 15.664 1 94.12 163 GLN B O 1
ATOM 5418 N N . ARG B 1 164 ? 36.219 21.156 14.953 1 94.94 164 ARG B N 1
ATOM 5419 C CA . ARG B 1 164 ? 35.438 20.594 13.875 1 94.94 164 ARG B CA 1
ATOM 5420 C C . ARG B 1 164 ? 34.656 19.359 14.359 1 94.94 164 ARG B C 1
ATOM 5422 O O . ARG B 1 164 ? 35.125 18.609 15.211 1 94.94 164 ARG B O 1
ATOM 5429 N N . LEU B 1 165 ? 33.5 19.219 13.789 1 95.12 165 LEU B N 1
ATOM 5430 C CA . LEU B 1 165 ? 32.719 18.016 14.055 1 95.12 165 LEU B CA 1
ATOM 5431 C C . LEU B 1 165 ? 33.344 16.797 13.391 1 95.12 165 LEU B C 1
ATOM 5433 O O . LEU B 1 165 ? 33.469 16.766 12.164 1 95.12 165 LEU B O 1
ATOM 5437 N N . ASN B 1 166 ? 33.719 15.852 14.094 1 88.75 166 ASN B N 1
ATOM 5438 C CA . ASN B 1 166 ? 34.438 14.695 13.562 1 88.75 166 ASN B CA 1
ATOM 5439 C C . ASN B 1 166 ? 33.469 13.695 12.914 1 88.75 166 ASN B C 1
ATOM 5441 O O . ASN B 1 166 ? 33.719 13.195 11.812 1 88.75 166 ASN B O 1
ATOM 5445 N N . ASP B 1 167 ? 32.469 13.312 13.641 1 88.5 167 ASP B N 1
ATOM 5446 C CA . ASP B 1 167 ? 31.484 12.352 13.141 1 88.5 167 ASP B CA 1
ATOM 5447 C C . ASP B 1 167 ? 30.141 12.539 13.812 1 88.5 167 ASP B C 1
ATOM 5449 O O . ASP B 1 167 ? 30.031 13.234 14.828 1 88.5 167 ASP B O 1
ATOM 5453 N N . VAL B 1 168 ? 29.141 12.094 13.172 1 96 168 VAL B N 1
ATOM 5454 C CA . VAL B 1 168 ? 27.812 11.945 13.766 1 96 168 VAL B CA 1
ATOM 5455 C C . VAL B 1 168 ? 27.5 10.461 13.961 1 96 168 VAL B C 1
ATOM 5457 O O . VAL B 1 168 ? 27.203 9.75 13 1 96 168 VAL B O 1
ATOM 5460 N N . GLY B 1 169 ? 27.641 9.992 15.133 1 95.12 169 GLY B N 1
ATOM 5461 C CA . GLY B 1 169 ? 27.453 8.57 15.406 1 95.12 169 GLY B CA 1
ATOM 5462 C C . GLY B 1 169 ? 26.078 8.242 15.961 1 95.12 169 GLY B C 1
ATOM 5463 O O . GLY B 1 169 ? 25.25 9.133 16.141 1 95.12 169 GLY B O 1
ATOM 5464 N N . CYS B 1 170 ? 25.922 6.91 16.219 1 95.88 170 CYS B N 1
ATOM 5465 C CA . CYS B 1 170 ? 24.656 6.41 16.734 1 95.88 170 CYS B CA 1
ATOM 5466 C C . CYS B 1 170 ? 24.297 7.086 18.062 1 95.88 170 CYS B C 1
ATOM 5468 O O . CYS B 1 170 ? 23.156 7.496 18.266 1 95.88 170 CYS B O 1
ATOM 5470 N N . ILE B 1 171 ? 25.266 7.293 18.906 1 95.94 171 ILE B N 1
ATOM 5471 C CA . ILE B 1 171 ? 25.094 7.793 20.281 1 95.94 171 ILE B CA 1
ATOM 5472 C C . ILE B 1 171 ? 24.656 9.25 20.234 1 95.94 171 ILE B C 1
ATOM 5474 O O . ILE B 1 171 ? 23.938 9.711 21.141 1 95.94 171 ILE B O 1
ATOM 5478 N N . ASP B 1 172 ? 25.031 10.008 19.234 1 96.88 172 ASP B N 1
ATOM 5479 C CA . ASP B 1 172 ? 24.672 11.422 19.125 1 96.88 172 ASP B CA 1
ATOM 5480 C C . ASP B 1 172 ? 23.172 11.594 19 1 96.88 172 ASP B C 1
ATOM 5482 O O . ASP B 1 172 ? 22.594 12.547 19.516 1 96.88 172 ASP B O 1
ATOM 5486 N N . CYS B 1 173 ? 22.484 10.68 18.312 1 96.06 173 CYS B N 1
ATOM 5487 C CA . CYS B 1 173 ? 21.047 10.766 18.094 1 96.06 173 CYS B CA 1
ATOM 5488 C C . CYS B 1 173 ? 20.281 10.031 19.188 1 96.06 173 CYS B C 1
ATOM 5490 O O . CYS B 1 173 ? 19.25 10.5 19.656 1 96.06 173 CYS B O 1
ATOM 5492 N N . HIS B 1 174 ? 20.891 8.938 19.688 1 95.5 174 HIS B N 1
ATOM 5493 C CA . HIS B 1 174 ? 20.078 8.039 20.5 1 95.5 174 HIS B CA 1
ATOM 5494 C C . HIS B 1 174 ? 20.359 8.242 21.984 1 95.5 174 HIS B C 1
ATOM 5496 O O . HIS B 1 174 ? 19.672 7.668 22.828 1 95.5 174 HIS B O 1
ATOM 5502 N N . MET B 1 175 ? 21.422 9.047 22.359 1 95.62 175 MET B N 1
ATOM 5503 C CA . MET B 1 175 ? 21.703 9.344 23.75 1 95.62 175 MET B CA 1
ATOM 5504 C C . MET B 1 175 ? 21.984 10.836 23.953 1 95.62 175 MET B C 1
ATOM 5506 O O . MET B 1 175 ? 21.953 11.328 25.078 1 95.62 175 MET B O 1
ATOM 5510 N N . GLY B 1 176 ? 22.359 11.516 22.922 1 95 176 GLY B N 1
ATOM 5511 C CA . GLY B 1 176 ? 22.625 12.945 22.984 1 95 176 GLY B CA 1
ATOM 5512 C C . GLY B 1 176 ? 23.844 13.359 22.203 1 95 176 GLY B C 1
ATOM 5513 O O . GLY B 1 176 ? 24.859 12.648 22.188 1 95 176 GLY B O 1
ATOM 5514 N N . VAL B 1 177 ? 23.797 14.5 21.641 1 94.88 177 VAL B N 1
ATOM 5515 C CA . VAL B 1 177 ? 24.891 15.016 20.812 1 94.88 177 VAL B CA 1
ATOM 5516 C C . VAL B 1 177 ? 26.141 15.203 21.672 1 94.88 177 VAL B C 1
ATOM 5518 O O . VAL B 1 177 ? 26.094 15.852 22.719 1 94.88 177 VAL B O 1
ATOM 5521 N N . GLY B 1 178 ? 27.25 14.57 21.281 1 92 178 GLY B N 1
ATOM 5522 C CA . GLY B 1 178 ? 28.531 14.766 21.938 1 92 178 GLY B CA 1
ATOM 5523 C C . GLY B 1 178 ? 28.781 13.789 23.078 1 92 178 GLY B C 1
ATOM 5524 O O . GLY B 1 178 ? 29.875 13.75 23.625 1 92 178 GLY B O 1
ATOM 5525 N N . VAL B 1 179 ? 27.797 13.008 23.359 1 93.69 179 VAL B N 1
ATOM 5526 C CA . VAL B 1 179 ? 27.938 12.031 24.438 1 93.69 179 VAL B CA 1
ATOM 5527 C C . VAL B 1 179 ? 28.922 10.938 24 1 93.69 179 VAL B C 1
ATOM 5529 O O . VAL B 1 179 ? 28.922 10.516 22.844 1 93.69 179 VAL B O 1
ATOM 5532 N N . GLU B 1 180 ? 29.734 10.523 24.969 1 93.94 180 GLU B N 1
ATOM 5533 C CA . GLU B 1 180 ? 30.781 9.562 24.625 1 93.94 180 GLU B CA 1
ATOM 5534 C C . GLU B 1 180 ? 30.422 8.156 25.109 1 93.94 180 GLU B C 1
ATOM 5536 O O . GLU B 1 180 ? 30.953 7.172 24.594 1 93.94 180 GLU B O 1
ATOM 5541 N N . SER B 1 181 ? 29.656 8.125 26.109 1 96.25 181 SER B N 1
ATOM 5542 C CA . SER B 1 181 ? 29.219 6.848 26.656 1 96.25 181 SER B CA 1
ATOM 5543 C C . SER B 1 181 ? 27.906 6.996 27.422 1 96.25 181 SER B C 1
ATOM 5545 O O . SER B 1 181 ? 27.516 8.109 27.766 1 96.25 181 SER B O 1
ATOM 5547 N N . GLY B 1 182 ? 27.188 5.875 27.625 1 96.12 182 GLY B N 1
ATOM 5548 C CA . GLY B 1 182 ? 25.938 5.867 28.375 1 96.12 182 GLY B CA 1
ATOM 5549 C C . GLY B 1 182 ? 25.391 4.469 28.609 1 96.12 182 GLY B C 1
ATOM 5550 O O . GLY B 1 182 ? 25.953 3.488 28.109 1 96.12 182 GLY B O 1
ATOM 5551 N N . ASN B 1 183 ? 24.375 4.445 29.422 1 95.75 183 ASN B N 1
ATOM 5552 C CA . ASN B 1 183 ? 23.719 3.17 29.719 1 95.75 183 ASN B CA 1
ATOM 5553 C C . ASN B 1 183 ? 22.641 2.844 28.688 1 95.75 183 ASN B C 1
ATOM 5555 O O . ASN B 1 183 ? 21.766 3.672 28.422 1 95.75 183 ASN B O 1
ATOM 5559 N N . HIS B 1 184 ? 22.703 1.643 28.125 1 93.44 184 HIS B N 1
ATOM 5560 C CA . HIS B 1 184 ? 21.828 1.207 27.047 1 93.44 184 HIS B CA 1
ATOM 5561 C C . HIS B 1 184 ? 20.375 1.189 27.484 1 93.44 184 HIS B C 1
ATOM 5563 O O . HIS B 1 184 ? 19.469 1.459 26.688 1 93.44 184 HIS B O 1
ATOM 5569 N N . LYS B 1 185 ? 20.094 0.931 28.703 1 91.81 185 LYS B N 1
ATOM 5570 C CA . LYS B 1 185 ? 18.734 0.822 29.234 1 91.81 185 LYS B CA 1
ATOM 5571 C C . LYS B 1 185 ? 18.188 2.191 29.625 1 91.81 185 LYS B C 1
ATOM 5573 O O . LYS B 1 185 ? 17.047 2.523 29.281 1 91.81 185 LYS B O 1
ATOM 5578 N N . THR B 1 186 ? 18.984 3.041 30.25 1 93.12 186 THR B N 1
ATOM 5579 C CA . THR B 1 186 ? 18.453 4.246 30.875 1 93.12 186 THR B CA 1
ATOM 5580 C C . THR B 1 186 ? 18.656 5.461 29.969 1 93.12 186 THR B C 1
ATOM 5582 O O . THR B 1 186 ? 17.891 6.43 30.047 1 93.12 186 THR B O 1
ATOM 5585 N N . ASP B 1 187 ? 19.656 5.363 29.109 1 94.38 187 ASP B N 1
ATOM 5586 C CA . ASP B 1 187 ? 20.016 6.586 28.406 1 94.38 187 ASP B CA 1
ATOM 5587 C C . ASP B 1 187 ? 19.516 6.543 26.953 1 94.38 187 ASP B C 1
ATOM 5589 O O . ASP B 1 187 ? 19.516 7.566 26.266 1 94.38 187 ASP B O 1
ATOM 5593 N N . LEU B 1 188 ? 19.078 5.367 26.438 1 92.75 188 LEU B N 1
ATOM 5594 C CA . LEU B 1 188 ? 18.625 5.23 25.062 1 92.75 188 LEU B CA 1
ATOM 5595 C C . LEU B 1 188 ? 17.25 5.848 24.875 1 92.75 188 LEU B C 1
ATOM 5597 O O . LEU B 1 188 ? 16.359 5.664 25.719 1 92.75 188 LEU B O 1
ATOM 5601 N N . TYR B 1 189 ? 17.109 6.652 23.891 1 92.25 189 TYR B N 1
ATOM 5602 C CA . TYR B 1 189 ? 15.797 7.137 23.484 1 92.25 189 TYR B CA 1
ATOM 5603 C C . TYR B 1 189 ? 15.688 7.188 21.969 1 92.25 189 TYR B C 1
ATOM 5605 O O . TYR B 1 189 ? 16.688 7.055 21.25 1 92.25 189 TYR B O 1
ATOM 5613 N N . MET B 1 190 ? 14.453 7.262 21.469 1 93.38 190 MET B N 1
ATOM 5614 C CA . MET B 1 190 ? 14.203 7.457 20.047 1 93.38 190 MET B CA 1
ATOM 5615 C C . MET B 1 190 ? 14.289 8.93 19.672 1 93.38 190 MET B C 1
ATOM 5617 O O . MET B 1 190 ? 13.586 9.766 20.25 1 93.38 190 MET B O 1
ATOM 5621 N N . PRO B 1 191 ? 15.156 9.25 18.75 1 94.88 191 PRO B N 1
ATOM 5622 C CA . PRO B 1 191 ? 15.289 10.664 18.375 1 94.88 191 PRO B CA 1
ATOM 5623 C C . PRO B 1 191 ? 14 11.242 17.797 1 94.88 191 PRO B C 1
ATOM 5625 O O . PRO B 1 191 ? 13.289 10.555 17.062 1 94.88 191 PRO B O 1
ATOM 5628 N N . ASP B 1 192 ? 13.719 12.453 18.109 1 95.44 192 ASP B N 1
ATOM 5629 C CA . ASP B 1 192 ? 12.57 13.172 17.578 1 95.44 192 ASP B CA 1
ATOM 5630 C C . ASP B 1 192 ? 13.008 14.422 16.812 1 95.44 192 ASP B C 1
ATOM 5632 O O . ASP B 1 192 ? 14.195 14.586 16.516 1 95.44 192 ASP B O 1
ATOM 5636 N N . ALA B 1 193 ? 12.086 15.289 16.422 1 96.88 193 ALA B N 1
ATOM 5637 C CA . ALA B 1 193 ? 12.391 16.469 15.609 1 96.88 193 ALA B CA 1
ATOM 5638 C C . ALA B 1 193 ? 13.359 17.391 16.328 1 96.88 193 ALA B C 1
ATOM 5640 O O . ALA B 1 193 ? 14.227 18 15.703 1 96.88 193 ALA B O 1
ATOM 5641 N N . ALA B 1 194 ? 13.227 17.531 17.625 1 96.88 194 ALA B N 1
ATOM 5642 C CA . ALA B 1 194 ? 14.125 18.391 18.406 1 96.88 194 ALA B CA 1
ATOM 5643 C C . ALA B 1 194 ? 15.539 17.828 18.406 1 96.88 194 ALA B C 1
ATOM 5645 O O . ALA B 1 194 ? 16.516 18.594 18.375 1 96.88 194 ALA B O 1
ATOM 5646 N N . SER B 1 195 ? 15.633 16.5 18.453 1 96.25 195 SER B N 1
ATOM 5647 C CA . SER B 1 195 ? 16.953 15.875 18.359 1 96.25 195 SER B CA 1
ATOM 5648 C C . SER B 1 195 ? 17.641 16.219 17.047 1 96.25 195 SER B C 1
ATOM 5650 O O . SER B 1 195 ? 18.828 16.578 17.047 1 96.25 195 SER B O 1
ATOM 5652 N N . CYS B 1 196 ? 16.938 16.141 15.984 1 96.81 196 CYS B N 1
ATOM 5653 C CA . CYS B 1 196 ? 17.484 16.5 14.68 1 96.81 196 CYS B CA 1
ATOM 5654 C C . CYS B 1 196 ? 17.797 17.984 14.617 1 96.81 196 CYS B C 1
ATOM 5656 O O . CYS B 1 196 ? 18.828 18.391 14.078 1 96.81 196 CYS B O 1
ATOM 5658 N N . GLY B 1 197 ? 16.922 18.781 15.219 1 97.5 197 GLY B N 1
ATOM 5659 C CA . GLY B 1 197 ? 17 20.234 15.156 1 97.5 197 GLY B CA 1
ATOM 5660 C C . GLY B 1 197 ? 18.188 20.812 15.898 1 97.5 197 GLY B C 1
ATOM 5661 O O . GLY B 1 197 ? 18.547 21.969 15.703 1 97.5 197 GLY B O 1
ATOM 5662 N N . GLN B 1 198 ? 18.766 20.047 16.75 1 96.88 198 GLN B N 1
ATOM 5663 C CA . GLN B 1 198 ? 19.938 20.547 17.484 1 96.88 198 GLN B CA 1
ATOM 5664 C C . GLN B 1 198 ? 21.078 20.875 16.531 1 96.88 198 GLN B C 1
ATOM 5666 O O . GLN B 1 198 ? 21.766 21.875 16.719 1 96.88 198 GLN B O 1
ATOM 5671 N N . CYS B 1 199 ? 21.281 20.094 15.562 1 97.62 199 CYS B N 1
ATOM 5672 C CA . CYS B 1 199 ? 22.297 20.344 14.539 1 97.62 199 CYS B CA 1
ATOM 5673 C C . CYS B 1 199 ? 21.688 21.078 13.344 1 97.62 199 CYS B C 1
ATOM 5675 O O . CYS B 1 199 ? 22.359 21.906 12.719 1 97.62 199 CYS B O 1
ATOM 5677 N N . HIS B 1 200 ? 20.453 20.75 13.016 1 97.44 200 HIS B N 1
ATOM 5678 C CA . HIS B 1 200 ? 19.766 21.328 11.859 1 97.44 200 HIS B CA 1
ATOM 5679 C C . HIS B 1 200 ? 18.75 22.375 12.289 1 97.44 200 HIS B C 1
ATOM 5681 O O . HIS B 1 200 ? 17.562 22.25 11.977 1 97.44 200 HIS B O 1
ATOM 5687 N N . VAL B 1 201 ? 19.219 23.453 12.867 1 98.12 201 VAL B N 1
ATOM 5688 C CA . VAL B 1 201 ? 18.375 24.469 13.5 1 98.12 201 VAL B CA 1
ATOM 5689 C C . VAL B 1 201 ? 17.531 25.172 12.445 1 98.12 201 VAL B C 1
ATOM 5691 O O . VAL B 1 201 ? 16.344 25.406 12.656 1 98.12 201 VAL B O 1
ATOM 5694 N N . GLN B 1 202 ? 18.078 25.484 11.328 1 97 202 GLN B N 1
ATOM 5695 C CA . GLN B 1 202 ? 17.359 26.188 10.273 1 97 202 GLN B CA 1
ATOM 5696 C C . GLN B 1 202 ? 16.156 25.375 9.781 1 97 202 GLN B C 1
ATOM 5698 O O . GLN B 1 202 ? 15.047 25.906 9.688 1 97 202 GLN B O 1
ATOM 5703 N N . GLU B 1 203 ? 16.406 24.109 9.391 1 97.44 203 GLU B N 1
ATOM 5704 C CA . GLU B 1 203 ? 15.344 23.25 8.883 1 97.44 203 GLU B CA 1
ATOM 5705 C C . GLU B 1 203 ? 14.242 23.047 9.914 1 97.44 203 GLU B C 1
ATOM 5707 O O . GLU B 1 203 ? 13.055 23.047 9.578 1 97.44 203 GLU B O 1
ATOM 5712 N N . PHE B 1 204 ? 14.664 22.859 11.203 1 98.38 204 PHE B N 1
ATOM 5713 C CA . PHE B 1 204 ? 13.703 22.719 12.297 1 98.38 204 PHE B CA 1
ATOM 5714 C C . PHE B 1 204 ? 12.844 23.969 12.43 1 98.38 204 PHE B C 1
ATOM 5716 O O . PHE B 1 204 ? 11.617 23.875 12.531 1 98.38 204 PHE B O 1
ATOM 5723 N N . ALA B 1 205 ? 13.477 25.094 12.359 1 98.56 205 ALA B N 1
ATOM 5724 C CA . ALA B 1 205 ? 12.773 26.375 12.477 1 98.56 205 ALA B CA 1
ATOM 5725 C C . ALA B 1 205 ? 11.812 26.578 11.312 1 98.56 205 ALA B C 1
ATOM 5727 O O . ALA B 1 205 ? 10.68 27.031 11.5 1 98.56 205 ALA B O 1
ATOM 5728 N N . GLU B 1 206 ? 12.258 26.312 10.125 1 98.12 206 GLU B N 1
ATOM 5729 C CA . GLU B 1 206 ? 11.414 26.453 8.945 1 98.12 206 GLU B CA 1
ATOM 5730 C C . GLU B 1 206 ? 10.164 25.562 9.055 1 98.12 206 GLU B C 1
ATOM 5732 O O . GLU B 1 206 ? 9.047 26.031 8.812 1 98.12 206 GLU B O 1
ATOM 5737 N N . ARG B 1 207 ? 10.344 24.312 9.406 1 98.12 207 ARG B N 1
ATOM 5738 C CA . ARG B 1 207 ? 9.211 23.422 9.555 1 98.12 207 ARG B CA 1
ATOM 5739 C C . ARG B 1 207 ? 8.273 23.891 10.656 1 98.12 207 ARG B C 1
ATOM 5741 O O . ARG B 1 207 ? 7.055 23.906 10.484 1 98.12 207 ARG B O 1
ATOM 5748 N N . GLU B 1 208 ? 8.812 24.359 11.789 1 98.31 208 GLU B N 1
ATOM 5749 C CA . GLU B 1 208 ? 8.008 24.812 12.922 1 98.31 208 GLU B CA 1
ATOM 5750 C C . GLU B 1 208 ? 7.258 26.094 12.578 1 98.31 208 GLU B C 1
ATOM 5752 O O . GLU B 1 208 ? 6.195 26.375 13.141 1 98.31 208 GLU B O 1
ATOM 5757 N N . SER B 1 209 ? 7.75 26.875 11.688 1 98.38 209 SER B N 1
ATOM 5758 C CA . SER B 1 209 ? 7.117 28.125 11.305 1 98.38 209 SER B CA 1
ATOM 5759 C C . SER B 1 209 ? 5.766 27.891 10.648 1 98.38 209 SER B C 1
ATOM 5761 O O . SER B 1 209 ? 4.973 28.812 10.484 1 98.38 209 SER B O 1
ATOM 5763 N N . GLU B 1 210 ? 5.473 26.656 10.234 1 98.12 210 GLU B N 1
ATOM 5764 C CA . GLU B 1 210 ? 4.148 26.344 9.703 1 98.12 210 GLU B CA 1
ATOM 5765 C C . GLU B 1 210 ? 3.057 26.734 10.695 1 98.12 210 GLU B C 1
ATOM 5767 O O . GLU B 1 210 ? 1.959 27.125 10.297 1 98.12 210 GLU B O 1
ATOM 5772 N N . ARG B 1 211 ? 3.352 26.688 11.969 1 97.62 211 ARG B N 1
ATOM 5773 C CA . ARG B 1 211 ? 2.445 27.078 13.047 1 97.62 211 ARG B CA 1
ATOM 5774 C C . ARG B 1 211 ? 2.041 28.547 12.914 1 97.62 211 ARG B C 1
ATOM 5776 O O . ARG B 1 211 ? 0.961 28.938 13.359 1 97.62 211 ARG B O 1
ATOM 5783 N N . ASP B 1 212 ? 2.887 29.312 12.25 1 97.75 212 ASP B N 1
ATOM 5784 C CA . ASP B 1 212 ? 2.777 30.766 12.312 1 97.75 212 ASP B CA 1
ATOM 5785 C C . ASP B 1 212 ? 2.373 31.359 10.961 1 97.75 212 ASP B C 1
ATOM 5787 O O . ASP B 1 212 ? 1.981 32.531 10.875 1 97.75 212 ASP B O 1
ATOM 5791 N N . THR B 1 213 ? 2.471 30.547 9.977 1 97.5 213 THR B N 1
ATOM 5792 C CA . THR B 1 213 ? 2.254 31.109 8.641 1 97.5 213 THR B CA 1
ATOM 5793 C C . THR B 1 213 ? 0.915 30.641 8.078 1 97.5 213 THR B C 1
ATOM 5795 O O . THR B 1 213 ? 0.517 31.062 6.984 1 97.5 213 THR B O 1
ATOM 5798 N N . LEU B 1 214 ? 0.222 29.812 8.781 1 96.69 214 LEU B N 1
ATOM 5799 C CA . LEU B 1 214 ? -1.08 29.328 8.336 1 96.69 214 LEU B CA 1
ATOM 5800 C C . LEU B 1 214 ? -2.172 29.703 9.336 1 96.69 214 LEU B C 1
ATOM 5802 O O . LEU B 1 214 ? -2.828 28.828 9.898 1 96.69 214 LEU B O 1
ATOM 5806 N N . ASP B 1 215 ? -2.344 30.953 9.609 1 94.44 215 ASP B N 1
ATOM 5807 C CA . ASP B 1 215 ? -3.428 31.5 10.422 1 94.44 215 ASP B CA 1
ATOM 5808 C C . ASP B 1 215 ? -4.57 32 9.547 1 94.44 215 ASP B C 1
ATOM 5810 O O . ASP B 1 215 ? -4.434 33.031 8.875 1 94.44 215 ASP B O 1
ATOM 5814 N N . TRP B 1 216 ? -5.668 31.344 9.578 1 95.56 216 TRP B N 1
ATOM 5815 C CA . TRP B 1 216 ? -6.805 31.625 8.703 1 95.56 216 TRP B CA 1
ATOM 5816 C C . TRP B 1 216 ? -7.547 32.875 9.172 1 95.56 216 TRP B C 1
ATOM 5818 O O . TRP B 1 216 ? -7.891 33 10.344 1 95.56 216 TRP B O 1
ATOM 5828 N N . PRO B 1 217 ? -7.875 33.812 8.328 1 95.44 217 PRO B N 1
ATOM 5829 C CA . PRO B 1 217 ? -8.422 35.094 8.734 1 95.44 217 PRO B CA 1
ATOM 5830 C C . PRO B 1 217 ? -9.852 35 9.25 1 95.44 217 PRO B C 1
ATOM 5832 O O . PRO B 1 217 ? -10.289 35.875 10.016 1 95.44 217 PRO B O 1
ATOM 5835 N N . GLN B 1 218 ? -10.68 34.031 8.82 1 95.88 218 GLN B N 1
ATOM 5836 C CA . GLN B 1 218 ? -12.062 33.875 9.266 1 95.88 218 GLN B CA 1
ATOM 5837 C C . GLN B 1 218 ? -12.242 32.625 10.102 1 95.88 218 GLN B C 1
ATOM 5839 O O . GLN B 1 218 ? -13.336 32.062 10.148 1 95.88 218 GLN B O 1
ATOM 5844 N N . ASP B 1 219 ? -11.188 32.094 10.656 1 94.94 219 ASP B N 1
ATOM 5845 C CA . ASP B 1 219 ? -11.195 30.953 11.547 1 94.94 219 ASP B CA 1
ATOM 5846 C C . ASP B 1 219 ? -11.766 29.719 10.852 1 94.94 219 ASP B C 1
ATOM 5848 O O . ASP B 1 219 ? -12.602 29.016 11.414 1 94.94 219 ASP B O 1
ATOM 5852 N N . GLN B 1 220 ? -11.414 29.547 9.578 1 94.06 220 GLN B N 1
ATOM 5853 C CA . GLN B 1 220 ? -11.852 28.375 8.82 1 94.06 220 GLN B CA 1
ATOM 5854 C C . GLN B 1 220 ? -11.258 27.094 9.391 1 94.06 220 GLN B C 1
ATOM 5856 O O . GLN B 1 220 ? -11.867 26.031 9.297 1 94.06 220 GLN B O 1
ATOM 5861 N N . TRP B 1 221 ? -9.992 27.109 9.875 1 94.12 221 TRP B N 1
ATOM 5862 C CA . TRP B 1 221 ? -9.273 26.047 10.578 1 94.12 221 TRP B CA 1
ATOM 5863 C C . TRP B 1 221 ? -8.617 26.578 11.844 1 94.12 221 TRP B C 1
ATOM 5865 O O . TRP B 1 221 ? -8.422 27.797 11.984 1 94.12 221 TRP B O 1
ATOM 5875 N N . PRO B 1 222 ? -8.312 25.672 12.758 1 92.81 222 PRO B N 1
ATOM 5876 C CA . PRO B 1 222 ? -7.492 26.125 13.883 1 92.81 222 PRO B CA 1
ATOM 5877 C C . PRO B 1 222 ? -6.156 26.719 13.438 1 92.81 222 PRO B C 1
ATOM 5879 O O . PRO B 1 222 ? -5.602 26.297 12.414 1 92.81 222 PRO B O 1
ATOM 5882 N N . ASP B 1 223 ? -5.664 27.672 14.188 1 93.69 223 ASP B N 1
ATOM 5883 C CA . ASP B 1 223 ? -4.41 28.344 13.859 1 93.69 223 ASP B CA 1
ATOM 5884 C C . ASP B 1 223 ? -3.293 27.328 13.617 1 93.69 223 ASP B C 1
ATOM 5886 O O . ASP B 1 223 ? -3.143 26.375 14.383 1 93.69 223 ASP B O 1
ATOM 5890 N N . GLY B 1 224 ? -2.543 27.547 12.547 1 95.94 224 GLY B N 1
ATOM 5891 C CA . GLY B 1 224 ? -1.398 26.719 12.219 1 95.94 224 GLY B CA 1
ATOM 5892 C C . GLY B 1 224 ? -1.787 25.391 11.617 1 95.94 224 GLY B C 1
ATOM 5893 O O . GLY B 1 224 ? -0.924 24.547 11.328 1 95.94 224 GLY B O 1
ATOM 5894 N N . ARG B 1 225 ? -3.141 25.141 11.398 1 94.88 225 ARG B N 1
ATOM 5895 C CA . ARG B 1 225 ? -3.586 23.844 10.875 1 94.88 225 ARG B CA 1
ATOM 5896 C C . ARG B 1 225 ? -4.441 24.031 9.625 1 94.88 225 ARG B C 1
ATOM 5898 O O . ARG B 1 225 ? -5.113 25.047 9.469 1 94.88 225 ARG B O 1
ATOM 5905 N N . PRO B 1 226 ? -4.398 23.016 8.797 1 95.31 226 PRO B N 1
ATOM 5906 C CA . PRO B 1 226 ? -3.598 21.797 8.797 1 95.31 226 PRO B CA 1
ATOM 5907 C C . PRO B 1 226 ? -2.141 22.047 8.406 1 95.31 226 PRO B C 1
ATOM 5909 O O . PRO B 1 226 ? -1.865 22.828 7.504 1 95.31 226 PRO B O 1
ATOM 5912 N N . SER B 1 227 ? -1.181 21.406 9.086 1 97.06 227 SER B N 1
ATOM 5913 C CA . SER B 1 227 ? 0.246 21.531 8.812 1 97.06 227 SER B CA 1
ATOM 5914 C C . SER B 1 227 ? 1.007 20.297 9.258 1 97.06 227 SER B C 1
ATOM 5916 O O . SER B 1 227 ? 0.46 19.438 9.969 1 97.06 227 SER B O 1
ATOM 5918 N N . HIS B 1 228 ? 2.232 20.109 8.797 1 97.44 228 HIS B N 1
ATOM 5919 C CA . HIS B 1 228 ? 3.096 19.016 9.234 1 97.44 228 HIS B CA 1
ATOM 5920 C C . HIS B 1 228 ? 3.572 19.234 10.664 1 97.44 228 HIS B C 1
ATOM 5922 O O . HIS B 1 228 ? 3.734 18.266 11.422 1 97.44 228 HIS B O 1
ATOM 5928 N N . ALA B 1 229 ? 3.707 20.484 11.07 1 98 229 ALA B N 1
ATOM 5929 C CA . ALA B 1 229 ? 4.219 20.828 12.398 1 98 229 ALA B CA 1
ATOM 5930 C C . ALA B 1 229 ? 3.207 20.484 13.484 1 98 229 ALA B C 1
ATOM 5932 O O . ALA B 1 229 ? 3.566 20.359 14.656 1 98 229 ALA B O 1
ATOM 5933 N N . LEU B 1 230 ? 1.936 20.359 13.109 1 97.81 230 LEU B N 1
ATOM 5934 C CA . LEU B 1 230 ? 0.875 20.047 14.062 1 97.81 230 LEU B CA 1
ATOM 5935 C C . LEU B 1 230 ? 0.044 18.859 13.586 1 97.81 230 LEU B C 1
ATOM 5937 O O . LEU B 1 230 ? -1.174 18.828 13.773 1 97.81 230 LEU B O 1
ATOM 5941 N N . SER B 1 231 ? 0.704 17.922 12.898 1 97.38 231 SER B N 1
ATOM 5942 C CA . SER B 1 231 ? -0.003 16.812 12.273 1 97.38 231 SER B CA 1
ATOM 5943 C C . SER B 1 231 ? -0.449 15.789 13.32 1 97.38 231 SER B C 1
ATOM 5945 O O . SER B 1 231 ? -1.529 15.211 13.203 1 97.38 231 SER B O 1
ATOM 5947 N N . TYR B 1 232 ? 0.349 15.469 14.336 1 97.88 232 TYR B N 1
ATOM 5948 C CA . TYR B 1 232 ? 0.023 14.453 15.336 1 97.88 232 TYR B CA 1
ATOM 5949 C C . TYR B 1 232 ? -1.17 14.883 16.188 1 97.88 232 TYR B C 1
ATOM 5951 O O . TYR B 1 232 ? -2.086 14.094 16.422 1 97.88 232 TYR B O 1
ATOM 5959 N N . ILE B 1 233 ? -1.183 16.172 16.594 1 96.88 233 ILE B N 1
ATOM 5960 C CA . ILE B 1 233 ? -2.279 16.656 17.406 1 96.88 233 ILE B CA 1
ATOM 5961 C C . ILE B 1 233 ? -3.58 16.641 16.609 1 96.88 233 ILE B C 1
ATOM 5963 O O . ILE B 1 233 ? -4.652 16.391 17.172 1 96.88 233 ILE B O 1
ATOM 5967 N N . ALA B 1 234 ? -3.508 16.922 15.305 1 95.88 234 ALA B N 1
ATOM 5968 C CA . ALA B 1 234 ? -4.684 16.844 14.445 1 95.88 234 ALA B CA 1
ATOM 5969 C C . ALA B 1 234 ? -5.266 15.438 14.438 1 95.88 234 ALA B C 1
ATOM 5971 O O . ALA B 1 234 ? -6.477 15.258 14.312 1 95.88 234 ALA B O 1
ATOM 5972 N N . ASN B 1 235 ? -4.41 14.422 14.555 1 96.44 235 ASN B N 1
ATOM 5973 C CA . ASN B 1 235 ? -4.844 13.031 14.594 1 96.44 235 ASN B CA 1
ATOM 5974 C C . ASN B 1 235 ? -5.508 12.688 15.922 1 96.44 235 ASN B C 1
ATOM 5976 O O . ASN B 1 235 ? -6.648 12.219 15.945 1 96.44 235 ASN B O 1
ATOM 5980 N N . VAL B 1 236 ? -4.852 12.977 17.031 1 96.94 236 VAL B N 1
ATOM 5981 C CA . VAL B 1 236 ? -5.297 12.469 18.328 1 96.94 236 VAL B CA 1
ATOM 5982 C C . VAL B 1 236 ? -6.5 13.273 18.812 1 96.94 236 VAL B C 1
ATOM 5984 O O . VAL B 1 236 ? -7.191 12.859 19.75 1 96.94 236 VAL B O 1
ATOM 5987 N N . GLU B 1 237 ? -6.805 14.367 18.094 1 96.31 237 GLU B N 1
ATOM 5988 C CA . GLU B 1 237 ? -7.977 15.156 18.469 1 96.31 237 GLU B CA 1
ATOM 5989 C C . GLU B 1 237 ? -9.141 14.891 17.516 1 96.31 237 GLU B C 1
ATOM 5991 O O . GLU B 1 237 ? -10.148 15.602 17.562 1 96.31 237 GLU B O 1
ATOM 5996 N N . THR B 1 238 ? -9.008 13.953 16.641 1 96.38 238 THR B N 1
ATOM 5997 C CA . THR B 1 238 ? -10.148 13.469 15.867 1 96.38 238 THR B CA 1
ATOM 5998 C C . THR B 1 238 ? -11.055 12.594 16.719 1 96.38 238 THR B C 1
ATOM 6000 O O . THR B 1 238 ? -10.609 11.578 17.266 1 96.38 238 THR B O 1
ATOM 6003 N N . ALA B 1 239 ? -12.305 12.914 16.781 1 97.25 239 ALA B N 1
ATOM 6004 C CA . ALA B 1 239 ? -13.234 12.289 17.719 1 97.25 239 ALA B CA 1
ATOM 6005 C C . ALA B 1 239 ? -13.305 10.781 17.5 1 97.25 239 ALA B C 1
ATOM 6007 O O . ALA B 1 239 ? -13.078 10 18.422 1 97.25 239 ALA B O 1
ATOM 6008 N N . ILE B 1 240 ? -13.5 10.344 16.281 1 97.38 240 ILE B N 1
ATOM 6009 C CA . ILE B 1 240 ? -13.719 8.922 16.016 1 97.38 240 ILE B CA 1
ATOM 6010 C C . ILE B 1 240 ? -12.414 8.164 16.188 1 97.38 240 ILE B C 1
ATOM 6012 O O . ILE B 1 240 ? -12.414 6.996 16.594 1 97.38 240 ILE B O 1
ATOM 6016 N N . TRP B 1 241 ? -11.258 8.812 15.922 1 97.5 241 TRP B N 1
ATOM 6017 C CA . TRP B 1 241 ? -9.984 8.164 16.219 1 97.5 241 TRP B CA 1
ATOM 6018 C C . TRP B 1 241 ? -9.867 7.816 17.688 1 97.5 241 TRP B C 1
ATOM 6020 O O . TRP B 1 241 ? -9.477 6.703 18.047 1 97.5 241 TRP B O 1
ATOM 6030 N N . ALA B 1 242 ? -10.234 8.75 18.531 1 97.38 242 ALA B N 1
ATOM 6031 C CA . ALA B 1 242 ? -10.156 8.555 19.984 1 97.38 242 ALA B CA 1
ATOM 6032 C C . ALA B 1 242 ? -11.203 7.555 20.453 1 97.38 242 ALA B C 1
ATOM 6034 O O . ALA B 1 242 ? -10.977 6.816 21.422 1 97.38 242 ALA B O 1
ATOM 6035 N N . GLY B 1 243 ? -12.344 7.543 19.781 1 96.44 243 GLY B N 1
ATOM 6036 C CA . GLY B 1 243 ? -13.477 6.785 20.281 1 96.44 243 GLY B CA 1
ATOM 6037 C C . GLY B 1 243 ? -13.484 5.34 19.812 1 96.44 243 GLY B C 1
ATOM 6038 O O . GLY B 1 243 ? -14.188 4.5 20.375 1 96.44 243 GLY B O 1
ATOM 6039 N N . MET B 1 244 ? -12.805 5.031 18.781 1 94.94 244 MET B N 1
ATOM 6040 C CA . MET B 1 244 ? -12.875 3.678 18.234 1 94.94 244 MET B CA 1
ATOM 6041 C C . MET B 1 244 ? -12.109 2.701 19.125 1 94.94 244 MET B C 1
ATOM 6043 O O . MET B 1 244 ? -11.039 3.025 19.641 1 94.94 244 MET B O 1
ATOM 6047 N N . GLU B 1 245 ? -12.641 1.499 19.328 1 94.56 245 GLU B N 1
ATOM 6048 C CA . GLU B 1 245 ? -12.039 0.472 20.172 1 94.56 245 GLU B CA 1
ATOM 6049 C C . GLU B 1 245 ? -10.938 -0.278 19.422 1 94.56 245 GLU B C 1
ATOM 6051 O O . GLU B 1 245 ? -10.008 -0.807 20.047 1 94.56 245 GLU B O 1
ATOM 6056 N N . GLN B 1 246 ? -11.039 -0.377 18.125 1 97.19 246 GLN B N 1
ATOM 6057 C CA . GLN B 1 246 ? -10.062 -1.069 17.297 1 97.19 246 GLN B CA 1
ATOM 6058 C C . GLN B 1 246 ? -8.797 -0.227 17.125 1 97.19 246 GLN B C 1
ATOM 6060 O O . GLN B 1 246 ? -8.531 0.274 16.031 1 97.19 246 GLN B O 1
ATOM 6065 N N . ARG B 1 247 ? -7.945 -0.211 18.125 1 97.38 247 ARG B N 1
ATOM 6066 C CA . ARG B 1 247 ? -6.793 0.681 18.203 1 97.38 247 ARG B CA 1
ATOM 6067 C C . ARG B 1 247 ? -5.773 0.36 17.125 1 97.38 247 ARG B C 1
ATOM 6069 O O . ARG B 1 247 ? -5.102 1.259 16.609 1 97.38 247 ARG B O 1
ATOM 6076 N N . GLU B 1 248 ? -5.672 -0.938 16.766 1 97.56 248 GLU B N 1
ATOM 6077 C CA . GLU B 1 248 ? -4.719 -1.34 15.734 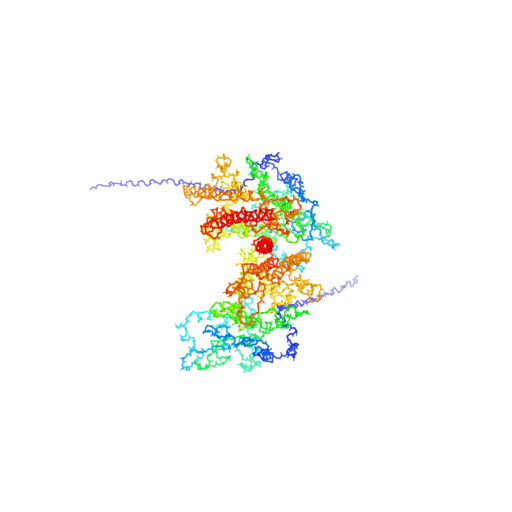1 97.56 248 GLU B CA 1
ATOM 6078 C C . GLU B 1 248 ? -5.121 -0.799 14.367 1 97.56 248 GLU B C 1
ATOM 6080 O O . GLU B 1 248 ? -4.262 -0.45 13.555 1 97.56 248 GLU B O 1
ATOM 6085 N N . VAL B 1 249 ? -6.387 -0.693 14.102 1 96.94 249 VAL B N 1
ATOM 6086 C CA . VAL B 1 249 ? -6.887 -0.084 12.875 1 96.94 249 VAL B CA 1
ATOM 6087 C C . VAL B 1 249 ? -6.691 1.429 12.93 1 96.94 249 VAL B C 1
ATOM 6089 O O . VAL B 1 249 ? -6.207 2.033 11.977 1 96.94 249 VAL B O 1
ATOM 6092 N N . ALA B 1 250 ? -6.996 2.025 14.094 1 97 250 ALA B N 1
ATOM 6093 C CA . ALA B 1 250 ? -6.84 3.465 14.281 1 97 250 ALA B CA 1
ATOM 6094 C C . ALA B 1 250 ? -5.383 3.883 14.125 1 97 250 ALA B C 1
ATOM 6096 O O . ALA B 1 250 ? -5.094 5.004 13.703 1 97 250 ALA B O 1
ATOM 6097 N N . ALA B 1 251 ? -4.496 2.971 14.414 1 96.25 251 ALA B N 1
ATOM 6098 C CA . ALA B 1 251 ? -3.066 3.246 14.289 1 96.25 251 ALA B CA 1
ATOM 6099 C C . ALA B 1 251 ? -2.695 3.621 12.859 1 96.25 251 ALA B C 1
ATOM 6101 O O . ALA B 1 251 ? -1.738 4.363 12.633 1 96.25 251 ALA B O 1
ATOM 6102 N N . GLY B 1 252 ? -3.438 3.131 11.898 1 96.06 252 GLY B N 1
ATOM 6103 C CA . GLY B 1 252 ? -3.191 3.512 10.516 1 96.06 252 GLY B CA 1
ATOM 6104 C C . GLY B 1 252 ? -3.287 5.008 10.281 1 96.06 252 GLY B C 1
ATOM 6105 O O . GLY B 1 252 ? -2.521 5.57 9.492 1 96.06 252 GLY B O 1
ATOM 6106 N N . CYS B 1 253 ? -4.238 5.711 10.977 1 96.38 253 CYS B N 1
ATOM 6107 C CA . CYS B 1 253 ? -4.324 7.164 10.914 1 96.38 253 CYS B CA 1
ATOM 6108 C C . CYS B 1 253 ? -3.055 7.812 11.445 1 96.38 253 CYS B C 1
ATOM 6110 O O . CYS B 1 253 ? -2.506 8.719 10.82 1 96.38 253 CYS B O 1
ATOM 6112 N N . THR B 1 254 ? -2.582 7.297 12.523 1 97.12 254 THR B N 1
ATOM 6113 C CA . THR B 1 254 ? -1.444 7.883 13.227 1 97.12 254 THR B CA 1
ATOM 6114 C C . THR B 1 254 ? -0.163 7.707 12.414 1 97.12 254 THR B C 1
ATOM 6116 O O . THR B 1 254 ? 0.708 8.578 12.43 1 97.12 254 THR B O 1
ATOM 6119 N N . MET B 1 255 ? -0.024 6.645 11.727 1 96.56 255 MET B N 1
ATOM 6120 C CA . MET B 1 255 ? 1.191 6.332 10.977 1 96.56 255 MET B CA 1
ATOM 6121 C C . MET B 1 255 ? 1.492 7.418 9.945 1 96.56 255 MET B C 1
ATOM 6123 O O . MET B 1 255 ? 2.656 7.68 9.641 1 96.56 255 MET B O 1
ATOM 6127 N N . CYS B 1 256 ? 0.448 8.141 9.438 1 95.75 256 CYS B N 1
ATOM 6128 C CA . CYS B 1 256 ? 0.65 9.227 8.484 1 95.75 256 CYS B CA 1
ATOM 6129 C C . CYS B 1 256 ? 0.861 10.555 9.211 1 95.75 256 CYS B C 1
ATOM 6131 O O . CYS B 1 256 ? 1.376 11.508 8.633 1 95.75 256 CYS B O 1
ATOM 6133 N N . HIS B 1 257 ? 0.473 10.656 10.484 1 96.62 257 HIS B N 1
ATOM 6134 C CA . HIS B 1 257 ? 0.471 11.914 11.219 1 96.62 257 HIS B CA 1
ATOM 6135 C C . HIS B 1 257 ? 1.665 12.008 12.156 1 96.62 257 HIS B C 1
ATOM 6137 O O . HIS B 1 257 ? 1.557 12.578 13.25 1 96.62 257 HIS B O 1
ATOM 6143 N N . THR B 1 258 ? 2.805 11.438 11.734 1 95.94 258 THR B N 1
ATOM 6144 C CA . THR B 1 258 ? 3.988 11.398 12.586 1 95.94 258 THR B CA 1
ATOM 6145 C C . THR B 1 258 ? 4.914 12.57 12.281 1 95.94 258 THR B C 1
ATOM 6147 O O . THR B 1 258 ? 5.918 12.773 12.969 1 95.94 258 THR B O 1
ATOM 6150 N N . THR B 1 259 ? 4.656 13.398 11.258 1 96.62 259 THR B N 1
ATOM 6151 C CA . THR B 1 259 ? 5.578 14.43 10.797 1 96.62 259 THR B CA 1
ATOM 6152 C C . THR B 1 259 ? 5.812 15.477 11.883 1 96.62 259 THR B C 1
ATOM 6154 O O . THR B 1 259 ? 6.855 16.141 11.898 1 96.62 259 THR B O 1
ATOM 6157 N N . GLN B 1 260 ? 4.867 15.633 12.781 1 97.69 260 GLN B N 1
ATOM 6158 C CA . GLN B 1 260 ? 5.051 16.547 13.906 1 97.69 260 GLN B CA 1
ATOM 6159 C C . GLN B 1 260 ? 6.172 16.062 14.828 1 97.69 260 GLN B C 1
ATOM 6161 O O . GLN B 1 260 ? 6.91 16.859 15.391 1 97.69 260 GLN B O 1
ATOM 6166 N N . ASN B 1 261 ? 6.367 14.758 14.906 1 97.12 261 ASN B N 1
ATOM 6167 C CA . ASN B 1 261 ? 7.223 14.164 15.93 1 97.12 261 ASN B CA 1
ATOM 6168 C C . ASN B 1 261 ? 8.617 13.867 15.391 1 97.12 261 ASN B C 1
ATOM 6170 O O . ASN B 1 261 ? 9.555 13.664 16.172 1 97.12 261 ASN B O 1
ATOM 6174 N N . THR B 1 262 ? 8.711 13.859 14.125 1 95.94 262 THR B N 1
ATOM 6175 C CA . THR B 1 262 ? 10 13.445 13.578 1 95.94 262 THR B CA 1
ATOM 6176 C C . THR B 1 262 ? 10.211 14.039 12.188 1 95.94 262 THR B C 1
ATOM 6178 O O . THR B 1 262 ? 9.242 14.398 11.508 1 95.94 262 THR B O 1
ATOM 6181 N N . CYS B 1 263 ? 11.461 14.156 11.758 1 96.75 263 CYS B N 1
ATOM 6182 C CA . CYS B 1 263 ? 11.812 14.609 10.422 1 96.75 263 CYS B CA 1
ATOM 6183 C C . CYS B 1 263 ? 11.992 13.438 9.469 1 96.75 263 CYS B C 1
ATOM 6185 O O . CYS B 1 263 ? 12.062 13.617 8.258 1 96.75 263 CYS B O 1
ATOM 6187 N N . ASN B 1 264 ? 11.984 12.156 10 1 94 264 ASN B N 1
ATOM 6188 C CA . ASN B 1 264 ? 12.398 11.023 9.18 1 94 264 ASN B CA 1
ATOM 6189 C C . ASN B 1 264 ? 11.227 10.445 8.391 1 94 264 ASN B C 1
ATOM 6191 O O . ASN B 1 264 ? 11.383 9.469 7.66 1 94 264 ASN B O 1
ATOM 6195 N N . SER B 1 265 ? 10.047 11.125 8.492 1 93.75 265 SER B N 1
ATOM 6196 C CA . SER B 1 265 ? 8.969 10.734 7.59 1 93.75 265 SER B CA 1
ATOM 6197 C C . SER B 1 265 ? 9.32 11.039 6.137 1 93.75 265 SER B C 1
ATOM 6199 O O . SER B 1 265 ? 8.984 10.266 5.238 1 93.75 265 SER B O 1
ATOM 6201 N N . CYS B 1 266 ? 10.016 12.125 5.945 1 94.88 266 CYS B N 1
ATOM 6202 C CA . CYS B 1 266 ? 10.469 12.516 4.613 1 94.88 266 CYS B CA 1
ATOM 6203 C C . CYS B 1 266 ? 11.922 12.109 4.391 1 94.88 266 CYS B C 1
ATOM 6205 O O . CYS B 1 266 ? 12.273 11.633 3.309 1 94.88 266 CYS B O 1
ATOM 6207 N N . HIS B 1 267 ? 12.766 12.352 5.445 1 95.69 267 HIS B N 1
ATOM 6208 C CA . HIS B 1 267 ? 14.156 11.914 5.414 1 95.69 267 HIS B CA 1
ATOM 6209 C C . HIS B 1 267 ? 14.312 10.531 6.031 1 95.69 267 HIS B C 1
ATOM 6211 O O . HIS B 1 267 ? 14.633 10.406 7.215 1 95.69 267 HIS B O 1
ATOM 6217 N N . THR B 1 268 ? 14.289 9.523 5.266 1 93.44 268 THR B N 1
ATOM 6218 C CA . THR B 1 268 ? 14.18 8.156 5.762 1 93.44 268 THR B CA 1
ATOM 6219 C C . THR B 1 268 ? 15.484 7.723 6.426 1 93.44 268 THR B C 1
ATOM 6221 O O . THR B 1 268 ? 16.562 7.93 5.879 1 93.44 268 THR B O 1
ATOM 6224 N N . ARG B 1 269 ? 15.383 7.141 7.613 1 91.69 269 ARG B N 1
ATOM 6225 C CA . ARG B 1 269 ? 16.516 6.605 8.352 1 91.69 269 ARG B CA 1
ATOM 6226 C C . ARG B 1 269 ? 17.016 5.301 7.73 1 91.69 269 ARG B C 1
ATOM 6228 O O . ARG B 1 269 ? 16.234 4.578 7.102 1 91.69 269 ARG B O 1
ATOM 6235 N N . HIS B 1 270 ? 18.359 5.07 7.777 1 92.62 270 HIS B N 1
ATOM 6236 C CA . HIS B 1 270 ? 19.375 5.895 8.43 1 92.62 270 HIS B CA 1
ATOM 6237 C C . HIS B 1 270 ? 20.281 6.559 7.406 1 92.62 270 HIS B C 1
ATOM 6239 O O . HIS B 1 270 ? 21.406 6.973 7.742 1 92.62 270 HIS B O 1
ATOM 6245 N N . GLU B 1 271 ? 19.781 6.562 6.203 1 91.94 271 GLU B N 1
ATOM 6246 C CA . GLU B 1 271 ? 20.562 7.219 5.164 1 91.94 271 GLU B CA 1
ATOM 6247 C C . GLU B 1 271 ? 20.344 8.727 5.176 1 91.94 271 GLU B C 1
ATOM 6249 O O . GLU B 1 271 ? 21.281 9.5 4.93 1 91.94 271 GLU B O 1
ATOM 6254 N N . PHE B 1 272 ? 19.078 9.141 5.484 1 95.5 272 PHE B N 1
ATOM 6255 C CA . PHE B 1 272 ? 18.688 10.547 5.543 1 95.5 272 PHE B CA 1
ATOM 6256 C C . PHE B 1 272 ? 19.078 11.266 4.258 1 95.5 272 PHE B C 1
ATOM 6258 O O . PHE B 1 272 ? 19.594 12.391 4.301 1 95.5 272 PHE B O 1
ATOM 6265 N N . SER B 1 273 ? 18.891 10.578 3.125 1 94.38 273 SER B N 1
ATOM 6266 C CA . SER B 1 273 ? 19.281 11.109 1.822 1 94.38 273 SER B CA 1
ATOM 6267 C C . SER B 1 273 ? 18.391 12.289 1.426 1 94.38 273 SER B C 1
ATOM 6269 O O . SER B 1 273 ? 17.188 12.133 1.249 1 94.38 273 SER B O 1
ATOM 6271 N N . ALA B 1 274 ? 19.016 13.438 1.239 1 95.75 274 ALA B N 1
ATOM 6272 C CA . ALA B 1 274 ? 18.281 14.586 0.732 1 95.75 274 ALA B CA 1
ATOM 6273 C C . ALA B 1 274 ? 17.766 14.328 -0.686 1 95.75 274 ALA B C 1
ATOM 6275 O O . ALA B 1 274 ? 16.688 14.781 -1.056 1 95.75 274 ALA B O 1
ATOM 6276 N N . ALA B 1 275 ? 18.594 13.609 -1.499 1 95.88 275 ALA B N 1
ATOM 6277 C CA . ALA B 1 275 ? 18.188 13.266 -2.861 1 95.88 275 ALA B CA 1
ATOM 6278 C C . ALA B 1 275 ? 16.891 12.461 -2.867 1 95.88 275 ALA B C 1
ATOM 6280 O O . ALA B 1 275 ? 16 12.719 -3.678 1 95.88 275 ALA B O 1
ATOM 6281 N N . GLU B 1 276 ? 16.781 11.516 -1.928 1 95.12 276 GLU B N 1
ATOM 6282 C CA . GLU B 1 276 ? 15.555 10.734 -1.789 1 95.12 276 GLU B CA 1
ATOM 6283 C C . GLU B 1 276 ? 14.383 11.617 -1.388 1 95.12 276 GLU B C 1
ATOM 6285 O O . GLU B 1 276 ? 13.297 11.516 -1.962 1 95.12 276 GLU B O 1
ATOM 6290 N N . ALA B 1 277 ? 14.586 12.523 -0.46 1 96.81 277 ALA B N 1
ATOM 6291 C CA . ALA B 1 277 ? 13.531 13.375 0.081 1 96.81 277 ALA B CA 1
ATOM 6292 C C . ALA B 1 277 ? 13.055 14.383 -0.961 1 96.81 277 ALA B C 1
ATOM 6294 O O . ALA B 1 277 ? 11.961 14.945 -0.839 1 96.81 277 ALA B O 1
ATOM 6295 N N . ARG B 1 278 ? 13.859 14.641 -2.01 1 97.19 278 ARG B N 1
ATOM 6296 C CA . ARG B 1 278 ? 13.523 15.633 -3.029 1 97.19 278 ARG B CA 1
ATOM 6297 C C . ARG B 1 278 ? 12.648 15.023 -4.121 1 97.19 278 ARG B C 1
ATOM 6299 O O . ARG B 1 278 ? 12.188 15.727 -5.016 1 97.19 278 ARG B O 1
ATOM 6306 N N . LYS B 1 279 ? 12.422 13.742 -4.023 1 97.19 279 LYS B N 1
ATOM 6307 C CA . LYS B 1 279 ? 11.586 13.07 -5.016 1 97.19 279 LYS B CA 1
ATOM 6308 C C . LYS B 1 279 ? 10.141 12.984 -4.551 1 97.19 279 LYS B C 1
ATOM 6310 O O . LYS B 1 279 ? 9.867 12.875 -3.35 1 97.19 279 LYS B O 1
ATOM 6315 N N . PRO B 1 280 ? 9.133 12.938 -5.535 1 97.56 280 PRO B N 1
ATOM 6316 C CA . PRO B 1 280 ? 7.707 12.914 -5.195 1 97.56 280 PRO B CA 1
ATOM 6317 C C . PRO B 1 280 ? 7.332 11.719 -4.324 1 97.56 280 PRO B C 1
ATOM 6319 O O . PRO B 1 280 ? 6.406 11.812 -3.512 1 97.56 280 PRO B O 1
ATOM 6322 N N . GLU B 1 281 ? 8.125 10.656 -4.387 1 96.88 281 GLU B N 1
ATOM 6323 C CA . GLU B 1 281 ? 7.824 9.445 -3.637 1 96.88 281 GLU B CA 1
ATOM 6324 C C . GLU B 1 281 ? 7.914 9.688 -2.133 1 96.88 281 GLU B C 1
ATOM 6326 O O . GLU B 1 281 ? 7.191 9.062 -1.354 1 96.88 281 GLU B O 1
ATOM 6331 N N . ALA B 1 282 ? 8.695 10.656 -1.731 1 96.5 282 ALA B N 1
ATOM 6332 C CA . ALA B 1 282 ? 8.844 10.977 -0.313 1 96.5 282 ALA B CA 1
ATOM 6333 C C . ALA B 1 282 ? 7.516 11.43 0.291 1 96.5 282 ALA B C 1
ATOM 6335 O O . ALA B 1 282 ? 7.27 11.227 1.482 1 96.5 282 ALA B O 1
ATOM 6336 N N . CYS B 1 283 ? 6.664 11.953 -0.537 1 97 283 CYS B N 1
ATOM 6337 C CA . CYS B 1 283 ? 5.383 12.484 -0.08 1 97 283 CYS B CA 1
ATOM 6338 C C . CYS B 1 283 ? 4.273 11.453 -0.238 1 97 283 CYS B C 1
ATOM 6340 O O . CYS B 1 283 ? 3.207 11.586 0.364 1 97 283 CYS B O 1
ATOM 6342 N N . SER B 1 284 ? 4.512 10.383 -0.95 1 96.06 284 SER B N 1
ATOM 6343 C CA . SER B 1 284 ? 3.461 9.516 -1.473 1 96.06 284 SER B CA 1
ATOM 6344 C C . SER B 1 284 ? 2.922 8.586 -0.39 1 96.06 284 SER B C 1
ATOM 6346 O O . SER B 1 284 ? 1.782 8.125 -0.473 1 96.06 284 SER B O 1
ATOM 6348 N N . THR B 1 285 ? 3.621 8.328 0.673 1 93.94 285 THR B N 1
ATOM 6349 C CA . THR B 1 285 ? 3.152 7.426 1.719 1 93.94 285 THR B CA 1
ATOM 6350 C C . THR B 1 285 ? 1.898 7.984 2.391 1 93.94 285 THR B C 1
ATOM 6352 O O . THR B 1 285 ? 0.991 7.23 2.744 1 93.94 285 THR B O 1
ATOM 6355 N N . CYS B 1 286 ? 1.856 9.32 2.488 1 95.81 286 CYS B N 1
ATOM 6356 C CA . CYS B 1 286 ? 0.742 9.961 3.178 1 95.81 286 CYS B CA 1
ATOM 6357 C C . CYS B 1 286 ? -0.191 10.641 2.186 1 95.81 286 CYS B C 1
ATOM 6359 O O . CYS B 1 286 ? -1.413 10.578 2.332 1 95.81 286 CYS B O 1
ATOM 6361 N N . HIS B 1 287 ? 0.339 11.305 1.186 1 96.69 287 HIS B N 1
ATOM 6362 C CA . HIS B 1 287 ? -0.446 12.055 0.21 1 96.69 287 HIS B CA 1
ATOM 6363 C C . HIS B 1 287 ? -0.893 11.164 -0.941 1 96.69 287 HIS B C 1
ATOM 6365 O O . HIS B 1 287 ? -0.504 11.383 -2.09 1 96.69 287 HIS B O 1
ATOM 6371 N N . ASN B 1 288 ? -1.743 10.219 -0.56 1 95.69 288 ASN B N 1
ATOM 6372 C CA . ASN B 1 288 ? -2.34 9.258 -1.482 1 95.69 288 ASN B CA 1
ATOM 6373 C C . ASN B 1 288 ? -3.734 8.836 -1.03 1 95.69 288 ASN B C 1
ATOM 6375 O O . ASN B 1 288 ? -4.188 9.234 0.046 1 95.69 288 ASN B O 1
ATOM 6379 N N . GLY B 1 289 ? -4.457 8.156 -1.945 1 93.56 289 GLY B N 1
ATOM 6380 C CA . GLY B 1 289 ? -5.711 7.531 -1.543 1 93.56 289 GLY B CA 1
ATOM 6381 C C . GLY B 1 289 ? -6.906 8.461 -1.664 1 93.56 289 GLY B C 1
ATOM 6382 O O . GLY B 1 289 ? -6.863 9.438 -2.41 1 93.56 289 GLY B O 1
ATOM 6383 N N . VAL B 1 290 ? -7.941 8.227 -0.929 1 90.62 290 VAL B N 1
ATOM 6384 C CA . VAL B 1 290 ? -9.25 8.812 -1.203 1 90.62 290 VAL B CA 1
ATOM 6385 C C . VAL B 1 290 ? -9.297 10.242 -0.663 1 90.62 290 VAL B C 1
ATOM 6387 O O . VAL B 1 290 ? -9.953 11.109 -1.245 1 90.62 290 VAL B O 1
ATOM 6390 N N . ASP B 1 291 ? -8.555 10.484 0.362 1 86.44 291 ASP B N 1
ATOM 6391 C CA . ASP B 1 291 ? -8.672 11.836 0.903 1 86.44 291 ASP B CA 1
ATOM 6392 C C . ASP B 1 291 ? -7.418 12.656 0.618 1 86.44 291 ASP B C 1
ATOM 6394 O O . ASP B 1 291 ? -7.395 13.867 0.845 1 86.44 291 ASP B O 1
ATOM 6398 N N . HIS B 1 292 ? -6.398 12.008 0.115 1 93.06 292 HIS B N 1
ATOM 6399 C CA . HIS B 1 292 ? -5.148 12.688 -0.201 1 93.06 292 HIS B CA 1
ATOM 6400 C C . HIS B 1 292 ? -4.551 12.164 -1.505 1 93.06 292 HIS B C 1
ATOM 6402 O O . HIS B 1 292 ? -3.363 11.844 -1.564 1 93.06 292 HIS B O 1
ATOM 6408 N N . ASN B 1 293 ? -5.309 12.203 -2.559 1 95.25 293 ASN B N 1
ATOM 6409 C CA . ASN B 1 293 ? -4.82 11.547 -3.768 1 95.25 293 ASN B CA 1
ATOM 6410 C C . ASN B 1 293 ? -3.953 12.484 -4.605 1 95.25 293 ASN B C 1
ATOM 6412 O O . ASN B 1 293 ? -4.043 12.484 -5.832 1 95.25 293 ASN B O 1
ATOM 6416 N N . GLU B 1 294 ? -3.15 13.359 -3.969 1 97.25 294 GLU B N 1
ATOM 6417 C CA . GLU B 1 294 ? -2.252 14.281 -4.652 1 97.25 294 GLU B CA 1
ATOM 6418 C C . GLU B 1 294 ? -1.222 13.539 -5.492 1 97.25 294 GLU B C 1
ATOM 6420 O O . GLU B 1 294 ? -0.93 13.93 -6.625 1 97.25 294 GLU B O 1
ATOM 6425 N N . PHE B 1 295 ? -0.632 12.453 -4.996 1 97.69 295 PHE B N 1
ATOM 6426 C CA . PHE B 1 295 ? 0.41 11.711 -5.699 1 97.69 295 PHE B CA 1
ATOM 6427 C C . PHE B 1 295 ? -0.131 11.117 -6.992 1 97.69 295 PHE B C 1
ATOM 6429 O O . PHE B 1 295 ? 0.494 11.234 -8.047 1 97.69 295 PHE B O 1
ATOM 6436 N N . GLU B 1 296 ? -1.301 10.422 -6.867 1 96.62 296 GLU B N 1
ATOM 6437 C CA . GLU B 1 296 ? -1.918 9.828 -8.047 1 96.62 296 GLU B CA 1
ATOM 6438 C C . GLU B 1 296 ? -2.201 10.883 -9.117 1 96.62 296 GLU B C 1
ATOM 6440 O O . GLU B 1 296 ? -1.913 10.664 -10.297 1 96.62 296 GLU B O 1
ATOM 6445 N N . ASN B 1 297 ? -2.775 12.023 -8.719 1 97.94 297 ASN B N 1
ATOM 6446 C CA . ASN B 1 297 ? -3.098 13.094 -9.656 1 97.94 297 ASN B CA 1
ATOM 6447 C C . ASN B 1 297 ? -1.838 13.68 -10.289 1 97.94 297 ASN B C 1
ATOM 6449 O O . ASN B 1 297 ? -1.788 13.898 -11.5 1 97.94 297 ASN B O 1
ATOM 6453 N N . PHE B 1 298 ? -0.808 13.898 -9.5 1 98.19 298 PHE B N 1
ATOM 6454 C CA . PHE B 1 298 ? 0.453 14.43 -10.008 1 98.19 298 PHE B CA 1
ATOM 6455 C C . PHE B 1 298 ? 1.06 13.484 -11.039 1 98.19 298 PHE B C 1
ATOM 6457 O O . PHE B 1 298 ? 1.458 13.914 -12.125 1 98.19 298 PHE B O 1
ATOM 6464 N N . MET B 1 299 ? 1.099 12.211 -10.68 1 97.56 299 MET B N 1
ATOM 6465 C CA . MET B 1 299 ? 1.771 11.234 -11.531 1 97.56 299 MET B CA 1
ATOM 6466 C C . MET B 1 299 ? 1.088 11.133 -12.891 1 97.56 299 MET B C 1
ATOM 6468 O O . MET B 1 299 ? 1.723 10.781 -13.883 1 97.56 299 MET B O 1
ATOM 6472 N N . LEU B 1 300 ? -0.207 11.531 -12.961 1 96.94 300 LEU B N 1
ATOM 6473 C CA . LEU B 1 300 ? -0.954 11.414 -14.211 1 96.94 300 LEU B CA 1
ATOM 6474 C C . LEU B 1 300 ? -1.134 12.781 -14.859 1 96.94 300 LEU B C 1
ATOM 6476 O O . LEU B 1 300 ? -1.818 12.906 -15.875 1 96.94 300 LEU B O 1
ATOM 6480 N N . SER B 1 301 ? -0.538 13.812 -14.312 1 97.88 301 SER B N 1
ATOM 6481 C CA . SER B 1 301 ? -0.443 15.117 -14.961 1 97.88 301 SER B CA 1
ATOM 6482 C C . SER B 1 301 ? 0.719 15.156 -15.953 1 97.88 301 SER B C 1
ATOM 6484 O O . SER B 1 301 ? 1.565 14.266 -15.961 1 97.88 301 SER B O 1
ATOM 6486 N N . LYS B 1 302 ? 0.747 16.219 -16.766 1 97.25 302 LYS B N 1
ATOM 6487 C CA . LYS B 1 302 ? 1.88 16.359 -17.688 1 97.25 302 LYS B CA 1
ATOM 6488 C C . LYS B 1 302 ? 3.188 16.516 -16.906 1 97.25 302 LYS B C 1
ATOM 6490 O O . LYS B 1 302 ? 4.238 16.047 -17.359 1 97.25 302 LYS B O 1
ATOM 6495 N N . HIS B 1 303 ? 3.137 17.25 -15.734 1 98.06 303 HIS B N 1
ATOM 6496 C CA . HIS B 1 303 ? 4.324 17.391 -14.906 1 98.06 303 HIS B CA 1
ATOM 6497 C C . HIS B 1 303 ? 4.824 16.031 -14.414 1 98.06 303 HIS B C 1
ATOM 6499 O O . HIS B 1 303 ? 6.012 15.727 -14.531 1 98.06 303 HIS B O 1
ATOM 6505 N N . GLY B 1 304 ? 3.9 15.203 -13.906 1 98.06 304 GLY B N 1
ATOM 6506 C CA . GLY B 1 304 ? 4.254 13.883 -13.422 1 98.06 304 GLY B CA 1
ATOM 6507 C C . GLY B 1 304 ? 4.734 12.953 -14.516 1 98.06 304 GLY B C 1
ATOM 6508 O O . GLY B 1 304 ? 5.641 12.141 -14.297 1 98.06 304 GLY B O 1
ATOM 6509 N N . VAL B 1 305 ? 4.156 13.062 -15.711 1 97.69 305 VAL B N 1
ATOM 6510 C CA . VAL B 1 305 ? 4.527 12.219 -16.844 1 97.69 305 VAL B CA 1
ATOM 6511 C C . VAL B 1 305 ? 5.973 12.508 -17.25 1 97.69 305 VAL B C 1
ATOM 6513 O O . VAL B 1 305 ? 6.738 11.578 -17.531 1 97.69 305 VAL B O 1
ATOM 6516 N N . ILE B 1 306 ? 6.363 13.766 -17.234 1 97.75 306 ILE B N 1
ATOM 6517 C CA . ILE B 1 306 ? 7.734 14.125 -17.562 1 97.75 306 ILE B CA 1
ATOM 6518 C C . ILE B 1 306 ? 8.68 13.586 -16.5 1 97.75 306 ILE B C 1
ATOM 6520 O O . ILE B 1 306 ? 9.734 13.023 -16.812 1 97.75 306 ILE B O 1
ATOM 6524 N N . TYR B 1 307 ? 8.312 13.742 -15.258 1 97.62 307 TYR B N 1
ATOM 6525 C CA . TYR B 1 307 ? 9.109 13.195 -14.164 1 97.62 307 TYR B CA 1
ATOM 6526 C C . TYR B 1 307 ? 9.312 11.695 -14.336 1 97.62 307 TYR B C 1
ATOM 6528 O O . TYR B 1 307 ? 10.438 11.195 -14.219 1 97.62 307 TYR B O 1
ATOM 6536 N N . ASN B 1 308 ? 8.242 10.984 -14.578 1 95.44 308 ASN B N 1
ATOM 6537 C CA . ASN B 1 308 ? 8.305 9.531 -14.703 1 95.44 308 ASN B CA 1
ATOM 6538 C C . ASN B 1 308 ? 9.156 9.117 -15.906 1 95.44 308 ASN B C 1
ATOM 6540 O O . ASN B 1 308 ? 9.852 8.102 -15.859 1 95.44 308 ASN B O 1
ATOM 6544 N N . ALA B 1 309 ? 9.133 9.945 -16.953 1 95.31 309 ALA B N 1
ATOM 6545 C CA . ALA B 1 309 ? 9.789 9.578 -18.203 1 95.31 309 ALA B CA 1
ATOM 6546 C C . ALA B 1 309 ? 11.266 9.984 -18.188 1 95.31 309 ALA B C 1
ATOM 6548 O O . ALA B 1 309 ? 12.094 9.336 -18.828 1 95.31 309 ALA B O 1
ATOM 6549 N N . SER B 1 310 ? 11.586 11.016 -17.453 1 94.88 310 SER B N 1
ATOM 6550 C CA . SER B 1 310 ? 12.922 11.578 -17.641 1 94.88 310 SER B CA 1
ATOM 6551 C C . SER B 1 310 ? 13.602 11.875 -16.312 1 94.88 310 SER B C 1
ATOM 6553 O O . SER B 1 310 ? 14.766 12.273 -16.281 1 94.88 310 SER B O 1
ATOM 6555 N N . GLY B 1 311 ? 12.93 11.695 -15.18 1 94.88 311 GLY B N 1
ATOM 6556 C CA . GLY B 1 311 ? 13.445 12.117 -13.883 1 94.88 311 GLY B CA 1
ATOM 6557 C C . GLY B 1 311 ? 14.719 11.398 -13.484 1 94.88 311 GLY B C 1
ATOM 6558 O O . GLY B 1 311 ? 15.492 11.906 -12.68 1 94.88 311 GLY B O 1
ATOM 6559 N N . ASP B 1 312 ? 14.953 10.203 -14.078 1 92.81 312 ASP B N 1
ATOM 6560 C CA . ASP B 1 312 ? 16.141 9.43 -13.727 1 92.81 312 ASP B CA 1
ATOM 6561 C C . ASP B 1 312 ? 17.406 10.094 -14.266 1 92.81 312 ASP B C 1
ATOM 6563 O O . ASP B 1 312 ? 18.516 9.773 -13.836 1 92.81 312 ASP B O 1
ATOM 6567 N N . GLU B 1 313 ? 17.297 11 -15.195 1 94.56 313 GLU B N 1
ATOM 6568 C CA . GLU B 1 313 ? 18.438 11.68 -15.805 1 94.56 313 GLU B CA 1
ATOM 6569 C C . GLU B 1 313 ? 18.781 12.961 -15.047 1 94.56 313 GLU B C 1
ATOM 6571 O O . GLU B 1 313 ? 19.797 13.586 -15.312 1 94.56 313 GLU B O 1
ATOM 6576 N N . TRP B 1 314 ? 17.891 13.43 -14.141 1 97 314 TRP B N 1
ATOM 6577 C CA . TRP B 1 314 ? 18.078 14.688 -13.422 1 97 314 TRP B CA 1
ATOM 6578 C C . TRP B 1 314 ? 19.078 14.508 -12.273 1 97 314 TRP B C 1
ATOM 6580 O O . TRP B 1 314 ? 19.297 13.383 -11.812 1 97 314 TRP B O 1
ATOM 6590 N N . ASP B 1 315 ? 19.781 15.578 -11.891 1 97.81 315 ASP B N 1
ATOM 6591 C CA . ASP B 1 315 ? 20.688 15.547 -10.75 1 97.81 315 ASP B CA 1
ATOM 6592 C C . ASP B 1 315 ? 19.938 15.836 -9.453 1 97.81 315 ASP B C 1
ATOM 6594 O O . ASP B 1 315 ? 19.656 17 -9.141 1 97.81 315 ASP B O 1
ATOM 6598 N N . TRP B 1 316 ? 19.734 14.859 -8.688 1 96.88 316 TRP B N 1
ATOM 6599 C CA . TRP B 1 316 ? 18.922 14.961 -7.473 1 96.88 316 TRP B CA 1
ATOM 6600 C C . TRP B 1 316 ? 19.781 15.359 -6.277 1 96.88 316 TRP B C 1
ATOM 6602 O O . TRP B 1 316 ? 19.266 15.625 -5.195 1 96.88 316 TRP B O 1
ATOM 6612 N N . GLU B 1 317 ? 21.062 15.43 -6.473 1 96.81 317 GLU B N 1
ATOM 6613 C CA . GLU B 1 317 ? 21.953 15.812 -5.367 1 96.81 317 GLU B CA 1
ATOM 6614 C C . GLU B 1 317 ? 22 17.328 -5.188 1 96.81 317 GLU B C 1
ATOM 6616 O O . GLU B 1 317 ? 22.359 17.812 -4.121 1 96.81 317 GLU B O 1
ATOM 6621 N N . LEU B 1 318 ? 21.609 18.047 -6.23 1 97 318 LEU B N 1
ATOM 6622 C CA . LEU B 1 318 ? 21.641 19.5 -6.16 1 97 318 LEU B CA 1
ATOM 6623 C C . LEU B 1 318 ? 20.484 20.031 -5.312 1 97 318 LEU B C 1
ATOM 6625 O O . LEU B 1 318 ? 19.406 19.438 -5.289 1 97 318 LEU B O 1
ATOM 6629 N N . PRO B 1 319 ? 20.672 21.172 -4.609 1 96 319 PRO B N 1
ATOM 6630 C CA . PRO B 1 319 ? 19.562 21.797 -3.891 1 96 319 PRO B CA 1
ATOM 6631 C C . PRO B 1 319 ? 18.406 22.172 -4.812 1 96 319 PRO B C 1
ATOM 6633 O O . PRO B 1 319 ? 18.609 22.359 -6.012 1 96 319 PRO B O 1
ATOM 6636 N N . LEU B 1 320 ? 17.219 22.312 -4.246 1 96.5 320 LEU B N 1
ATOM 6637 C CA . LEU B 1 320 ? 16.016 22.609 -5.016 1 96.5 320 LEU B CA 1
ATOM 6638 C C . LEU B 1 320 ? 16.156 23.922 -5.777 1 96.5 320 LEU B C 1
ATOM 6640 O O . LEU B 1 320 ? 15.625 24.062 -6.879 1 96.5 320 LEU B O 1
ATOM 6644 N N . ALA B 1 321 ? 16.891 24.875 -5.215 1 94.81 321 ALA B N 1
ATOM 6645 C CA . ALA B 1 321 ? 17.078 26.172 -5.848 1 94.81 321 ALA B CA 1
ATOM 6646 C C . ALA B 1 321 ? 17.812 26.047 -7.18 1 94.81 321 ALA B C 1
ATOM 6648 O O . ALA B 1 321 ? 17.703 26.922 -8.039 1 94.81 321 ALA B O 1
ATOM 6649 N N . GLN B 1 322 ? 18.562 24.969 -7.391 1 96 322 GLN B N 1
ATOM 6650 C CA . GLN B 1 322 ? 19.344 24.75 -8.602 1 96 322 GLN B CA 1
ATOM 6651 C C . GLN B 1 322 ? 18.766 23.625 -9.445 1 96 322 GLN B C 1
ATOM 6653 O O . GLN B 1 322 ? 19.391 23.172 -10.406 1 96 322 GLN B O 1
ATOM 6658 N N . ALA B 1 323 ? 17.578 23.125 -9.078 1 96 323 ALA B N 1
ATOM 6659 C CA . ALA B 1 323 ? 17.016 21.922 -9.672 1 96 323 ALA B CA 1
ATOM 6660 C C . ALA B 1 323 ? 16.781 22.094 -11.172 1 96 323 ALA B C 1
ATOM 6662 O O . ALA B 1 323 ? 17.047 21.188 -11.953 1 96 323 ALA B O 1
ATOM 6663 N N . PHE B 1 324 ? 16.328 23.281 -11.594 1 95.81 324 PHE B N 1
ATOM 6664 C CA . PHE B 1 324 ? 15.969 23.5 -12.984 1 95.81 324 PHE B CA 1
ATOM 6665 C C . PHE B 1 324 ? 17.188 23.875 -13.82 1 95.81 324 PHE B C 1
ATOM 6667 O O . PHE B 1 324 ? 17.578 23.125 -14.727 1 95.81 324 PHE B O 1
ATOM 6674 N N . GLU B 1 325 ? 17.938 24.875 -13.398 1 94.12 325 GLU B N 1
ATOM 6675 C CA . GLU B 1 325 ? 19.031 25.406 -14.211 1 94.12 325 GLU B CA 1
ATOM 6676 C C . GLU B 1 325 ? 20.234 24.469 -14.234 1 94.12 325 GLU B C 1
ATOM 6678 O O . GLU B 1 325 ? 20.828 24.25 -15.281 1 94.12 325 GLU B O 1
ATOM 6683 N N . GLN B 1 326 ? 20.516 23.938 -13.18 1 95.19 326 GLN B N 1
ATOM 6684 C CA . GLN B 1 326 ? 21.734 23.125 -13.086 1 95.19 326 GLN B CA 1
ATOM 6685 C C . GLN B 1 326 ? 21.375 21.641 -12.984 1 95.19 326 GLN B C 1
ATOM 6687 O O . GLN B 1 326 ? 22.125 20.781 -13.477 1 95.19 326 GLN B O 1
ATOM 6692 N N . GLY B 1 327 ? 20.312 21.359 -12.406 1 96.25 327 GLY B N 1
ATOM 6693 C CA . GLY B 1 327 ? 19.953 19.969 -12.133 1 96.25 327 GLY B CA 1
ATOM 6694 C C . GLY B 1 327 ? 19.297 19.281 -13.32 1 96.25 327 GLY B C 1
ATOM 6695 O O . GLY B 1 327 ? 19.125 18.062 -13.312 1 96.25 327 GLY B O 1
ATOM 6696 N N . GLY B 1 328 ? 18.859 20.094 -14.281 1 97.06 328 GLY B N 1
ATOM 6697 C CA . GLY B 1 328 ? 18.328 19.531 -15.516 1 97.06 328 GLY B CA 1
ATOM 6698 C C . GLY B 1 328 ? 16.859 19.203 -15.445 1 97.06 328 GLY B C 1
ATOM 6699 O O . GLY B 1 328 ? 16.297 18.594 -16.359 1 97.06 328 GLY B O 1
ATOM 6700 N N . GLN B 1 329 ? 16.203 19.531 -14.406 1 96.94 329 GLN B N 1
ATOM 6701 C CA . GLN B 1 329 ? 14.773 19.281 -14.305 1 96.94 329 GLN B CA 1
ATOM 6702 C C . GLN B 1 329 ? 13.992 20.062 -15.352 1 96.94 329 GLN B C 1
ATOM 6704 O O . GLN B 1 329 ? 14.18 21.281 -15.484 1 96.94 329 GLN B O 1
ATOM 6709 N N . THR B 1 330 ? 13.109 19.359 -16.062 1 97.31 330 THR B N 1
ATOM 6710 C CA . THR B 1 330 ? 12.32 20 -17.094 1 97.31 330 THR B CA 1
ATOM 6711 C C . THR B 1 330 ? 10.844 20.047 -16.703 1 97.31 330 THR B C 1
ATOM 6713 O O . THR B 1 330 ? 10 20.438 -17.516 1 97.31 330 THR B O 1
ATOM 6716 N N . ALA B 1 331 ? 10.516 19.578 -15.555 1 97.81 331 ALA B N 1
ATOM 6717 C CA . ALA B 1 331 ? 9.203 19.641 -14.922 1 97.81 331 ALA B CA 1
ATOM 6718 C C . ALA B 1 331 ? 9.336 19.766 -13.406 1 97.81 331 ALA B C 1
ATOM 6720 O O . ALA B 1 331 ? 10.336 19.344 -12.828 1 97.81 331 ALA B O 1
ATOM 6721 N N . PRO B 1 332 ? 8.336 20.391 -12.789 1 97.81 332 PRO B N 1
ATOM 6722 C CA . PRO B 1 332 ? 8.406 20.469 -11.328 1 97.81 332 PRO B CA 1
ATOM 6723 C C . PRO B 1 332 ? 8.086 19.141 -10.648 1 97.81 332 PRO B C 1
ATOM 6725 O O . PRO B 1 332 ? 7.613 18.203 -11.305 1 97.81 332 PRO B O 1
ATOM 6728 N N . THR B 1 333 ? 8.438 19.031 -9.391 1 97.56 333 THR B N 1
ATOM 6729 C CA . THR B 1 333 ? 7.988 18 -8.469 1 97.56 333 THR B CA 1
ATOM 6730 C C . THR B 1 333 ? 7.199 18.609 -7.312 1 97.56 333 THR B C 1
ATOM 6732 O O . THR B 1 333 ? 6.988 19.812 -7.27 1 97.56 333 THR B O 1
ATOM 6735 N N . CYS B 1 334 ? 6.691 17.703 -6.414 1 98.19 334 CYS B N 1
ATOM 6736 C CA . CYS B 1 334 ? 5.992 18.203 -5.238 1 98.19 334 CYS B CA 1
ATOM 6737 C C . CYS B 1 334 ? 6.832 19.25 -4.504 1 98.19 334 CYS B C 1
ATOM 6739 O O . CYS B 1 334 ? 6.336 20.312 -4.156 1 98.19 334 CYS B O 1
ATOM 6741 N N . GLN B 1 335 ? 8.109 18.984 -4.383 1 97.94 335 GLN B N 1
ATOM 6742 C CA . GLN B 1 335 ? 9.039 19.781 -3.59 1 97.94 335 GLN B CA 1
ATOM 6743 C C . GLN B 1 335 ? 9.312 21.125 -4.25 1 97.94 335 GLN B C 1
ATOM 6745 O O . GLN B 1 335 ? 9.336 22.156 -3.576 1 97.94 335 GLN B O 1
ATOM 6750 N N . THR B 1 336 ? 9.461 21.125 -5.551 1 97.19 336 THR B N 1
ATOM 6751 C CA . THR B 1 336 ? 9.82 22.359 -6.223 1 97.19 336 THR B CA 1
ATOM 6752 C C . THR B 1 336 ? 8.641 23.328 -6.223 1 97.19 336 THR B C 1
ATOM 6754 O O . THR B 1 336 ? 8.828 24.547 -6.379 1 97.19 336 THR B O 1
ATOM 6757 N N . CYS B 1 337 ? 7.465 22.797 -6.008 1 97.5 337 CYS B N 1
ATOM 6758 C CA . CYS B 1 337 ? 6.301 23.672 -5.934 1 97.5 337 CYS B CA 1
ATOM 6759 C C . CYS B 1 337 ? 5.949 24 -4.484 1 97.5 337 CYS B C 1
ATOM 6761 O O . CYS B 1 337 ? 5.836 25.156 -4.113 1 97.5 337 CYS B O 1
ATOM 6763 N N . HIS B 1 338 ? 5.91 23 -3.627 1 97.12 338 HIS B N 1
ATOM 6764 C CA . HIS B 1 338 ? 5.332 23.188 -2.301 1 97.12 338 HIS B CA 1
ATOM 6765 C C . HIS B 1 338 ? 6.379 23.688 -1.31 1 97.12 338 HIS B C 1
ATOM 6767 O O . HIS B 1 338 ? 6.031 24.281 -0.281 1 97.12 338 HIS B O 1
ATOM 6773 N N . MET B 1 339 ? 7.621 23.516 -1.559 1 97.38 339 MET B N 1
ATOM 6774 C CA . MET B 1 339 ? 8.656 24 -0.654 1 97.38 339 MET B CA 1
ATOM 6775 C C . MET B 1 339 ? 9.195 25.344 -1.112 1 97.38 339 MET B C 1
ATOM 6777 O O . MET B 1 339 ? 10.109 25.891 -0.501 1 97.38 339 MET B O 1
ATOM 6781 N N . GLU B 1 340 ? 8.648 25.828 -2.168 1 97 340 GLU B N 1
ATOM 6782 C CA . GLU B 1 340 ? 9.039 27.125 -2.73 1 97 340 GLU B CA 1
ATOM 6783 C C . GLU B 1 340 ? 8.117 28.234 -2.24 1 97 340 GLU B C 1
ATOM 6785 O O . GLU B 1 340 ? 6.898 28.047 -2.148 1 97 340 GLU B O 1
ATOM 6790 N N . TYR B 1 341 ? 8.68 29.375 -1.899 1 96.81 341 TYR B N 1
ATOM 6791 C CA . TYR B 1 341 ? 7.938 30.594 -1.592 1 96.81 341 TYR B CA 1
ATOM 6792 C C . TYR B 1 341 ? 8.711 31.828 -2.031 1 96.81 341 TYR B C 1
ATOM 6794 O O . TYR B 1 341 ? 9.75 32.156 -1.458 1 96.81 341 TYR B O 1
ATOM 6802 N N . GLU B 1 342 ? 8.234 32.531 -3.061 1 93.38 342 GLU B N 1
ATOM 6803 C CA . GLU B 1 342 ? 8.789 33.781 -3.574 1 93.38 342 GLU B CA 1
ATOM 6804 C C . GLU B 1 342 ? 10.266 33.625 -3.945 1 93.38 342 GLU B C 1
ATOM 6806 O O . GLU B 1 342 ? 11.102 34.438 -3.549 1 93.38 342 GLU B O 1
ATOM 6811 N N . GLY B 1 343 ? 10.562 32.562 -4.496 1 90.62 343 GLY B N 1
ATOM 6812 C CA . GLY B 1 343 ? 11.883 32.312 -5.059 1 90.62 343 GLY B CA 1
ATOM 6813 C C . GLY B 1 343 ? 12.82 31.609 -4.102 1 90.62 343 GLY B C 1
ATOM 6814 O O . GLY B 1 343 ? 13.945 31.25 -4.469 1 90.62 343 GLY B O 1
ATOM 6815 N N . GLU B 1 344 ? 12.359 31.422 -2.957 1 93.69 344 GLU B N 1
ATOM 6816 C CA . GLU B 1 344 ? 13.172 30.734 -1.958 1 93.69 344 GLU B CA 1
ATOM 6817 C C . GLU B 1 344 ? 12.594 29.359 -1.62 1 93.69 344 GLU B C 1
ATOM 6819 O O . GLU B 1 344 ? 11.422 29.094 -1.894 1 93.69 344 GLU B O 1
ATOM 6824 N N . TYR B 1 345 ? 13.477 28.484 -1.161 1 96 345 TYR B N 1
ATOM 6825 C CA . TYR B 1 345 ? 13.07 27.125 -0.803 1 96 345 TYR B CA 1
ATOM 6826 C C . TYR B 1 345 ? 13.312 26.859 0.676 1 96 345 TYR B C 1
ATOM 6828 O O . TYR B 1 345 ? 14.336 27.281 1.23 1 96 345 TYR B O 1
ATOM 6836 N N . GLY B 1 346 ? 12.352 26.25 1.355 1 96.31 346 GLY B N 1
ATOM 6837 C CA . GLY B 1 346 ? 12.469 25.891 2.762 1 96.31 346 GLY B CA 1
ATOM 6838 C C . GLY B 1 346 ? 11.508 24.812 3.186 1 96.31 346 GLY B C 1
ATOM 6839 O O . GLY B 1 346 ? 10.773 24.25 2.357 1 96.31 346 GLY B O 1
ATOM 6840 N N . HIS B 1 347 ? 11.477 24.469 4.5 1 97.62 347 HIS B N 1
ATOM 6841 C CA . HIS B 1 347 ? 10.711 23.344 5.023 1 97.62 347 HIS B CA 1
ATOM 6842 C C . HIS B 1 347 ? 9.328 23.781 5.488 1 97.62 347 HIS B C 1
ATOM 6844 O O . HIS B 1 347 ? 8.633 23.031 6.176 1 97.62 347 HIS B O 1
ATOM 6850 N N . ASN B 1 348 ? 8.992 25.047 5.199 1 97.88 348 ASN B N 1
ATOM 6851 C CA . ASN B 1 348 ? 7.621 25.484 5.398 1 97.88 348 ASN B CA 1
ATOM 6852 C C . ASN B 1 348 ? 6.77 25.25 4.152 1 97.88 348 ASN B C 1
ATOM 6854 O O . ASN B 1 348 ? 6.941 25.938 3.141 1 97.88 348 ASN B O 1
ATOM 6858 N N . LEU B 1 349 ? 5.805 24.344 4.227 1 96.62 349 LEU B N 1
ATOM 6859 C CA . LEU B 1 349 ? 5.062 23.922 3.045 1 96.62 349 LEU B CA 1
ATOM 6860 C C . LEU B 1 349 ? 3.695 24.594 2.99 1 96.62 349 LEU B C 1
ATOM 6862 O O . LEU B 1 349 ? 2.902 24.328 2.082 1 96.62 349 LEU B O 1
ATOM 6866 N N . VAL B 1 350 ? 3.359 25.484 3.914 1 97.31 350 VAL B N 1
ATOM 6867 C CA . VAL B 1 350 ? 1.964 25.906 4 1 97.31 350 VAL B CA 1
ATOM 6868 C C . VAL B 1 350 ? 1.852 27.406 3.727 1 97.31 350 VAL B C 1
ATOM 6870 O O . VAL B 1 350 ? 0.77 27.984 3.844 1 97.31 350 VAL B O 1
ATOM 6873 N N . GLN B 1 351 ? 2.941 28.062 3.307 1 96.5 351 GLN B N 1
ATOM 6874 C CA . GLN B 1 351 ? 2.945 29.516 3.1 1 96.5 351 GLN B CA 1
ATOM 6875 C C . GLN B 1 351 ? 2.035 29.906 1.94 1 96.5 351 GLN B C 1
ATOM 6877 O O . GLN B 1 351 ? 1.536 31.031 1.89 1 96.5 351 GLN B O 1
ATOM 6882 N N . LYS B 1 352 ? 1.751 28.984 1.033 1 97.25 352 LYS B N 1
ATOM 6883 C CA . LYS B 1 352 ? 0.946 29.312 -0.137 1 97.25 352 LYS B CA 1
ATOM 6884 C C . LYS B 1 352 ? -0.413 28.625 -0.087 1 97.25 352 LYS B C 1
ATOM 6886 O O . LYS B 1 352 ? -1.207 28.734 -1.023 1 97.25 352 LYS B O 1
ATOM 6891 N N . VAL B 1 353 ? -0.73 27.875 0.964 1 96.69 353 VAL B N 1
ATOM 6892 C CA . VAL B 1 353 ? -1.988 27.141 1.085 1 96.69 353 VAL B CA 1
ATOM 6893 C C . VAL B 1 353 ? -3.154 28.125 1.136 1 96.69 353 VAL B C 1
ATOM 6895 O O . VAL B 1 353 ? -3.146 29.062 1.936 1 96.69 353 VAL B O 1
ATOM 6898 N N . ARG B 1 354 ? -4.156 27.938 0.33 1 95.12 354 ARG B N 1
ATOM 6899 C CA . ARG B 1 354 ? -5.301 28.828 0.272 1 95.12 354 ARG B CA 1
ATOM 6900 C C . ARG B 1 354 ? -6.609 28.062 0.397 1 95.12 354 ARG B C 1
ATOM 6902 O O . ARG B 1 354 ? -7.637 28.641 0.773 1 95.12 354 ARG B O 1
ATOM 6909 N N . TRP B 1 355 ? -6.66 26.766 0.055 1 95.38 355 TRP B N 1
ATOM 6910 C CA . TRP B 1 355 ? -7.871 25.938 0.116 1 95.38 355 TRP B CA 1
ATOM 6911 C C . TRP B 1 355 ? -7.781 24.922 1.244 1 95.38 355 TRP B C 1
ATOM 6913 O O . TRP B 1 355 ? -8.789 24.312 1.619 1 95.38 355 TRP B O 1
ATOM 6923 N N . GLY B 1 356 ? -6.59 24.75 1.836 1 88.12 356 GLY B N 1
ATOM 6924 C CA . GLY B 1 356 ? -6.406 23.766 2.895 1 88.12 356 GLY B CA 1
ATOM 6925 C C . GLY B 1 356 ? -6.602 22.344 2.426 1 88.12 356 GLY B C 1
ATOM 6926 O O . GLY B 1 356 ? -6.281 22.016 1.282 1 88.12 356 GLY B O 1
ATOM 6927 N N . PHE B 1 357 ? -6.953 21.438 3.383 1 84.31 357 PHE B N 1
ATOM 6928 C CA . PHE B 1 357 ? -7.137 20.016 3.156 1 84.31 357 PHE B CA 1
ATOM 6929 C C . PHE B 1 357 ? -8.484 19.734 2.492 1 84.31 357 PHE B C 1
ATOM 6931 O O . PHE B 1 357 ? -8.547 19.047 1.47 1 84.31 357 PHE B O 1
ATOM 6938 N N . ASN B 1 358 ? -9.492 20.297 2.924 1 88.88 358 ASN B N 1
ATOM 6939 C CA . ASN B 1 358 ? -10.875 20.156 2.482 1 88.88 358 ASN B CA 1
ATOM 6940 C C . ASN B 1 358 ? -11.461 21.469 2 1 88.88 358 ASN B C 1
ATOM 6942 O O . ASN B 1 358 ? -11.5 22.453 2.754 1 88.88 358 ASN B O 1
ATOM 6946 N N . PRO B 1 359 ? -11.938 21.5 0.693 1 93.56 359 PRO B N 1
ATOM 6947 C CA . PRO B 1 359 ? -12.578 22.734 0.248 1 93.56 359 PRO B CA 1
ATOM 6948 C C . PRO B 1 359 ? -13.938 22.969 0.905 1 93.56 359 PRO B C 1
ATOM 6950 O O . PRO B 1 359 ? -14.852 22.141 0.759 1 93.56 359 PRO B O 1
ATOM 6953 N N . MET B 1 360 ? -14.047 24.031 1.654 1 94.06 360 MET B N 1
ATOM 6954 C CA . MET B 1 360 ? -15.25 24.359 2.414 1 94.06 360 MET B CA 1
ATOM 6955 C C . MET B 1 360 ? -15.898 25.641 1.9 1 94.06 360 MET B C 1
ATOM 6957 O O . MET B 1 360 ? -15.219 26.5 1.348 1 94.06 360 MET B O 1
ATOM 6961 N N . PRO B 1 361 ? -17.219 25.766 2.104 1 96.12 361 PRO B N 1
ATOM 6962 C CA . PRO B 1 361 ? -17.906 27 1.707 1 96.12 361 PRO B CA 1
ATOM 6963 C C . PRO B 1 361 ? -17.312 28.234 2.363 1 96.12 361 PRO B C 1
ATOM 6965 O O . PRO B 1 361 ? -17.25 29.297 1.736 1 96.12 361 PRO B O 1
ATOM 6968 N N . GLU B 1 362 ? -16.828 28.109 3.586 1 95.62 362 GLU B N 1
ATOM 6969 C CA . GLU B 1 362 ? -16.281 29.25 4.328 1 95.62 362 GLU B CA 1
ATOM 6970 C C . GLU B 1 362 ? -15.008 29.766 3.662 1 95.62 362 GLU B C 1
ATOM 6972 O O . GLU B 1 362 ? -14.68 30.953 3.793 1 95.62 362 GLU B O 1
ATOM 6977 N N . ILE B 1 363 ? -14.328 28.906 2.957 1 97 363 ILE B N 1
ATOM 6978 C CA . ILE B 1 363 ? -13.148 29.328 2.209 1 97 363 ILE B CA 1
ATOM 6979 C C . ILE B 1 363 ? -13.57 29.922 0.868 1 97 363 ILE B C 1
ATOM 6981 O O . ILE B 1 363 ? -13.141 31.016 0.503 1 97 363 ILE B O 1
ATOM 6985 N N . ALA B 1 364 ? -14.461 29.266 0.176 1 97.38 364 ALA B N 1
ATOM 6986 C CA . ALA B 1 364 ? -14.945 29.703 -1.131 1 97.38 364 ALA B CA 1
ATOM 6987 C C . ALA B 1 364 ? -15.5 31.125 -1.062 1 97.38 364 ALA B C 1
ATOM 6989 O O . ALA B 1 364 ? -15.289 31.938 -1.977 1 97.38 364 ALA B O 1
ATOM 6990 N N . ASP B 1 365 ? -16.156 31.453 0.018 1 96.81 365 ASP B N 1
ATOM 6991 C CA . ASP B 1 365 ? -16.859 32.719 0.162 1 96.81 365 ASP B CA 1
ATOM 6992 C C . ASP B 1 365 ? -15.898 33.844 0.479 1 96.81 365 ASP B C 1
ATOM 6994 O O . ASP B 1 365 ? -16.281 35.031 0.472 1 96.81 365 ASP B O 1
ATOM 6998 N N . ASN B 1 366 ? -14.633 33.531 0.7 1 96.88 366 ASN B N 1
ATOM 6999 C CA . ASN B 1 366 ? -13.703 34.562 1.163 1 96.88 366 ASN B CA 1
ATOM 7000 C C . ASN B 1 366 ? -12.461 34.625 0.284 1 96.88 366 ASN B C 1
ATOM 7002 O O . ASN B 1 366 ? -11.461 35.25 0.664 1 96.88 366 ASN B O 1
ATOM 7006 N N . LEU B 1 367 ? -12.484 34.062 -0.889 1 96.81 367 LEU B N 1
ATOM 7007 C CA . LEU B 1 367 ? -11.305 33.969 -1.748 1 96.81 367 LEU B CA 1
ATOM 7008 C C . LEU B 1 367 ? -10.836 35.344 -2.178 1 96.81 367 LEU B C 1
ATOM 7010 O O . LEU B 1 367 ? -9.688 35.5 -2.598 1 96.81 367 LEU B O 1
ATOM 7014 N N . ASP B 1 368 ? -11.688 36.375 -2.047 1 95.94 368 ASP B N 1
ATOM 7015 C CA . ASP B 1 368 ? -11.328 37.719 -2.453 1 95.94 368 ASP B CA 1
ATOM 7016 C C . ASP B 1 368 ? -10.633 38.469 -1.318 1 95.94 368 ASP B C 1
ATOM 7018 O O . ASP B 1 368 ? -10.117 39.562 -1.519 1 95.94 368 ASP B O 1
ATOM 7022 N N . HIS B 1 369 ? -10.641 37.875 -0.099 1 97.44 369 HIS B N 1
ATOM 7023 C CA . HIS B 1 369 ? -9.875 38.469 0.991 1 97.44 369 HIS B CA 1
ATOM 7024 C C . HIS B 1 369 ? -8.398 38.562 0.633 1 97.44 369 HIS B C 1
ATOM 7026 O O . HIS B 1 369 ? -7.832 37.656 0.017 1 97.44 369 HIS B O 1
ATOM 7032 N N . PRO B 1 370 ? -7.707 39.656 1.056 1 97.88 370 PRO B N 1
ATOM 7033 C CA . PRO B 1 370 ? -6.305 39.906 0.693 1 97.88 370 PRO B CA 1
ATOM 7034 C C . PRO B 1 370 ? -5.402 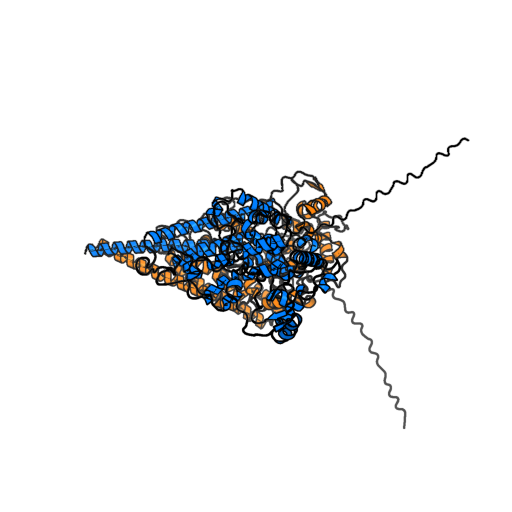38.719 1.075 1 97.88 370 PRO B C 1
ATOM 7036 O O . PRO B 1 370 ? -4.461 38.406 0.344 1 97.88 370 PRO B O 1
ATOM 7039 N N . TRP B 1 371 ? -5.691 38.062 2.156 1 97.25 371 TRP B N 1
ATOM 7040 C CA . TRP B 1 371 ? -4.895 36.938 2.607 1 97.25 371 TRP B CA 1
ATOM 7041 C C . TRP B 1 371 ? -4.891 35.812 1.564 1 97.25 371 TRP B C 1
ATOM 7043 O O . TRP B 1 371 ? -3.838 35.281 1.246 1 97.25 371 TRP B O 1
ATOM 7053 N N . PHE B 1 372 ? -6.043 35.531 0.98 1 97.88 372 PHE B N 1
ATOM 7054 C CA . PHE B 1 372 ? -6.168 34.5 -0.043 1 97.88 372 PHE B CA 1
ATOM 7055 C C . PHE B 1 372 ? -5.566 34.969 -1.362 1 97.88 372 PHE B C 1
ATOM 7057 O O . PHE B 1 372 ? -4.914 34.188 -2.066 1 97.88 372 PHE B O 1
ATOM 7064 N N . GLU B 1 373 ? -5.746 36.25 -1.685 1 97.81 373 GLU B N 1
ATOM 7065 C CA . GLU B 1 373 ? -5.23 36.812 -2.93 1 97.81 373 GLU B CA 1
ATOM 7066 C C . GLU B 1 373 ? -3.705 36.844 -2.938 1 97.81 373 GLU B C 1
ATOM 7068 O O . GLU B 1 373 ? -3.08 36.531 -3.961 1 97.81 373 GLU B O 1
ATOM 7073 N N . GLU B 1 374 ? -3.139 37.219 -1.84 1 97.75 374 GLU B N 1
ATOM 7074 C CA . GLU B 1 374 ? -1.684 37.25 -1.737 1 97.75 374 GLU B CA 1
ATOM 7075 C C . GLU B 1 374 ? -1.089 35.875 -1.971 1 97.75 374 GLU B C 1
ATOM 7077 O O . GLU B 1 374 ? -0.055 35.719 -2.629 1 97.75 374 GLU B O 1
ATOM 7082 N N . ARG B 1 375 ? -1.702 34.875 -1.448 1 97.88 375 ARG B N 1
ATOM 7083 C CA . ARG B 1 375 ? -1.232 33.531 -1.63 1 97.88 375 ARG B CA 1
ATOM 7084 C C . ARG B 1 375 ? -1.414 33.062 -3.074 1 97.88 375 ARG B C 1
ATOM 7086 O O . ARG B 1 375 ? -0.589 32.312 -3.604 1 97.88 375 ARG B O 1
ATOM 7093 N N . LYS B 1 376 ? -2.48 33.469 -3.707 1 98.19 376 LYS B N 1
ATOM 7094 C CA . LYS B 1 376 ? -2.641 33.219 -5.133 1 98.19 376 LYS B CA 1
ATOM 7095 C C . LYS B 1 376 ? -1.5 33.844 -5.938 1 98.19 376 LYS B C 1
ATOM 7097 O O . LYS B 1 376 ? -0.974 33.188 -6.859 1 98.19 376 LYS B O 1
ATOM 7102 N N . GLU B 1 377 ? -1.125 35.094 -5.555 1 98.25 377 GLU B N 1
ATOM 7103 C CA . GLU B 1 377 ? -0.012 35.75 -6.227 1 98.25 377 GLU B CA 1
ATOM 7104 C C . GLU B 1 377 ? 1.286 34.969 -6.047 1 98.25 377 GLU B C 1
ATOM 7106 O O . GLU B 1 377 ? 2.107 34.906 -6.965 1 98.25 377 GLU B O 1
ATOM 7111 N N . SER B 1 378 ? 1.482 34.406 -4.914 1 98.12 378 SER B N 1
ATOM 7112 C CA . SER B 1 378 ? 2.67 33.594 -4.676 1 98.12 378 SER B CA 1
ATOM 7113 C C . SER B 1 378 ? 2.668 32.344 -5.547 1 98.12 378 SER B C 1
ATOM 7115 O O . SER B 1 378 ? 3.723 31.906 -6.004 1 98.12 378 SER B O 1
ATOM 7117 N N . TRP B 1 379 ? 1.481 31.719 -5.785 1 98.31 379 TRP B N 1
ATOM 7118 C CA . TRP B 1 379 ? 1.392 30.594 -6.695 1 98.31 379 TRP B CA 1
ATOM 7119 C C . TRP B 1 379 ? 1.694 31.016 -8.133 1 98.31 379 TRP B C 1
ATOM 7121 O O . TRP B 1 379 ? 2.35 30.281 -8.875 1 98.31 379 TRP B O 1
ATOM 7131 N N . VAL B 1 380 ? 1.196 32.188 -8.508 1 98.44 380 VAL B N 1
ATOM 7132 C CA . VAL B 1 380 ? 1.51 32.719 -9.836 1 98.44 380 VAL B CA 1
ATOM 7133 C C . VAL B 1 380 ? 3.023 32.844 -10 1 98.44 380 VAL B C 1
ATOM 7135 O O . VAL B 1 380 ? 3.57 32.469 -11.039 1 98.44 380 VAL B O 1
ATOM 7138 N N . ALA B 1 381 ? 3.68 33.312 -8.977 1 97.69 381 ALA B N 1
ATOM 7139 C CA . ALA B 1 381 ? 5.137 33.438 -9.016 1 97.69 381 ALA B CA 1
ATOM 7140 C C . ALA B 1 381 ? 5.797 32.094 -9.195 1 97.69 381 ALA B C 1
ATOM 7142 O O . ALA B 1 381 ? 6.77 31.953 -9.938 1 97.69 381 ALA B O 1
ATOM 7143 N N . THR B 1 382 ? 5.289 31.031 -8.555 1 97.44 382 THR B N 1
ATOM 7144 C CA . THR B 1 382 ? 5.816 29.672 -8.68 1 97.44 382 THR B CA 1
ATOM 7145 C C . THR B 1 382 ? 5.633 29.172 -10.109 1 97.44 382 THR B C 1
ATOM 7147 O O . THR B 1 382 ? 6.566 28.625 -10.703 1 97.44 382 THR B O 1
ATOM 7150 N N . CYS B 1 383 ? 4.488 29.391 -10.734 1 97.94 383 CYS B N 1
ATOM 7151 C CA . CYS B 1 383 ? 4.152 28.875 -12.055 1 97.94 383 CYS B CA 1
ATOM 7152 C C . CYS B 1 383 ? 4.965 29.594 -13.133 1 97.94 383 CYS B C 1
ATOM 7154 O O . CYS B 1 383 ? 5.324 28.984 -14.141 1 97.94 383 CYS B O 1
ATOM 7156 N N . THR B 1 384 ? 5.316 30.844 -12.914 1 97 384 THR B N 1
ATOM 7157 C CA . THR B 1 384 ? 5.918 31.672 -13.953 1 97 384 THR B CA 1
ATOM 7158 C C . THR B 1 384 ? 7.406 31.375 -14.086 1 97 384 THR B C 1
ATOM 7160 O O . THR B 1 384 ? 8.086 31.953 -14.938 1 97 384 THR B O 1
ATOM 7163 N N . GLN B 1 385 ? 7.848 30.484 -13.25 1 94.25 385 GLN B N 1
ATOM 7164 C CA . GLN B 1 385 ? 9.203 30.016 -13.492 1 94.25 385 GLN B CA 1
ATOM 7165 C C . GLN B 1 385 ? 9.305 29.312 -14.844 1 94.25 385 GLN B C 1
ATOM 7167 O O . GLN B 1 385 ? 10.391 29.219 -15.422 1 94.25 385 GLN B O 1
ATOM 7172 N N . CYS B 1 386 ? 8.188 28.797 -15.398 1 95.94 386 CYS B N 1
ATOM 7173 C CA . CYS B 1 386 ? 8.195 28.078 -16.656 1 95.94 386 CYS B CA 1
ATOM 7174 C C . CYS B 1 386 ? 7.047 28.516 -17.562 1 95.94 386 CYS B C 1
ATOM 7176 O O . CYS B 1 386 ? 7.145 28.453 -18.781 1 95.94 386 CYS B O 1
ATOM 7178 N N . HIS B 1 387 ? 5.961 29.031 -16.984 1 97.62 387 HIS B N 1
ATOM 7179 C CA . HIS B 1 387 ? 4.77 29.391 -17.734 1 97.62 387 HIS B CA 1
ATOM 7180 C C . HIS B 1 387 ? 4.617 30.906 -17.844 1 97.62 387 HIS B C 1
ATOM 7182 O O . HIS B 1 387 ? 5.109 31.641 -16.984 1 97.62 387 HIS B O 1
ATOM 7188 N N . SER B 1 388 ? 3.844 31.344 -18.859 1 98.31 388 SER B N 1
ATOM 7189 C CA . SER B 1 388 ? 3.453 32.75 -18.891 1 98.31 388 SER B CA 1
ATOM 7190 C C . SER B 1 388 ? 2.506 33.094 -17.734 1 98.31 388 SER B C 1
ATOM 7192 O O . SER B 1 388 ? 1.786 32.219 -17.25 1 98.31 388 SER B O 1
ATOM 7194 N N . GLU B 1 389 ? 2.551 34.312 -17.281 1 98.12 389 GLU B N 1
ATOM 7195 C CA . GLU B 1 389 ? 1.664 34.75 -16.203 1 98.12 389 GLU B CA 1
ATOM 7196 C C . GLU B 1 389 ? 0.199 34.562 -16.578 1 98.12 389 GLU B C 1
ATOM 7198 O O . GLU B 1 389 ? -0.611 34.156 -15.742 1 98.12 389 GLU B O 1
ATOM 7203 N N . SER B 1 390 ? -0.174 34.875 -17.781 1 98.44 390 SER B N 1
ATOM 7204 C CA . SER B 1 390 ? -1.56 34.719 -18.219 1 98.44 390 SER B CA 1
ATOM 7205 C C . SER B 1 390 ? -2.014 33.281 -18.125 1 98.44 390 SER B C 1
ATOM 7207 O O . SER B 1 390 ? -3.146 33 -17.734 1 98.44 390 SER B O 1
ATOM 7209 N N . PHE B 1 391 ? -1.148 32.375 -18.562 1 98.19 391 PHE B N 1
ATOM 7210 C CA . PHE B 1 391 ? -1.456 30.969 -18.438 1 98.19 391 PHE B CA 1
ATOM 7211 C C . PHE B 1 391 ? -1.667 30.578 -16.969 1 98.19 391 PHE B C 1
ATOM 7213 O O . PHE B 1 391 ? -2.66 29.938 -16.641 1 98.19 391 PHE B O 1
ATOM 7220 N N . ALA B 1 392 ? -0.751 30.969 -16.109 1 98.5 392 ALA B N 1
ATOM 7221 C CA . ALA B 1 392 ? -0.796 30.625 -14.695 1 98.5 392 ALA B CA 1
ATOM 7222 C C . ALA B 1 392 ? -2.08 31.125 -14.047 1 98.5 392 ALA B C 1
ATOM 7224 O O . ALA B 1 392 ? -2.789 30.375 -13.383 1 98.5 392 ALA B O 1
ATOM 7225 N N . ARG B 1 393 ? -2.418 32.344 -14.281 1 98.25 393 ARG B N 1
ATOM 7226 C CA . ARG B 1 393 ? -3.605 32.969 -13.695 1 98.25 393 ARG B CA 1
ATOM 7227 C C . ARG B 1 393 ? -4.875 32.281 -14.211 1 98.25 393 ARG B C 1
ATOM 7229 O O . ARG B 1 393 ? -5.805 32.031 -13.438 1 98.25 393 ARG B O 1
ATOM 7236 N N . SER B 1 394 ? -4.922 32.062 -15.484 1 98.5 394 SER B N 1
ATOM 7237 C CA . SER B 1 394 ? -6.113 31.453 -16.062 1 98.5 394 SER B CA 1
ATOM 7238 C C . SER B 1 394 ? -6.367 30.078 -15.461 1 98.5 394 SER B C 1
ATOM 7240 O O . SER B 1 394 ? -7.512 29.719 -15.188 1 98.5 394 SER B O 1
ATOM 7242 N N . TYR B 1 395 ? -5.348 29.281 -15.289 1 98.31 395 TYR B N 1
ATOM 7243 C CA . TYR B 1 395 ? -5.562 27.953 -14.727 1 98.31 395 TYR B CA 1
ATOM 7244 C C . TYR B 1 395 ? -5.941 28.031 -13.258 1 98.31 395 TYR B C 1
ATOM 7246 O O . TYR B 1 395 ? -6.762 27.25 -12.773 1 98.31 395 TYR B O 1
ATOM 7254 N N . LEU B 1 396 ? -5.285 28.844 -12.516 1 98.38 396 LEU B N 1
ATOM 7255 C CA . LEU B 1 396 ? -5.648 29 -11.117 1 98.38 396 LEU B CA 1
ATOM 7256 C C . LEU B 1 396 ? -7.105 29.422 -10.977 1 98.38 396 LEU B C 1
ATOM 7258 O O . LEU B 1 396 ? -7.777 29.047 -10.016 1 98.38 396 LEU B O 1
ATOM 7262 N N . ASP B 1 397 ? -7.586 30.203 -11.93 1 98.12 397 ASP B N 1
ATOM 7263 C CA . ASP B 1 397 ? -9 30.547 -11.953 1 98.12 397 ASP B CA 1
ATOM 7264 C C . ASP B 1 397 ? -9.867 29.328 -12.227 1 98.12 397 ASP B C 1
ATOM 7266 O O . ASP B 1 397 ? -10.93 29.156 -11.625 1 98.12 397 ASP B O 1
ATOM 7270 N N . VAL B 1 398 ? -9.445 28.484 -13.188 1 98.06 398 VAL B N 1
ATOM 7271 C CA . VAL B 1 398 ? -10.133 27.219 -13.453 1 98.06 398 VAL B CA 1
ATOM 7272 C C . VAL B 1 398 ? -10.211 26.391 -12.164 1 98.06 398 VAL B C 1
ATOM 7274 O O . VAL B 1 398 ? -11.273 25.859 -11.828 1 98.06 398 VAL B O 1
ATOM 7277 N N . MET B 1 399 ? -9.094 26.297 -11.422 1 97.88 399 MET B N 1
ATOM 7278 C CA . MET B 1 399 ? -9.023 25.531 -10.18 1 97.88 399 MET B CA 1
ATOM 7279 C C . MET B 1 399 ? -10.016 26.078 -9.156 1 97.88 399 MET B C 1
ATOM 7281 O O . MET B 1 399 ? -10.773 25.328 -8.547 1 97.88 399 MET B O 1
ATOM 7285 N N . ASP B 1 400 ? -10.031 27.422 -8.969 1 98.38 400 ASP B N 1
ATOM 7286 C CA . ASP B 1 400 ? -10.906 28.047 -7.977 1 98.38 400 ASP B CA 1
ATOM 7287 C C . ASP B 1 400 ? -12.375 27.844 -8.336 1 98.38 400 ASP B C 1
ATOM 7289 O O . ASP B 1 400 ? -13.156 27.359 -7.516 1 98.38 400 ASP B O 1
ATOM 7293 N N . GLN B 1 401 ? -12.703 28.172 -9.555 1 98.25 401 GLN B N 1
ATOM 7294 C CA . GLN B 1 401 ? -14.102 28.109 -9.953 1 98.25 401 GLN B CA 1
ATOM 7295 C C . GLN B 1 401 ? -14.586 26.656 -10.008 1 98.25 401 GLN B C 1
ATOM 7297 O O . GLN B 1 401 ? -15.727 26.375 -9.633 1 98.25 401 GLN B O 1
ATOM 7302 N N . GLY B 1 402 ? -13.742 25.797 -10.57 1 98.38 402 GLY B N 1
ATOM 7303 C CA . GLY B 1 402 ? -14.094 24.375 -10.562 1 98.38 402 GLY B CA 1
ATOM 7304 C C . GLY B 1 402 ? -14.336 23.844 -9.164 1 98.38 402 GLY B C 1
ATOM 7305 O O . GLY B 1 402 ? -15.266 23.047 -8.945 1 98.38 402 GLY B O 1
ATOM 7306 N N . THR B 1 403 ? -13.523 24.219 -8.227 1 98.38 403 THR B N 1
ATOM 7307 C CA . THR B 1 403 ? -13.68 23.797 -6.836 1 98.38 403 THR B CA 1
ATOM 7308 C C . THR B 1 403 ? -14.984 24.328 -6.258 1 98.38 403 THR B C 1
ATOM 7310 O O . THR B 1 403 ? -15.727 23.594 -5.594 1 98.38 403 THR B O 1
ATOM 7313 N N . ILE B 1 404 ? -15.312 25.594 -6.531 1 98.56 404 ILE B N 1
ATOM 7314 C CA . ILE B 1 404 ? -16.547 26.234 -6.059 1 98.56 404 ILE B CA 1
ATOM 7315 C C . ILE B 1 404 ? -17.75 25.484 -6.613 1 98.56 404 ILE B C 1
ATOM 7317 O O . ILE B 1 404 ? -18.719 25.219 -5.887 1 98.56 404 ILE B O 1
ATOM 7321 N N . ASP B 1 405 ? -17.703 25.109 -7.859 1 98.38 405 ASP B N 1
ATOM 7322 C CA . ASP B 1 405 ? -18.797 24.359 -8.477 1 98.38 405 ASP B CA 1
ATOM 7323 C C . ASP B 1 405 ? -19.047 23.047 -7.754 1 98.38 405 ASP B C 1
ATOM 7325 O O . ASP B 1 405 ? -20.188 22.641 -7.543 1 98.38 405 ASP B O 1
ATOM 7329 N N . GLY B 1 406 ? -17.953 22.344 -7.461 1 98.31 406 GLY B N 1
ATOM 7330 C CA . GLY B 1 406 ? -18.094 21.109 -6.715 1 98.31 406 GLY B CA 1
ATOM 7331 C C . GLY B 1 406 ? -18.719 21.297 -5.348 1 98.31 406 GLY B C 1
ATOM 7332 O O . GLY B 1 406 ? -19.562 20.5 -4.93 1 98.31 406 GLY B O 1
ATOM 7333 N N . ILE B 1 407 ? -18.312 22.344 -4.664 1 98.44 407 ILE B N 1
ATOM 7334 C CA . ILE B 1 407 ? -18.844 22.656 -3.338 1 98.44 407 ILE B CA 1
ATOM 7335 C C . ILE B 1 407 ? -20.344 22.844 -3.418 1 98.44 407 ILE B C 1
ATOM 7337 O O . ILE B 1 407 ? -21.078 22.438 -2.516 1 98.44 407 ILE B O 1
ATOM 7341 N N . GLU B 1 408 ? -20.859 23.438 -4.441 1 98.44 408 GLU B N 1
ATOM 7342 C CA . GLU B 1 408 ? -22.297 23.688 -4.594 1 98.44 408 GLU B CA 1
ATOM 7343 C C . GLU B 1 408 ? -23.094 22.391 -4.648 1 98.44 408 GLU B C 1
ATOM 7345 O O . GLU B 1 408 ? -24.203 22.312 -4.117 1 98.44 408 GLU B O 1
ATOM 7350 N N . LEU B 1 409 ? -22.531 21.375 -5.324 1 98.5 409 LEU B N 1
ATOM 7351 C CA . LEU B 1 409 ? -23.203 20.078 -5.359 1 98.5 409 LEU B CA 1
ATOM 7352 C C . LEU B 1 409 ? -23.297 19.484 -3.961 1 98.5 409 LEU B C 1
ATOM 7354 O O . LEU B 1 409 ? -24.328 18.922 -3.598 1 98.5 409 LEU B O 1
ATOM 7358 N N . VAL B 1 410 ? -22.266 19.609 -3.201 1 98.5 410 VAL B N 1
ATOM 7359 C CA . VAL B 1 410 ? -22.234 19.062 -1.853 1 98.5 410 VAL B CA 1
ATOM 7360 C C . VAL B 1 410 ? -23.234 19.797 -0.971 1 98.5 410 VAL B C 1
ATOM 7362 O O . VAL B 1 410 ? -23.922 19.188 -0.14 1 98.5 410 VAL B O 1
ATOM 7365 N N . LYS B 1 411 ? -23.344 21.109 -1.15 1 98.31 411 LYS B N 1
ATOM 7366 C CA . LYS B 1 411 ? -24.312 21.906 -0.402 1 98.31 411 LYS B CA 1
ATOM 7367 C C . LYS B 1 411 ? -25.734 21.422 -0.662 1 98.31 411 LYS B C 1
ATOM 7369 O O . LYS B 1 411 ? -26.562 21.359 0.26 1 98.31 411 LYS B O 1
ATOM 7374 N N . GLU B 1 412 ? -25.984 21.172 -1.874 1 98.44 412 GLU B N 1
ATOM 7375 C CA . GLU B 1 412 ? -27.312 20.672 -2.223 1 98.44 412 GLU B CA 1
ATOM 7376 C C . GLU B 1 412 ? -27.609 19.359 -1.501 1 98.44 412 GLU B C 1
ATOM 7378 O O . GLU B 1 412 ? -28.703 19.172 -0.951 1 98.44 412 GLU B O 1
ATOM 7383 N N . ALA B 1 413 ? -26.672 18.453 -1.521 1 98.75 413 ALA B N 1
ATOM 7384 C CA . ALA B 1 413 ? -26.828 17.172 -0.835 1 98.75 413 ALA B CA 1
ATOM 7385 C C . ALA B 1 413 ? -27.016 17.375 0.665 1 98.75 413 ALA B C 1
ATOM 7387 O O . ALA B 1 413 ? -27.812 16.656 1.298 1 98.75 413 ALA B O 1
ATOM 7388 N N . LYS B 1 414 ? -26.281 18.312 1.222 1 98.56 414 LYS B N 1
ATOM 7389 C CA . LYS B 1 414 ? -26.359 18.594 2.652 1 98.56 414 LYS B CA 1
ATOM 7390 C C . LYS B 1 414 ? -27.781 18.969 3.055 1 98.56 414 LYS B C 1
ATOM 7392 O O . LYS B 1 414 ? -28.297 18.5 4.078 1 98.56 414 LYS B O 1
ATOM 7397 N N . VAL B 1 415 ? -28.453 19.766 2.297 1 98.56 415 VAL B N 1
ATOM 7398 C CA . VAL B 1 415 ? -29.797 20.219 2.582 1 98.56 415 VAL B CA 1
ATOM 7399 C C . VAL B 1 415 ? -30.75 19.016 2.605 1 98.56 415 VAL B C 1
ATOM 7401 O O . VAL B 1 415 ? -31.594 18.906 3.504 1 98.56 415 VAL B O 1
ATOM 7404 N N . ILE B 1 416 ? -30.562 18.156 1.683 1 98.75 416 ILE B N 1
ATOM 7405 C CA . ILE B 1 416 ? -31.438 16.984 1.568 1 98.75 416 ILE B CA 1
ATOM 7406 C C . ILE B 1 416 ? -31.203 16.062 2.756 1 98.75 416 ILE B C 1
ATOM 7408 O O . ILE B 1 416 ? -32.156 15.633 3.412 1 98.75 416 ILE B O 1
ATOM 7412 N N . MET B 1 417 ? -29.984 15.734 3.066 1 98.75 417 MET B N 1
ATOM 7413 C CA . MET B 1 417 ? -29.641 14.789 4.133 1 98.75 417 MET B CA 1
ATOM 7414 C C . MET B 1 417 ? -30.094 15.328 5.492 1 98.75 417 MET B C 1
ATOM 7416 O O . MET B 1 417 ? -30.609 14.586 6.316 1 98.75 417 MET B O 1
ATOM 7420 N N . GLN B 1 418 ? -29.844 16.656 5.703 1 98.62 418 GLN B N 1
ATOM 7421 C CA . GLN B 1 418 ? -30.312 17.266 6.945 1 98.62 418 GLN B CA 1
ATOM 7422 C C . GLN B 1 418 ? -31.828 17.219 7.047 1 98.62 418 GLN B C 1
ATOM 7424 O O . GLN B 1 418 ? -32.375 17.016 8.133 1 98.62 418 GLN B O 1
ATOM 7429 N N . GLY B 1 419 ? -32.531 17.516 5.984 1 98.69 419 GLY B N 1
ATOM 7430 C CA . GLY B 1 419 ? -33.969 17.422 5.973 1 98.69 419 GLY B CA 1
ATOM 7431 C C . GLY B 1 419 ? -34.5 16.047 6.336 1 98.69 419 GLY B C 1
ATOM 7432 O O . GLY B 1 419 ? -35.406 15.914 7.16 1 98.69 419 GLY B O 1
ATOM 7433 N N . LEU B 1 420 ? -33.938 14.961 5.711 1 98.56 420 LEU B N 1
ATOM 7434 C CA . LEU B 1 420 ? -34.312 13.586 6.035 1 98.56 420 LEU B CA 1
ATOM 7435 C C . LEU B 1 420 ? -34.062 13.289 7.512 1 98.56 420 LEU B C 1
ATOM 7437 O O . LEU B 1 420 ? -34.906 12.672 8.164 1 98.56 420 LEU B O 1
ATOM 7441 N N . TYR B 1 421 ? -32.906 13.719 8.031 1 98.5 421 TYR B N 1
ATOM 7442 C CA . TYR B 1 421 ? -32.562 13.492 9.422 1 98.5 421 TYR B CA 1
ATOM 7443 C C . TYR B 1 421 ? -33.531 14.211 10.359 1 98.5 421 TYR B C 1
ATOM 7445 O O . TYR B 1 421 ? -34 13.617 11.32 1 98.5 421 TYR B O 1
ATOM 7453 N N . ASP B 1 422 ? -33.844 15.5 10.07 1 98.44 422 ASP B N 1
ATOM 7454 C CA . ASP B 1 422 ? -34.75 16.297 10.906 1 98.44 422 ASP B CA 1
ATOM 7455 C C . ASP B 1 422 ? -36.156 15.711 10.906 1 98.44 422 ASP B C 1
ATOM 7457 O O . ASP B 1 422 ? -36.844 15.773 11.922 1 98.44 422 ASP B O 1
ATOM 7461 N N . ASP B 1 423 ? -36.531 15.141 9.805 1 97.75 423 ASP B N 1
ATOM 7462 C CA . ASP B 1 423 ? -37.875 14.594 9.656 1 97.75 423 ASP B CA 1
ATOM 7463 C C . ASP B 1 423 ? -37.969 13.172 10.203 1 97.75 423 ASP B C 1
ATOM 7465 O O . ASP B 1 423 ? -39.031 12.562 10.203 1 97.75 423 ASP B O 1
ATOM 7469 N N . GLY B 1 424 ? -36.812 12.648 10.672 1 97.38 424 GLY B N 1
ATOM 7470 C CA . GLY B 1 424 ? -36.781 11.297 11.203 1 97.38 424 GLY B CA 1
ATOM 7471 C C . GLY B 1 424 ? -37.031 10.234 10.141 1 97.38 424 GLY B C 1
ATOM 7472 O O . GLY B 1 424 ? -37.656 9.219 10.406 1 97.38 424 GLY B O 1
ATOM 7473 N N . MET B 1 425 ? -36.562 10.438 8.93 1 96.81 425 MET B N 1
ATOM 7474 C CA . MET B 1 425 ? -36.969 9.609 7.797 1 96.81 425 MET B CA 1
ATOM 7475 C C . MET B 1 425 ? -35.844 8.688 7.355 1 96.81 425 MET B C 1
ATOM 7477 O O . MET B 1 425 ? -36.031 7.836 6.484 1 96.81 425 MET B O 1
ATOM 7481 N N . LEU B 1 426 ? -34.625 8.758 8.008 1 97.88 426 LEU B N 1
ATOM 7482 C CA . LEU B 1 426 ? -33.594 7.809 7.668 1 97.88 426 LEU B CA 1
ATOM 7483 C C . LEU B 1 426 ? -33.969 6.395 8.109 1 97.88 426 LEU B C 1
ATOM 7485 O O . LEU B 1 426 ? -34.656 6.215 9.117 1 97.88 426 LEU B O 1
ATOM 7489 N N . THR B 1 427 ? -33.469 5.438 7.359 1 97 427 THR B N 1
ATOM 7490 C CA . THR B 1 427 ? -33.75 4.043 7.672 1 97 427 THR B CA 1
ATOM 7491 C C . THR B 1 427 ? -33.375 3.719 9.117 1 97 427 THR B C 1
ATOM 7493 O O . THR B 1 427 ? -32.219 3.891 9.516 1 97 427 THR B O 1
ATOM 7496 N N . GLY B 1 428 ? -34.344 3.318 9.914 1 96.31 428 GLY B N 1
ATOM 7497 C CA . GLY B 1 428 ? -34.125 2.885 11.281 1 96.31 428 GLY B CA 1
ATOM 7498 C C . GLY B 1 428 ? -33.812 4.031 12.227 1 96.31 428 GLY B C 1
ATOM 7499 O O . GLY B 1 428 ? -33.375 3.809 13.359 1 96.31 428 GLY B O 1
ATOM 7500 N N . GLN B 1 429 ? -34.031 5.289 11.82 1 96.38 429 GLN B N 1
ATOM 7501 C CA . GLN B 1 429 ? -33.594 6.43 12.625 1 96.38 429 GLN B CA 1
ATOM 7502 C C . GLN B 1 429 ? -34.281 6.422 14 1 96.38 429 GLN B C 1
ATOM 7504 O O . GLN B 1 429 ? -33.625 6.707 15.008 1 96.38 429 GLN B O 1
ATOM 7509 N N . THR B 1 430 ? -35.562 6.094 14.016 1 95.06 430 THR B N 1
ATOM 7510 C CA . THR B 1 430 ? -36.312 6.191 15.258 1 95.06 430 THR B CA 1
ATOM 7511 C C . THR B 1 430 ? -36.375 4.84 15.969 1 95.06 430 THR B C 1
ATOM 7513 O O . THR B 1 430 ? -36.875 4.742 17.094 1 95.06 430 THR B O 1
ATOM 7516 N N . THR B 1 431 ? -35.844 3.805 15.414 1 95.12 431 THR B N 1
ATOM 7517 C CA . THR B 1 431 ? -36.031 2.469 15.969 1 95.12 431 THR B CA 1
ATOM 7518 C C . THR B 1 431 ? -34.688 1.799 16.25 1 95.12 431 THR B C 1
ATOM 7520 O O . THR B 1 431 ? -34.594 0.925 17.109 1 95.12 431 THR B O 1
ATOM 7523 N N . ASN B 1 432 ? -33.625 2.109 15.508 1 97.31 432 ASN B N 1
ATOM 7524 C CA . ASN B 1 432 ? -32.406 1.337 15.594 1 97.31 432 ASN B CA 1
ATOM 7525 C C . ASN B 1 432 ? -31.188 2.164 15.172 1 97.31 432 ASN B C 1
ATOM 7527 O O . ASN B 1 432 ? -30.406 1.731 14.328 1 97.31 432 ASN B O 1
ATOM 7531 N N . ARG B 1 433 ? -31.047 3.352 15.656 1 97.56 433 ARG B N 1
ATOM 7532 C CA . ARG B 1 433 ? -29.922 4.219 15.344 1 97.56 433 ARG B CA 1
ATOM 7533 C C . ARG B 1 433 ? -29.172 4.629 16.609 1 97.56 433 ARG B C 1
ATOM 7535 O O . ARG B 1 433 ? -29.297 5.766 17.062 1 97.56 433 ARG B O 1
ATOM 7542 N N . PRO B 1 434 ? -28.344 3.752 17.156 1 97 434 PRO B N 1
ATOM 7543 C CA . PRO B 1 434 ? -27.594 4.094 18.375 1 97 434 PRO B CA 1
ATOM 7544 C C . PRO B 1 434 ? -26.594 5.223 18.141 1 97 434 PRO B C 1
ATOM 7546 O O . PRO B 1 434 ? -26.203 5.488 17 1 97 434 PRO B O 1
ATOM 7549 N N . ALA B 1 435 ? -26.188 5.844 19.219 1 96.94 435 ALA B N 1
ATOM 7550 C CA . ALA B 1 435 ? -25.203 6.914 19.156 1 96.94 435 ALA B CA 1
ATOM 7551 C C . ALA B 1 435 ? -23.844 6.383 18.703 1 96.94 435 ALA B C 1
ATOM 7553 O O . ALA B 1 435 ? -23.5 5.23 18.969 1 96.94 435 ALA B O 1
ATOM 7554 N N . PRO B 1 436 ? -23.062 7.223 17.938 1 97.12 436 PRO B N 1
ATOM 7555 C CA . PRO B 1 436 ? -21.672 6.828 17.625 1 97.12 436 PRO B CA 1
ATOM 7556 C C . PRO B 1 436 ? -20.781 6.789 18.875 1 97.12 436 PRO B C 1
ATOM 7558 O O . PRO B 1 436 ? -21.172 7.289 19.922 1 97.12 436 PRO B O 1
ATOM 7561 N N . PRO B 1 437 ? -19.625 6.199 18.734 1 96.25 437 PRO B N 1
ATOM 7562 C CA . PRO B 1 437 ? -18.719 6.184 19.875 1 96.25 437 PRO B CA 1
ATOM 7563 C C . PRO B 1 437 ? -18.344 7.59 20.344 1 96.25 437 PRO B C 1
ATOM 7565 O O . PRO B 1 437 ? -18.047 8.461 19.531 1 96.25 437 PRO B O 1
ATOM 7568 N N . ALA B 1 438 ? -18.391 7.723 21.688 1 96.44 438 ALA B N 1
ATOM 7569 C CA . ALA B 1 438 ? -17.938 8.992 22.234 1 96.44 438 ALA B CA 1
ATOM 7570 C C . ALA B 1 438 ? -16.484 9.273 21.859 1 96.44 438 ALA B C 1
ATOM 7572 O O . ALA B 1 438 ? -15.664 8.352 21.781 1 96.44 438 ALA B O 1
ATOM 7573 N N . PRO B 1 439 ? -16.141 10.555 21.562 1 96.94 439 PRO B N 1
ATOM 7574 C CA . PRO B 1 439 ? -16.906 11.758 21.859 1 96.94 439 PRO B CA 1
ATOM 7575 C C . PRO B 1 439 ? -17.719 12.258 20.672 1 96.94 439 PRO B C 1
ATOM 7577 O O . PRO B 1 439 ? -18.203 13.391 20.672 1 96.94 439 PRO B O 1
ATOM 7580 N N . ASP B 1 440 ? -17.875 11.43 19.578 1 96.56 440 ASP B N 1
ATOM 7581 C CA . ASP B 1 440 ? -18.656 11.844 18.422 1 96.56 440 ASP B CA 1
ATOM 7582 C C . ASP B 1 440 ? -20.109 12.055 18.781 1 96.56 440 ASP B C 1
ATOM 7584 O O . ASP B 1 440 ? -20.641 11.367 19.656 1 96.56 440 ASP B O 1
ATOM 7588 N N . GLU B 1 441 ? -20.672 13 18.094 1 96.31 441 GLU B N 1
ATOM 7589 C CA . GLU B 1 441 ? -22.125 13.188 18.141 1 96.31 441 GLU B CA 1
ATOM 7590 C C . GLU B 1 441 ? -22.781 12.734 16.844 1 96.31 441 GLU B C 1
ATOM 7592 O O . GLU B 1 441 ? -22.203 12.859 15.773 1 96.31 441 GLU B O 1
ATOM 7597 N N . ASP B 1 442 ? -23.984 12.273 17 1 97.06 442 ASP B N 1
ATOM 7598 C CA . ASP B 1 442 ? -24.688 11.781 15.812 1 97.06 442 ASP B CA 1
ATOM 7599 C C . ASP B 1 442 ? -25 12.922 14.844 1 97.06 442 ASP B C 1
ATOM 7601 O O . ASP B 1 442 ? -25.312 14.039 15.273 1 97.06 442 ASP B O 1
ATOM 7605 N N . ALA B 1 443 ? -24.828 12.656 13.586 1 97.25 443 ALA B N 1
ATOM 7606 C CA . ALA B 1 443 ? -25.156 13.555 12.484 1 97.25 443 ALA B CA 1
ATOM 7607 C C . ALA B 1 443 ? -25.344 12.789 11.188 1 97.25 443 ALA B C 1
ATOM 7609 O O . ALA B 1 443 ? -24.75 11.734 10.984 1 97.25 443 ALA B O 1
ATOM 7610 N N . PRO B 1 444 ? -26.297 13.273 10.32 1 98.06 444 PRO B N 1
ATOM 7611 C CA . PRO B 1 444 ? -26.375 12.609 9.016 1 98.06 444 PRO B CA 1
ATOM 7612 C C . PRO B 1 444 ? -25.062 12.672 8.234 1 98.06 444 PRO B C 1
ATOM 7614 O O . PRO B 1 444 ? -24.547 13.766 7.984 1 98.06 444 PRO B O 1
ATOM 7617 N N . GLY B 1 445 ? -24.594 11.492 7.91 1 98 445 GLY B N 1
ATOM 7618 C CA . GLY B 1 445 ? -23.375 11.422 7.141 1 98 445 GLY B CA 1
ATOM 7619 C C . GLY B 1 445 ? -22.141 11.812 7.938 1 98 445 GLY B C 1
ATOM 7620 O O . GLY B 1 445 ? -21.172 12.328 7.379 1 98 445 GLY B O 1
ATOM 7621 N N . GLY B 1 446 ? -22.141 11.609 9.203 1 97.56 446 GLY B N 1
ATOM 7622 C CA . GLY B 1 446 ? -21 11.969 10.023 1 97.56 446 GLY B CA 1
ATOM 7623 C C . GLY B 1 446 ? -19.734 11.211 9.648 1 97.56 446 GLY B C 1
ATOM 7624 O O . GLY B 1 446 ? -19.812 10.078 9.164 1 97.56 446 GLY B O 1
ATOM 7625 N N . PHE B 1 447 ? -18.547 11.844 9.938 1 96.81 447 PHE B N 1
ATOM 7626 C CA . PHE B 1 447 ? -17.234 11.273 9.633 1 96.81 447 PHE B CA 1
ATOM 7627 C C . PHE B 1 447 ? -17.062 9.93 10.328 1 96.81 447 PHE B C 1
ATOM 7629 O O . PHE B 1 447 ? -16.438 9.023 9.781 1 96.81 447 PHE B O 1
ATOM 7636 N N . PHE B 1 448 ? -17.656 9.695 11.539 1 97.62 448 PHE B N 1
ATOM 7637 C CA . PHE B 1 448 ? -17.547 8.469 12.32 1 97.62 448 PHE B CA 1
ATOM 7638 C C . PHE B 1 448 ? -18.094 7.281 11.539 1 97.62 448 PHE B C 1
ATOM 7640 O O . PHE B 1 448 ? -17.719 6.137 11.805 1 97.62 448 PHE B O 1
ATOM 7647 N N . GLY B 1 449 ? -18.891 7.578 10.492 1 97.25 449 GLY B N 1
ATOM 7648 C CA . GLY B 1 449 ? -19.562 6.535 9.727 1 97.25 449 GLY B CA 1
ATOM 7649 C C . GLY B 1 449 ? -18.625 5.734 8.859 1 97.25 449 GLY B C 1
ATOM 7650 O O . GLY B 1 449 ? -18.984 4.668 8.352 1 97.25 449 GLY B O 1
ATOM 7651 N N . PHE B 1 450 ? -17.375 6.223 8.703 1 96.81 450 PHE B N 1
ATOM 7652 C CA . PHE B 1 450 ? -16.375 5.469 7.965 1 96.81 450 PHE B CA 1
ATOM 7653 C C . PHE B 1 450 ? -15.742 4.402 8.852 1 96.81 450 PHE B C 1
ATOM 7655 O O . PHE B 1 450 ? -15.094 3.479 8.359 1 96.81 450 PHE B O 1
ATOM 7662 N N . PHE B 1 451 ? -16.016 4.465 10.227 1 97.62 451 PHE B N 1
ATOM 7663 C CA . PHE B 1 451 ? -15.125 3.715 11.102 1 97.62 451 PHE B CA 1
ATOM 7664 C C . PHE B 1 451 ? -15.914 2.959 12.164 1 97.62 451 PHE B C 1
ATOM 7666 O O . PHE B 1 451 ? -15.359 2.121 12.875 1 97.62 451 PHE B O 1
ATOM 7673 N N . ALA B 1 452 ? -17.156 3.246 12.211 1 97.19 452 ALA B N 1
ATOM 7674 C CA . ALA B 1 452 ? -18.016 2.551 13.172 1 97.19 452 ALA B CA 1
ATOM 7675 C C . ALA B 1 452 ? -19.406 2.316 12.586 1 97.19 452 ALA B C 1
ATOM 7677 O O . ALA B 1 452 ? -19.938 3.16 11.852 1 97.19 452 ALA B O 1
ATOM 7678 N N . SER B 1 453 ? -19.922 1.162 12.914 1 97.31 453 SER B N 1
ATOM 7679 C CA . SER B 1 453 ? -21.281 0.819 12.492 1 97.31 453 SER B CA 1
ATOM 7680 C C . SER B 1 453 ? -22.016 0.031 13.578 1 97.31 453 SER B C 1
ATOM 7682 O O . SER B 1 453 ? -21.547 -1.021 14.016 1 97.31 453 SER B O 1
ATOM 7684 N N . GLN B 1 454 ? -23.094 0.536 14.086 1 96.31 454 GLN B N 1
ATOM 7685 C CA . GLN B 1 454 ? -24.016 -0.112 15.023 1 96.31 454 GLN B CA 1
ATOM 7686 C C . GLN B 1 454 ? -25.469 0.133 14.625 1 96.31 454 GLN B C 1
ATOM 7688 O O . GLN B 1 454 ? -25.875 1.277 14.414 1 96.31 454 GLN B O 1
ATOM 7693 N N . GLY B 1 455 ? -26.234 -0.956 14.57 1 97.31 455 GLY B N 1
ATOM 7694 C CA . GLY B 1 455 ? -27.578 -0.782 14.031 1 97.31 455 GLY B CA 1
ATOM 7695 C C . GLY B 1 455 ? -27.594 -0.13 12.656 1 97.31 455 GLY B C 1
ATOM 7696 O O . GLY B 1 455 ? -26.859 -0.558 11.758 1 97.31 455 GLY B O 1
ATOM 7697 N N . ASN B 1 456 ? -28.531 0.872 12.453 1 98.25 456 ASN B N 1
ATOM 7698 C CA . ASN B 1 456 ? -28.609 1.586 11.188 1 98.25 456 ASN B CA 1
ATOM 7699 C C . ASN B 1 456 ? -27.828 2.898 11.234 1 98.25 456 ASN B C 1
ATOM 7701 O O . ASN B 1 456 ? -28.234 3.881 10.602 1 98.25 456 ASN B O 1
ATOM 7705 N N . ASN B 1 457 ? -26.844 2.994 12.062 1 98 457 ASN B N 1
ATOM 7706 C CA . ASN B 1 457 ? -25.938 4.141 12.125 1 98 457 ASN B CA 1
ATOM 7707 C C . ASN B 1 457 ? -24.516 3.75 11.758 1 98 457 ASN B C 1
ATOM 7709 O O . ASN B 1 457 ? -23.781 3.219 12.594 1 98 457 ASN B O 1
ATOM 7713 N N . PRO B 1 458 ? -24.062 4.078 10.641 1 98.06 458 PRO B N 1
ATOM 7714 C CA . PRO B 1 458 ? -24.719 4.887 9.617 1 98.06 458 PRO B CA 1
ATOM 7715 C C . PRO B 1 458 ? -25.672 4.066 8.742 1 98.06 458 PRO B C 1
ATOM 7717 O O . PRO B 1 458 ? -25.594 2.834 8.742 1 98.06 458 PRO B O 1
ATOM 7720 N N . THR B 1 459 ? -26.625 4.77 8.078 1 98.44 459 THR B N 1
ATOM 7721 C CA . THR B 1 459 ? -27.391 4.164 6.996 1 98.44 459 THR B CA 1
ATOM 7722 C C . THR B 1 459 ? -26.578 4.148 5.703 1 98.44 459 THR B C 1
ATOM 7724 O O . THR B 1 459 ? -25.5 4.746 5.633 1 98.44 459 THR B O 1
ATOM 7727 N N . ALA B 1 460 ? -27.109 3.424 4.629 1 98 460 ALA B N 1
ATOM 7728 C CA . ALA B 1 460 ? -26.469 3.395 3.322 1 98 460 ALA B CA 1
ATOM 7729 C C . ALA B 1 460 ? -26.312 4.801 2.752 1 98 460 ALA B C 1
ATOM 7731 O O . ALA B 1 460 ? -25.266 5.141 2.182 1 98 460 ALA B O 1
ATOM 7732 N N . ILE B 1 461 ? -27.359 5.609 2.887 1 98.25 461 ILE B N 1
ATOM 7733 C CA . ILE B 1 461 ? -27.297 6.938 2.283 1 98.25 461 ILE B CA 1
ATOM 7734 C C . ILE B 1 461 ? -26.453 7.859 3.154 1 98.25 461 ILE B C 1
ATOM 7736 O O . ILE B 1 461 ? -25.875 8.836 2.662 1 98.25 461 ILE B O 1
ATOM 7740 N N . ASP B 1 462 ? -26.406 7.602 4.551 1 98.56 462 ASP B N 1
ATOM 7741 C CA . ASP B 1 462 ? -25.422 8.289 5.371 1 98.56 462 ASP B CA 1
ATOM 7742 C C . ASP B 1 462 ? -24.016 8.102 4.809 1 98.56 462 ASP B C 1
ATOM 7744 O O . ASP B 1 462 ? -23.25 9.07 4.68 1 98.56 462 ASP B O 1
ATOM 7748 N N . VAL B 1 463 ? -23.641 6.922 4.508 1 98.06 463 VAL B N 1
ATOM 7749 C CA . VAL B 1 463 ? -22.312 6.594 4.02 1 98.06 463 VAL B CA 1
ATOM 7750 C C . VAL B 1 463 ? -22.078 7.262 2.664 1 98.06 463 VAL B C 1
ATOM 7752 O O . VAL B 1 463 ? -21 7.805 2.41 1 98.06 463 VAL B O 1
ATOM 7755 N N . GLU B 1 464 ? -23.047 7.164 1.79 1 98.12 464 GLU B N 1
ATOM 7756 C CA . GLU B 1 464 ? -22.953 7.809 0.483 1 98.12 464 GLU B CA 1
ATOM 7757 C C . GLU B 1 464 ? -22.656 9.297 0.623 1 98.12 464 GLU B C 1
ATOM 7759 O O . GLU B 1 464 ? -21.797 9.828 -0.082 1 98.12 464 GLU B O 1
ATOM 7764 N N . TYR B 1 465 ? -23.422 9.953 1.498 1 98.62 465 TYR B N 1
ATOM 7765 C CA . TYR B 1 465 ? -23.234 11.391 1.7 1 98.62 465 TYR B CA 1
ATOM 7766 C C . TYR B 1 465 ? -21.859 11.672 2.303 1 98.62 465 TYR B C 1
ATOM 7768 O O . TYR B 1 465 ? -21.188 12.625 1.903 1 98.62 465 TYR B O 1
ATOM 7776 N N . ALA B 1 466 ? -21.453 10.852 3.277 1 98 466 ALA B N 1
ATOM 7777 C CA . ALA B 1 466 ? -20.125 11.008 3.855 1 98 466 ALA B CA 1
ATOM 7778 C C . ALA B 1 466 ? -19.031 10.891 2.785 1 98 466 ALA B C 1
ATOM 7780 O O . ALA B 1 466 ? -18.078 11.664 2.766 1 98 466 ALA B O 1
ATOM 7781 N N . GLU B 1 467 ? -19.125 9.891 1.901 1 97.31 467 GLU B N 1
ATOM 7782 C CA . GLU B 1 467 ? -18.172 9.75 0.807 1 97.31 467 GLU B CA 1
ATOM 7783 C C . GLU B 1 467 ? -18.172 10.984 -0.092 1 97.31 467 GLU B C 1
ATOM 7785 O O . GLU B 1 467 ? -17.109 11.406 -0.571 1 97.31 467 GLU B O 1
ATOM 7790 N N . MET B 1 468 ? -19.328 11.555 -0.322 1 97.88 468 MET B N 1
ATOM 7791 C CA . MET B 1 468 ? -19.469 12.711 -1.197 1 97.88 468 MET B CA 1
ATOM 7792 C C . MET B 1 468 ? -18.703 13.906 -0.635 1 97.88 468 MET B C 1
ATOM 7794 O O . MET B 1 468 ? -17.859 14.492 -1.317 1 97.88 468 MET B O 1
ATOM 7798 N N . TRP B 1 469 ? -18.953 14.258 0.66 1 97.12 469 TRP B N 1
ATOM 7799 C CA . TRP B 1 469 ? -18.438 15.516 1.19 1 97.12 469 TRP B CA 1
ATOM 7800 C C . TRP B 1 469 ? -17.016 15.336 1.729 1 97.12 469 TRP B C 1
ATOM 7802 O O . TRP B 1 469 ? -16.281 16.312 1.891 1 97.12 469 TRP B O 1
ATOM 7812 N N . GLU B 1 470 ? -16.594 14.094 2.01 1 96.19 470 GLU B N 1
ATOM 7813 C CA . GLU B 1 470 ? -15.281 13.898 2.615 1 96.19 470 GLU B CA 1
ATOM 7814 C C . GLU B 1 470 ? -14.305 13.281 1.624 1 96.19 470 GLU B C 1
ATOM 7816 O O . GLU B 1 470 ? -13.086 13.344 1.818 1 96.19 470 GLU B O 1
ATOM 7821 N N . GLN B 1 471 ? -14.734 12.586 0.584 1 96.12 471 GLN B N 1
ATOM 7822 C CA . GLN B 1 471 ? -13.828 11.906 -0.33 1 96.12 471 GLN B CA 1
ATOM 7823 C C . GLN B 1 471 ? -13.961 12.453 -1.748 1 96.12 471 GLN B C 1
ATOM 7825 O O . GLN B 1 471 ? -12.992 12.961 -2.314 1 96.12 471 GLN B O 1
ATOM 7830 N N . HIS B 1 472 ? -15.156 12.477 -2.328 1 97.06 472 HIS B N 1
ATOM 7831 C CA . HIS B 1 472 ? -15.328 12.836 -3.73 1 97.06 472 HIS B CA 1
ATOM 7832 C C . HIS B 1 472 ? -15.008 14.305 -3.965 1 97.06 472 HIS B C 1
ATOM 7834 O O . HIS B 1 472 ? -14.367 14.656 -4.961 1 97.06 472 HIS B O 1
ATOM 7840 N N . ILE B 1 473 ? -15.461 15.211 -3.094 1 97.75 473 ILE B N 1
ATOM 7841 C CA . ILE B 1 473 ? -15.188 16.641 -3.273 1 97.75 473 ILE B CA 1
ATOM 7842 C C . ILE B 1 473 ? -13.688 16.891 -3.146 1 97.75 473 ILE B C 1
ATOM 7844 O O . ILE B 1 473 ? -13.141 17.75 -3.848 1 97.75 473 ILE B O 1
ATOM 7848 N N . MET B 1 474 ? -13.008 16.203 -2.291 1 96.94 474 MET B N 1
ATOM 7849 C CA . MET B 1 474 ? -11.562 16.344 -2.129 1 96.94 474 MET B CA 1
ATOM 7850 C C . MET B 1 474 ? -10.82 15.859 -3.373 1 96.94 474 MET B C 1
ATOM 7852 O O . MET B 1 474 ? -9.891 16.516 -3.844 1 96.94 474 MET B O 1
ATOM 7856 N N . LYS B 1 475 ? -11.266 14.711 -3.852 1 97.12 475 LYS B N 1
ATOM 7857 C CA . LYS B 1 475 ? -10.633 14.188 -5.059 1 97.12 475 LYS B CA 1
ATOM 7858 C C . LYS B 1 475 ? -10.844 15.125 -6.242 1 97.12 475 LYS B C 1
ATOM 7860 O O . LYS B 1 475 ? -9.953 15.297 -7.078 1 97.12 475 LYS B O 1
ATOM 7865 N N . HIS B 1 476 ? -12.047 15.703 -6.324 1 97.88 476 HIS B N 1
ATOM 7866 C CA . HIS B 1 476 ? -12.344 16.688 -7.355 1 97.88 476 HIS B CA 1
ATOM 7867 C C . HIS B 1 476 ? -11.406 17.891 -7.258 1 97.88 476 HIS B C 1
ATOM 7869 O O . HIS B 1 476 ? -10.758 18.266 -8.242 1 97.88 476 HIS B O 1
ATOM 7875 N N . PHE B 1 477 ? -11.266 18.469 -6.102 1 97.62 477 PHE B N 1
ATOM 7876 C CA . PHE B 1 477 ? -10.391 19.609 -5.848 1 97.62 477 PHE B CA 1
ATOM 7877 C C . PHE B 1 477 ? -8.938 19.25 -6.137 1 97.62 477 PHE B C 1
ATOM 7879 O O . PHE B 1 477 ? -8.242 20 -6.828 1 97.62 477 PHE B O 1
ATOM 7886 N N . LYS B 1 478 ? -8.477 18.156 -5.648 1 97.5 478 LYS B N 1
ATOM 7887 C CA . LYS B 1 478 ? -7.07 17.781 -5.789 1 97.5 478 LYS B CA 1
ATOM 7888 C C . LYS B 1 478 ? -6.734 17.453 -7.242 1 97.5 478 LYS B C 1
ATOM 7890 O O . LYS B 1 478 ? -5.617 17.703 -7.695 1 97.5 478 LYS B O 1
ATOM 7895 N N . GLY B 1 479 ? -7.73 16.828 -7.93 1 97.44 479 GLY B N 1
ATOM 7896 C CA . GLY B 1 479 ? -7.527 16.641 -9.359 1 97.44 479 GLY B CA 1
ATOM 7897 C C . GLY B 1 479 ? -7.32 17.953 -10.102 1 97.44 479 GLY B C 1
ATOM 7898 O O . GLY B 1 479 ? -6.465 18.047 -10.984 1 97.44 479 GLY B O 1
ATOM 7899 N N . LEU B 1 480 ? -8.117 19 -9.758 1 98.06 480 LEU B N 1
ATOM 7900 C CA . LEU B 1 480 ? -7.965 20.328 -10.328 1 98.06 480 LEU B CA 1
ATOM 7901 C C . LEU B 1 480 ? -6.617 20.938 -9.945 1 98.06 480 LEU B C 1
ATOM 7903 O O . LEU B 1 480 ? -5.898 21.453 -10.805 1 98.06 480 LEU B O 1
ATOM 7907 N N . ALA B 1 481 ? -6.227 20.766 -8.695 1 97.56 481 ALA B N 1
ATOM 7908 C CA . ALA B 1 481 ? -5.039 21.422 -8.156 1 97.56 481 ALA B CA 1
ATOM 7909 C C . ALA B 1 481 ? -3.764 20.797 -8.711 1 97.56 481 ALA B C 1
ATOM 7911 O O . ALA B 1 481 ? -2.73 21.469 -8.805 1 97.56 481 ALA B O 1
ATOM 7912 N N . HIS B 1 482 ? -3.834 19.5 -9.102 1 97.69 482 HIS B N 1
ATOM 7913 C CA . HIS B 1 482 ? -2.643 18.812 -9.586 1 97.69 482 HIS B CA 1
ATOM 7914 C C . HIS B 1 482 ? -2.797 18.422 -11.055 1 97.69 482 HIS B C 1
ATOM 7916 O O . HIS B 1 482 ? -2.107 17.516 -11.531 1 97.69 482 HIS B O 1
ATOM 7922 N N . VAL B 1 483 ? -3.736 18.969 -11.734 1 96.62 483 VAL B N 1
ATOM 7923 C CA . VAL B 1 483 ? -3.902 19.016 -13.188 1 96.62 483 VAL B CA 1
ATOM 7924 C C . VAL B 1 483 ? -4.027 17.594 -13.734 1 96.62 483 VAL B C 1
ATOM 7926 O O . VAL B 1 483 ? -3.277 17.203 -14.633 1 96.62 483 VAL B O 1
ATOM 7929 N N . ASN B 1 484 ? -4.879 16.797 -13.25 1 97.38 484 ASN B N 1
ATOM 7930 C CA . ASN B 1 484 ? -5.297 15.523 -13.805 1 97.38 484 ASN B CA 1
ATOM 7931 C C . ASN B 1 484 ? -6.715 15.594 -14.367 1 97.38 484 ASN B C 1
ATOM 7933 O O . ASN B 1 484 ? -7.68 15.289 -13.664 1 97.38 484 ASN B O 1
ATOM 7937 N N . PRO B 1 485 ? -6.809 16 -15.625 1 95.25 485 PRO B N 1
ATOM 7938 C CA . PRO B 1 485 ? -8.125 16.328 -16.172 1 95.25 485 PRO B CA 1
ATOM 7939 C C . PRO B 1 485 ? -9.109 15.156 -16.094 1 95.25 485 PRO B C 1
ATOM 7941 O O . PRO B 1 485 ? -10.273 15.352 -15.742 1 95.25 485 PRO B O 1
ATOM 7944 N N . GLY B 1 486 ? -8.664 13.914 -16.422 1 93.94 486 GLY B N 1
ATOM 7945 C CA . GLY B 1 486 ? -9.531 12.766 -16.281 1 93.94 486 GLY B CA 1
ATOM 7946 C C . GLY B 1 486 ? -9.906 12.477 -14.844 1 93.94 486 GLY B C 1
ATOM 7947 O O . GLY B 1 486 ? -10.984 11.938 -14.57 1 93.94 486 GLY B O 1
ATOM 7948 N N . GLY B 1 487 ? -9.055 12.867 -13.961 1 94.31 487 GLY B N 1
ATOM 7949 C CA . GLY B 1 487 ? -9.266 12.648 -12.547 1 94.31 487 GLY B CA 1
ATOM 7950 C C . GLY B 1 487 ? -10.391 13.492 -11.969 1 94.31 487 GLY B C 1
ATOM 7951 O O . GLY B 1 487 ? -11.32 12.961 -11.359 1 94.31 487 GLY B O 1
ATOM 7952 N N . PHE B 1 488 ? -10.422 14.781 -12.289 1 96.31 488 PHE B N 1
ATOM 7953 C CA . PHE B 1 488 ? -11.383 15.648 -11.602 1 96.31 488 PHE B CA 1
ATOM 7954 C C . PHE B 1 488 ? -12.711 15.688 -12.352 1 96.31 488 PHE B C 1
ATOM 7956 O O . PHE B 1 488 ? -13.734 16.062 -11.789 1 96.31 488 PHE B O 1
ATOM 7963 N N . THR B 1 489 ? -12.672 15.273 -13.648 1 95.94 489 THR B N 1
ATOM 7964 C CA . THR B 1 489 ? -13.914 15.344 -14.422 1 95.94 489 THR B CA 1
ATOM 7965 C C . THR B 1 489 ? -14.648 14.008 -14.367 1 95.94 489 THR B C 1
ATOM 7967 O O . THR B 1 489 ? -15.836 13.961 -14.023 1 95.94 489 THR B O 1
ATOM 7970 N N . TYR B 1 490 ? -13.898 12.875 -14.641 1 93.19 490 TYR B N 1
ATOM 7971 C CA . TYR B 1 490 ? -14.578 11.609 -14.914 1 93.19 490 TYR B CA 1
ATOM 7972 C C . TYR B 1 490 ? -14.297 10.594 -13.812 1 93.19 490 TYR B C 1
ATOM 7974 O O . TYR B 1 490 ? -15.227 10.094 -13.172 1 93.19 490 TYR B O 1
ATOM 7982 N N . SER B 1 491 ? -13.133 10.289 -13.531 1 91.31 491 SER B N 1
ATOM 7983 C CA . SER B 1 491 ? -12.742 9.078 -12.812 1 91.31 491 SER B CA 1
ATOM 7984 C C . SER B 1 491 ? -12.953 9.227 -11.312 1 91.31 491 SER B C 1
ATOM 7986 O O . SER B 1 491 ? -13.336 8.273 -10.633 1 91.31 491 SER B O 1
ATOM 7988 N N . ASN B 1 492 ? -12.719 10.391 -10.758 1 90.12 492 ASN B N 1
ATOM 7989 C CA . ASN B 1 492 ? -12.68 10.469 -9.297 1 90.12 492 ASN B CA 1
ATOM 7990 C C . ASN B 1 492 ? -13.266 11.789 -8.797 1 90.12 492 ASN B C 1
ATOM 7992 O O . ASN B 1 492 ? -13.219 12.078 -7.598 1 90.12 492 ASN B O 1
ATOM 7996 N N . GLY B 1 493 ? -13.766 12.609 -9.711 1 93.75 493 GLY B N 1
ATOM 7997 C CA . GLY B 1 493 ? -14.195 13.938 -9.305 1 93.75 493 GLY B CA 1
ATOM 7998 C C . GLY B 1 493 ? -15.664 14.203 -9.586 1 93.75 493 GLY B C 1
ATOM 7999 O O . GLY B 1 493 ? -16.531 13.625 -8.938 1 93.75 493 GLY B O 1
ATOM 8000 N N . TRP B 1 494 ? -15.875 15.016 -10.562 1 97.31 494 TRP B N 1
ATOM 8001 C CA . TRP B 1 494 ? -17.188 15.586 -10.867 1 97.31 494 TRP B CA 1
ATOM 8002 C C . TRP B 1 494 ? -18.219 14.484 -11.055 1 97.31 494 TRP B C 1
ATOM 8004 O O . TRP B 1 494 ? -19.297 14.531 -10.453 1 97.31 494 TRP B O 1
ATOM 8014 N N . ALA B 1 495 ? -17.906 13.469 -11.836 1 98 495 ALA B N 1
ATOM 8015 C CA . ALA B 1 495 ? -18.859 12.398 -12.125 1 98 495 ALA B CA 1
ATOM 8016 C C . ALA B 1 495 ? -19.25 11.656 -10.852 1 98 495 ALA B C 1
ATOM 8018 O O . ALA B 1 495 ? -20.406 11.227 -10.703 1 98 495 ALA B O 1
ATOM 8019 N N . LYS B 1 496 ? -18.328 11.484 -9.977 1 97.69 496 LYS B N 1
ATOM 8020 C CA . LYS B 1 496 ? -18.641 10.82 -8.711 1 97.69 496 LYS B CA 1
ATOM 8021 C C . LYS B 1 496 ? -19.531 11.688 -7.832 1 97.69 496 LYS B C 1
ATOM 8023 O O . LYS B 1 496 ? -20.375 11.18 -7.102 1 97.69 496 LYS B O 1
ATOM 8028 N N . LEU B 1 497 ? -19.297 12.984 -7.859 1 98.38 497 LEU B N 1
ATOM 8029 C CA . LEU B 1 497 ? -20.172 13.906 -7.133 1 98.38 497 LEU B CA 1
ATOM 8030 C C . LEU B 1 497 ? -21.594 13.836 -7.656 1 98.38 497 LEU B C 1
ATOM 8032 O O . LEU B 1 497 ? -22.547 13.773 -6.875 1 98.38 497 LEU B O 1
ATOM 8036 N N . ILE B 1 498 ? -21.734 13.789 -8.953 1 98.5 498 ILE B N 1
ATOM 8037 C CA . ILE B 1 498 ? -23.047 13.711 -9.57 1 98.5 498 ILE B CA 1
ATOM 8038 C C . ILE B 1 498 ? -23.719 12.391 -9.195 1 98.5 498 ILE B C 1
ATOM 8040 O O . ILE B 1 498 ? -24.906 12.352 -8.883 1 98.5 498 ILE B O 1
ATOM 8044 N N . ARG B 1 499 ? -22.969 11.297 -9.234 1 97.88 499 ARG B N 1
ATOM 8045 C CA . ARG B 1 499 ? -23.5 9.984 -8.867 1 97.88 499 ARG B CA 1
ATOM 8046 C C . ARG B 1 499 ? -24.047 10 -7.445 1 97.88 499 ARG B C 1
ATOM 8048 O O . ARG B 1 499 ? -25.156 9.531 -7.199 1 97.88 499 ARG B O 1
ATOM 8055 N N . SER B 1 500 ? -23.266 10.508 -6.512 1 98.5 500 SER B N 1
ATOM 8056 C CA . SER B 1 500 ? -23.703 10.547 -5.117 1 98.5 500 SER B CA 1
ATOM 8057 C C . SER B 1 500 ? -24.953 11.414 -4.949 1 98.5 500 SER B C 1
ATOM 8059 O O . SER B 1 500 ? -25.859 11.055 -4.211 1 98.5 500 SER B O 1
ATOM 8061 N N . LEU B 1 501 ? -24.938 12.57 -5.605 1 98.56 501 LEU B N 1
ATOM 8062 C CA . LEU B 1 501 ? -26.094 13.453 -5.523 1 98.56 501 LEU B CA 1
ATOM 8063 C C . LEU B 1 501 ? -27.344 12.758 -6.055 1 98.56 501 LEU B C 1
ATOM 8065 O O . LEU B 1 501 ? -28.422 12.867 -5.457 1 98.56 501 LEU B O 1
ATOM 8069 N N . ALA B 1 502 ? -27.234 12.062 -7.18 1 98.38 502 ALA B N 1
ATOM 8070 C CA . ALA B 1 502 ? -28.359 11.32 -7.75 1 98.38 502 ALA B CA 1
ATOM 8071 C C . ALA B 1 502 ? -28.891 10.281 -6.766 1 98.38 502 ALA B C 1
ATOM 8073 O O . ALA B 1 502 ? -30.094 10.148 -6.586 1 98.38 502 ALA B O 1
ATOM 8074 N N . ARG B 1 503 ? -28.047 9.516 -6.121 1 98.31 503 ARG B N 1
ATOM 8075 C CA . ARG B 1 503 ? -28.438 8.484 -5.164 1 98.31 503 ARG B CA 1
ATOM 8076 C C . ARG B 1 503 ? -29.125 9.102 -3.949 1 98.31 503 ARG B C 1
ATOM 8078 O O . ARG B 1 503 ? -30.094 8.555 -3.434 1 98.31 503 ARG B O 1
ATOM 8085 N N . ILE B 1 504 ? -28.609 10.242 -3.514 1 98.62 504 ILE B N 1
ATOM 8086 C CA . ILE B 1 504 ? -29.172 10.93 -2.355 1 98.62 504 ILE B CA 1
ATOM 8087 C C . ILE B 1 504 ? -30.562 11.453 -2.695 1 98.62 504 ILE B C 1
ATOM 8089 O O . ILE B 1 504 ? -31.5 11.289 -1.916 1 98.62 504 ILE B O 1
ATOM 8093 N N . LYS B 1 505 ? -30.781 12.055 -3.857 1 98.5 505 LYS B N 1
ATOM 8094 C CA . LYS B 1 505 ? -32.094 12.547 -4.289 1 98.5 505 LYS B CA 1
ATOM 8095 C C . LYS B 1 505 ? -33.094 11.406 -4.461 1 98.5 505 LYS B C 1
ATOM 8097 O O . LYS B 1 505 ? -34.25 11.531 -4.082 1 98.5 505 LYS B O 1
ATOM 8102 N N . ASP B 1 506 ? -32.594 10.305 -5.027 1 98.06 506 ASP B N 1
ATOM 8103 C CA . ASP B 1 506 ? -33.438 9.117 -5.156 1 98.06 506 ASP B CA 1
ATOM 8104 C C . ASP B 1 506 ? -33.906 8.633 -3.791 1 98.06 506 ASP B C 1
ATOM 8106 O O . ASP B 1 506 ? -35.094 8.32 -3.611 1 98.06 506 ASP B O 1
ATOM 8110 N N . ALA B 1 507 ? -33 8.523 -2.867 1 97.75 507 ALA B N 1
ATOM 8111 C CA . ALA B 1 507 ? -33.344 8.07 -1.522 1 97.75 507 ALA B CA 1
ATOM 8112 C C . ALA B 1 507 ? -34.344 9 -0.856 1 97.75 507 ALA B C 1
ATOM 8114 O O . ALA B 1 507 ? -35.25 8.555 -0.167 1 97.75 507 ALA B O 1
ATOM 8115 N N . ASP B 1 508 ? -34.125 10.328 -1.052 1 98.06 508 ASP B N 1
ATOM 8116 C CA . ASP B 1 508 ? -35.062 11.297 -0.503 1 98.06 508 ASP B CA 1
ATOM 8117 C C . ASP B 1 508 ? -36.5 11.008 -0.98 1 98.06 508 ASP B C 1
ATOM 8119 O O . ASP B 1 508 ? -37.406 10.906 -0.169 1 98.06 508 ASP B O 1
ATOM 8123 N N . THR B 1 509 ? -36.688 10.812 -2.258 1 97.94 509 THR B N 1
ATOM 8124 C CA . THR B 1 509 ? -38 10.562 -2.844 1 97.94 509 THR B CA 1
ATOM 8125 C C . THR B 1 509 ? -38.562 9.234 -2.348 1 97.94 509 THR B C 1
ATOM 8127 O O . THR B 1 509 ? -39.719 9.172 -1.926 1 97.94 509 THR B O 1
ATOM 8130 N N . THR B 1 510 ? -37.812 8.203 -2.334 1 96.75 510 THR B N 1
ATOM 8131 C CA . THR B 1 510 ? -38.281 6.863 -2.002 1 96.75 510 THR B CA 1
ATOM 8132 C C . THR B 1 510 ? -38.656 6.773 -0.527 1 96.75 510 THR B C 1
ATOM 8134 O O . THR B 1 510 ? -39.656 6.137 -0.173 1 96.75 510 THR B O 1
ATOM 8137 N N . LEU B 1 511 ? -37.875 7.383 0.353 1 97.19 511 LEU B N 1
ATOM 8138 C CA . LEU B 1 511 ? -38.156 7.359 1.784 1 97.19 511 LEU B CA 1
ATOM 8139 C C . LEU B 1 511 ? -39.438 8.141 2.098 1 97.19 511 LEU B C 1
ATOM 8141 O O . LEU B 1 511 ? -40.219 7.719 2.936 1 97.19 511 LEU B O 1
ATOM 8145 N N . ARG B 1 512 ? -39.656 9.25 1.416 1 97.12 512 ARG B N 1
ATOM 8146 C CA . ARG B 1 512 ? -40.875 10.039 1.632 1 97.12 512 ARG B CA 1
ATOM 8147 C C . ARG B 1 512 ? -42.094 9.328 1.074 1 97.12 512 ARG B C 1
ATOM 8149 O O . ARG B 1 512 ? -43.188 9.375 1.674 1 97.12 512 ARG B O 1
ATOM 8156 N N . GLU B 1 513 ? -41.969 8.672 -0.051 1 96.19 513 GLU B N 1
ATOM 8157 C CA . GLU B 1 513 ? -43.062 7.863 -0.593 1 96.19 513 GLU B CA 1
ATOM 8158 C C . GLU B 1 513 ? -43.406 6.719 0.351 1 96.19 513 GLU B C 1
ATOM 8160 O O . GLU B 1 513 ? -44.594 6.41 0.54 1 96.19 513 GLU B O 1
ATOM 8165 N N . LYS B 1 514 ? -42.438 6.109 0.853 1 94.88 514 LYS B N 1
ATOM 8166 C CA . LYS B 1 514 ? -42.688 5.031 1.81 1 94.88 514 LYS B CA 1
ATOM 8167 C C . LYS B 1 514 ? -43.438 5.547 3.031 1 94.88 514 LYS B C 1
ATOM 8169 O O . LYS B 1 514 ? -44.375 4.895 3.51 1 94.88 514 LYS B O 1
ATOM 8174 N N . ALA B 1 515 ? -43.031 6.68 3.529 1 94.31 515 ALA B N 1
ATOM 8175 C CA . ALA B 1 515 ? -43.719 7.281 4.676 1 94.31 515 ALA B CA 1
ATOM 8176 C C . ALA B 1 515 ? -45.156 7.57 4.359 1 94.31 515 ALA B C 1
ATOM 8178 O O . ALA B 1 515 ? -46.062 7.352 5.199 1 94.31 515 ALA B O 1
ATOM 8179 N N . ASP B 1 516 ? -45.406 8.039 3.184 1 95.12 516 ASP B N 1
ATOM 8180 C CA . ASP B 1 516 ? -46.75 8.312 2.746 1 95.12 516 ASP B CA 1
ATOM 8181 C C . ASP B 1 516 ? -47.594 7.031 2.67 1 95.12 516 ASP B C 1
ATOM 8183 O O . ASP B 1 516 ? -48.75 7.012 3.066 1 95.12 516 ASP B O 1
ATOM 8187 N N . MET B 1 517 ? -46.969 6.059 2.154 1 93.88 517 MET B N 1
ATOM 8188 C CA . MET B 1 517 ? -47.656 4.773 2.047 1 93.88 517 MET B CA 1
ATOM 8189 C C . MET B 1 517 ? -48 4.223 3.428 1 93.88 517 MET B C 1
ATOM 8191 O O . MET B 1 517 ? -49.094 3.719 3.641 1 93.88 517 MET B O 1
ATOM 8195 N N . LEU B 1 518 ? -47.125 4.289 4.348 1 93.44 518 LEU B N 1
ATOM 8196 C CA . LEU B 1 518 ? -47.344 3.795 5.703 1 93.44 518 LEU B CA 1
ATOM 8197 C C . LEU B 1 518 ? -48.469 4.578 6.395 1 93.44 518 LEU B C 1
ATOM 8199 O O . LEU B 1 518 ? -49.25 4.008 7.133 1 93.44 518 LEU B O 1
ATOM 8203 N N . ALA B 1 519 ? -48.5 5.84 6.152 1 93.88 519 ALA B N 1
ATOM 8204 C CA . ALA B 1 519 ? -49.562 6.668 6.715 1 93.88 519 ALA B CA 1
ATOM 8205 C C . ALA B 1 519 ? -50.938 6.254 6.172 1 93.88 519 ALA B C 1
ATOM 8207 O O . ALA B 1 519 ? -51.938 6.25 6.906 1 93.88 519 ALA B O 1
ATOM 8208 N N . ARG B 1 520 ? -50.938 5.965 4.949 1 94.19 520 ARG B N 1
ATOM 8209 C CA . ARG B 1 520 ? -52.188 5.52 4.332 1 94.19 520 ARG B CA 1
ATOM 8210 C C . ARG B 1 520 ? -52.625 4.184 4.91 1 94.19 520 ARG B C 1
ATOM 8212 O O . ARG B 1 520 ? -53.812 3.984 5.188 1 94.19 520 ARG B O 1
ATOM 8219 N N . ILE B 1 521 ? -51.719 3.307 5.09 1 94.19 521 ILE B N 1
ATOM 8220 C CA . ILE B 1 521 ? -52.031 2 5.66 1 94.19 521 ILE B CA 1
ATOM 8221 C C . ILE B 1 521 ? -52.562 2.172 7.078 1 94.19 521 ILE B C 1
ATOM 8223 O O . ILE B 1 521 ? -53.562 1.549 7.453 1 94.19 521 ILE B O 1
ATOM 8227 N N . LYS B 1 522 ? -51.969 3.002 7.844 1 93.44 522 LYS B N 1
ATOM 8228 C CA . LYS B 1 522 ? -52.406 3.266 9.211 1 93.44 522 LYS B CA 1
ATOM 8229 C C . LYS B 1 522 ? -53.844 3.82 9.234 1 93.44 522 LYS B C 1
ATOM 8231 O O . LYS B 1 522 ? -54.656 3.434 10.086 1 93.44 522 LYS B O 1
ATOM 8236 N N . LYS B 1 523 ? -54.125 4.684 8.367 1 94.81 523 LYS B N 1
ATOM 8237 C CA . LYS B 1 523 ? -55.469 5.25 8.273 1 94.81 523 LYS B CA 1
ATOM 8238 C C . LYS B 1 523 ? -56.5 4.168 7.969 1 94.81 523 LYS B C 1
ATOM 8240 O O . LYS B 1 523 ? -57.594 4.188 8.508 1 94.81 523 LYS B O 1
ATOM 8245 N N . LEU B 1 524 ? -56.094 3.348 7.133 1 92.56 524 LEU B N 1
ATOM 8246 C CA . LEU B 1 524 ? -57 2.254 6.773 1 92.56 524 LEU B CA 1
ATOM 8247 C C . LEU B 1 524 ? -57.219 1.312 7.953 1 92.56 524 LEU B C 1
ATOM 8249 O O . LEU B 1 524 ? -58.312 0.788 8.148 1 92.56 524 LEU B O 1
ATOM 8253 N N . GLU B 1 525 ? -56.25 1.08 8.742 1 92 525 GLU B N 1
ATOM 8254 C CA . GLU B 1 525 ? -56.344 0.219 9.914 1 92 525 GLU B CA 1
ATOM 8255 C C . GLU B 1 525 ? -57.219 0.854 11 1 92 525 GLU B C 1
ATOM 8257 O O . GLU B 1 525 ? -57.906 0.15 11.75 1 92 525 GLU B O 1
ATOM 8262 N N . GLU B 1 526 ? -57.219 2.139 11.195 1 90.75 526 GLU B N 1
ATOM 8263 C CA . GLU B 1 526 ? -58 2.848 12.203 1 90.75 526 GLU B CA 1
ATOM 8264 C C . GLU B 1 526 ? -59.469 2.969 11.773 1 90.75 526 GLU B C 1
ATOM 8266 O O . GLU B 1 526 ? -60.344 3.107 12.617 1 90.75 526 GLU B O 1
ATOM 8271 N N . GLY B 1 527 ? -59.75 3.197 10.562 1 81.19 527 GLY B N 1
ATOM 8272 C CA . GLY B 1 527 ? -61.125 3.287 10.07 1 81.19 527 GLY B CA 1
ATOM 8273 C C . GLY B 1 527 ? -61.844 1.946 10.031 1 81.19 527 GLY B C 1
ATOM 8274 O O . GLY B 1 527 ? -63.062 1.89 9.867 1 81.19 527 GLY B O 1
ATOM 8275 N N . ASN B 1 528 ? -61.156 0.852 10.062 1 59.31 528 ASN B N 1
ATOM 8276 C CA . ASN B 1 528 ? -61.812 -0.448 10.172 1 59.31 528 ASN B CA 1
ATOM 8277 C C . ASN B 1 528 ? -61.969 -0.879 11.625 1 59.31 528 ASN B C 1
ATOM 8279 O O . ASN B 1 528 ? -61.031 -0.719 12.422 1 59.31 528 ASN B O 1
#

Organism: Ruegeria pomeroyi (strain ATCC 700808 / DSM 15171 / DSS-3) (NCBI:txid246200)

Foldseek 3Di:
DDDPVPDPPDPPPPPPPPPPPPPPPPQFADQLDPLLCVVLVHDSPDALQVLLVSLVVLLCDVVNQDDLAPLNVLDDDDPCVCVLAVVHHPFFDPDWDKDFQVVVLVVCCPVPVVQSVLQCLACQNPVPVQVPDDPVDLQVCVNVLQVQLQSLCCSNVLAPVPDHDDHRTPCCQQQHNNDTMDTRRPRGTHGWLSSVCSSVVQQSSNQLCLQRQAQDPVCPDPRSPPGLLNQQNVLSHDWLLSFFPPVVVSVVSSVLSSSNTHVCLLQPHPRRDQLSSQAQVSNDVNQPDQQRNLVVLQCQAPLNVCCVVCVVVFQSSHDLLCRVVNRVRPHDHLQNQQQDFLSHGGNNRCNLPQCHRARAPVSLVCCVPPSNVVSLVRNLSSVVVNDDSVVSVVLVVVLSVQLVVLNVLLVVLQVLQQVCQVVLLAVCSPNWADAQGPPDGDDQLDPSQVPDDGGPVDPPLSVLSVSSRRGQSSQLSSSSVSVRVCRNPPDRHDVSSVVSSVVSVVVSVVSVVVVVVVVVVVVVVVVD/DDDPPPPPVPPPPPPPPPPPPPPPPPPFADQLDPLLCVVLVHDSPDALQVLLVSLVVLLCDVVNQDDLAPLNVLDDDDPCVCVLAVVYHPFFDPDWDKDFQVVVLVVCCPVPVVQSVLQCLACQNPVPVQVPDDPVDLQVCVNVLQVQLQSLCCSNVLAPVPDHDDHRTPCCQQQHNNDGMDTRRPRGGHGWLSSVCSSVVQQSSNQLCLQRQAQDPVCPDPRSPDGLLNQQNVLSHDWLLSFDPPVVVSVLSSVLSSSNTHVCLLQPHPRRDQLSSQAQVSVDVNQPDQQRNLSVLQCQAPLNVCCVVCVVVFQSSHDLLCRVPNRVRPHDHPQNQQQDFLSHGGNNRCNLPQCHSARAPVSLVCCVPPSNVVSLVRNLSSVVVPDDSVVSVVLVVVLSVQLVVLNVLLVVLQVLQQVCLVVQLADCSPNWADAQGPPDGDDQLDPSQVPDDGGPVPPPLSVLSVCSRRGQSSQLSSSSVSVRVCRNPPDRYDVSSVVSSVVSVVCSVVSVVVVVVVVVVVVVVVVD

pLDDT: mean 92.11, std 15.64, range [18.89, 98.81]

Radius of gyration: 34.43 Å; Cα contacts (8 Å, |Δi|>4): 1602; chains: 2; bounding box: 150×101×94 Å

Nearest PDB structures (foldseek):
  4n4o-assembly1_E  TM=9.842E-01  e=2.188E-51  Nitrosomonas europaea
  1fgj-assembly1_A-3  TM=9.854E-01  e=1.125E-50  Nitrosomonas europaea
  1fgj-assembly2_B-2  TM=9.846E-01  e=5.282E-50  Nitrosomonas europaea
  6h5l-assembly1_A  TM=8.287E-01  e=2.461E-23  Candidatus Kuenenia stuttgartensis
  4n4j-assembly1_A  TM=8.769E-01  e=1.528E-19  Candidatus Kuenenia stuttgartensis

Secondary structure (DSSP, 8-state):
----------------------------PPP--HHHHHHHT--TT--HHHHHHHHHHHHT-GGGT-SS-TTGGG----TTHHHHSHHHH----S---EEEHHHHHHHHHHHSHHHHHHHHTSTTT-HHHHHT--TTSTTTTHHHHHHHHHHHHHHTTSS-TTPPP----HHHHHT-TT--EEETTTT-----HHHHHTT-HHHHHHHHTHHHH---TT-SS-TT-S-STTHHHHHHT-HHHHH-S-HHHHHHHHHHS-TTT-STTTS-TTT--HHHHTSTHHHHTTS-TTT-THHHHHHHSHHHHHHHHHGGGS-TTS-GGGTTTTT--SS--HHHHHTEETTEE-S---TT-SS-SS--HHHHTTTTSHHHHHHHHHHHHHHTTTS-HHHHHHHHHHHHHHHHHHHHHHHHHHHHHHHHHHTT-STTTTTS-PPPSTT----TT-GGGGT--BTTBS-HHHHHHHHIIIIIHHHHHHHHHTT-HHIIIIISSHHHHHHHHHHHHHHHHHHHHHHHHHHHHHHHHHH-/---------------------------------HHHHHHHT--TT--HHHHHHHHHHHHT-GGGT-SS-TTGGG----TTHHHHSHHHH----S---EEEHHHHHHHHHHHSHHHHHHHHTSTTT-HHHHHT--TTSTTTTHHHHHHHHHHHHHHTTSS-TTPPP----HHHHHT-TT--EEETTTT-----HHHHHTT-HHHHHHHHTHHHH---TT-SS-TT-S-STTHHHHHHT-HHHHH-S-HHHHHHHHHHS-TTT-STTTS-TTT--HHHHTSTHHHHTTS-TTT-THHHHHHTSHHHHHHHHHGGGS-TTS-GGGTTTTT--SS--HHHHHTEETTEE-S---TT-SS-SS--HHHHTTTTSHHHHHHHHHHHHHHTTTS-HHHHHHHHHHHHHHHHHHHHHHHHHHHHHHHHHHTT-STTTTTS-PPPSTT----TT-GGGGT--BTTBS-HHHHHHHHIIIIIHHHHHHHHHTT-HHIIIIISSHHHHHHHHHHHHHHHHHHHHHHHHHHHHHHHHHH-

Sequence (1056 aa):
MMAAKLNFLNKIRPALCVLFSALLITPARAEIPDALYTALGLDKDVAPNVLYDALVKRYRDPEQGAGEGAFADLWEPIPFSAYMAPQNFYQGPDLDIEVSRTECVECHESVTPGWVHSWENSVHGNLDEIRGLDASDSRHYKQELIGQVETNLHSMGLLEEGQRLNDVGCIDCHMGVGVESGNHKTDLYMPDAASCGQCHVQEFAERESERDTLDWPQDQWPDGRPSHALSYIANVETAIWAGMEQREVAAGCTMCHTTQNTCNSCHTRHEFSAAEARKPEACSTCHNGVDHNEFENFMLSKHGVIYNASGDEWDWELPLAQAFEQGGQTAPTCQTCHMEYEGEYGHNLVQKVRWGFNPMPEIADNLDHPWFEERKESWVATCTQCHSESFARSYLDVMDQGTIDGIELVKEAKVIMQGLYDDGMLTGQTTNRPAPPAPDEDAPGGFFGFFASQGNNPTAIDVEYAEMWEQHIMKHFKGLAHVNPGGFTYSNGWAKLIRSLARIKDADTTLREKADMLARIKKLEEGNMMAAKLNFLNKIRPALCVLFSALLITPARAEIPDALYTALGLDKDVAPNVLYDALVKRYRDPEQGAGEGAFADLWEPIPFSAYMAPQNFYQGPDLDIEVSRTECVECHESVTPGWVHSWENSVHGNLDEIRGLDASDSRHYKQELIGQVETNLHSMGLLEEGQRLNDVGCIDCHMGVGVESGNHKTDLYMPDAASCGQCHVQEFAERESERDTLDWPQDQWPDGRPSHALSYIANVETAIWAGMEQREVAAGCTMCHTTQNTCNSCHTRHEFSAAEARKPEACSTCHNGVDHNEFENFMLSKHGVIYNASGDEWDWELPLAQAFEQGGQTAPTCQTCHMEYEGEYGHNLVQKVRWGFNPMPEIADNLDHPWFEERKESWVATCTQCHSESFARSYLDVMDQGTIDGIELVKEAKVIMQGLYDDGMLTGQTTNRPAPPAPDEDAPGGFFGFFASQGNNPTAIDVEYAEMWEQHIMKHFKGLAHVNPGGFTYSNGWAKLIRSLARIKDADTTLREKADMLARIKKLEEGN